Protein AF-0000000071091287 (afdb_homodimer)

Solvent-accessible surface area (backbone atoms only — not comparable to full-atom values): 43863 Å² total; per-residue (Å²): 123,81,71,90,61,88,51,12,65,65,39,62,62,51,68,70,60,80,62,76,55,50,67,56,51,52,53,38,72,75,34,52,48,29,91,86,84,27,74,76,25,26,40,74,20,44,62,92,52,32,51,53,49,39,67,63,48,40,54,58,58,56,36,87,79,54,65,63,77,51,72,82,40,26,50,74,68,53,76,48,44,45,67,65,33,32,44,22,47,21,60,38,51,14,35,52,60,80,41,74,27,83,41,75,51,64,44,87,37,42,36,40,26,26,11,51,64,30,41,51,29,44,48,32,46,26,50,29,42,69,63,20,25,28,40,28,57,16,54,24,56,53,57,53,52,54,43,27,27,67,79,48,38,22,40,67,42,70,40,76,44,44,85,50,68,41,94,88,66,43,48,55,58,52,86,47,65,68,58,51,51,51,43,52,51,51,38,46,73,72,68,43,49,72,44,30,39,46,44,51,44,38,27,47,52,42,4,39,66,57,47,53,67,54,51,50,51,51,43,42,51,25,51,77,69,73,26,32,35,41,37,36,28,40,29,51,56,26,58,42,38,82,90,60,65,76,48,58,70,53,38,44,50,68,84,73,42,77,41,45,64,39,42,32,40,32,33,38,40,29,49,62,62,26,22,47,11,48,39,32,10,33,39,39,40,72,21,68,65,57,49,53,34,42,63,69,53,32,73,44,17,44,54,34,40,63,57,44,50,44,52,23,54,56,52,58,35,57,71,57,45,67,52,47,49,58,50,52,21,49,51,41,43,54,29,42,48,54,52,51,52,50,31,55,74,68,70,34,55,60,46,80,51,35,21,53,49,33,33,27,29,45,39,38,83,64,49,41,85,52,29,69,66,43,31,49,50,48,36,52,50,28,39,76,50,25,29,36,52,31,41,26,58,41,20,65,34,89,67,50,23,29,34,36,40,36,34,28,38,44,66,70,60,43,55,54,46,49,53,35,47,52,52,33,62,72,67,57,67,72,76,73,70,133,123,81,73,90,61,86,50,12,64,64,37,61,60,52,70,68,61,80,62,75,55,50,67,55,52,51,53,36,74,76,33,51,48,29,90,87,84,27,74,76,26,27,40,73,20,44,62,92,52,31,50,54,49,40,67,63,48,42,54,58,59,56,36,86,80,53,66,61,74,53,69,83,40,25,50,76,70,54,75,47,42,45,68,64,33,32,45,23,46,22,58,37,50,16,34,53,59,78,41,74,26,83,41,74,51,63,42,88,36,43,37,39,25,26,11,51,64,28,41,51,29,45,48,31,46,26,52,28,43,70,62,22,23,30,39,29,56,17,54,25,56,55,57,54,53,53,43,26,25,69,78,48,36,21,40,66,41,71,39,77,45,45,86,50,68,42,92,87,67,45,50,54,58,50,86,47,66,68,57,51,51,52,43,52,51,51,38,46,73,73,68,44,51,73,45,31,40,46,45,52,43,37,26,50,52,41,4,40,65,58,47,54,68,53,50,52,50,51,42,40,52,24,51,77,68,73,26,32,35,40,37,37,27,42,29,52,55,27,59,40,37,83,88,59,64,76,48,59,71,53,37,42,48,68,84,73,42,80,42,44,63,38,43,33,39,30,35,38,40,30,49,60,62,28,21,48,12,49,38,33,10,33,38,39,41,71,22,68,65,57,51,53,36,42,62,70,54,31,73,44,16,43,56,35,40,64,57,44,50,42,51,22,53,57,53,59,35,58,72,57,46,67,50,45,50,59,50,52,21,50,52,42,42,53,29,43,47,56,53,52,53,51,30,54,75,68,69,36,54,59,45,80,53,37,21,52,48,32,34,27,29,45,39,39,86,66,48,40,84,52,30,69,66,42,31,48,50,49,36,51,49,28,39,75,51,24,30,35,51,31,43,26,60,43,20,66,32,88,66,50,23,29,34,36,39,36,34,26,37,43,66,73,60,43,55,53,45,50,54,36,47,53,54,31,63,71,66,57,67,71,76,70,72,133

Structure (mmCIF, N/CA/C/O backbone):
data_AF-0000000071091287-model_v1
#
loop_
_entity.id
_entity.type
_entity.pdbx_description
1 polymer 'Aminotransferase class I/classII large domain-containing protein'
#
loop_
_atom_site.group_PDB
_atom_site.id
_atom_site.type_symbol
_atom_site.label_atom_id
_atom_site.label_alt_id
_atom_site.label_comp_id
_atom_site.label_asym_id
_atom_site.label_entity_id
_atom_site.label_seq_id
_atom_site.pdbx_PDB_ins_code
_atom_site.Cartn_x
_atom_site.Cartn_y
_atom_site.Cartn_z
_atom_site.occupancy
_atom_site.B_iso_or_equiv
_atom_site.auth_seq_id
_atom_site.auth_comp_id
_atom_site.auth_asym_id
_atom_site.auth_atom_id
_atom_site.pdbx_PDB_model_num
ATOM 1 N N . MET A 1 1 ? -7.875 1.205 -34.031 1 25.61 1 MET A N 1
ATOM 2 C CA . MET A 1 1 ? -6.547 1.81 -34.062 1 25.61 1 MET A CA 1
ATOM 3 C C . MET A 1 1 ? -5.883 1.724 -32.688 1 25.61 1 MET A C 1
ATOM 5 O O . MET A 1 1 ? -6.461 2.152 -31.703 1 25.61 1 MET A O 1
ATOM 9 N N . ALA A 1 2 ? -5.242 0.667 -32.406 1 38.78 2 ALA A N 1
ATOM 10 C CA . ALA A 1 2 ? -4.438 0.643 -31.188 1 38.78 2 ALA A CA 1
ATOM 11 C C . ALA A 1 2 ? -3.971 2.047 -30.812 1 38.78 2 ALA A C 1
ATOM 13 O O . ALA A 1 2 ? -3.359 2.742 -31.625 1 38.78 2 ALA A O 1
ATOM 14 N N . SER A 1 3 ? -4.543 2.732 -30.078 1 43.62 3 SER A N 1
ATOM 15 C CA . SER A 1 3 ? -4.02 4.02 -29.625 1 43.62 3 SER A CA 1
ATOM 16 C C . SER A 1 3 ? -2.514 3.949 -29.406 1 43.62 3 SER A C 1
ATOM 18 O O . SER A 1 3 ? -2.006 2.955 -28.875 1 43.62 3 SER A O 1
ATOM 20 N N . GLU A 1 4 ? -1.608 4.52 -30.156 1 54.72 4 GLU A N 1
ATOM 21 C CA . GLU A 1 4 ? -0.184 4.824 -30.25 1 54.72 4 GLU A CA 1
ATOM 22 C C . GLU A 1 4 ? 0.405 5.121 -28.875 1 54.72 4 GLU A C 1
ATOM 24 O O . GLU A 1 4 ? 1.563 5.527 -28.766 1 54.72 4 GLU A O 1
ATOM 29 N N . ARG A 1 5 ? -0.384 5.047 -27.734 1 72.44 5 ARG A N 1
ATOM 30 C CA . ARG A 1 5 ? 0.238 5.566 -26.516 1 72.44 5 ARG A CA 1
ATOM 31 C C . ARG A 1 5 ? 0.929 4.449 -25.75 1 72.44 5 ARG A C 1
ATOM 33 O O . ARG A 1 5 ? 0.391 3.348 -25.625 1 72.44 5 ARG A O 1
ATOM 40 N N . ASP A 1 6 ? 2.057 4.66 -25.375 1 87.94 6 ASP A N 1
ATOM 41 C CA . ASP A 1 6 ? 2.93 3.752 -24.641 1 87.94 6 ASP A CA 1
ATOM 42 C C . ASP A 1 6 ? 2.471 3.605 -23.188 1 87.94 6 ASP A C 1
ATOM 44 O O . ASP A 1 6 ? 2.641 2.545 -22.578 1 87.94 6 ASP A O 1
ATOM 48 N N . ILE A 1 7 ? 1.714 4.656 -22.641 1 95.81 7 ILE A N 1
ATOM 49 C CA . ILE A 1 7 ? 1.238 4.633 -21.266 1 95.81 7 ILE A CA 1
ATOM 50 C C . ILE A 1 7 ? -0.201 5.141 -21.203 1 95.81 7 ILE A C 1
ATOM 52 O O . ILE A 1 7 ? -0.719 5.672 -22.188 1 95.81 7 ILE A O 1
ATOM 56 N N . SER A 1 8 ? -0.91 4.945 -20.156 1 96.81 8 SER A N 1
ATOM 57 C CA . SER A 1 8 ? -2.312 5.312 -20 1 96.81 8 SER A CA 1
ATOM 58 C C . SER A 1 8 ? -2.498 6.828 -20.047 1 96.81 8 SER A C 1
ATOM 60 O O . SER A 1 8 ? -1.56 7.582 -19.781 1 96.81 8 SER A O 1
ATOM 62 N N . LYS A 1 9 ? -3.686 7.285 -20.328 1 95 9 LYS A N 1
ATOM 63 C CA . LYS A 1 9 ? -4.027 8.703 -20.375 1 95 9 LYS A CA 1
ATOM 64 C C . LYS A 1 9 ? -3.9 9.344 -19 1 95 9 LYS A C 1
ATOM 66 O O . LYS A 1 9 ? -3.518 10.516 -18.891 1 95 9 LYS A O 1
ATOM 71 N N . ARG A 1 10 ? -4.246 8.633 -17.984 1 93.81 10 ARG A N 1
ATOM 72 C CA . ARG A 1 10 ? -4.184 9.188 -16.625 1 93.81 10 ARG A CA 1
ATOM 73 C C . ARG A 1 10 ? -2.742 9.492 -16.234 1 93.81 10 ARG A C 1
ATOM 75 O O . ARG A 1 10 ? -2.475 10.516 -15.594 1 93.81 10 ARG A O 1
ATOM 82 N N . VAL A 1 11 ? -1.808 8.602 -16.625 1 94.56 11 VAL A N 1
ATOM 83 C CA . VAL A 1 11 ? -0.4 8.852 -16.328 1 94.56 11 VAL A CA 1
ATOM 84 C C . VAL A 1 11 ? 0.066 10.102 -17.078 1 94.56 11 VAL A C 1
ATOM 86 O O . VAL A 1 11 ? 0.771 10.945 -16.5 1 94.56 11 VAL A O 1
ATOM 89 N N . GLU A 1 12 ? -0.342 10.227 -18.281 1 92.94 12 GLU A N 1
ATOM 90 C CA . GLU A 1 12 ? 0.013 11.414 -19.047 1 92.94 12 GLU A CA 1
ATOM 91 C C . GLU A 1 12 ? -0.52 12.688 -18.391 1 92.94 12 GLU A C 1
ATOM 93 O O . GLU A 1 12 ? 0.197 13.68 -18.281 1 92.94 12 GLU A O 1
ATOM 98 N N . SER A 1 13 ? -1.7 12.594 -17.953 1 90.56 13 SER A N 1
ATOM 99 C CA . SER A 1 13 ? -2.357 13.75 -17.359 1 90.56 13 SER A CA 1
ATOM 100 C C . SER A 1 13 ? -1.732 14.117 -16.016 1 90.56 13 SER A C 1
ATOM 102 O O . SER A 1 13 ? -1.562 15.297 -15.703 1 90.56 13 SER A O 1
ATOM 104 N N . CYS A 1 14 ? -1.354 13.133 -15.266 1 91.31 14 CYS A N 1
ATOM 105 C CA . CYS A 1 14 ? -0.87 13.367 -13.906 1 91.31 14 CYS A CA 1
ATOM 106 C C . CYS A 1 14 ? 0.61 13.727 -13.906 1 91.31 14 CYS A C 1
ATOM 108 O O . CYS A 1 14 ? 1.122 14.273 -12.93 1 91.31 14 CYS A O 1
ATOM 110 N N . SER A 1 15 ? 1.258 13.422 -14.992 1 87.19 15 SER A N 1
ATOM 111 C CA . SER A 1 15 ? 2.688 13.695 -15.086 1 87.19 15 SER A CA 1
ATOM 112 C C . SER A 1 15 ? 2.965 15.195 -15.062 1 87.19 15 SER A C 1
ATOM 114 O O . SER A 1 15 ? 4.078 15.617 -14.742 1 87.19 15 SER A O 1
ATOM 116 N N . SER A 1 16 ? 1.95 15.961 -15.289 1 82.88 16 SER A N 1
ATOM 117 C CA . SER A 1 16 ? 2.113 17.406 -15.32 1 82.88 16 SER A CA 1
ATOM 118 C C . SER A 1 16 ? 1.784 18.047 -13.977 1 82.88 16 SER A C 1
ATOM 120 O O . SER A 1 16 ? 1.91 19.25 -13.805 1 82.88 16 SER A O 1
ATOM 122 N N . PHE A 1 17 ? 1.414 17.172 -13.07 1 85.12 17 PHE A N 1
ATOM 123 C CA . PHE A 1 17 ? 1.07 17.688 -11.758 1 85.12 17 PHE A CA 1
ATOM 124 C C . PHE A 1 17 ? 2.297 18.281 -11.07 1 85.12 17 PHE A C 1
ATOM 126 O O . PHE A 1 17 ? 3.344 17.641 -10.992 1 85.12 17 PHE A O 1
ATOM 133 N N . GLU A 1 18 ? 2.229 19.5 -10.648 1 78.56 18 GLU A N 1
ATOM 134 C CA . GLU A 1 18 ? 3.348 20.188 -10.008 1 78.56 18 GLU A CA 1
ATOM 135 C C . GLU A 1 18 ? 3.303 20.031 -8.492 1 78.56 18 GLU A C 1
ATOM 137 O O . GLU A 1 18 ? 2.336 20.438 -7.852 1 78.56 18 GLU A O 1
ATOM 142 N N . PHE A 1 19 ? 4.312 19.344 -8.07 1 76.19 19 PHE A N 1
ATOM 143 C CA . PHE A 1 19 ? 4.52 19.328 -6.629 1 76.19 19 PHE A CA 1
ATOM 144 C C . PHE A 1 19 ? 5.434 20.469 -6.207 1 76.19 19 PHE A C 1
ATOM 146 O O . PHE A 1 19 ? 6.633 20.453 -6.488 1 76.19 19 PHE A O 1
ATOM 153 N N . GLN A 1 20 ? 4.93 21.359 -5.465 1 77.19 20 GLN A N 1
ATOM 154 C CA . GLN A 1 20 ? 5.547 22.656 -5.234 1 77.19 20 GLN A CA 1
ATOM 155 C C . GLN A 1 20 ? 6.793 22.531 -4.363 1 77.19 20 GLN A C 1
ATOM 157 O O . GLN A 1 20 ? 7.672 23.391 -4.395 1 77.19 20 GLN A O 1
ATOM 162 N N . LEU A 1 21 ? 6.848 21.422 -3.635 1 79.88 21 LEU A N 1
ATOM 163 C CA . LEU A 1 21 ? 7.992 21.297 -2.738 1 79.88 21 LEU A CA 1
ATOM 164 C C . LEU A 1 21 ? 9.047 20.359 -3.334 1 79.88 21 LEU A C 1
ATOM 166 O O . LEU A 1 21 ? 10.016 20.016 -2.664 1 79.88 21 LEU A O 1
ATOM 170 N N . ARG A 1 22 ? 8.898 19.969 -4.562 1 81 22 ARG A N 1
ATOM 171 C CA . ARG A 1 22 ? 9.758 18.953 -5.164 1 81 22 ARG A CA 1
ATOM 172 C C . ARG A 1 22 ? 11.219 19.391 -5.145 1 81 22 ARG A C 1
ATOM 174 O O . ARG A 1 22 ? 12.094 18.641 -4.73 1 81 22 ARG A O 1
ATOM 181 N N . ASP A 1 23 ? 11.508 20.625 -5.551 1 83.62 23 ASP A N 1
ATOM 182 C CA . ASP A 1 23 ? 12.875 21.109 -5.633 1 83.62 23 ASP A CA 1
ATOM 183 C C . ASP A 1 23 ? 13.508 21.203 -4.246 1 83.62 23 ASP A C 1
ATOM 185 O O . ASP A 1 23 ? 14.688 20.891 -4.074 1 83.62 23 ASP A O 1
ATOM 189 N N . ILE A 1 24 ? 12.695 21.609 -3.314 1 88.94 24 ILE A N 1
ATOM 190 C CA . ILE A 1 24 ? 13.164 21.766 -1.94 1 88.94 24 ILE A CA 1
ATOM 191 C C . ILE A 1 24 ? 13.492 20.391 -1.359 1 88.94 24 ILE A C 1
ATOM 193 O O . ILE A 1 24 ? 14.547 20.203 -0.745 1 88.94 24 ILE A O 1
ATOM 197 N N . ASN A 1 25 ? 12.625 19.469 -1.629 1 87.81 25 ASN A N 1
ATOM 198 C CA . ASN A 1 25 ? 12.828 18.109 -1.133 1 87.81 25 ASN A CA 1
ATOM 199 C C . ASN A 1 25 ? 14.047 17.453 -1.776 1 87.81 25 ASN A C 1
ATOM 201 O O . ASN A 1 25 ? 14.789 16.734 -1.113 1 87.81 25 ASN A O 1
ATOM 205 N N . THR A 1 26 ? 14.211 17.734 -3.051 1 87.44 26 THR A N 1
ATOM 206 C CA . THR A 1 26 ? 15.359 17.188 -3.768 1 87.44 26 THR A CA 1
ATOM 207 C C . THR A 1 26 ? 16.656 17.75 -3.211 1 87.44 26 THR A C 1
ATOM 209 O O . THR A 1 26 ? 17.625 17 -2.98 1 87.44 26 THR A O 1
ATOM 212 N N . ALA A 1 27 ? 16.688 19.031 -2.996 1 91.19 27 ALA A N 1
ATOM 213 C CA . ALA A 1 27 ? 17.875 19.688 -2.447 1 91.19 27 ALA A CA 1
ATOM 214 C C . ALA A 1 27 ? 18.203 19.141 -1.057 1 91.19 27 ALA A C 1
ATOM 216 O O . ALA A 1 27 ? 19.359 18.828 -0.76 1 91.19 27 ALA A O 1
ATOM 217 N N . TYR A 1 28 ? 17.203 19.031 -0.3 1 91.56 28 TYR A N 1
ATOM 218 C CA . TYR A 1 28 ? 17.391 18.5 1.043 1 91.56 28 TYR A CA 1
ATOM 219 C C . TYR A 1 28 ? 17.938 17.078 0.991 1 91.56 28 TYR A C 1
ATOM 221 O O . TYR A 1 28 ? 18.875 16.734 1.726 1 91.56 28 TYR A O 1
ATOM 229 N N . GLY A 1 29 ? 17.375 16.25 0.163 1 88.94 29 GLY A N 1
ATOM 230 C CA . GLY A 1 29 ? 17.797 14.867 0.041 1 88.94 29 GLY A CA 1
ATOM 231 C C . GLY A 1 29 ? 19.266 14.711 -0.319 1 88.94 29 GLY A C 1
ATOM 232 O O . GLY A 1 29 ? 19.922 13.75 0.092 1 88.94 29 GLY A O 1
ATOM 233 N N . ARG A 1 30 ? 19.844 15.719 -0.948 1 90.25 30 ARG A N 1
ATOM 234 C CA . ARG A 1 30 ? 21.219 15.648 -1.453 1 90.25 30 ARG A CA 1
ATOM 235 C C . ARG A 1 30 ? 22.203 16.172 -0.425 1 90.25 30 ARG A C 1
ATOM 237 O O . ARG A 1 30 ? 23.406 15.906 -0.513 1 90.25 30 ARG A O 1
ATOM 244 N N . ASN A 1 31 ? 21.656 16.938 0.534 1 94.88 31 ASN A N 1
ATOM 245 C CA . ASN A 1 31 ? 22.562 17.625 1.442 1 94.88 31 ASN A CA 1
ATOM 246 C C . ASN A 1 31 ? 21.953 17.781 2.832 1 94.88 31 ASN A C 1
ATOM 248 O O . ASN A 1 31 ? 21.859 18.906 3.35 1 94.88 31 ASN A O 1
ATOM 252 N N . LYS A 1 32 ? 21.719 16.688 3.428 1 93.62 32 LYS A N 1
ATOM 253 C CA . LYS A 1 32 ? 21.062 16.688 4.734 1 93.62 32 LYS A CA 1
ATOM 254 C C . LYS A 1 32 ? 22.031 17.094 5.832 1 93.62 32 LYS A C 1
ATOM 256 O O . LYS A 1 32 ? 23.203 16.703 5.82 1 93.62 32 LYS A O 1
ATOM 261 N N . PHE A 1 33 ? 21.578 17.844 6.707 1 94.94 33 PHE A N 1
ATOM 262 C CA . PHE A 1 33 ? 22.344 18.203 7.898 1 94.94 33 PHE A CA 1
ATOM 263 C C . PHE A 1 33 ? 22.594 16.984 8.773 1 94.94 33 PHE A C 1
ATOM 265 O O . PHE A 1 33 ? 21.703 16.141 8.93 1 94.94 33 PHE A O 1
ATOM 272 N N . ASP A 1 34 ? 23.781 16.906 9.234 1 91 34 ASP A N 1
ATOM 273 C CA . ASP A 1 34 ? 24.203 15.938 10.227 1 91 34 ASP A CA 1
ATOM 274 C C . ASP A 1 34 ? 25.156 16.562 11.242 1 91 34 ASP A C 1
ATOM 276 O O . ASP A 1 34 ? 26.172 17.156 10.859 1 91 34 ASP A O 1
ATOM 280 N N . GLU A 1 35 ? 24.812 16.406 12.414 1 87.31 35 GLU A N 1
ATOM 281 C CA . GLU A 1 35 ? 25.562 17.109 13.453 1 87.31 35 GLU A CA 1
ATOM 282 C C . GLU A 1 35 ? 27.016 16.656 13.484 1 87.31 35 GLU A C 1
ATOM 284 O O . GLU A 1 35 ? 27.906 17.438 13.867 1 87.31 35 GLU A O 1
ATOM 289 N N . ASN A 1 36 ? 27.266 15.453 13.055 1 89.06 36 ASN A N 1
ATOM 290 C CA . ASN A 1 36 ? 28.609 14.898 13.164 1 89.06 36 ASN A CA 1
ATOM 291 C C . ASN A 1 36 ? 29.328 14.883 11.812 1 89.06 36 ASN A C 1
ATOM 293 O O . ASN A 1 36 ? 30.531 15.094 11.734 1 89.06 36 ASN A O 1
ATOM 297 N N . HIS A 1 37 ? 28.531 14.711 10.75 1 91 37 HIS A N 1
ATOM 298 C CA . HIS A 1 37 ? 29.172 14.391 9.484 1 91 37 HIS A CA 1
ATOM 299 C C . HIS A 1 37 ? 28.922 15.477 8.445 1 91 37 HIS A C 1
ATOM 301 O O . HIS A 1 37 ? 29.625 15.539 7.426 1 91 37 HIS A O 1
ATOM 307 N N . ASN A 1 38 ? 27.953 16.375 8.664 1 94.31 38 ASN A N 1
ATOM 308 C CA . ASN A 1 38 ? 27.594 17.406 7.699 1 94.31 38 ASN A CA 1
ATOM 309 C C . ASN A 1 38 ? 26.906 18.594 8.375 1 94.31 38 ASN A C 1
ATOM 311 O O . ASN A 1 38 ? 25.734 18.875 8.117 1 94.31 38 ASN A O 1
ATOM 315 N N . LYS A 1 39 ? 27.625 19.375 9.086 1 92.56 39 LYS A N 1
ATOM 316 C CA . LYS A 1 39 ? 27.109 20.469 9.898 1 92.56 39 LYS A CA 1
ATOM 317 C C . LYS A 1 39 ? 26.609 21.609 9.023 1 92.56 39 LYS A C 1
ATOM 319 O O . LYS A 1 39 ? 25.844 22.469 9.484 1 92.56 39 LYS A O 1
ATOM 324 N N . GLU A 1 40 ? 27.062 21.656 7.824 1 94.12 40 GLU A N 1
ATOM 325 C CA . GLU A 1 40 ? 26.656 22.719 6.918 1 94.12 40 GLU A CA 1
ATOM 326 C C . GLU A 1 40 ? 25.469 22.312 6.066 1 94.12 40 GLU A C 1
ATOM 328 O O . GLU A 1 40 ? 24.938 23.109 5.289 1 94.12 40 GLU A O 1
ATOM 333 N N . GLY A 1 41 ? 25.016 21.047 6.273 1 97 41 GLY A N 1
ATOM 334 C CA . GLY A 1 41 ? 23.906 20.531 5.488 1 97 41 GLY A CA 1
ATOM 335 C C . GLY A 1 41 ? 22.594 21.266 5.762 1 97 41 GLY A C 1
ATOM 336 O O . GLY A 1 41 ? 22.547 22.156 6.609 1 97 41 GLY A O 1
ATOM 337 N N . ILE A 1 42 ? 21.594 20.922 5.023 1 97.94 42 ILE A N 1
ATOM 338 C CA . ILE A 1 42 ? 20.312 21.609 5.047 1 97.94 42 ILE A CA 1
ATOM 339 C C . ILE A 1 42 ? 19.484 21.109 6.23 1 97.94 42 ILE A C 1
ATOM 341 O O . ILE A 1 42 ? 19.328 19.891 6.418 1 97.94 42 ILE A O 1
ATOM 345 N N . ILE A 1 43 ? 19.031 22 7.035 1 97.94 43 ILE A N 1
ATOM 346 C CA . ILE A 1 43 ? 18.062 21.688 8.078 1 97.94 43 ILE A CA 1
ATOM 347 C C . ILE A 1 43 ? 16.641 21.797 7.512 1 97.94 43 ILE A C 1
ATOM 349 O O . ILE A 1 43 ? 16.281 22.797 6.902 1 97.94 43 ILE A O 1
ATOM 353 N N . ASN A 1 44 ? 15.859 20.766 7.715 1 97.12 44 ASN A N 1
ATOM 354 C CA . ASN A 1 44 ? 14.547 20.641 7.09 1 97.12 44 ASN A CA 1
ATOM 355 C C . ASN A 1 44 ? 13.445 21.172 8 1 97.12 44 ASN A C 1
ATOM 357 O O . ASN A 1 44 ? 13.055 20.5 8.961 1 97.12 44 ASN A O 1
ATOM 361 N N . LEU A 1 45 ? 12.898 22.312 7.715 1 98.06 45 LEU A N 1
ATOM 362 C CA . LEU A 1 45 ? 11.719 22.844 8.398 1 98.06 45 LEU A CA 1
ATOM 363 C C . LEU A 1 45 ? 10.492 22.766 7.496 1 98.06 45 LEU A C 1
ATOM 365 O O . LEU A 1 45 ? 9.477 23.422 7.77 1 98.06 45 LEU A O 1
ATOM 369 N N . ALA A 1 46 ? 10.625 22.047 6.418 1 96.81 46 ALA A N 1
ATOM 370 C CA . ALA A 1 46 ? 9.57 22.031 5.406 1 96.81 46 ALA A CA 1
ATOM 371 C C . ALA A 1 46 ? 8.695 20.797 5.539 1 96.81 46 ALA A C 1
ATOM 373 O O . ALA A 1 46 ? 7.48 20.844 5.32 1 96.81 46 ALA A O 1
ATOM 374 N N . THR A 1 47 ? 9.273 19.641 5.895 1 95.19 47 THR A N 1
ATOM 375 C CA . THR A 1 47 ? 8.57 18.359 5.914 1 95.19 47 THR A CA 1
ATOM 376 C C . THR A 1 47 ? 7.949 18.109 7.285 1 95.19 47 THR A C 1
ATOM 378 O O . THR A 1 47 ? 8.641 18.141 8.305 1 95.19 47 THR A O 1
ATOM 381 N N . ALA A 1 48 ? 6.68 17.844 7.273 1 95.81 48 ALA A N 1
ATOM 382 C CA . ALA A 1 48 ? 5.988 17.547 8.523 1 95.81 48 ALA A CA 1
ATOM 383 C C . ALA A 1 48 ? 6.383 16.172 9.07 1 95.81 48 ALA A C 1
ATOM 385 O O . ALA A 1 48 ? 5.781 15.164 8.711 1 95.81 48 ALA A O 1
ATOM 386 N N . TYR A 1 49 ? 7.352 16.125 9.875 1 95 49 TYR A N 1
ATOM 387 C CA . TYR A 1 49 ? 7.891 14.961 10.562 1 95 49 TYR A CA 1
ATOM 388 C C . TYR A 1 49 ? 8.273 15.297 12 1 95 49 TYR A C 1
ATOM 390 O O . TYR A 1 49 ? 8.992 16.266 12.242 1 95 49 TYR A O 1
ATOM 398 N N . ASN A 1 50 ? 7.727 14.562 12.953 1 98 50 ASN A N 1
ATOM 399 C CA . ASN A 1 50 ? 8.055 14.781 14.352 1 98 50 ASN A CA 1
ATOM 400 C C . ASN A 1 50 ? 9.406 14.164 14.711 1 98 50 ASN A C 1
ATOM 402 O O . ASN A 1 50 ? 9.469 13.086 15.297 1 98 50 ASN A O 1
ATOM 406 N N . ASP A 1 51 ? 10.414 14.867 14.484 1 96.44 51 ASP A N 1
ATOM 407 C CA . ASP A 1 51 ? 11.773 14.398 14.734 1 96.44 51 ASP A CA 1
ATOM 408 C C . ASP A 1 51 ? 12.148 14.562 16.203 1 96.44 51 ASP A C 1
ATOM 410 O O . ASP A 1 51 ? 13.148 14 16.672 1 96.44 51 ASP A O 1
ATOM 414 N N . ALA A 1 52 ? 11.344 15.289 16.938 1 95.94 52 ALA A N 1
ATOM 415 C CA . ALA A 1 52 ? 11.633 15.57 18.344 1 95.94 52 ALA A CA 1
ATOM 416 C C . ALA A 1 52 ? 11.594 14.297 19.172 1 95.94 52 ALA A C 1
ATOM 418 O O . ALA A 1 52 ? 12.32 14.172 20.172 1 95.94 52 ALA A O 1
ATOM 419 N N . VAL A 1 53 ? 10.82 13.336 18.719 1 96.25 53 VAL A N 1
ATOM 420 C CA . VAL A 1 53 ? 10.586 12.172 19.578 1 96.25 53 VAL A CA 1
ATOM 421 C C . VAL A 1 53 ? 11.398 10.984 19.078 1 96.25 53 VAL A C 1
ATOM 423 O O . VAL A 1 53 ? 11.211 9.859 19.531 1 96.25 53 VAL A O 1
ATOM 426 N N . ARG A 1 54 ? 12.273 11.141 18.172 1 94.81 54 ARG A N 1
ATOM 427 C CA . ARG A 1 54 ? 12.977 10.055 17.5 1 94.81 54 ARG A CA 1
ATOM 428 C C . ARG A 1 54 ? 13.68 9.148 18.516 1 94.81 54 ARG A C 1
ATOM 430 O O . ARG A 1 54 ? 13.656 7.922 18.391 1 94.81 54 ARG A O 1
ATOM 437 N N . ASP A 1 55 ? 14.312 9.75 19.578 1 95 55 ASP A N 1
ATOM 438 C CA . ASP A 1 55 ? 15.07 8.953 20.547 1 95 55 ASP A CA 1
ATOM 439 C C . ASP A 1 55 ? 14.141 8.125 21.422 1 95 55 ASP A C 1
ATOM 441 O O . ASP A 1 55 ? 14.43 6.965 21.719 1 95 55 ASP A O 1
ATOM 445 N N . LEU A 1 56 ? 13.023 8.703 21.828 1 96.06 56 LEU A N 1
ATOM 446 C CA . LEU A 1 56 ? 12.055 8.016 22.672 1 96.06 56 LEU A CA 1
ATOM 447 C C . LEU A 1 56 ? 11.469 6.805 21.953 1 96.06 56 LEU A C 1
ATOM 449 O O . LEU A 1 56 ? 11.367 5.719 22.531 1 96.06 56 LEU A O 1
ATOM 453 N N . ILE A 1 57 ? 11.133 6.973 20.734 1 96.19 57 ILE A N 1
ATOM 454 C CA . ILE A 1 57 ? 10.5 5.922 19.938 1 96.19 57 ILE A CA 1
ATOM 455 C C . ILE A 1 57 ? 11.516 4.824 19.625 1 96.19 57 ILE A C 1
ATOM 457 O O . ILE A 1 57 ? 11.211 3.637 19.75 1 96.19 57 ILE A O 1
ATOM 461 N N . THR A 1 58 ? 12.734 5.25 19.219 1 95.31 58 THR A N 1
ATOM 462 C CA . THR A 1 58 ? 13.781 4.289 18.906 1 95.31 58 THR A CA 1
ATOM 463 C C . THR A 1 58 ? 14.109 3.422 20.109 1 95.31 58 THR A C 1
ATOM 465 O O . THR A 1 58 ? 14.266 2.205 20 1 95.31 58 THR A O 1
ATOM 468 N N . GLU A 1 59 ? 14.203 4.055 21.234 1 95.94 59 GLU A N 1
ATOM 469 C CA . GLU A 1 59 ? 14.477 3.326 22.469 1 95.94 59 GLU A CA 1
ATOM 470 C C . GLU A 1 59 ? 13.375 2.314 22.766 1 95.94 59 GLU A C 1
ATOM 472 O O . GLU A 1 59 ? 13.656 1.164 23.109 1 95.94 59 GLU A O 1
ATOM 477 N N . LYS A 1 60 ? 12.156 2.723 22.609 1 96.12 60 LYS A N 1
ATOM 478 C CA . LYS A 1 60 ? 11.023 1.847 22.891 1 96.12 60 LYS A CA 1
ATOM 479 C C . LYS A 1 60 ? 11.016 0.641 21.953 1 96.12 60 LYS A C 1
ATOM 481 O O . LYS A 1 60 ? 10.852 -0.497 22.406 1 96.12 60 LYS A O 1
ATOM 486 N N . LEU A 1 61 ? 11.203 0.843 20.656 1 93.81 61 LEU A N 1
ATOM 487 C CA . LEU A 1 61 ? 11.109 -0.198 19.641 1 93.81 61 LEU A CA 1
ATOM 488 C C . LEU A 1 61 ? 12.266 -1.187 19.781 1 93.81 61 LEU A C 1
ATOM 490 O O . LEU A 1 61 ? 12.188 -2.305 19.266 1 93.81 61 LEU A O 1
ATOM 494 N N . ASN A 1 62 ? 13.344 -0.793 20.406 1 94.06 62 ASN A N 1
ATOM 495 C CA . ASN A 1 62 ? 14.508 -1.661 20.531 1 94.06 62 ASN A CA 1
ATOM 496 C C . ASN A 1 62 ? 14.539 -2.375 21.875 1 94.06 62 ASN A C 1
ATOM 498 O O . ASN A 1 62 ? 15.508 -3.053 22.203 1 94.06 62 ASN A O 1
ATOM 502 N N . GLN A 1 63 ? 13.516 -2.182 22.688 1 93.62 63 GLN A N 1
ATOM 503 C CA . GLN A 1 63 ? 13.43 -2.941 23.938 1 93.62 63 GLN A CA 1
ATOM 504 C C . GLN A 1 63 ? 13.477 -4.441 23.672 1 93.62 63 GLN A C 1
ATOM 506 O O . GLN A 1 63 ? 13.039 -4.898 22.609 1 93.62 63 GLN A O 1
ATOM 511 N N . PRO A 1 64 ? 13.922 -5.141 24.641 1 87.62 64 PRO A N 1
ATOM 512 C CA . PRO A 1 64 ? 14.039 -6.586 24.438 1 87.62 64 PRO A CA 1
ATOM 513 C C . PRO A 1 64 ? 12.703 -7.246 24.078 1 87.62 64 PRO A C 1
ATOM 515 O O . PRO A 1 64 ? 11.672 -6.898 24.672 1 87.62 64 PRO A O 1
ATOM 518 N N . ASP A 1 65 ? 12.703 -8.094 23.062 1 81.56 65 ASP A N 1
ATOM 519 C CA . ASP A 1 65 ? 11.609 -8.961 22.656 1 81.56 65 ASP A CA 1
ATOM 520 C C . ASP A 1 65 ? 10.477 -8.156 22.031 1 81.56 65 ASP A C 1
ATOM 522 O O . ASP A 1 65 ? 9.375 -8.672 21.812 1 81.56 65 ASP A O 1
ATOM 526 N N . PHE A 1 66 ? 10.727 -6.871 21.891 1 87.19 66 PHE A N 1
ATOM 527 C CA . PHE A 1 66 ? 9.688 -6.039 21.281 1 87.19 66 PHE A CA 1
ATOM 528 C C . PHE A 1 66 ? 9.477 -6.414 19.812 1 87.19 66 PHE A C 1
ATOM 530 O O . PHE A 1 66 ? 8.344 -6.504 19.359 1 87.19 66 PHE A O 1
ATOM 537 N N . MET A 1 67 ? 10.609 -6.613 19.188 1 83.44 67 MET A N 1
ATOM 538 C CA . MET A 1 67 ? 10.602 -6.898 17.75 1 83.44 67 MET A CA 1
ATOM 539 C C . MET A 1 67 ? 10.969 -8.352 17.484 1 83.44 67 MET A C 1
ATOM 541 O O . MET A 1 67 ? 12.008 -8.641 16.891 1 83.44 67 MET A O 1
ATOM 545 N N . THR A 1 68 ? 10.18 -9.289 17.844 1 88.19 68 THR A N 1
ATOM 546 C CA . THR A 1 68 ? 10.438 -10.711 17.609 1 88.19 68 THR A CA 1
ATOM 547 C C . THR A 1 68 ? 9.414 -11.297 16.641 1 88.19 68 THR A C 1
ATOM 549 O O . THR A 1 68 ? 8.234 -10.953 16.703 1 88.19 68 THR A O 1
ATOM 552 N N . TRP A 1 69 ? 10 -12.125 15.797 1 88.56 69 TRP A N 1
ATOM 553 C CA . TRP A 1 69 ? 9.141 -12.805 14.828 1 88.56 69 TRP A CA 1
ATOM 554 C C . TRP A 1 69 ? 8.547 -14.07 15.414 1 88.56 69 TRP A C 1
ATOM 556 O O . TRP A 1 69 ? 9.203 -14.789 16.172 1 88.56 69 TRP A O 1
ATOM 566 N N . ASP A 1 70 ? 7.293 -14.195 15.086 1 88.5 70 ASP A N 1
ATOM 567 C CA . ASP A 1 70 ? 6.57 -15.445 15.273 1 88.5 70 ASP A CA 1
ATOM 568 C C . ASP A 1 70 ? 6.082 -16 13.938 1 88.5 70 ASP A C 1
ATOM 570 O O . ASP A 1 70 ? 5.73 -15.25 13.031 1 88.5 70 ASP A O 1
ATOM 574 N N . SER A 1 71 ? 6.152 -17.391 13.812 1 86 71 SER A N 1
ATOM 575 C CA . SER A 1 71 ? 5.793 -18.016 12.539 1 86 71 SER A CA 1
ATOM 576 C C . SER A 1 71 ? 4.379 -17.641 12.117 1 86 71 SER A C 1
ATOM 578 O O . SER A 1 71 ? 4.031 -17.719 10.938 1 86 71 SER A O 1
ATOM 580 N N . THR A 1 72 ? 3.582 -17.156 13.031 1 86.69 72 THR A N 1
ATOM 581 C CA . THR A 1 72 ? 2.205 -16.797 12.727 1 86.69 72 THR A CA 1
ATOM 582 C C . THR A 1 72 ? 2.154 -15.461 11.984 1 86.69 72 THR A C 1
ATOM 584 O O . THR A 1 72 ? 1.113 -15.086 11.445 1 86.69 72 THR A O 1
ATOM 587 N N . MET A 1 73 ? 3.324 -14.805 11.891 1 91.81 73 MET A N 1
ATOM 588 C CA . MET A 1 73 ? 3.387 -13.492 11.242 1 91.81 73 MET A CA 1
ATOM 589 C C . MET A 1 73 ? 3.713 -13.633 9.758 1 91.81 73 MET A C 1
ATOM 591 O O . MET A 1 73 ? 3.609 -12.672 9 1 91.81 73 MET A O 1
ATOM 595 N N . LEU A 1 74 ? 4.062 -14.797 9.305 1 93.56 74 LEU A N 1
ATOM 596 C CA . LEU A 1 74 ? 4.57 -15.008 7.957 1 93.56 74 LEU A CA 1
ATOM 597 C C . LEU A 1 74 ? 3.428 -15.211 6.969 1 93.56 74 LEU A C 1
ATOM 599 O O . LEU A 1 74 ? 3.436 -14.633 5.879 1 93.56 74 LEU A O 1
ATOM 603 N N . PRO A 1 75 ? 2.369 -15.977 7.309 1 93.69 75 PRO A N 1
ATOM 604 C CA . PRO A 1 75 ? 1.269 -16.156 6.359 1 93.69 75 PRO A CA 1
ATOM 605 C C . PRO A 1 75 ? 0.439 -14.891 6.164 1 93.69 75 PRO A C 1
ATOM 607 O O . PRO A 1 75 ? 0.646 -13.898 6.867 1 93.69 75 PRO A O 1
ATOM 610 N N . TYR A 1 76 ? -0.447 -14.961 5.156 1 91.81 76 TYR A N 1
ATOM 611 C CA . TYR A 1 76 ? -1.396 -13.867 4.945 1 91.81 76 TYR A CA 1
ATOM 612 C C . TYR A 1 76 ? -2.197 -13.594 6.211 1 91.81 76 TYR A C 1
ATOM 614 O O . TYR A 1 76 ? -2.588 -14.523 6.922 1 91.81 76 TYR A O 1
ATOM 622 N N . GLY A 1 77 ? -2.391 -12.336 6.539 1 88.81 77 GLY A N 1
ATOM 623 C CA . GLY A 1 77 ? -3.172 -11.938 7.703 1 88.81 77 GLY A CA 1
ATOM 624 C C . GLY A 1 77 ? -4.57 -11.469 7.352 1 88.81 77 GLY A C 1
ATOM 625 O O . GLY A 1 77 ? -5.031 -11.664 6.223 1 88.81 77 GLY A O 1
ATOM 626 N N . ASP A 1 78 ? -5.188 -10.922 8.344 1 89.31 78 ASP A N 1
ATOM 627 C CA . ASP A 1 78 ? -6.512 -10.344 8.141 1 89.31 78 ASP A CA 1
ATOM 628 C C . ASP A 1 78 ? -6.457 -9.148 7.191 1 89.31 78 ASP A C 1
ATOM 630 O O . ASP A 1 78 ? -5.598 -8.281 7.332 1 89.31 78 ASP A O 1
ATOM 634 N N . ARG A 1 79 ? -7.348 -9.141 6.32 1 87.44 79 ARG A N 1
ATOM 635 C CA . ARG A 1 79 ? -7.348 -8.125 5.27 1 87.44 79 ARG A CA 1
ATOM 636 C C . ARG A 1 79 ? -7.527 -6.73 5.852 1 87.44 79 ARG A C 1
ATOM 638 O O . ARG A 1 79 ? -6.906 -5.773 5.387 1 87.44 79 ARG A O 1
ATOM 645 N N . ASN A 1 80 ? -8.359 -6.582 6.902 1 94.44 80 ASN A N 1
ATOM 646 C CA . ASN A 1 80 ? -8.664 -5.27 7.465 1 94.44 80 ASN A CA 1
ATOM 647 C C . ASN A 1 80 ? -7.66 -4.875 8.547 1 94.44 80 ASN A C 1
ATOM 649 O O . ASN A 1 80 ? -7.789 -3.818 9.164 1 94.44 80 ASN A O 1
ATOM 653 N N . GLY A 1 81 ? -6.645 -5.656 8.742 1 95.94 81 GLY A N 1
ATOM 654 C CA . GLY A 1 81 ? -5.754 -5.527 9.883 1 95.94 81 GLY A CA 1
ATOM 655 C C . GLY A 1 81 ? -6.008 -6.562 10.961 1 95.94 81 GLY A C 1
ATOM 656 O O . GLY A 1 81 ? -7.145 -7 11.148 1 95.94 81 GLY A O 1
ATOM 657 N N . SER A 1 82 ? -5.004 -6.934 11.648 1 95.56 82 SER A N 1
ATOM 658 C CA . SER A 1 82 ? -5.156 -7.949 12.68 1 95.56 82 SER A CA 1
ATOM 659 C C . SER A 1 82 ? -6.137 -7.5 13.758 1 95.56 82 SER A C 1
ATOM 661 O O . SER A 1 82 ? -6.242 -6.309 14.055 1 95.56 82 SER A O 1
ATOM 663 N N . LEU A 1 83 ? -6.836 -8.453 14.281 1 95.56 83 LEU A N 1
ATOM 664 C CA . LEU A 1 83 ? -7.777 -8.148 15.352 1 95.56 83 LEU A CA 1
ATOM 665 C C . LEU A 1 83 ? -7.062 -7.492 16.531 1 95.56 83 LEU A C 1
ATOM 667 O O . LEU A 1 83 ? -7.586 -6.551 17.125 1 95.56 83 LEU A O 1
ATOM 671 N N . ARG A 1 84 ? -5.906 -7.977 16.844 1 96.75 84 ARG A N 1
ATOM 672 C CA . ARG A 1 84 ? -5.133 -7.402 17.938 1 96.75 84 ARG A CA 1
ATOM 673 C C . ARG A 1 84 ? -4.871 -5.918 17.703 1 96.75 84 ARG A C 1
ATOM 675 O O . ARG A 1 84 ? -5.074 -5.098 18.594 1 96.75 84 ARG A O 1
ATOM 682 N N . LEU A 1 85 ? -4.453 -5.594 16.5 1 98 85 LEU A N 1
ATOM 683 C CA . LEU A 1 85 ? -4.18 -4.195 16.188 1 98 85 LEU A CA 1
ATOM 684 C C . LEU A 1 85 ? -5.453 -3.361 16.266 1 98 85 LEU A C 1
ATOM 686 O O . LEU A 1 85 ? -5.453 -2.27 16.828 1 98 85 LEU A O 1
ATOM 690 N N . ARG A 1 86 ? -6.535 -3.836 15.664 1 98.38 86 ARG A N 1
ATOM 691 C CA . ARG A 1 86 ? -7.785 -3.082 15.656 1 98.38 86 ARG A CA 1
ATOM 692 C C . ARG A 1 86 ? -8.297 -2.848 17.078 1 98.38 86 ARG A C 1
ATOM 694 O O . ARG A 1 86 ? -8.828 -1.776 17.375 1 98.38 86 ARG A O 1
ATOM 701 N N . LYS A 1 87 ? -8.086 -3.824 17.953 1 97.94 87 LYS A N 1
ATOM 702 C CA . LYS A 1 87 ? -8.461 -3.656 19.359 1 97.94 87 LYS A CA 1
ATOM 703 C C . LYS A 1 87 ? -7.566 -2.627 20.047 1 97.94 87 LYS A C 1
ATOM 705 O O . LYS A 1 87 ? -8.047 -1.804 20.828 1 97.94 87 LYS A O 1
ATOM 710 N N . ALA A 1 88 ? -6.285 -2.721 19.781 1 97.75 88 ALA A N 1
ATOM 711 C CA . ALA A 1 88 ? -5.355 -1.748 20.344 1 97.75 88 ALA A CA 1
ATOM 712 C C . ALA A 1 88 ? -5.695 -0.332 19.891 1 97.75 88 ALA A C 1
ATOM 714 O O . ALA A 1 88 ? -5.668 0.607 20.688 1 97.75 88 ALA A O 1
ATOM 715 N N . LEU A 1 89 ? -6.055 -0.204 18.641 1 97.75 89 LEU A N 1
ATOM 716 C CA . LEU A 1 89 ? -6.461 1.079 18.078 1 97.75 89 LEU A CA 1
ATOM 717 C C . LEU A 1 89 ? -7.727 1.594 18.766 1 97.75 89 LEU A C 1
ATOM 719 O O . LEU A 1 89 ? -7.812 2.773 19.109 1 97.75 89 LEU A O 1
ATOM 723 N N . SER A 1 90 ? -8.648 0.69 18.922 1 96.56 90 SER A N 1
ATOM 724 C CA . SER A 1 90 ? -9.898 1.04 19.578 1 96.56 90 SER A CA 1
ATOM 725 C C . SER A 1 90 ? -9.641 1.616 20.969 1 96.56 90 SER A C 1
ATOM 727 O O . SER A 1 90 ? -10.18 2.668 21.328 1 96.56 90 SER A O 1
ATOM 729 N N . GLY A 1 91 ? -8.836 0.975 21.719 1 94.75 91 GLY A N 1
ATOM 730 C CA . GLY A 1 91 ? -8.516 1.43 23.062 1 94.75 91 GLY A CA 1
ATOM 731 C C . GLY A 1 91 ? -7.77 2.75 23.094 1 94.75 91 GLY A C 1
ATOM 732 O O . GLY A 1 91 ? -8.141 3.666 23.828 1 94.75 91 GLY A O 1
ATOM 733 N N . PHE A 1 92 ? -6.816 2.908 22.297 1 96 92 PHE A N 1
ATOM 734 C CA . PHE A 1 92 ? -5.965 4.094 22.281 1 96 92 PHE A CA 1
ATOM 735 C C . PHE A 1 92 ? -6.742 5.316 21.812 1 96 92 PHE A C 1
ATOM 737 O O . PHE A 1 92 ? -6.754 6.348 22.484 1 96 92 PHE A O 1
ATOM 744 N N . LEU A 1 93 ? -7.461 5.191 20.672 1 96 93 LEU A N 1
ATOM 745 C CA . LEU A 1 93 ? -8.086 6.34 20.016 1 96 93 LEU A CA 1
ATOM 746 C C . LEU A 1 93 ? -9.312 6.805 20.812 1 96 93 LEU A C 1
ATOM 748 O O . LEU A 1 93 ? -9.648 7.992 20.797 1 96 93 LEU A O 1
ATOM 752 N N . SER A 1 94 ? -9.852 5.895 21.578 1 93.19 94 SER A N 1
ATOM 753 C CA . SER A 1 94 ? -10.992 6.262 22.422 1 93.19 94 SER A CA 1
ATOM 754 C C . SER A 1 94 ? -10.555 7.086 23.625 1 93.19 94 SER A C 1
ATOM 756 O O . SER A 1 94 ? -11.383 7.684 24.312 1 93.19 94 SER A O 1
ATOM 758 N N . SER A 1 95 ? -9.156 7.23 23.828 1 87.56 95 SER A N 1
ATOM 759 C CA . SER A 1 95 ? -8.688 7.945 25.016 1 87.56 95 SER A CA 1
ATOM 760 C C . SER A 1 95 ? -7.57 8.922 24.656 1 87.56 95 SER A C 1
ATOM 762 O O . SER A 1 95 ? -7.008 9.578 25.547 1 87.56 95 SER A O 1
ATOM 764 N N . CYS A 1 96 ? -7.117 9.008 23.5 1 78.62 96 CYS A N 1
ATOM 765 C CA . CYS A 1 96 ? -5.898 9.672 23.047 1 78.62 96 CYS A CA 1
ATOM 766 C C . CYS A 1 96 ? -5.922 11.156 23.391 1 78.62 96 CYS A C 1
ATOM 768 O O . CYS A 1 96 ? -4.867 11.773 23.531 1 78.62 96 CYS A O 1
ATOM 770 N N . SER A 1 97 ? -7.008 11.734 23.609 1 70.81 97 SER A N 1
ATOM 771 C CA . SER A 1 97 ? -7.059 13.172 23.859 1 70.81 97 SER A CA 1
ATOM 772 C C . SER A 1 97 ? -7.355 13.469 25.328 1 70.81 97 SER A C 1
ATOM 774 O O . SER A 1 97 ? -7.742 14.586 25.672 1 70.81 97 SER A O 1
ATOM 776 N N . GLY A 1 98 ? -6.93 12.477 26.062 1 72.38 98 GLY A N 1
ATOM 777 C CA . GLY A 1 98 ? -7.176 12.656 27.484 1 72.38 98 GLY A CA 1
ATOM 778 C C . GLY A 1 98 ? -8.641 12.562 27.844 1 72.38 98 GLY A C 1
ATOM 779 O O . GLY A 1 98 ? -9 12.664 29.031 1 72.38 98 GLY A O 1
ATOM 780 N N . GLN A 1 99 ? -9.375 12.484 26.812 1 74.62 99 GLN A N 1
ATOM 781 C CA . GLN A 1 99 ? -10.805 12.328 27.047 1 74.62 99 GLN A CA 1
ATOM 782 C C . GLN A 1 99 ? -11.219 10.859 27.016 1 74.62 99 GLN A C 1
ATOM 784 O O . GLN A 1 99 ? -10.656 10.07 26.25 1 74.62 99 GLN A O 1
ATOM 789 N N . LYS A 1 100 ? -11.906 10.477 27.938 1 73.56 100 LYS A N 1
ATOM 790 C CA . LYS A 1 100 ? -12.438 9.117 27.891 1 73.56 100 LYS A CA 1
ATOM 791 C C . LYS A 1 100 ? -13.742 9.062 27.109 1 73.56 100 LYS A C 1
ATOM 793 O O . LYS A 1 100 ? -14.727 9.719 27.469 1 73.56 100 LYS A O 1
ATOM 798 N N . ALA A 1 101 ? -13.609 8.297 26.062 1 79.75 101 ALA A N 1
ATOM 799 C CA . ALA A 1 101 ? -14.805 8.125 25.25 1 79.75 101 ALA A CA 1
ATOM 800 C C . ALA A 1 101 ? -15.906 7.41 26.031 1 79.75 101 ALA A C 1
ATOM 802 O O . ALA A 1 101 ? -15.625 6.559 26.875 1 79.75 101 ALA A O 1
ATOM 803 N N . PRO A 1 102 ? -17.109 7.84 25.875 1 79.75 102 PRO A N 1
ATOM 804 C CA . PRO A 1 102 ? -18.234 7.148 26.531 1 79.75 102 PRO A CA 1
ATOM 805 C C . PRO A 1 102 ? -18.406 5.711 26.031 1 79.75 102 PRO A C 1
ATOM 807 O O . PRO A 1 102 ? -19.016 4.891 26.719 1 79.75 102 PRO A O 1
ATOM 810 N N . GLU A 1 103 ? -18 5.492 24.844 1 81.56 103 GLU A N 1
ATOM 811 C CA . GLU A 1 103 ? -18.062 4.168 24.234 1 81.56 103 GLU A CA 1
ATOM 812 C C . GLU A 1 103 ? -16.734 3.824 23.547 1 81.56 103 GLU A C 1
ATOM 814 O O . GLU A 1 103 ? -16.062 4.707 23.016 1 81.56 103 GLU A O 1
ATOM 819 N N . THR A 1 104 ? -16.469 2.529 23.734 1 85.62 104 THR A N 1
ATOM 820 C CA . THR A 1 104 ? -15.281 2.088 23.016 1 85.62 104 THR A CA 1
ATOM 821 C C . THR A 1 104 ? -15.586 1.885 21.531 1 85.62 104 THR A C 1
ATOM 823 O O . THR A 1 104 ? -16.656 1.377 21.172 1 85.62 104 THR A O 1
ATOM 826 N N . LEU A 1 105 ? -14.719 2.322 20.734 1 94.69 105 LEU A N 1
ATOM 827 C CA . LEU A 1 105 ? -14.867 2.133 19.297 1 94.69 105 LEU A CA 1
ATOM 828 C C . LEU A 1 105 ? -14.945 0.651 18.953 1 94.69 105 LEU A C 1
ATOM 830 O O . LEU A 1 105 ? -14.266 -0.173 19.547 1 94.69 105 LEU A O 1
ATOM 834 N N . ASP A 1 106 ? -15.789 0.291 18.031 1 96.75 106 ASP A N 1
ATOM 835 C CA . ASP A 1 106 ? -15.922 -1.08 17.547 1 96.75 106 ASP A CA 1
ATOM 836 C C . ASP A 1 106 ? -14.727 -1.469 16.672 1 96.75 106 ASP A C 1
ATOM 838 O O . ASP A 1 106 ? -14.531 -0.909 15.594 1 96.75 106 ASP A O 1
ATOM 842 N N . PRO A 1 107 ? -13.945 -2.467 17.125 1 97.75 107 PRO A N 1
ATOM 843 C CA . PRO A 1 107 ? -12.766 -2.859 16.344 1 97.75 107 PRO A CA 1
ATOM 844 C C . PRO A 1 107 ? -13.117 -3.297 14.922 1 97.75 107 PRO A C 1
ATOM 846 O O . PRO A 1 107 ? -12.281 -3.197 14.016 1 97.75 107 PRO A O 1
ATOM 849 N N . ASP A 1 108 ? -14.297 -3.748 14.641 1 97.25 108 ASP A N 1
ATOM 850 C CA . ASP A 1 108 ? -14.703 -4.293 13.344 1 97.25 108 ASP A CA 1
ATOM 851 C C . ASP A 1 108 ? -14.977 -3.176 12.344 1 97.25 108 ASP A C 1
ATOM 853 O O . ASP A 1 108 ? -15.227 -3.441 11.164 1 97.25 108 ASP A O 1
ATOM 857 N N . LYS A 1 109 ? -14.906 -1.931 12.812 1 98.06 109 LYS A N 1
ATOM 858 C CA . LYS A 1 109 ? -15.219 -0.79 11.961 1 98.06 109 LYS A CA 1
ATOM 859 C C . LYS A 1 109 ? -13.945 -0.072 11.508 1 98.06 109 LYS A C 1
ATOM 861 O O . LYS A 1 109 ? -14.016 0.982 10.875 1 98.06 109 LYS A O 1
ATOM 866 N N . PHE A 1 110 ? -12.797 -0.747 11.852 1 98.19 110 PHE A N 1
ATOM 867 C CA . PHE A 1 110 ? -11.508 -0.225 11.43 1 98.19 110 PHE A CA 1
ATOM 868 C C . PHE A 1 110 ? -11.039 -0.917 10.156 1 98.19 110 PHE A C 1
ATOM 870 O O . PHE A 1 110 ? -11.25 -2.119 9.977 1 98.19 110 PHE A O 1
ATOM 877 N N . ILE A 1 111 ? -10.383 -0.151 9.312 1 98.06 111 ILE A N 1
ATOM 878 C CA . ILE A 1 111 ? -9.555 -0.652 8.227 1 98.06 111 ILE A CA 1
ATOM 879 C C . ILE A 1 111 ? -8.141 -0.096 8.352 1 98.06 111 ILE A C 1
ATOM 881 O O . ILE A 1 111 ? -7.953 1.112 8.516 1 98.06 111 ILE A O 1
ATOM 885 N N . VAL A 1 112 ? -7.184 -1.007 8.328 1 98.25 112 VAL A N 1
ATOM 886 C CA . VAL A 1 112 ? -5.785 -0.61 8.461 1 98.25 112 VAL A CA 1
ATOM 887 C C . VAL A 1 112 ? -5.141 -0.537 7.074 1 98.25 112 VAL A C 1
ATOM 889 O O . VAL A 1 112 ? -5.281 -1.456 6.266 1 98.25 112 VAL A O 1
ATOM 892 N N . LEU A 1 113 ? -4.492 0.538 6.785 1 97.94 113 LEU A N 1
ATOM 893 C CA . LEU A 1 113 ? -3.793 0.783 5.527 1 97.94 113 LEU A CA 1
ATOM 894 C C . LEU A 1 113 ? -2.361 1.241 5.785 1 97.94 113 LEU A C 1
ATOM 896 O O . LEU A 1 113 ? -1.995 1.54 6.922 1 97.94 113 LEU A O 1
ATOM 900 N N . ASN A 1 114 ? -1.577 1.334 4.664 1 97.19 114 ASN A N 1
ATOM 901 C CA . ASN A 1 114 ? -0.167 1.675 4.816 1 97.19 114 ASN A CA 1
ATOM 902 C C . ASN A 1 114 ? 0.043 3.186 4.859 1 97.19 114 ASN A C 1
ATOM 904 O O . ASN A 1 114 ? 0.892 3.719 4.141 1 97.19 114 ASN A O 1
ATOM 908 N N . GLY A 1 115 ? -0.777 3.891 5.656 1 97.38 115 GLY A N 1
ATOM 909 C CA . GLY A 1 115 ? -0.604 5.316 5.875 1 97.38 115 GLY A CA 1
ATOM 910 C C . GLY A 1 115 ? -1.864 6.121 5.605 1 97.38 115 GLY A C 1
ATOM 911 O O . GLY A 1 115 ? -2.818 5.605 5.016 1 97.38 115 GLY A O 1
ATOM 912 N N . VAL A 1 116 ? -1.852 7.355 6 1 97.94 116 VAL A N 1
ATOM 913 C CA . VAL A 1 116 ? -3 8.242 5.852 1 97.94 116 VAL A CA 1
ATOM 914 C C . VAL A 1 116 ? -3.143 8.664 4.391 1 97.94 116 VAL A C 1
ATOM 916 O O . VAL A 1 116 ? -4.258 8.875 3.902 1 97.94 116 VAL A O 1
ATOM 919 N N . THR A 1 117 ? -2.012 8.758 3.695 1 97.38 117 THR A N 1
ATOM 920 C CA . THR A 1 117 ? -2.047 9.016 2.26 1 97.38 117 THR A CA 1
ATOM 921 C C . THR A 1 117 ? -2.914 7.977 1.55 1 97.38 117 THR A C 1
ATOM 923 O O . THR A 1 117 ? -3.795 8.328 0.764 1 97.38 117 THR A O 1
ATOM 926 N N . SER A 1 118 ? -2.695 6.727 1.863 1 98.12 118 SER A N 1
ATOM 927 C CA . SER A 1 118 ? -3.479 5.641 1.284 1 98.12 118 SER A CA 1
ATOM 928 C C . SER A 1 118 ? -4.926 5.688 1.765 1 98.12 118 SER A C 1
ATOM 930 O O . SER A 1 118 ? -5.844 5.359 1.013 1 98.12 118 SER A O 1
ATOM 932 N N . ALA A 1 119 ? -5.113 6.039 2.996 1 98.5 119 ALA A N 1
ATOM 933 C CA . ALA A 1 119 ? -6.465 6.137 3.543 1 98.5 119 ALA A CA 1
ATOM 934 C C . ALA A 1 119 ? -7.285 7.18 2.791 1 98.5 119 ALA A C 1
ATOM 936 O O . ALA A 1 119 ? -8.453 6.938 2.457 1 98.5 119 ALA A O 1
ATOM 937 N N . LEU A 1 120 ? -6.684 8.32 2.568 1 98.44 120 LEU A N 1
ATOM 938 C CA . LEU A 1 120 ? -7.367 9.375 1.835 1 98.44 120 LEU A CA 1
ATOM 939 C C . LEU A 1 120 ? -7.711 8.922 0.419 1 98.44 120 LEU A C 1
ATOM 941 O O . LEU A 1 120 ? -8.828 9.141 -0.052 1 98.44 120 LEU A O 1
ATOM 945 N N . SER A 1 121 ? -6.77 8.328 -0.244 1 98.31 121 SER A N 1
ATOM 946 C CA . SER A 1 121 ? -6.992 7.809 -1.589 1 98.31 121 SER A CA 1
ATOM 947 C C . SER A 1 121 ? -8.094 6.754 -1.599 1 98.31 121 SER A C 1
ATOM 949 O O . SER A 1 121 ? -8.938 6.742 -2.494 1 98.31 121 SER A O 1
ATOM 951 N N . ALA A 1 122 ? -8.07 5.859 -0.642 1 98.44 122 ALA A N 1
ATOM 952 C CA . ALA A 1 122 ? -9.094 4.824 -0.543 1 98.44 122 ALA A CA 1
ATOM 953 C C . ALA A 1 122 ? -10.477 5.438 -0.332 1 98.44 122 ALA A C 1
ATOM 955 O O . ALA A 1 122 ? -11.469 4.941 -0.865 1 98.44 122 ALA A O 1
ATOM 956 N N . MET A 1 123 ? -10.539 6.473 0.454 1 98.62 123 MET A N 1
ATOM 957 C CA . MET A 1 123 ? -11.812 7.164 0.644 1 98.62 123 MET A CA 1
ATOM 958 C C . MET A 1 123 ? -12.305 7.766 -0.666 1 98.62 123 MET A C 1
ATOM 960 O O . MET A 1 123 ? -13.5 7.75 -0.951 1 98.62 123 MET A O 1
ATOM 964 N N . ALA A 1 124 ? -11.383 8.344 -1.436 1 98.44 124 ALA A N 1
ATOM 965 C CA . ALA A 1 124 ? -11.758 8.836 -2.76 1 98.44 124 ALA A CA 1
ATOM 966 C C . ALA A 1 124 ? -12.312 7.707 -3.625 1 98.44 124 ALA A C 1
ATOM 968 O O . ALA A 1 124 ? -13.289 7.898 -4.352 1 98.44 124 ALA A O 1
ATOM 969 N N . TYR A 1 125 ? -11.68 6.559 -3.555 1 98.19 125 TYR A N 1
ATOM 970 C CA . TYR A 1 125 ? -12.148 5.387 -4.285 1 98.19 125 TYR A CA 1
ATOM 971 C C . TYR A 1 125 ? -13.609 5.094 -3.967 1 98.19 125 TYR A C 1
ATOM 973 O O . TYR A 1 125 ? -14.406 4.832 -4.867 1 98.19 125 TYR A O 1
ATOM 981 N N . VAL A 1 126 ? -13.938 5.156 -2.723 1 98.44 126 VAL A N 1
ATOM 982 C CA . VAL A 1 126 ? -15.234 4.691 -2.248 1 98.44 126 VAL A CA 1
ATOM 983 C C . VAL A 1 126 ? -16.281 5.777 -2.461 1 98.44 126 VAL A C 1
ATOM 985 O O . VAL A 1 126 ? -17.438 5.488 -2.82 1 98.44 126 VAL A O 1
ATOM 988 N N . LEU A 1 127 ? -15.93 7.023 -2.301 1 98.38 127 LEU A N 1
ATOM 989 C CA . LEU A 1 127 ? -16.922 8.086 -2.207 1 98.38 127 LEU A CA 1
ATOM 990 C C . LEU A 1 127 ? -17.109 8.781 -3.551 1 98.38 127 LEU A C 1
ATOM 992 O O . LEU A 1 127 ? -18.125 9.43 -3.789 1 98.38 127 LEU A O 1
ATOM 996 N N . CYS A 1 128 ? -16.078 8.695 -4.434 1 98.06 128 CYS A N 1
ATOM 997 C CA . CYS A 1 128 ? -16.078 9.586 -5.594 1 98.06 128 CYS A CA 1
ATOM 998 C C . CYS A 1 128 ? -15.961 8.789 -6.887 1 98.06 128 CYS A C 1
ATOM 1000 O O . CYS A 1 128 ? -15.234 7.797 -6.949 1 98.06 128 CYS A O 1
ATOM 1002 N N . ASP A 1 129 ? -16.672 9.164 -7.867 1 97.12 129 ASP A N 1
ATOM 1003 C CA . ASP A 1 129 ? -16.328 8.836 -9.25 1 97.12 129 ASP A CA 1
ATOM 1004 C C . ASP A 1 129 ? -15.352 9.852 -9.836 1 97.12 129 ASP A C 1
ATOM 1006 O O . ASP A 1 129 ? -15.102 10.898 -9.234 1 97.12 129 ASP A O 1
ATOM 1010 N N . LYS A 1 130 ? -14.719 9.492 -10.953 1 96.19 130 LYS A N 1
ATOM 1011 C CA . LYS A 1 130 ? -13.812 10.422 -11.617 1 96.19 130 LYS A CA 1
ATOM 1012 C C . LYS A 1 130 ? -14.484 11.773 -11.844 1 96.19 130 LYS A C 1
ATOM 1014 O O . LYS A 1 130 ? -15.609 11.844 -12.344 1 96.19 130 LYS A O 1
ATOM 1019 N N . GLY A 1 131 ? -13.844 12.82 -11.414 1 96.94 131 GLY A N 1
ATOM 1020 C CA . GLY A 1 131 ? -14.375 14.156 -11.625 1 96.94 131 GLY A CA 1
ATOM 1021 C C . GLY A 1 131 ? -15.141 14.695 -10.43 1 96.94 131 GLY A C 1
ATOM 1022 O O . GLY A 1 131 ? -15.359 15.906 -10.328 1 96.94 131 GLY A O 1
ATOM 1023 N N . ASP A 1 132 ? -15.602 13.797 -9.5 1 98.19 132 ASP A N 1
ATOM 1024 C CA . ASP A 1 132 ? -16.25 14.266 -8.281 1 98.19 132 ASP A CA 1
ATOM 1025 C C . ASP A 1 132 ? -15.297 15.125 -7.449 1 98.19 132 ASP A C 1
ATOM 1027 O O . ASP A 1 132 ? -14.086 15.109 -7.668 1 98.19 132 ASP A O 1
ATOM 1031 N N . THR A 1 133 ? -15.914 15.906 -6.543 1 98.38 133 THR A N 1
ATOM 1032 C CA . THR A 1 133 ? -15.133 16.938 -5.871 1 98.38 133 THR A CA 1
ATOM 1033 C C . THR A 1 133 ? -15.328 16.859 -4.359 1 98.38 133 THR A C 1
ATOM 1035 O O . THR A 1 133 ? -16.406 16.531 -3.883 1 98.38 133 THR A O 1
ATOM 1038 N N . ILE A 1 134 ? -14.281 17.141 -3.635 1 98.62 134 ILE A N 1
ATOM 1039 C CA . ILE A 1 134 ? -14.273 17.188 -2.176 1 98.62 134 ILE A CA 1
ATOM 1040 C C . ILE A 1 134 ? -13.93 18.609 -1.713 1 98.62 134 ILE A C 1
ATOM 1042 O O . ILE A 1 134 ? -12.898 19.156 -2.104 1 98.62 134 ILE A O 1
ATOM 1046 N N . LEU A 1 135 ? -14.805 19.234 -0.87 1 98.81 135 LEU A N 1
ATOM 1047 C CA . LEU A 1 135 ? -14.523 20.531 -0.261 1 98.81 135 LEU A CA 1
ATOM 1048 C C . LEU A 1 135 ? -13.414 20.406 0.779 1 98.81 135 LEU A C 1
ATOM 1050 O O . LEU A 1 135 ? -13.453 19.516 1.633 1 98.81 135 LEU A O 1
ATOM 1054 N N . THR A 1 136 ? -12.469 21.25 0.698 1 98.69 136 THR A N 1
ATOM 1055 C CA . THR A 1 136 ? -11.352 21.234 1.643 1 98.69 136 THR A CA 1
ATOM 1056 C C . THR A 1 136 ? -10.945 22.656 2.016 1 98.69 136 THR A C 1
ATOM 1058 O O . THR A 1 136 ? -10.625 23.469 1.142 1 98.69 136 THR A O 1
ATOM 1061 N N . PRO A 1 137 ? -10.969 22.984 3.309 1 98.56 137 PRO A N 1
ATOM 1062 C CA . PRO A 1 137 ? -10.484 24.312 3.701 1 98.56 137 PRO A CA 1
ATOM 1063 C C . PRO A 1 137 ? -9.039 24.562 3.281 1 98.56 137 PRO A C 1
ATOM 1065 O O . PRO A 1 137 ? -8.211 23.656 3.344 1 98.56 137 PRO A O 1
ATOM 1068 N N . ALA A 1 138 ? -8.727 25.781 2.855 1 98.25 138 ALA A N 1
ATOM 1069 C CA . ALA A 1 138 ? -7.387 26.219 2.469 1 98.25 138 ALA A CA 1
ATOM 1070 C C . ALA A 1 138 ? -6.961 27.453 3.252 1 98.25 138 ALA A C 1
ATOM 1072 O O . ALA A 1 138 ? -7.754 28.375 3.447 1 98.25 138 ALA A O 1
ATOM 1073 N N . PRO A 1 139 ? -5.738 27.562 3.754 1 98 139 PRO A N 1
ATOM 1074 C CA . PRO A 1 139 ? -4.652 26.672 3.322 1 98 139 PRO A CA 1
ATOM 1075 C C . PRO A 1 139 ? -4.859 25.234 3.758 1 98 139 PRO A C 1
ATOM 1077 O O . PRO A 1 139 ? -5.465 24.969 4.801 1 98 139 PRO A O 1
ATOM 1080 N N . MET A 1 140 ? -4.406 24.312 2.838 1 97.31 140 MET A N 1
ATOM 1081 C CA . MET A 1 140 ? -4.512 22.875 3.115 1 97.31 140 MET A CA 1
ATOM 1082 C C . MET A 1 140 ? -3.182 22.172 2.871 1 97.31 140 MET A C 1
ATOM 1084 O O . MET A 1 140 ? -2.359 22.656 2.086 1 97.31 140 MET A O 1
ATOM 1088 N N . TYR A 1 141 ? -3 21.094 3.512 1 95.19 141 TYR A N 1
ATOM 1089 C CA . TYR A 1 141 ? -1.826 20.266 3.266 1 95.19 141 TYR A CA 1
ATOM 1090 C C . TYR A 1 141 ? -1.677 19.953 1.781 1 95.19 141 TYR A C 1
ATOM 1092 O O . TYR A 1 141 ? -2.617 19.484 1.142 1 95.19 141 TYR A O 1
ATOM 1100 N N . GLY A 1 142 ? -0.506 20.141 1.315 1 93.25 142 GLY A N 1
ATOM 1101 C CA . GLY A 1 142 ? -0.234 20.203 -0.112 1 93.25 142 GLY A CA 1
ATOM 1102 C C . GLY A 1 142 ? -0.412 18.875 -0.81 1 93.25 142 GLY A C 1
ATOM 1103 O O . GLY A 1 142 ? -0.56 18.812 -2.033 1 93.25 142 GLY A O 1
ATOM 1104 N N . ALA A 1 143 ? -0.39 17.797 -0.092 1 94 143 ALA A N 1
ATOM 1105 C CA . ALA A 1 143 ? -0.466 16.469 -0.727 1 94 143 ALA A CA 1
ATOM 1106 C C . ALA A 1 143 ? -1.917 16.047 -0.913 1 94 143 ALA A C 1
ATOM 1108 O O . ALA A 1 143 ? -2.199 15.102 -1.658 1 94 143 ALA A O 1
ATOM 1109 N N . ILE A 1 144 ? -2.891 16.703 -0.306 1 96.69 144 ILE A N 1
ATOM 1110 C CA . ILE A 1 144 ? -4.285 16.266 -0.3 1 96.69 144 ILE A CA 1
ATOM 1111 C C . ILE A 1 144 ? -4.82 16.234 -1.729 1 96.69 144 ILE A C 1
ATOM 1113 O O . ILE A 1 144 ? -5.324 15.211 -2.186 1 96.69 144 ILE A O 1
ATOM 1117 N N . PRO A 1 145 ? -4.621 17.344 -2.557 1 96.38 145 PRO A N 1
ATOM 1118 C CA . PRO A 1 145 ? -5.141 17.281 -3.924 1 96.38 145 PRO A CA 1
ATOM 1119 C C . PRO A 1 145 ? -4.527 16.141 -4.734 1 96.38 145 PRO A C 1
ATOM 1121 O O . PRO A 1 145 ? -5.238 15.453 -5.477 1 96.38 145 PRO A O 1
ATOM 1124 N N . ARG A 1 146 ? -3.256 15.969 -4.59 1 94.62 146 ARG A N 1
ATOM 1125 C CA . ARG A 1 146 ? -2.562 14.914 -5.312 1 94.62 146 ARG A CA 1
ATOM 1126 C C . ARG A 1 146 ? -3.096 13.539 -4.918 1 94.62 146 ARG A C 1
ATOM 1128 O O . ARG A 1 146 ? -3.354 12.695 -5.777 1 94.62 146 ARG A O 1
ATOM 1135 N N . ASP A 1 147 ? -3.275 13.273 -3.604 1 96.25 147 ASP A N 1
ATOM 1136 C CA . ASP A 1 147 ? -3.686 11.977 -3.068 1 96.25 147 ASP A CA 1
ATOM 1137 C C . ASP A 1 147 ? -5.102 11.617 -3.516 1 96.25 147 ASP A C 1
ATOM 1139 O O . ASP A 1 147 ? -5.43 10.438 -3.672 1 96.25 147 ASP A O 1
ATOM 1143 N N . LEU A 1 148 ? -5.926 12.633 -3.762 1 97.31 148 LEU A N 1
ATOM 1144 C CA . LEU A 1 148 ? -7.293 12.422 -4.223 1 97.31 148 LEU A CA 1
ATOM 1145 C C . LEU A 1 148 ? -7.332 12.227 -5.734 1 97.31 148 LEU A C 1
ATOM 1147 O O . LEU A 1 148 ? -8.164 11.477 -6.25 1 97.31 148 LEU A O 1
ATOM 1151 N N . LEU A 1 149 ? -6.402 12.797 -6.461 1 96.56 149 LEU A N 1
ATOM 1152 C CA . LEU A 1 149 ? -6.48 12.938 -7.914 1 96.56 149 LEU A CA 1
ATOM 1153 C C . LEU A 1 149 ? -5.785 11.773 -8.609 1 96.56 149 LEU A C 1
ATOM 1155 O O . LEU A 1 149 ? -6.324 11.203 -9.562 1 96.56 149 LEU A O 1
ATOM 1159 N N . PHE A 1 150 ? -4.648 11.352 -8.18 1 95.94 150 PHE A N 1
ATOM 1160 C CA . PHE A 1 150 ? -3.723 10.547 -8.977 1 95.94 150 PHE A CA 1
ATOM 1161 C C . PHE A 1 150 ? -4.34 9.203 -9.328 1 95.94 150 PHE A C 1
ATOM 1163 O O . PHE A 1 150 ? -4.34 8.797 -10.492 1 95.94 150 PHE A O 1
ATOM 1170 N N . GLN A 1 151 ? -4.945 8.539 -8.398 1 96 151 GLN A N 1
ATOM 1171 C CA . GLN A 1 151 ? -5.414 7.188 -8.672 1 96 151 GLN A CA 1
ATOM 1172 C C . GLN A 1 151 ? -6.848 7.195 -9.195 1 96 151 GLN A C 1
ATOM 1174 O O . GLN A 1 151 ? -7.18 6.461 -10.125 1 96 151 GLN A O 1
ATOM 1179 N N . TYR A 1 152 ? -7.656 8.094 -8.625 1 96.38 152 TYR A N 1
ATOM 1180 C CA . TYR A 1 152 ? -9.078 7.855 -8.852 1 96.38 152 TYR A CA 1
ATOM 1181 C C . TYR A 1 152 ? -9.75 9.086 -9.445 1 96.38 152 TYR A C 1
ATOM 1183 O O . TYR A 1 152 ? -10.953 9.07 -9.727 1 96.38 152 TYR A O 1
ATOM 1191 N N . GLY A 1 153 ? -9.016 10.188 -9.617 1 96.5 153 GLY A N 1
ATOM 1192 C CA . GLY A 1 153 ? -9.484 11.328 -10.398 1 96.5 153 GLY A CA 1
ATOM 1193 C C . GLY A 1 153 ? -10.438 12.219 -9.625 1 96.5 153 GLY A C 1
ATOM 1194 O O . GLY A 1 153 ? -11.195 12.992 -10.219 1 96.5 153 GLY A O 1
ATOM 1195 N N . ALA A 1 154 ? -10.453 12.086 -8.273 1 97.81 154 ALA A N 1
ATOM 1196 C CA . ALA A 1 154 ? -11.242 13.008 -7.461 1 97.81 154 ALA A CA 1
ATOM 1197 C C . ALA A 1 154 ? -10.562 14.375 -7.367 1 97.81 154 ALA A C 1
ATOM 1199 O O . ALA A 1 154 ? -9.336 14.461 -7.293 1 97.81 154 ALA A O 1
ATOM 1200 N N . LYS A 1 155 ? -11.352 15.406 -7.359 1 97.81 155 LYS A N 1
ATOM 1201 C CA . LYS A 1 155 ? -10.828 16.766 -7.336 1 97.81 155 LYS A CA 1
ATOM 1202 C C . LYS A 1 155 ? -11.047 17.422 -5.973 1 97.81 155 LYS A C 1
ATOM 1204 O O . LYS A 1 155 ? -11.836 16.922 -5.164 1 97.81 155 LYS A O 1
ATOM 1209 N N . THR A 1 156 ? -10.289 18.453 -5.719 1 98.06 156 THR A N 1
ATOM 1210 C CA . THR A 1 156 ? -10.43 19.25 -4.516 1 98.06 156 THR A CA 1
ATOM 1211 C C . THR A 1 156 ? -11.016 20.625 -4.848 1 98.06 156 THR A C 1
ATOM 1213 O O . THR A 1 156 ? -10.625 21.25 -5.848 1 98.06 156 THR A O 1
ATOM 1216 N N . PHE A 1 157 ? -11.977 21.047 -4.09 1 98.56 157 PHE A N 1
ATOM 1217 C CA . PHE A 1 157 ? -12.484 22.422 -4.164 1 98.56 157 PHE A CA 1
ATOM 1218 C C . PHE A 1 157 ? -12.125 23.188 -2.906 1 98.56 157 PHE A C 1
ATOM 1220 O O . PHE A 1 157 ? -12.695 22.969 -1.841 1 98.56 157 PHE A O 1
ATOM 1227 N N . PRO A 1 158 ? -11.211 24.125 -2.977 1 98.38 158 PRO A N 1
ATOM 1228 C CA . PRO A 1 158 ? -10.734 24.844 -1.787 1 98.38 158 PRO A CA 1
ATOM 1229 C C . PRO A 1 158 ? -11.773 25.797 -1.216 1 98.38 158 PRO A C 1
ATOM 1231 O O . PRO A 1 158 ? -12.461 26.5 -1.972 1 98.38 158 PRO A O 1
ATOM 1234 N N . VAL A 1 159 ? -11.953 25.75 0.053 1 98.56 159 VAL A N 1
ATOM 1235 C CA . VAL A 1 159 ? -12.648 26.781 0.821 1 98.56 159 VAL A CA 1
ATOM 1236 C C . VAL A 1 159 ? -11.633 27.734 1.446 1 98.56 159 VAL A C 1
ATOM 1238 O O . VAL A 1 159 ? -11.172 27.5 2.568 1 98.56 159 VAL A O 1
ATOM 1241 N N . TYR A 1 160 ? -11.391 28.812 0.808 1 97.88 160 TYR A N 1
ATOM 1242 C CA . TYR A 1 160 ? -10.289 29.688 1.199 1 97.88 160 TYR A CA 1
ATOM 1243 C C . TYR A 1 160 ? -10.633 30.453 2.469 1 97.88 160 TYR A C 1
ATOM 1245 O O . TYR A 1 160 ? -11.633 31.172 2.518 1 97.88 160 TYR A O 1
ATOM 1253 N N . LEU A 1 161 ? -9.812 30.266 3.461 1 97.94 161 LEU A N 1
ATOM 1254 C CA . LEU A 1 161 ? -9.93 31.031 4.703 1 97.94 161 LEU A CA 1
ATOM 1255 C C . LEU A 1 161 ? -9.109 32.312 4.637 1 97.94 161 LEU A C 1
ATOM 1257 O O . LEU A 1 161 ? -8.008 32.312 4.09 1 97.94 161 LEU A O 1
ATOM 1261 N N . SER A 1 162 ? -9.602 33.312 5.242 1 97 162 SER A N 1
ATOM 1262 C CA . SER A 1 162 ? -8.93 34.625 5.195 1 97 162 SER A CA 1
ATOM 1263 C C . SER A 1 162 ? -7.965 34.781 6.359 1 97 162 SER A C 1
ATOM 1265 O O . SER A 1 162 ? -8.266 34.375 7.484 1 97 162 SER A O 1
ATOM 1267 N N . SER A 1 163 ? -6.836 35.406 6.066 1 96.62 163 SER A N 1
ATOM 1268 C CA . SER A 1 163 ? -5.863 35.656 7.121 1 96.62 163 SER A CA 1
ATOM 1269 C C . SER A 1 163 ? -6.273 36.875 7.953 1 96.62 163 SER A C 1
ATOM 1271 O O . SER A 1 163 ? -5.668 37.156 8.992 1 96.62 163 SER A O 1
ATOM 1273 N N . LYS A 1 164 ? -7.266 37.562 7.504 1 94.94 164 LYS A N 1
ATOM 1274 C CA . LYS A 1 164 ? -7.746 38.75 8.195 1 94.94 164 LYS A CA 1
ATOM 1275 C C . LYS A 1 164 ? -9.188 38.562 8.672 1 94.94 164 LYS A C 1
ATOM 1277 O O . LYS A 1 164 ? -9.906 37.688 8.164 1 94.94 164 LYS A O 1
ATOM 1282 N N . ALA A 1 165 ? -9.469 39.312 9.688 1 91.94 165 ALA A N 1
ATOM 1283 C CA . ALA A 1 165 ? -10.875 39.344 10.094 1 91.94 165 ALA A CA 1
ATOM 1284 C C . ALA A 1 165 ? -11.75 39.938 8.984 1 91.94 165 ALA A C 1
ATOM 1286 O O . ALA A 1 165 ? -11.336 40.844 8.281 1 91.94 165 ALA A O 1
ATOM 1287 N N . GLU A 1 166 ? -12.883 39.375 8.945 1 89.19 166 GLU A N 1
ATOM 1288 C CA . GLU A 1 166 ? -13.789 39.781 7.887 1 89.19 166 GLU A CA 1
ATOM 1289 C C . GLU A 1 166 ? -14.938 40.625 8.445 1 89.19 166 GLU A C 1
ATOM 1291 O O . GLU A 1 166 ? -15.219 40.594 9.641 1 89.19 166 GLU A O 1
ATOM 1296 N N . LEU A 1 167 ? -15.547 41.281 7.543 1 88.06 167 LEU A N 1
ATOM 1297 C CA . LEU A 1 167 ? -16.594 42.219 7.922 1 88.06 167 LEU A CA 1
ATOM 1298 C C . LEU A 1 167 ? -17.812 41.5 8.484 1 88.06 167 LEU A C 1
ATOM 1300 O O . LEU A 1 167 ? -18.547 42.031 9.305 1 88.06 167 LEU A O 1
ATOM 1304 N N . ASP A 1 168 ? -17.891 40.312 8.141 1 86.62 168 ASP A N 1
ATOM 1305 C CA . ASP A 1 168 ? -19.047 39.531 8.578 1 86.62 168 ASP A CA 1
ATOM 1306 C C . ASP A 1 168 ? -18.797 38.875 9.945 1 86.62 168 ASP A C 1
ATOM 1308 O O . ASP A 1 168 ? -19.609 38.094 10.422 1 86.62 168 ASP A O 1
ATOM 1312 N N . GLY A 1 169 ? -17.609 39.25 10.539 1 88.25 169 GLY A N 1
ATOM 1313 C CA . GLY A 1 169 ? -17.344 38.812 11.898 1 88.25 169 GLY A CA 1
ATOM 1314 C C . GLY A 1 169 ? -16.453 37.594 11.961 1 88.25 169 GLY A C 1
ATOM 1315 O O . GLY A 1 169 ? -16.016 37.188 13.047 1 88.25 169 GLY A O 1
ATOM 1316 N N . ARG A 1 170 ? -16.125 37.062 10.875 1 89.44 170 ARG A N 1
ATOM 1317 C CA . ARG A 1 170 ? -15.242 35.906 10.867 1 89.44 170 ARG A CA 1
ATOM 1318 C C . ARG A 1 170 ? -13.836 36.312 11.312 1 89.44 170 ARG A C 1
ATOM 1320 O O . ARG A 1 170 ? -13.281 37.281 10.852 1 89.44 170 ARG A O 1
ATOM 1327 N N . GLU A 1 171 ? -13.305 35.5 12.203 1 94.06 171 GLU A N 1
ATOM 1328 C CA . GLU A 1 171 ? -11.93 35.688 12.664 1 94.06 171 GLU A CA 1
ATOM 1329 C C . GLU A 1 171 ? -10.93 35.156 11.633 1 94.06 171 GLU A C 1
ATOM 1331 O O . GLU A 1 171 ? -11.305 34.375 10.734 1 94.06 171 GLU A O 1
ATOM 1336 N N . PRO A 1 172 ? -9.672 35.594 11.758 1 96 172 PRO A N 1
ATOM 1337 C CA . PRO A 1 172 ? -8.656 35.062 10.844 1 96 172 PRO A CA 1
ATOM 1338 C C . PRO A 1 172 ? -8.609 33.531 10.828 1 96 172 PRO A C 1
ATOM 1340 O O . PRO A 1 172 ? -8.539 32.906 11.891 1 96 172 PRO A O 1
ATOM 1343 N N . PHE A 1 173 ? -8.695 32.969 9.648 1 97.06 173 PHE A N 1
ATOM 1344 C CA . PHE A 1 173 ? -8.57 31.562 9.359 1 97.06 173 PHE A CA 1
ATOM 1345 C C . PHE A 1 173 ? -9.734 30.781 9.945 1 97.06 173 PHE A C 1
ATOM 1347 O O . PHE A 1 173 ? -9.672 29.547 10.07 1 97.06 173 PHE A O 1
ATOM 1354 N N . GLU A 1 174 ? -10.812 31.438 10.289 1 96.69 174 GLU A N 1
ATOM 1355 C CA . GLU A 1 174 ? -11.977 30.75 10.836 1 96.69 174 GLU A CA 1
ATOM 1356 C C . GLU A 1 174 ? -12.82 30.125 9.734 1 96.69 174 GLU A C 1
ATOM 1358 O O . GLU A 1 174 ? -13.219 30.812 8.789 1 96.69 174 GLU A O 1
ATOM 1363 N N . LEU A 1 175 ? -13.055 28.859 9.789 1 97.94 175 LEU A N 1
ATOM 1364 C CA . LEU A 1 175 ? -14.039 28.172 8.945 1 97.94 175 LEU A CA 1
ATOM 1365 C C . LEU A 1 175 ? -15.438 28.297 9.539 1 97.94 175 LEU A C 1
ATOM 1367 O O . LEU A 1 175 ? -15.641 28.016 10.719 1 97.94 175 LEU A O 1
ATOM 1371 N N . THR A 1 176 ? -16.391 28.766 8.766 1 97.56 176 THR A N 1
ATOM 1372 C CA . THR A 1 176 ? -17.766 28.906 9.219 1 97.56 176 THR A CA 1
ATOM 1373 C C . THR A 1 176 ? -18.734 28.203 8.266 1 97.56 176 THR A C 1
ATOM 1375 O O . THR A 1 176 ? -18.391 27.938 7.113 1 97.56 176 THR A O 1
ATOM 1378 N N . VAL A 1 177 ? -19.891 27.891 8.781 1 98 177 VAL A N 1
ATOM 1379 C CA . VAL A 1 177 ? -20.891 27.219 7.965 1 98 177 VAL A CA 1
ATOM 1380 C C . VAL A 1 177 ? -21.297 28.109 6.793 1 98 177 VAL A C 1
ATOM 1382 O O . VAL A 1 177 ? -21.438 27.641 5.66 1 98 177 VAL A O 1
ATOM 1385 N N . PRO A 1 178 ? -21.438 29.422 7.023 1 97.38 178 PRO A N 1
ATOM 1386 C CA . PRO A 1 178 ? -21.734 30.281 5.871 1 97.38 178 PRO A CA 1
ATOM 1387 C C . PRO A 1 178 ? -20.672 30.203 4.781 1 97.38 178 PRO A C 1
ATOM 1389 O O . PRO A 1 178 ? -21 30.219 3.592 1 97.38 178 PRO A O 1
ATOM 1392 N N . LEU A 1 179 ? -19.453 30.156 5.156 1 97.5 179 LEU A N 1
ATOM 1393 C CA . LEU A 1 179 ? -18.391 30.031 4.176 1 97.5 179 LEU A CA 1
ATOM 1394 C C . LEU A 1 179 ? -18.5 28.703 3.428 1 97.5 179 LEU A C 1
ATOM 1396 O O . LEU A 1 179 ? -18.266 28.641 2.217 1 97.5 179 LEU A O 1
ATOM 1400 N N . LEU A 1 180 ? -18.797 27.641 4.117 1 98.62 180 LEU A N 1
ATOM 1401 C CA . LEU A 1 180 ? -19 26.328 3.504 1 98.62 180 LEU A CA 1
ATOM 1402 C C . LEU A 1 180 ? -20.172 26.375 2.525 1 98.62 180 LEU A C 1
ATOM 1404 O O . LEU A 1 180 ? -20.094 25.812 1.432 1 98.62 180 LEU A O 1
ATOM 1408 N N . GLU A 1 181 ? -21.25 27.031 2.977 1 98.44 181 GLU A N 1
ATOM 1409 C CA . GLU A 1 181 ? -22.406 27.188 2.107 1 98.44 181 GLU A CA 1
ATOM 1410 C C . GLU A 1 181 ? -22.047 27.891 0.808 1 98.44 181 GLU A C 1
ATOM 1412 O O . GLU A 1 181 ? -22.422 27.438 -0.278 1 98.44 181 GLU A O 1
ATOM 1417 N N . SER A 1 182 ? -21.344 28.938 0.948 1 97.81 182 SER A N 1
ATOM 1418 C CA . SER A 1 182 ? -20.922 29.703 -0.216 1 97.81 182 SER A CA 1
ATOM 1419 C C . SER A 1 182 ? -20.047 28.891 -1.143 1 97.81 182 SER A C 1
ATOM 1421 O O . SER A 1 182 ? -20.188 28.938 -2.365 1 97.81 182 SER A O 1
ATOM 1423 N N . ALA A 1 183 ? -19.109 28.172 -0.584 1 98.38 183 ALA A N 1
ATOM 1424 C CA . ALA A 1 183 ? -18.203 27.344 -1.373 1 98.38 183 ALA A CA 1
ATOM 1425 C C . ALA A 1 183 ? -18.969 26.234 -2.104 1 98.38 183 ALA A C 1
ATOM 1427 O O . ALA A 1 183 ? -18.688 25.938 -3.268 1 98.38 183 ALA A O 1
ATOM 1428 N N . LEU A 1 184 ? -19.891 25.594 -1.419 1 98.69 184 LEU A N 1
ATOM 1429 C CA . LEU A 1 184 ? -20.703 24.531 -2.023 1 98.69 184 LEU A CA 1
ATOM 1430 C C . LEU A 1 184 ? -21.5 25.078 -3.203 1 98.69 184 LEU A C 1
ATOM 1432 O O . LEU A 1 184 ? -21.562 24.438 -4.262 1 98.69 184 LEU A O 1
ATOM 1436 N N . GLU A 1 185 ? -22.094 26.203 -2.992 1 98.44 185 GLU A N 1
ATOM 1437 C CA . GLU A 1 185 ? -22.875 26.828 -4.055 1 98.44 185 GLU A CA 1
ATOM 1438 C C . GLU A 1 185 ? -22 27.172 -5.258 1 98.44 185 GLU A C 1
ATOM 1440 O O . GLU A 1 185 ? -22.391 26.938 -6.402 1 98.44 185 GLU A O 1
ATOM 1445 N N . LYS A 1 186 ? -20.906 27.75 -4.988 1 98.56 186 LYS A N 1
ATOM 1446 C CA . LYS A 1 186 ? -19.969 28.094 -6.062 1 98.56 186 LYS A CA 1
ATOM 1447 C C . LYS A 1 186 ? -19.531 26.828 -6.816 1 98.56 186 LYS A C 1
ATOM 1449 O O . LYS A 1 186 ? -19.469 26.844 -8.047 1 98.56 186 LYS A O 1
ATOM 1454 N N . ALA A 1 187 ? -19.172 25.781 -6.113 1 98.5 187 ALA A N 1
ATOM 1455 C CA . ALA A 1 187 ? -18.781 24.516 -6.734 1 98.5 187 ALA A CA 1
ATOM 1456 C C . ALA A 1 187 ? -19.859 24 -7.668 1 98.5 187 ALA A C 1
ATOM 1458 O O . ALA A 1 187 ? -19.578 23.594 -8.805 1 98.5 187 ALA A O 1
ATOM 1459 N N . LYS A 1 188 ? -21.047 24.062 -7.191 1 97.75 188 LYS A N 1
ATOM 1460 C CA . LYS A 1 188 ? -22.172 23.609 -8 1 97.75 188 LYS A CA 1
ATOM 1461 C C . LYS A 1 188 ? -22.328 24.469 -9.258 1 97.75 188 LYS A C 1
ATOM 1463 O O . LYS A 1 188 ? -22.562 23.938 -10.352 1 97.75 188 LYS A O 1
ATOM 1468 N N . GLN A 1 189 ? -22.203 25.719 -9.078 1 98.19 189 GLN A N 1
ATOM 1469 C CA . GLN A 1 189 ? -22.312 26.641 -10.195 1 98.19 189 GLN A CA 1
ATOM 1470 C C . GLN A 1 189 ? -21.234 26.375 -11.242 1 98.19 189 GLN A C 1
ATOM 1472 O O . GLN A 1 189 ? -21.469 26.531 -12.445 1 98.19 189 GLN A O 1
ATOM 1477 N N . GLU A 1 190 ? -20.125 25.953 -10.773 1 98.06 190 GLU A N 1
ATOM 1478 C CA . GLU A 1 190 ? -19 25.672 -11.664 1 98.06 190 GLU A CA 1
ATOM 1479 C C . GLU A 1 190 ? -19.078 24.25 -12.227 1 98.06 190 GLU A C 1
ATOM 1481 O O . GLU A 1 190 ? -18.172 23.797 -12.922 1 98.06 190 GLU A O 1
ATOM 1486 N N . GLY A 1 191 ? -20.078 23.516 -11.852 1 97.31 191 GLY A N 1
ATOM 1487 C CA . GLY A 1 191 ? -20.359 22.234 -12.469 1 97.31 191 GLY A CA 1
ATOM 1488 C C . GLY A 1 191 ? -19.75 21.062 -11.711 1 97.31 191 GLY A C 1
ATOM 1489 O O . GLY A 1 191 ? -19.688 19.938 -12.234 1 97.31 191 GLY A O 1
ATOM 1490 N N . HIS A 1 192 ? -19.312 21.328 -10.523 1 97.5 192 HIS A N 1
ATOM 1491 C CA . HIS A 1 192 ? -18.719 20.266 -9.727 1 97.5 192 HIS A CA 1
ATOM 1492 C C . HIS A 1 192 ? -19.797 19.438 -9.039 1 97.5 192 HIS A C 1
ATOM 1494 O O . HIS A 1 192 ? -20.828 19.969 -8.609 1 97.5 192 HIS A O 1
ATOM 1500 N N . ASN A 1 193 ? -19.594 18.109 -9.008 1 97.5 193 ASN A N 1
ATOM 1501 C CA . ASN A 1 193 ? -20.391 17.234 -8.148 1 97.5 193 ASN A CA 1
ATOM 1502 C C . ASN A 1 193 ? -19.703 16.984 -6.809 1 97.5 193 ASN A C 1
ATOM 1504 O O . ASN A 1 193 ? -18.812 16.141 -6.711 1 97.5 193 ASN A O 1
ATOM 1508 N N . VAL A 1 194 ? -20.125 17.688 -5.777 1 98.44 194 VAL A N 1
ATOM 1509 C CA . VAL A 1 194 ? -19.469 17.641 -4.469 1 98.44 194 VAL A CA 1
ATOM 1510 C C . VAL A 1 194 ? -19.969 16.422 -3.688 1 98.44 194 VAL A C 1
ATOM 1512 O O . VAL A 1 194 ? -21.172 16.234 -3.518 1 98.44 194 VAL A O 1
ATOM 1515 N N . ARG A 1 195 ? -18.984 15.609 -3.189 1 98.38 195 ARG A N 1
ATOM 1516 C CA . ARG A 1 195 ? -19.359 14.352 -2.543 1 98.38 195 ARG A CA 1
ATOM 1517 C C . ARG A 1 195 ? -19.078 14.406 -1.046 1 98.38 195 ARG A C 1
ATOM 1519 O O . ARG A 1 195 ? -19.672 13.664 -0.266 1 98.38 195 ARG A O 1
ATOM 1526 N N . ALA A 1 196 ? -18.125 15.258 -0.661 1 98.75 196 ALA A N 1
ATOM 1527 C CA . ALA A 1 196 ? -17.672 15.195 0.729 1 98.75 196 ALA A CA 1
ATOM 1528 C C . ALA A 1 196 ? -17.016 16.5 1.152 1 98.75 196 ALA A C 1
ATOM 1530 O O . ALA A 1 196 ? -16.672 17.328 0.309 1 98.75 196 ALA A O 1
ATOM 1531 N N . LEU A 1 197 ? -16.984 16.703 2.467 1 98.88 197 LEU A N 1
ATOM 1532 C CA . LEU A 1 197 ? -16.109 17.656 3.145 1 98.88 197 LEU A CA 1
ATOM 1533 C C . LEU A 1 197 ? -14.93 16.938 3.795 1 98.88 197 LEU A C 1
ATOM 1535 O O . LEU A 1 197 ? -15.102 15.906 4.449 1 98.88 197 LEU A O 1
ATOM 1539 N N . PHE A 1 198 ? -13.734 17.406 3.52 1 98.88 198 PHE A N 1
ATOM 1540 C CA . PHE A 1 198 ? -12.531 16.859 4.137 1 98.88 198 PHE A CA 1
ATOM 1541 C C . PHE A 1 198 ? -11.922 17.859 5.109 1 98.88 198 PHE A C 1
ATOM 1543 O O . PHE A 1 198 ? -11.625 19 4.734 1 98.88 198 PHE A O 1
ATOM 1550 N N . LEU A 1 199 ? -11.742 17.453 6.336 1 98.75 199 LEU A N 1
ATOM 1551 C CA . LEU A 1 199 ? -11.148 18.297 7.379 1 98.75 199 LEU A CA 1
ATOM 1552 C C . LEU A 1 199 ? -9.891 17.641 7.941 1 98.75 199 LEU A C 1
ATOM 1554 O O . LEU A 1 199 ? -9.805 16.422 8.031 1 98.75 199 LEU A O 1
ATOM 1558 N N . VAL A 1 200 ? -8.938 18.422 8.211 1 98.62 200 VAL A N 1
ATOM 1559 C CA . VAL A 1 200 ? -7.801 18.016 9.039 1 98.62 200 VAL A CA 1
ATOM 1560 C C . VAL A 1 200 ? -7.902 18.672 10.414 1 98.62 200 VAL A C 1
ATOM 1562 O O . VAL A 1 200 ? -7.961 19.906 10.516 1 98.62 200 VAL A O 1
ATOM 1565 N N . ASN A 1 201 ? -7.969 17.875 11.43 1 98.19 201 ASN A N 1
ATOM 1566 C CA . ASN A 1 201 ? -8.18 18.375 12.781 1 98.19 201 ASN A CA 1
ATOM 1567 C C . ASN A 1 201 ? -7.391 17.578 13.812 1 98.19 201 ASN A C 1
ATOM 1569 O O . ASN A 1 201 ? -7.707 16.422 14.078 1 98.19 201 ASN A O 1
ATOM 1573 N N . PRO A 1 202 ? -6.426 18.172 14.383 1 97.69 202 PRO A N 1
ATOM 1574 C CA . PRO A 1 202 ? -5.906 19.547 14.297 1 97.69 202 PRO A CA 1
ATOM 1575 C C . PRO A 1 202 ? -5.441 19.906 12.891 1 97.69 202 PRO A C 1
ATOM 1577 O O . PRO A 1 202 ? -4.996 19.047 12.141 1 97.69 202 PRO A O 1
ATOM 1580 N N . ALA A 1 203 ? -5.496 21.219 12.641 1 98 203 ALA A N 1
ATOM 1581 C CA . ALA A 1 203 ? -5.367 21.688 11.258 1 98 203 ALA A CA 1
ATOM 1582 C C . ALA A 1 203 ? -3.904 21.781 10.844 1 98 203 ALA A C 1
ATOM 1584 O O . ALA A 1 203 ? -3.051 22.188 11.633 1 98 203 ALA A O 1
ATOM 1585 N N . ASN A 1 204 ? -3.557 21.422 9.68 1 97.94 204 ASN A N 1
ATOM 1586 C CA . ASN A 1 204 ? -2.33 21.641 8.922 1 97.94 204 ASN A CA 1
ATOM 1587 C C . ASN A 1 204 ? -2.57 22.562 7.727 1 97.94 204 ASN A C 1
ATOM 1589 O O . ASN A 1 204 ? -3.301 22.203 6.801 1 97.94 204 ASN A O 1
ATOM 1593 N N . PRO A 1 205 ? -2.094 23.781 7.727 1 97.31 205 PRO A N 1
ATOM 1594 C CA . PRO A 1 205 ? -0.77 24.094 8.258 1 97.31 205 PRO A CA 1
ATOM 1595 C C . PRO A 1 205 ? -0.833 25.016 9.477 1 97.31 205 PRO A C 1
ATOM 1597 O O . PRO A 1 205 ? 0.207 25.438 9.992 1 97.31 205 PRO A O 1
ATOM 1600 N N . ASN A 1 206 ? -1.979 25.375 9.969 1 95.5 206 ASN A N 1
ATOM 1601 C CA . ASN A 1 206 ? -1.979 26.5 10.898 1 95.5 206 ASN A CA 1
ATOM 1602 C C . ASN A 1 206 ? -1.932 26.016 12.352 1 95.5 206 ASN A C 1
ATOM 1604 O O . ASN A 1 206 ? -1.785 26.828 13.266 1 95.5 206 ASN A O 1
ATOM 1608 N N . GLY A 1 207 ? -2.047 24.719 12.586 1 97.25 207 GLY A N 1
ATOM 1609 C CA . GLY A 1 207 ? -1.808 24.156 13.906 1 97.25 207 GLY A CA 1
ATOM 1610 C C . GLY A 1 207 ? -2.924 24.453 14.891 1 97.25 207 GLY A C 1
ATOM 1611 O O . GLY A 1 207 ? -2.732 24.344 16.094 1 97.25 207 GLY A O 1
ATOM 1612 N N . THR A 1 208 ? -4.094 24.828 14.406 1 97.12 208 THR A N 1
ATOM 1613 C CA . THR A 1 208 ? -5.23 25.125 15.273 1 97.12 208 THR A CA 1
ATOM 1614 C C . THR A 1 208 ? -6.129 23.906 15.414 1 97.12 208 THR A C 1
ATOM 1616 O O . THR A 1 208 ? -5.996 22.938 14.664 1 97.12 208 THR A O 1
ATOM 1619 N N . VAL A 1 209 ? -6.977 23.938 16.422 1 97.62 209 VAL A N 1
ATOM 1620 C CA . VAL A 1 209 ? -7.914 22.859 16.703 1 97.62 209 VAL A CA 1
ATOM 1621 C C . VAL A 1 209 ? -9.344 23.391 16.656 1 97.62 209 VAL A C 1
ATOM 1623 O O . VAL A 1 209 ? -9.664 24.406 17.266 1 97.62 209 VAL A O 1
ATOM 1626 N N . TYR A 1 210 ? -10.18 22.766 15.812 1 97.94 210 TYR A N 1
ATOM 1627 C CA . TYR A 1 210 ? -11.594 23.125 15.859 1 97.94 210 TYR A CA 1
ATOM 1628 C C . TYR A 1 210 ? -12.195 22.797 17.219 1 97.94 210 TYR A C 1
ATOM 1630 O O . TYR A 1 210 ? -11.867 21.766 17.812 1 97.94 210 TYR A O 1
ATOM 1638 N N . THR A 1 211 ? -13.102 23.625 17.672 1 96.94 211 THR A N 1
ATOM 1639 C CA . THR A 1 211 ? -13.852 23.297 18.875 1 96.94 211 THR A CA 1
ATOM 1640 C C . THR A 1 211 ? -14.891 22.203 18.578 1 96.94 211 THR A C 1
ATOM 1642 O O . THR A 1 211 ? -15.25 21.984 17.422 1 96.94 211 THR A O 1
ATOM 1645 N N . LYS A 1 212 ? -15.328 21.531 19.609 1 96.06 212 LYS A N 1
ATOM 1646 C CA . LYS A 1 212 ? -16.391 20.547 19.469 1 96.06 212 LYS A CA 1
ATOM 1647 C C . LYS A 1 212 ? -17.625 21.156 18.812 1 96.06 212 LYS A C 1
ATOM 1649 O O . LYS A 1 212 ? -18.25 20.531 17.953 1 96.06 212 LYS A O 1
ATOM 1654 N N . ARG A 1 213 ? -17.953 22.344 19.234 1 97.56 213 ARG A N 1
ATOM 1655 C CA . ARG A 1 213 ? -19.094 23.047 18.656 1 97.56 213 ARG A CA 1
ATOM 1656 C C . ARG A 1 213 ? -18.922 23.25 17.156 1 97.56 213 ARG A C 1
ATOM 1658 O O . ARG A 1 213 ? -19.844 23.016 16.375 1 97.56 213 ARG A O 1
ATOM 1665 N N . GLN A 1 214 ? -17.781 23.703 16.766 1 98.19 214 GLN A N 1
ATOM 1666 C CA . GLN A 1 214 ? -17.5 23.922 15.344 1 98.19 214 GLN A CA 1
ATOM 1667 C C . GLN A 1 214 ? -17.625 22.625 14.555 1 98.19 214 GLN A C 1
ATOM 1669 O O . GLN A 1 214 ? -18.266 22.594 13.5 1 98.19 214 GLN A O 1
ATOM 1674 N N . VAL A 1 215 ? -17.016 21.547 15.047 1 98.5 215 VAL A N 1
ATOM 1675 C CA . VAL A 1 215 ? -17.078 20.266 14.359 1 98.5 215 VAL A CA 1
ATOM 1676 C C . VAL A 1 215 ? -18.531 19.828 14.188 1 98.5 215 VAL A C 1
ATOM 1678 O O . VAL A 1 215 ? -18.922 19.375 13.109 1 98.5 215 VAL A O 1
ATOM 1681 N N . LEU A 1 216 ? -19.281 20 15.25 1 98.31 216 LEU A N 1
ATOM 1682 C CA . LEU A 1 216 ? -20.688 19.641 15.195 1 98.31 216 LEU A CA 1
ATOM 1683 C C . LEU A 1 216 ? -21.406 20.453 14.125 1 98.31 216 LEU A C 1
ATOM 1685 O O . LEU A 1 216 ? -22.25 19.922 13.398 1 98.31 216 LEU A O 1
ATOM 1689 N N . GLU A 1 217 ? -21.109 21.719 14.047 1 98.62 217 GLU A N 1
ATOM 1690 C CA . GLU A 1 217 ? -21.703 22.578 13.031 1 98.62 217 GLU A CA 1
ATOM 1691 C C . GLU A 1 217 ? -21.328 22.109 11.625 1 98.62 217 GLU A C 1
ATOM 1693 O O . GLU A 1 217 ? -22.172 22.109 10.727 1 98.62 217 GLU A O 1
ATOM 1698 N N . TYR A 1 218 ? -20.094 21.75 11.406 1 98.88 218 TYR A N 1
ATOM 1699 C CA . TYR A 1 218 ? -19.641 21.266 10.102 1 98.88 218 TYR A CA 1
ATOM 1700 C C . TYR A 1 218 ? -20.328 19.953 9.734 1 98.88 218 TYR A C 1
ATOM 1702 O O . TYR A 1 218 ? -20.719 19.75 8.586 1 98.88 218 TYR A O 1
ATOM 1710 N N . LEU A 1 219 ? -20.453 19.062 10.734 1 98.88 219 LEU A N 1
ATOM 1711 C CA . LEU A 1 219 ? -21.125 17.781 10.5 1 98.88 219 LEU A CA 1
ATOM 1712 C C . LEU A 1 219 ? -22.609 18 10.188 1 98.88 219 LEU A C 1
ATOM 1714 O O . LEU A 1 219 ? -23.188 17.297 9.359 1 98.88 219 LEU A O 1
ATOM 1718 N N . THR A 1 220 ? -23.219 18.938 10.828 1 98.81 220 THR A N 1
ATOM 1719 C CA . THR A 1 220 ? -24.625 19.266 10.57 1 98.81 220 THR A CA 1
ATOM 1720 C C . THR A 1 220 ? -24.797 19.828 9.156 1 98.81 220 THR A C 1
ATOM 1722 O O . THR A 1 220 ? -25.75 19.5 8.469 1 98.81 220 THR A O 1
ATOM 1725 N N . PHE A 1 221 ? -23.906 20.688 8.773 1 98.75 221 PHE A N 1
ATOM 1726 C CA . PHE A 1 221 ? -23.875 21.172 7.402 1 98.75 221 PHE A CA 1
ATOM 1727 C C . PHE A 1 221 ? -23.828 20.031 6.406 1 98.75 221 PHE A C 1
ATOM 1729 O O . PHE A 1 221 ? -24.594 20 5.441 1 98.75 221 PHE A O 1
ATOM 1736 N N . CYS A 1 222 ? -22.906 19.016 6.629 1 98.75 222 CYS A N 1
ATOM 1737 C CA . CYS A 1 222 ? -22.781 17.859 5.746 1 98.75 222 CYS A CA 1
ATOM 1738 C C . CYS A 1 222 ? -24.094 17.078 5.68 1 98.75 222 CYS A C 1
ATOM 1740 O O . CYS A 1 222 ? -24.516 16.688 4.598 1 98.75 222 CYS A O 1
ATOM 1742 N N . LYS A 1 223 ? -24.703 16.891 6.836 1 98.38 223 LYS A N 1
ATOM 1743 C CA . LYS A 1 223 ? -25.969 16.156 6.875 1 98.38 223 LYS A CA 1
ATOM 1744 C C . LYS A 1 223 ? -27.047 16.875 6.051 1 98.38 223 LYS A C 1
ATOM 1746 O O . LYS A 1 223 ? -27.734 16.25 5.254 1 98.38 223 LYS A O 1
ATOM 1751 N N . ARG A 1 224 ? -27.141 18.172 6.23 1 98.06 224 ARG A N 1
ATOM 1752 C CA . ARG A 1 224 ? -28.141 18.969 5.543 1 98.06 224 ARG A CA 1
ATOM 1753 C C . ARG A 1 224 ? -27.984 18.859 4.027 1 98.06 224 ARG A C 1
ATOM 1755 O O . ARG A 1 224 ? -28.984 18.875 3.295 1 98.06 224 ARG A O 1
ATOM 1762 N N . HIS A 1 225 ? -26.812 18.719 3.568 1 98.06 225 HIS A N 1
ATOM 1763 C CA . HIS A 1 225 ? -26.547 18.734 2.133 1 98.06 225 HIS A CA 1
ATOM 1764 C C . HIS A 1 225 ? -26.25 17.328 1.618 1 98.06 225 HIS A C 1
ATOM 1766 O O . HIS A 1 225 ? -25.812 17.156 0.473 1 98.06 225 HIS A O 1
ATOM 1772 N N . ASP A 1 226 ? -26.375 16.328 2.498 1 97.5 226 ASP A N 1
ATOM 1773 C CA . ASP A 1 226 ? -26.156 14.922 2.156 1 97.5 226 ASP A CA 1
ATOM 1774 C C . ASP A 1 226 ? -24.734 14.68 1.683 1 97.5 226 ASP A C 1
ATOM 1776 O O . ASP A 1 226 ? -24.516 14.047 0.649 1 97.5 226 ASP A O 1
ATOM 1780 N N . LEU A 1 227 ? -23.781 15.273 2.348 1 98.38 227 LEU A N 1
ATOM 1781 C CA . LEU A 1 227 ? -22.359 15.102 2.08 1 98.38 227 LEU A CA 1
ATOM 1782 C C . LEU A 1 227 ? -21.719 14.18 3.111 1 98.38 227 LEU A C 1
ATOM 1784 O O . LEU A 1 227 ? -22.125 14.156 4.273 1 98.38 227 LEU A O 1
ATOM 1788 N N . HIS A 1 228 ? -20.766 13.383 2.662 1 98.75 228 HIS A N 1
ATOM 1789 C CA . HIS A 1 228 ? -19.891 12.734 3.623 1 98.75 228 HIS A CA 1
ATOM 1790 C C . HIS A 1 228 ? -18.953 13.742 4.285 1 98.75 228 HIS A C 1
ATOM 1792 O O . HIS A 1 228 ? -18.688 14.805 3.729 1 98.75 228 HIS A O 1
ATOM 1798 N N . CYS A 1 229 ? -18.547 13.461 5.484 1 98.81 229 CYS A N 1
ATOM 1799 C CA . CYS A 1 229 ? -17.469 14.188 6.137 1 98.81 229 CYS A CA 1
ATOM 1800 C C . CYS A 1 229 ? -16.328 13.25 6.504 1 98.81 229 CYS A C 1
ATOM 1802 O O . CYS A 1 229 ? -16.516 12.281 7.238 1 98.81 229 CYS A O 1
ATOM 1804 N N . VAL A 1 230 ? -15.211 13.461 5.945 1 98.88 230 VAL A N 1
ATOM 1805 C CA . VAL A 1 230 ? -13.992 12.734 6.293 1 98.88 230 VAL A CA 1
ATOM 1806 C C . VAL A 1 230 ? -13.078 13.633 7.129 1 98.88 230 VAL A C 1
ATOM 1808 O O . VAL A 1 230 ? -12.664 14.703 6.68 1 98.88 230 VAL A O 1
ATOM 1811 N N . ILE A 1 231 ? -12.719 13.219 8.297 1 98.81 231 ILE A N 1
ATOM 1812 C CA . ILE A 1 231 ? -11.883 14.023 9.18 1 98.81 231 ILE A CA 1
ATOM 1813 C C . ILE A 1 231 ? -10.562 13.305 9.438 1 98.81 231 ILE A C 1
ATOM 1815 O O . ILE A 1 231 ? -10.547 12.195 9.977 1 98.81 231 ILE A O 1
ATOM 1819 N N . ASP A 1 232 ? -9.516 13.883 8.992 1 98.75 232 ASP A N 1
ATOM 1820 C CA . ASP A 1 232 ? -8.164 13.414 9.266 1 98.75 232 ASP A CA 1
ATOM 1821 C C . ASP A 1 232 ? -7.664 13.938 10.609 1 98.75 232 ASP A C 1
ATOM 1823 O O . ASP A 1 232 ? -7.414 15.133 10.766 1 98.75 232 ASP A O 1
ATOM 1827 N N . GLU A 1 233 ? -7.496 13.047 11.508 1 98.19 233 GLU A N 1
ATOM 1828 C CA . GLU A 1 233 ? -7.059 13.406 12.852 1 98.19 233 GLU A CA 1
ATOM 1829 C C . GLU A 1 233 ? -5.656 12.883 13.141 1 98.19 233 GLU A C 1
ATOM 1831 O O . GLU A 1 233 ? -5.383 12.398 14.234 1 98.19 233 GLU A O 1
ATOM 1836 N N . ILE A 1 234 ? -4.797 12.992 12.172 1 97.88 234 ILE A N 1
ATOM 1837 C CA . ILE A 1 234 ? -3.445 12.445 12.227 1 97.88 234 ILE A CA 1
ATOM 1838 C C . ILE A 1 234 ? -2.66 13.125 13.352 1 97.88 234 ILE A C 1
ATOM 1840 O O . ILE A 1 234 ? -1.659 12.586 13.828 1 97.88 234 ILE A O 1
ATOM 1844 N N . TYR A 1 235 ? -3.119 14.281 13.875 1 97.62 235 TYR A N 1
ATOM 1845 C CA . TYR A 1 235 ? -2.457 15.016 14.945 1 97.62 235 TYR A CA 1
ATOM 1846 C C . TYR A 1 235 ? -3.268 14.945 16.234 1 97.62 235 TYR A C 1
ATOM 1848 O O . TYR A 1 235 ? -3.117 15.797 17.125 1 97.62 235 TYR A O 1
ATOM 1856 N N . ALA A 1 236 ? -4.102 13.992 16.391 1 95.81 236 ALA A N 1
ATOM 1857 C CA . ALA A 1 236 ? -5.062 13.938 17.484 1 95.81 236 ALA A CA 1
ATOM 1858 C C . ALA A 1 236 ? -4.352 13.953 18.828 1 95.81 236 ALA A C 1
ATOM 1860 O O . ALA A 1 236 ? -4.871 14.508 19.812 1 95.81 236 ALA A O 1
ATOM 1861 N N . ALA A 1 237 ? -3.145 13.445 18.906 1 95.5 237 ALA A N 1
ATOM 1862 C CA . ALA A 1 237 ? -2.424 13.359 20.172 1 95.5 237 ALA A CA 1
ATOM 1863 C C . ALA A 1 237 ? -1.372 14.453 20.281 1 95.5 237 ALA A C 1
ATOM 1865 O O . ALA A 1 237 ? -0.586 14.477 21.234 1 95.5 237 ALA A O 1
ATOM 1866 N N . SER A 1 238 ? -1.355 15.344 19.375 1 96.88 238 SER A N 1
ATOM 1867 C CA . SER A 1 238 ? -0.314 16.359 19.328 1 96.88 238 SER A CA 1
ATOM 1868 C C . SER A 1 238 ? -0.863 17.734 19.719 1 96.88 238 SER A C 1
ATOM 1870 O O . SER A 1 238 ? -0.463 18.75 19.156 1 96.88 238 SER A O 1
ATOM 1872 N N . ILE A 1 239 ? -1.828 17.766 20.547 1 97.19 239 ILE A N 1
ATOM 1873 C CA . ILE A 1 239 ? -2.32 19.031 21.109 1 97.19 239 ILE A CA 1
ATOM 1874 C C . ILE A 1 239 ? -1.503 19.391 22.344 1 97.19 239 ILE A C 1
ATOM 1876 O O . ILE A 1 239 ? -1.612 18.75 23.391 1 97.19 239 ILE A O 1
ATOM 1880 N N . PHE A 1 240 ? -0.72 20.453 22.25 1 96.38 240 PHE A N 1
ATOM 1881 C CA . PHE A 1 240 ? 0.241 20.703 23.328 1 96.38 240 PHE A CA 1
ATOM 1882 C C . PHE A 1 240 ? -0.135 21.953 24.109 1 96.38 240 PHE A C 1
ATOM 1884 O O . PHE A 1 240 ? 0.405 22.203 25.188 1 96.38 240 PHE A O 1
ATOM 1891 N N . GLU A 1 241 ? -1.046 22.797 23.547 1 95.31 241 GLU A N 1
ATOM 1892 C CA . GLU A 1 241 ? -1.562 23.922 24.312 1 95.31 241 GLU A CA 1
ATOM 1893 C C . GLU A 1 241 ? -2.602 23.469 25.328 1 95.31 241 GLU A C 1
ATOM 1895 O O . GLU A 1 241 ? -3.701 23.047 24.953 1 95.31 241 GLU A O 1
ATOM 1900 N N . GLU A 1 242 ? -2.371 23.641 26.516 1 90.44 242 GLU A N 1
ATOM 1901 C CA . GLU A 1 242 ? -3.152 23.062 27.609 1 90.44 242 GLU A CA 1
ATOM 1902 C C . GLU A 1 242 ? -4.57 23.625 27.641 1 90.44 242 GLU A C 1
ATOM 1904 O O . GLU A 1 242 ? -5.512 22.938 28.047 1 90.44 242 GLU A O 1
ATOM 1909 N N . SER A 1 243 ? -4.742 24.828 27.203 1 92.44 243 SER A N 1
ATOM 1910 C CA . SER A 1 243 ? -6.039 25.484 27.266 1 92.44 243 SER A CA 1
ATOM 1911 C C . SER A 1 243 ? -6.945 25.031 26.125 1 92.44 243 SER A C 1
ATOM 1913 O O . SER A 1 243 ? -8.141 25.359 26.109 1 92.44 243 SER A O 1
ATOM 1915 N N . VAL A 1 244 ? -6.387 24.344 25.25 1 94.06 244 VAL A N 1
ATOM 1916 C CA . VAL A 1 244 ? -7.152 23.906 24.078 1 94.06 244 VAL A CA 1
ATOM 1917 C C . VAL A 1 244 ? -7.648 22.484 24.281 1 94.06 244 VAL A C 1
ATOM 1919 O O . VAL A 1 244 ? -6.867 21.578 24.609 1 94.06 244 VAL A O 1
ATOM 1922 N N . GLU A 1 245 ? -8.914 22.297 24.062 1 91.94 245 GLU A N 1
ATOM 1923 C CA . GLU A 1 245 ? -9.523 20.984 24.219 1 91.94 245 GLU A CA 1
ATOM 1924 C C . GLU A 1 245 ? -9.617 20.25 22.891 1 91.94 245 GLU A C 1
ATOM 1926 O O . GLU A 1 245 ? -9.906 20.859 21.859 1 91.94 245 GLU A O 1
ATOM 1931 N N . SER A 1 246 ? -9.438 18.938 23.016 1 94.06 246 SER A N 1
ATOM 1932 C CA . SER A 1 246 ? -9.602 18.109 21.828 1 94.06 246 SER A CA 1
ATOM 1933 C C . SER A 1 246 ? -11.07 18.016 21.422 1 94.06 246 SER A C 1
ATOM 1935 O O . SER A 1 246 ? -11.961 17.984 22.281 1 94.06 246 SER A O 1
ATOM 1937 N N . SER A 1 247 ? -11.336 17.953 20.125 1 95.25 247 SER A N 1
ATOM 1938 C CA . SER A 1 247 ? -12.664 17.734 19.562 1 95.25 247 SER A CA 1
ATOM 1939 C C . SER A 1 247 ? -12.703 16.453 18.734 1 95.25 247 SER A C 1
ATOM 1941 O O . SER A 1 247 ? -13.5 16.344 17.797 1 95.25 247 SER A O 1
ATOM 1943 N N . SER A 1 248 ? -11.812 15.523 19.047 1 95.69 248 SER A N 1
ATOM 1944 C CA . SER A 1 248 ? -11.688 14.297 18.266 1 95.69 248 SER A CA 1
ATOM 1945 C C . SER A 1 248 ? -12.992 13.516 18.25 1 95.69 248 SER A C 1
ATOM 1947 O O . SER A 1 248 ? -13.555 13.227 19.312 1 95.69 248 SER A O 1
ATOM 1949 N N . ILE A 1 249 ? -13.406 13.047 17.062 1 95.06 249 ILE A N 1
ATOM 1950 C CA . ILE A 1 249 ? -14.617 12.266 16.875 1 95.06 249 ILE A CA 1
ATOM 1951 C C . ILE A 1 249 ? -14.484 10.914 17.578 1 95.06 249 ILE A C 1
ATOM 1953 O O . ILE A 1 249 ? -15.477 10.336 18.016 1 95.06 249 ILE A O 1
ATOM 1957 N N . PHE A 1 250 ? -13.25 10.422 17.781 1 93.88 250 PHE A N 1
ATOM 1958 C CA . PHE A 1 250 ? -12.984 9.125 18.391 1 93.88 250 PHE A CA 1
ATOM 1959 C C . PHE A 1 250 ? -13.484 9.086 19.828 1 93.88 250 PHE A C 1
ATOM 1961 O O . PHE A 1 250 ? -13.711 8.008 20.375 1 93.88 250 PHE A O 1
ATOM 1968 N N . THR A 1 251 ? -13.672 10.25 20.359 1 92.62 251 THR A N 1
ATOM 1969 C CA . THR A 1 251 ? -14.008 10.297 21.781 1 92.62 251 THR A CA 1
ATOM 1970 C C . THR A 1 251 ? -15.477 10.68 21.984 1 92.62 251 THR A C 1
ATOM 1972 O O . THR A 1 251 ? -15.914 10.906 23.109 1 92.62 251 THR A O 1
ATOM 1975 N N . TRP A 1 252 ? -16.172 10.82 20.891 1 92.19 252 TRP A N 1
ATOM 1976 C CA . TRP A 1 252 ? -17.594 11.156 20.953 1 92.19 252 TRP A CA 1
ATOM 1977 C C . TRP A 1 252 ? -18.438 9.891 21 1 92.19 252 TRP A C 1
ATOM 1979 O O . TRP A 1 252 ? -18.031 8.844 20.484 1 92.19 252 TRP A O 1
ATOM 1989 N N . HIS A 1 253 ? -19.609 10 21.609 1 92 253 HIS A N 1
ATOM 1990 C CA . HIS A 1 253 ? -20.609 8.969 21.391 1 92 253 HIS A CA 1
ATOM 1991 C C . HIS A 1 253 ? -21.172 9.031 19.969 1 92 253 HIS A C 1
ATOM 1993 O O . HIS A 1 253 ? -21.406 10.125 19.438 1 92 253 HIS A O 1
ATOM 1999 N N . SER A 1 254 ? -21.375 7.855 19.422 1 91.56 254 SER A N 1
ATOM 2000 C CA . SER A 1 254 ? -21.844 7.805 18.047 1 91.56 254 SER A CA 1
ATOM 2001 C C . SER A 1 254 ? -23.172 8.531 17.891 1 91.56 254 SER A C 1
ATOM 2003 O O . SER A 1 254 ? -23.469 9.07 16.828 1 91.56 254 SER A O 1
ATOM 2005 N N . ASP A 1 255 ? -23.953 8.609 18.891 1 93 255 ASP A N 1
ATOM 2006 C CA . ASP A 1 255 ? -25.266 9.227 18.844 1 93 255 ASP A CA 1
ATOM 2007 C C . ASP A 1 255 ? -25.156 10.75 18.812 1 93 255 ASP A C 1
ATOM 2009 O O . ASP A 1 255 ? -26.141 11.445 18.531 1 93 255 ASP A O 1
ATOM 2013 N N . GLU A 1 256 ? -24 11.281 19.109 1 93.81 256 GLU A N 1
ATOM 2014 C CA . GLU A 1 256 ? -23.781 12.727 19.047 1 93.81 256 GLU A CA 1
ATOM 2015 C C . GLU A 1 256 ? -23.562 13.188 17.609 1 93.81 256 GLU A C 1
ATOM 2017 O O . GLU A 1 256 ? -23.641 14.391 17.312 1 93.81 256 GLU A O 1
ATOM 2022 N N . LEU A 1 257 ? -23.25 12.281 16.766 1 96.88 257 LEU A N 1
ATOM 2023 C CA . LEU A 1 257 ? -22.969 12.625 15.383 1 96.88 257 LEU A CA 1
ATOM 2024 C C . LEU A 1 257 ? -24.25 12.898 14.609 1 96.88 257 LEU A C 1
ATOM 2026 O O . LEU A 1 257 ? -25.156 12.062 14.609 1 96.88 257 LEU A O 1
ATOM 2030 N N . PRO A 1 258 ? -24.344 14.016 13.953 1 98.06 258 PRO A N 1
ATOM 2031 C CA . PRO A 1 258 ? -25.531 14.328 13.172 1 98.06 258 PRO A CA 1
ATOM 2032 C C . PRO A 1 258 ? -25.891 13.234 12.172 1 98.06 258 PRO A C 1
ATOM 2034 O O . PRO A 1 258 ? -27.062 12.938 11.961 1 98.06 258 PRO A O 1
ATOM 2037 N N . ASP A 1 259 ? -24.922 12.672 11.562 1 97.75 259 ASP A N 1
ATOM 2038 C CA . ASP A 1 259 ? -25.062 11.5 10.695 1 97.75 259 ASP A CA 1
ATOM 2039 C C . ASP A 1 259 ? -23.875 10.555 10.859 1 97.75 259 ASP A C 1
ATOM 2041 O O . ASP A 1 259 ? -22.844 10.742 10.219 1 97.75 259 ASP A O 1
ATOM 2045 N N . LYS A 1 260 ? -24.062 9.578 11.625 1 96.56 260 LYS A N 1
ATOM 2046 C CA . LYS A 1 260 ? -22.953 8.688 11.945 1 96.56 260 LYS A CA 1
ATOM 2047 C C . LYS A 1 260 ? -22.547 7.852 10.742 1 96.56 260 LYS A C 1
ATOM 2049 O O . LYS A 1 260 ? -21.391 7.406 10.641 1 96.56 260 LYS A O 1
ATOM 2054 N N . THR A 1 261 ? -23.406 7.648 9.781 1 96.56 261 THR A N 1
ATOM 2055 C CA . THR A 1 261 ? -23.109 6.82 8.617 1 96.56 261 THR A CA 1
ATOM 2056 C C . THR A 1 261 ? -22.344 7.621 7.562 1 96.56 261 THR A C 1
ATOM 2058 O O . THR A 1 261 ? -21.781 7.051 6.633 1 96.56 261 THR A O 1
ATOM 2061 N N . LYS A 1 262 ? -22.281 8.953 7.75 1 98.12 262 LYS A N 1
ATOM 2062 C CA . LYS A 1 262 ? -21.547 9.758 6.77 1 98.12 262 LYS A CA 1
ATOM 2063 C C . LYS A 1 262 ? -20.406 10.523 7.426 1 98.12 262 LYS A C 1
ATOM 2065 O O . LYS A 1 262 ? -19.906 11.5 6.863 1 98.12 262 LYS A O 1
ATOM 2070 N N . THR A 1 263 ? -20.078 10.133 8.641 1 98.56 263 THR A N 1
ATOM 2071 C CA . THR A 1 263 ? -18.891 10.648 9.32 1 98.56 263 THR A CA 1
ATOM 2072 C C . THR A 1 263 ? -17.797 9.594 9.367 1 98.56 263 THR A C 1
ATOM 2074 O O . THR A 1 263 ? -17.984 8.508 9.922 1 98.56 263 THR A O 1
ATOM 2077 N N . HIS A 1 264 ? -16.672 9.875 8.773 1 98.75 264 HIS A N 1
ATOM 2078 C CA . HIS A 1 264 ? -15.523 8.977 8.703 1 98.75 264 HIS A CA 1
ATOM 2079 C C . HIS A 1 264 ? -14.273 9.633 9.281 1 98.75 264 HIS A C 1
ATOM 2081 O O . HIS A 1 264 ? -14.047 10.828 9.086 1 98.75 264 HIS A O 1
ATOM 2087 N N . VAL A 1 265 ? -13.477 8.875 9.984 1 98.44 265 VAL A N 1
ATOM 2088 C CA . VAL A 1 265 ? -12.32 9.453 10.656 1 98.44 265 VAL A CA 1
ATOM 2089 C C . VAL A 1 265 ? -11.062 8.68 10.281 1 98.44 265 VAL A C 1
ATOM 2091 O O . VAL A 1 265 ? -11.094 7.453 10.156 1 98.44 265 VAL A O 1
ATOM 2094 N N . ILE A 1 266 ? -10.008 9.375 10.07 1 98.69 266 ILE A N 1
ATOM 2095 C CA . ILE A 1 266 ? -8.703 8.828 9.711 1 98.69 266 ILE A CA 1
ATOM 2096 C C . ILE A 1 266 ? -7.676 9.188 10.781 1 98.69 266 ILE A C 1
ATOM 2098 O O . ILE A 1 266 ? -7.73 10.281 11.359 1 98.69 266 ILE A O 1
ATOM 2102 N N . TRP A 1 267 ? -6.824 8.312 11.078 1 98.31 267 TRP A N 1
ATOM 2103 C CA . TRP A 1 267 ? -5.664 8.539 11.93 1 98.31 267 TRP A CA 1
ATOM 2104 C C . TRP A 1 267 ? -4.477 7.699 11.469 1 98.31 267 TRP A C 1
ATOM 2106 O O . TRP A 1 267 ? -4.621 6.82 10.617 1 98.31 267 TRP A O 1
ATOM 2116 N N . GLY A 1 268 ? -3.287 7.965 11.969 1 98 268 GLY A N 1
ATOM 2117 C CA . GLY A 1 268 ? -2.119 7.164 11.641 1 98 268 GLY A CA 1
ATOM 2118 C C . GLY A 1 268 ? -0.954 7.395 12.578 1 98 268 GLY A C 1
ATOM 2119 O O . GLY A 1 268 ? -1.002 8.289 13.43 1 98 268 GLY A O 1
ATOM 2120 N N . MET A 1 269 ? 0.095 6.68 12.398 1 97.19 269 MET A N 1
ATOM 2121 C CA . MET A 1 269 ? 1.239 6.645 13.305 1 97.19 269 MET A CA 1
ATOM 2122 C C . MET A 1 269 ? 2.262 7.711 12.93 1 97.19 269 MET A C 1
ATOM 2124 O O . MET A 1 269 ? 3.133 8.055 13.734 1 97.19 269 MET A O 1
ATOM 2128 N N . ALA A 1 270 ? 2.148 8.312 11.82 1 97.62 270 ALA A N 1
ATOM 2129 C CA . ALA A 1 270 ? 3.242 9.062 11.211 1 97.62 270 ALA A CA 1
ATOM 2130 C C . ALA A 1 270 ? 3.596 10.289 12.039 1 97.62 270 ALA A C 1
ATOM 2132 O O . ALA A 1 270 ? 4.754 10.711 12.078 1 97.62 270 ALA A O 1
ATOM 2133 N N . LYS A 1 271 ? 2.57 10.883 12.688 1 98.19 271 LYS A N 1
ATOM 2134 C CA . LYS A 1 271 ? 2.814 12.188 13.289 1 98.19 271 LYS A CA 1
ATOM 2135 C C . LYS A 1 271 ? 2.84 12.094 14.812 1 98.19 271 LYS A C 1
ATOM 2137 O O . LYS A 1 271 ? 3.848 12.43 15.438 1 98.19 271 LYS A O 1
ATOM 2142 N N . ASP A 1 272 ? 1.847 11.5 15.383 1 97.5 272 ASP A N 1
ATOM 2143 C CA . ASP A 1 272 ? 1.756 11.398 16.828 1 97.5 272 ASP A CA 1
ATOM 2144 C C . ASP A 1 272 ? 2.895 10.547 17.391 1 97.5 272 ASP A C 1
ATOM 2146 O O . ASP A 1 272 ? 3.311 10.734 18.547 1 97.5 272 ASP A O 1
ATOM 2150 N N . PHE A 1 273 ? 3.445 9.664 16.562 1 97.31 273 PHE A N 1
ATOM 2151 C CA . PHE A 1 273 ? 4.504 8.781 17.047 1 97.31 273 PHE A CA 1
ATOM 2152 C C . PHE A 1 273 ? 5.77 8.953 16.219 1 97.31 273 PHE A C 1
ATOM 2154 O O . PHE A 1 273 ? 6.734 8.203 16.375 1 97.31 273 PHE A O 1
ATOM 2161 N N . GLY A 1 274 ? 5.75 9.859 15.289 1 97.06 274 GLY A N 1
ATOM 2162 C CA . GLY A 1 274 ? 6.941 10.203 14.539 1 97.06 274 GLY A CA 1
ATOM 2163 C C . GLY A 1 274 ? 7.484 9.055 13.711 1 97.06 274 GLY A C 1
ATOM 2164 O O . GLY A 1 274 ? 8.695 8.82 13.688 1 97.06 274 GLY A O 1
ATOM 2165 N N . MET A 1 275 ? 6.582 8.352 13.008 1 95.25 275 MET A N 1
ATOM 2166 C CA . MET A 1 275 ? 7.039 7.172 12.281 1 95.25 275 MET A CA 1
ATOM 2167 C C . MET A 1 275 ? 6.527 7.191 10.844 1 95.25 275 MET A C 1
ATOM 2169 O O . MET A 1 275 ? 5.922 6.223 10.383 1 95.25 275 MET A O 1
ATOM 2173 N N . PRO A 1 276 ? 6.805 8.258 10.125 1 95.88 276 PRO A N 1
ATOM 2174 C CA . PRO A 1 276 ? 6.32 8.25 8.742 1 95.88 276 PRO A CA 1
ATOM 2175 C C . PRO A 1 276 ? 7.035 7.215 7.871 1 95.88 276 PRO A C 1
ATOM 2177 O O . PRO A 1 276 ? 6.527 6.832 6.816 1 95.88 276 PRO A O 1
ATOM 2180 N N . GLY A 1 277 ? 8.242 6.754 8.258 1 95.31 277 GLY A N 1
ATOM 2181 C CA . GLY A 1 277 ? 8.953 5.715 7.535 1 95.31 277 GLY A CA 1
ATOM 2182 C C . GLY A 1 277 ? 8.352 4.336 7.723 1 95.31 277 GLY A C 1
ATOM 2183 O O . GLY A 1 277 ? 8.719 3.393 7.016 1 95.31 277 GLY A O 1
ATOM 2184 N N . CYS A 1 278 ? 7.512 4.164 8.664 1 93.5 278 CYS A N 1
ATOM 2185 C CA . CYS A 1 278 ? 6.699 2.977 8.906 1 93.5 278 CYS A CA 1
ATOM 2186 C C . CYS A 1 278 ? 5.215 3.305 8.828 1 93.5 278 CYS A C 1
ATOM 2188 O O . CYS A 1 278 ? 4.508 3.268 9.836 1 93.5 278 CYS A O 1
ATOM 2190 N N . PRO A 1 279 ? 4.844 3.521 7.621 1 94.31 279 PRO A N 1
ATOM 2191 C CA . PRO A 1 279 ? 3.502 4.078 7.441 1 94.31 279 PRO A CA 1
ATOM 2192 C C . PRO A 1 279 ? 2.402 3.119 7.895 1 94.31 279 PRO A C 1
ATOM 2194 O O . PRO A 1 279 ? 2.408 1.945 7.516 1 94.31 2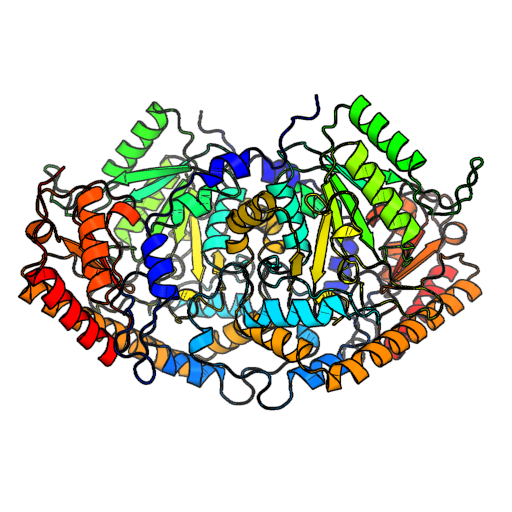79 PRO A O 1
ATOM 2197 N N . LEU A 1 280 ? 1.525 3.564 8.648 1 97.56 280 LEU A N 1
ATOM 2198 C CA . LEU A 1 280 ? 0.309 2.898 9.102 1 97.56 280 LEU A CA 1
ATOM 2199 C C . LEU A 1 280 ? -0.813 3.908 9.32 1 97.56 280 LEU A C 1
ATOM 2201 O O . LEU A 1 280 ? -0.638 4.891 10.047 1 97.56 280 LEU A O 1
ATOM 2205 N N . GLY A 1 281 ? -1.857 3.764 8.664 1 98.06 281 GLY A N 1
ATOM 2206 C CA . GLY A 1 281 ? -3.059 4.57 8.805 1 98.06 281 GLY A CA 1
ATOM 2207 C C . GLY A 1 281 ? -4.316 3.744 8.992 1 98.06 281 GLY A C 1
ATOM 2208 O O . GLY A 1 281 ? -4.297 2.527 8.805 1 98.06 281 GLY A O 1
ATOM 2209 N N . VAL A 1 282 ? -5.371 4.383 9.477 1 98.44 282 VAL A N 1
ATOM 2210 C CA . VAL A 1 282 ? -6.633 3.68 9.695 1 98.44 282 VAL A CA 1
ATOM 2211 C C . VAL A 1 282 ? -7.797 4.562 9.266 1 98.44 282 VAL A C 1
ATOM 2213 O O . VAL A 1 282 ? -7.699 5.793 9.289 1 98.44 282 VAL A O 1
ATOM 2216 N N . VAL A 1 283 ? -8.789 3.963 8.781 1 98.75 283 VAL A N 1
ATOM 2217 C CA . VAL A 1 283 ? -10.109 4.57 8.602 1 98.75 283 VAL A CA 1
ATOM 2218 C C . VAL A 1 283 ? -11.109 3.932 9.555 1 98.75 283 VAL A C 1
ATOM 2220 O O . VAL A 1 283 ? -11.141 2.707 9.703 1 98.75 283 VAL A O 1
ATOM 2223 N N . TYR A 1 284 ? -11.773 4.68 10.266 1 98.44 284 TYR A N 1
ATOM 2224 C CA . TYR A 1 284 ? -12.898 4.234 11.07 1 98.44 284 TYR A CA 1
ATOM 2225 C C . TYR A 1 284 ? -14.219 4.734 10.492 1 98.44 284 TYR A C 1
ATOM 2227 O O . TYR A 1 284 ? -14.391 5.938 10.281 1 98.44 284 TYR A O 1
ATOM 2235 N N . THR A 1 285 ? -15.133 3.908 10.164 1 98.38 285 THR A N 1
ATOM 2236 C CA . THR A 1 285 ? -16.422 4.27 9.586 1 98.38 285 THR A CA 1
ATOM 2237 C C . THR A 1 285 ? -17.516 3.34 10.094 1 98.38 285 THR A C 1
ATOM 2239 O O . THR A 1 285 ? -17.297 2.143 10.281 1 98.38 285 THR A O 1
ATOM 2242 N N . LEU A 1 286 ? -18.672 3.871 10.32 1 97.5 286 LEU A N 1
ATOM 2243 C CA . LEU A 1 286 ? -19.828 3.102 10.773 1 97.5 286 LEU A CA 1
ATOM 2244 C C . LEU A 1 286 ? -20.75 2.773 9.602 1 97.5 286 LEU A C 1
ATOM 2246 O O . LEU A 1 286 ? -21.797 2.133 9.789 1 97.5 286 LEU A O 1
ATOM 2250 N N . ASN A 1 287 ? -20.422 3.227 8.414 1 97.81 287 ASN A N 1
ATOM 2251 C CA . ASN A 1 287 ? -21.172 2.949 7.199 1 97.81 287 ASN A CA 1
ATOM 2252 C C . ASN A 1 287 ? -20.812 1.593 6.605 1 97.81 287 ASN A C 1
ATOM 2254 O O . ASN A 1 287 ? -19.703 1.413 6.102 1 97.81 287 ASN A O 1
ATOM 2258 N N . PRO A 1 288 ? -21.703 0.643 6.582 1 96.62 288 PRO A N 1
ATOM 2259 C CA . PRO A 1 288 ? -21.344 -0.697 6.109 1 96.62 288 PRO A CA 1
ATOM 2260 C C . PRO A 1 288 ? -20.969 -0.72 4.629 1 96.62 288 PRO A C 1
ATOM 2262 O O . PRO A 1 288 ? -20.156 -1.549 4.207 1 96.62 288 PRO A O 1
ATOM 2265 N N . ARG A 1 289 ? -21.516 0.166 3.854 1 96.38 289 ARG A N 1
ATOM 2266 C CA . ARG A 1 289 ? -21.203 0.199 2.43 1 96.38 289 ARG A CA 1
ATOM 2267 C C . ARG A 1 289 ? -19.812 0.788 2.193 1 96.38 289 ARG A C 1
ATOM 2269 O O . ARG A 1 289 ? -19.062 0.308 1.337 1 96.38 289 ARG A O 1
ATOM 2276 N N . VAL A 1 290 ? -19.5 1.869 2.951 1 98 290 VAL A N 1
ATOM 2277 C CA . VAL A 1 290 ? -18.156 2.443 2.867 1 98 290 VAL A CA 1
ATOM 2278 C C . VAL A 1 290 ? -17.125 1.42 3.332 1 98 290 VAL A C 1
ATOM 2280 O O . VAL A 1 290 ? -16.094 1.234 2.686 1 98 290 VAL A O 1
ATOM 2283 N N . LEU A 1 291 ? -17.469 0.759 4.398 1 97.44 291 LEU A N 1
ATOM 2284 C CA . LEU A 1 291 ? -16.578 -0.264 4.93 1 97.44 291 LEU A CA 1
ATOM 2285 C C . LEU A 1 291 ? -16.344 -1.363 3.902 1 97.44 291 LEU A C 1
ATOM 2287 O O . LEU A 1 291 ? -15.203 -1.78 3.689 1 97.44 291 LEU A O 1
ATOM 2291 N N . ALA A 1 292 ? -17.359 -1.847 3.27 1 95.12 292 ALA A N 1
ATOM 2292 C CA . ALA A 1 292 ? -17.25 -2.883 2.246 1 95.12 292 ALA A CA 1
ATOM 2293 C C . ALA A 1 292 ? -16.453 -2.387 1.045 1 95.12 292 ALA A C 1
ATOM 2295 O O . ALA A 1 292 ? -15.656 -3.135 0.469 1 95.12 292 ALA A O 1
ATOM 2296 N N . GLY A 1 293 ? -16.719 -1.139 0.641 1 96.69 293 GLY A N 1
ATOM 2297 C CA . GLY A 1 293 ? -15.977 -0.55 -0.457 1 96.69 293 GLY A CA 1
ATOM 2298 C C . GLY A 1 293 ? -14.484 -0.46 -0.183 1 96.69 293 GLY A C 1
ATOM 2299 O O . GLY A 1 293 ? -13.672 -0.744 -1.062 1 96.69 293 GLY A O 1
ATOM 2300 N N . LEU A 1 294 ? -14.164 -0.057 1.067 1 97.69 294 LEU A N 1
ATOM 2301 C CA . LEU A 1 294 ? -12.758 -0.021 1.462 1 97.69 294 LEU A CA 1
ATOM 2302 C C . LEU A 1 294 ? -12.141 -1.415 1.405 1 97.69 294 LEU A C 1
ATOM 2304 O O . LEU A 1 294 ? -10.984 -1.571 1.012 1 97.69 294 LEU A O 1
ATOM 2308 N N . GLY A 1 295 ? -12.922 -2.396 1.729 1 94.75 295 GLY A N 1
ATOM 2309 C CA . GLY A 1 295 ? -12.477 -3.779 1.702 1 94.75 295 GLY A CA 1
ATOM 2310 C C . GLY A 1 295 ? -12.086 -4.254 0.315 1 94.75 295 GLY A C 1
ATOM 2311 O O . GLY A 1 295 ? -11.312 -5.203 0.172 1 94.75 295 GLY A O 1
ATOM 2312 N N . LEU A 1 296 ? -12.555 -3.596 -0.728 1 94.12 296 LEU A N 1
ATOM 2313 C CA . LEU A 1 296 ? -12.258 -3.988 -2.102 1 94.12 296 LEU A CA 1
ATOM 2314 C C . LEU A 1 296 ? -10.836 -3.6 -2.482 1 94.12 296 LEU A C 1
ATOM 2316 O O . LEU A 1 296 ? -10.219 -4.234 -3.342 1 94.12 296 LEU A O 1
ATOM 2320 N N . VAL A 1 297 ? -10.289 -2.555 -1.774 1 95.38 297 VAL A N 1
ATOM 2321 C CA . VAL A 1 297 ? -9.047 -2.02 -2.324 1 95.38 297 VAL A CA 1
ATOM 2322 C C . VAL A 1 297 ? -7.953 -2.061 -1.262 1 95.38 297 VAL A C 1
ATOM 2324 O O . VAL A 1 297 ? -6.797 -1.728 -1.539 1 95.38 297 VAL A O 1
ATOM 2327 N N . ILE A 1 298 ? -8.266 -2.535 -0.078 1 94.31 298 ILE A N 1
ATOM 2328 C CA . ILE A 1 298 ? -7.309 -2.48 1.022 1 94.31 298 ILE A CA 1
ATOM 2329 C C . ILE A 1 298 ? -6.137 -3.414 0.734 1 94.31 298 ILE A C 1
ATOM 2331 O O . ILE A 1 298 ? -5.027 -3.197 1.228 1 94.31 298 ILE A O 1
ATOM 2335 N N . GLU A 1 299 ? -6.32 -4.41 -0.146 1 93.44 299 GLU A N 1
ATOM 2336 C CA . GLU A 1 299 ? -5.266 -5.359 -0.481 1 93.44 299 GLU A CA 1
ATOM 2337 C C . GLU A 1 299 ? -4.078 -4.66 -1.131 1 93.44 299 GLU A C 1
ATOM 2339 O O . GLU A 1 299 ? -2.953 -5.164 -1.084 1 93.44 299 GLU A O 1
ATOM 2344 N N . PHE A 1 300 ? -4.301 -3.523 -1.692 1 96.75 300 PHE A N 1
ATOM 2345 C CA . PHE A 1 300 ? -3.26 -2.809 -2.42 1 96.75 300 PHE A CA 1
ATOM 2346 C C . PHE A 1 300 ? -2.5 -1.869 -1.493 1 96.75 300 PHE A C 1
ATOM 2348 O O . PHE A 1 300 ? -1.581 -1.17 -1.927 1 96.75 300 PHE A O 1
ATOM 2355 N N . SER A 1 301 ? -2.857 -1.864 -0.179 1 96.69 301 SER A N 1
ATOM 2356 C CA . SER A 1 301 ? -2.229 -1.001 0.815 1 96.69 301 SER A CA 1
ATOM 2357 C C . SER A 1 301 ? -1.98 -1.751 2.119 1 96.69 301 SER A C 1
ATOM 2359 O O . SER A 1 301 ? -2.123 -1.183 3.205 1 96.69 301 SER A O 1
ATOM 2361 N N . GLN A 1 302 ? -1.642 -2.955 2.002 1 95.69 302 GLN A N 1
ATOM 2362 C CA . GLN A 1 302 ? -1.496 -3.799 3.184 1 95.69 302 GLN A CA 1
ATOM 2363 C C . GLN A 1 302 ? -0.267 -3.402 3.996 1 95.69 302 GLN A C 1
ATOM 2365 O O . GLN A 1 302 ? 0.749 -2.988 3.432 1 95.69 302 GLN A O 1
ATOM 2370 N N . VAL A 1 303 ? -0.387 -3.572 5.285 1 96.81 303 VAL A N 1
ATOM 2371 C CA . VAL A 1 303 ? 0.698 -3.332 6.23 1 96.81 303 VAL A CA 1
ATOM 2372 C C . VAL A 1 303 ? 1.272 -4.664 6.707 1 96.81 303 VAL A C 1
ATOM 2374 O O . VAL A 1 303 ? 0.526 -5.566 7.09 1 96.81 303 VAL A O 1
ATOM 2377 N N . PRO A 1 304 ? 2.6 -4.809 6.656 1 96.31 304 PRO A N 1
ATOM 2378 C CA . PRO A 1 304 ? 3.178 -6.051 7.168 1 96.31 304 PRO A CA 1
ATOM 2379 C C . PRO A 1 304 ? 2.701 -6.391 8.578 1 96.31 304 PRO A C 1
ATOM 2381 O O . PRO A 1 304 ? 2.562 -5.496 9.414 1 96.31 304 PRO A O 1
ATOM 2384 N N . ILE A 1 305 ? 2.449 -7.66 8.812 1 95.69 305 ILE A N 1
ATOM 2385 C CA . ILE A 1 305 ? 1.901 -8.109 10.086 1 95.69 305 ILE A CA 1
ATOM 2386 C C . ILE A 1 305 ? 2.877 -7.781 11.211 1 95.69 305 ILE A C 1
ATOM 2388 O O . ILE A 1 305 ? 2.461 -7.438 12.32 1 95.69 305 ILE A O 1
ATOM 2392 N N . PHE A 1 306 ? 4.133 -7.852 10.922 1 93.19 306 PHE A N 1
ATOM 2393 C CA . PHE A 1 306 ? 5.156 -7.535 11.906 1 93.19 306 PHE A CA 1
ATOM 2394 C C . PHE A 1 306 ? 4.996 -6.105 12.414 1 93.19 306 PHE A C 1
ATOM 2396 O O . PHE A 1 306 ? 5.094 -5.855 13.617 1 93.19 306 PHE A O 1
ATOM 2403 N N . ILE A 1 307 ? 4.766 -5.211 11.523 1 94.56 307 ILE A N 1
ATOM 2404 C CA . ILE A 1 307 ? 4.574 -3.807 11.875 1 94.56 307 ILE A CA 1
ATOM 2405 C C . ILE A 1 307 ? 3.273 -3.645 12.656 1 94.56 307 ILE A C 1
ATOM 2407 O O . ILE A 1 307 ? 3.215 -2.885 13.625 1 94.56 307 ILE A O 1
ATOM 2411 N N . GLN A 1 308 ? 2.244 -4.34 12.227 1 96.5 308 GLN A N 1
ATOM 2412 C CA . GLN A 1 308 ? 0.966 -4.281 12.922 1 96.5 308 GLN A CA 1
ATOM 2413 C C . GLN A 1 308 ? 1.115 -4.715 14.383 1 96.5 308 GLN A C 1
ATOM 2415 O O . GLN A 1 308 ? 0.563 -4.078 15.281 1 96.5 308 GLN A O 1
ATOM 2420 N N . ILE A 1 309 ? 1.874 -5.758 14.617 1 94.38 309 ILE A N 1
ATOM 2421 C CA . ILE A 1 309 ? 2.084 -6.281 15.961 1 94.38 309 ILE A CA 1
ATOM 2422 C C . ILE A 1 309 ? 2.9 -5.285 16.781 1 94.38 309 ILE A C 1
ATOM 2424 O O . ILE A 1 309 ? 2.596 -5.035 17.953 1 94.38 309 ILE A O 1
ATOM 2428 N N . ALA A 1 310 ? 3.906 -4.746 16.141 1 93.75 310 ALA A N 1
ATOM 2429 C CA . ALA A 1 310 ? 4.719 -3.75 16.828 1 93.75 310 ALA A CA 1
ATOM 2430 C C . ALA A 1 310 ? 3.871 -2.557 17.266 1 93.75 310 ALA A C 1
ATOM 2432 O O . ALA A 1 310 ? 3.988 -2.082 18.406 1 93.75 310 ALA A O 1
ATOM 2433 N N . VAL A 1 311 ? 3.029 -2.047 16.406 1 96.25 311 VAL A N 1
ATOM 2434 C CA . VAL A 1 311 ? 2.166 -0.911 16.719 1 96.25 311 VAL A CA 1
ATOM 2435 C C . VAL A 1 311 ? 1.168 -1.299 17.812 1 96.25 311 VAL A C 1
ATOM 2437 O O . VAL A 1 311 ? 0.912 -0.521 18.734 1 96.25 311 VAL A O 1
ATOM 2440 N N . ALA A 1 312 ? 0.632 -2.527 17.672 1 97 312 ALA A N 1
ATOM 2441 C CA . ALA A 1 312 ? -0.285 -2.994 18.703 1 97 312 ALA A CA 1
ATOM 2442 C C . ALA A 1 312 ? 0.389 -2.994 20.078 1 97 312 ALA A C 1
ATOM 2444 O O . ALA A 1 312 ? -0.182 -2.514 21.062 1 97 312 ALA A O 1
ATOM 2445 N N . LYS A 1 313 ? 1.604 -3.506 20.141 1 96.31 313 LYS A N 1
ATOM 2446 C CA . LYS A 1 313 ? 2.359 -3.545 21.391 1 96.31 313 LYS A CA 1
ATOM 2447 C C . LYS A 1 313 ? 2.576 -2.139 21.938 1 96.31 313 LYS A C 1
ATOM 2449 O O . LYS A 1 313 ? 2.434 -1.912 23.141 1 96.31 313 LYS A O 1
ATOM 2454 N N . LEU A 1 314 ? 2.912 -1.256 21.094 1 96.56 314 LEU A N 1
ATOM 2455 C CA . LEU A 1 314 ? 3.131 0.133 21.484 1 96.56 314 LEU A CA 1
ATOM 2456 C C . LEU A 1 314 ? 1.863 0.734 22.078 1 96.56 314 LEU A C 1
ATOM 2458 O O . LEU A 1 314 ? 1.909 1.354 23.141 1 96.56 314 LEU A O 1
ATOM 2462 N N . LEU A 1 315 ? 0.723 0.522 21.438 1 96.94 315 LEU A N 1
ATOM 2463 C CA . LEU A 1 315 ? -0.539 1.146 21.828 1 96.94 315 LEU A CA 1
ATOM 2464 C C . LEU A 1 315 ? -1.136 0.462 23.047 1 96.94 315 LEU A C 1
ATOM 2466 O O . LEU A 1 315 ? -1.96 1.05 23.75 1 96.94 315 LEU A O 1
ATOM 2470 N N . GLU A 1 316 ? -0.723 -0.774 23.281 1 96.62 316 GLU A N 1
ATOM 2471 C CA . GLU A 1 316 ? -1.223 -1.539 24.422 1 96.62 316 GLU A CA 1
ATOM 2472 C C . GLU A 1 316 ? -0.462 -1.193 25.688 1 96.62 316 GLU A C 1
ATOM 2474 O O . GLU A 1 316 ? -0.928 -1.48 26.797 1 96.62 316 GLU A O 1
ATOM 2479 N N . ASP A 1 317 ? 0.717 -0.67 25.578 1 96.69 317 ASP A N 1
ATOM 2480 C CA . ASP A 1 317 ? 1.556 -0.355 26.734 1 96.69 317 ASP A CA 1
ATOM 2481 C C . ASP A 1 317 ? 1.106 0.943 27.406 1 96.69 317 ASP A C 1
ATOM 2483 O O . ASP A 1 317 ? 1.734 1.988 27.219 1 96.69 317 ASP A O 1
ATOM 2487 N N . LYS A 1 318 ? 0.187 0.826 28.25 1 94.88 318 LYS A N 1
ATOM 2488 C CA . LYS A 1 318 ? -0.446 1.984 28.875 1 94.88 318 LYS A CA 1
ATOM 2489 C C . LYS A 1 318 ? 0.538 2.734 29.766 1 94.88 318 LYS A C 1
ATOM 2491 O O . LYS A 1 318 ? 0.494 3.963 29.859 1 94.88 318 LYS A O 1
ATOM 2496 N N . GLU A 1 319 ? 1.356 1.998 30.375 1 96.56 319 GLU A N 1
ATOM 2497 C CA . GLU A 1 319 ? 2.344 2.639 31.25 1 96.56 319 GLU A CA 1
ATOM 2498 C C . GLU A 1 319 ? 3.307 3.504 30.438 1 96.56 319 GLU A C 1
ATOM 2500 O O . GLU A 1 319 ? 3.604 4.637 30.828 1 96.56 319 GLU A O 1
ATOM 2505 N N . TRP A 1 320 ? 3.76 2.99 29.375 1 96.69 320 TRP A N 1
ATOM 2506 C CA . TRP A 1 320 ? 4.656 3.756 28.516 1 96.69 320 TRP A CA 1
ATOM 2507 C C . TRP A 1 320 ? 3.938 4.957 27.906 1 96.69 320 TRP A C 1
ATOM 2509 O O . TRP A 1 320 ? 4.504 6.051 27.828 1 96.69 320 TRP A O 1
ATOM 2519 N N . LEU A 1 321 ? 2.715 4.801 27.562 1 96.44 321 LEU A N 1
ATOM 2520 C CA . LEU A 1 321 ? 1.945 5.871 26.938 1 96.44 321 LEU A CA 1
ATOM 2521 C C . LEU A 1 321 ? 1.712 7.016 27.922 1 96.44 321 LEU A C 1
ATOM 2523 O O . LEU A 1 321 ? 1.694 8.188 27.516 1 96.44 321 LEU A O 1
ATOM 2527 N N . LYS A 1 322 ? 1.535 6.707 29.156 1 95.31 322 LYS A N 1
ATOM 2528 C CA . LYS A 1 322 ? 1.322 7.715 30.188 1 95.31 322 LYS A CA 1
ATOM 2529 C C . LYS A 1 322 ? 2.539 8.625 30.328 1 95.31 322 LYS A C 1
ATOM 2531 O O . LYS A 1 322 ? 2.406 9.797 30.688 1 95.31 322 LYS A O 1
ATOM 2536 N N . MET A 1 323 ? 3.639 8.047 30.031 1 96.38 323 MET A N 1
ATOM 2537 C CA . MET A 1 323 ? 4.867 8.828 30.047 1 96.38 323 MET A CA 1
ATOM 2538 C C . MET A 1 323 ? 5.09 9.516 28.703 1 96.38 323 MET A C 1
ATOM 2540 O O . MET A 1 323 ? 5.418 10.703 28.656 1 96.38 323 MET A O 1
ATOM 2544 N N . TYR A 1 324 ? 4.93 8.805 27.656 1 96.69 324 TYR A N 1
ATOM 2545 C CA . TYR A 1 324 ? 5.285 9.234 26.297 1 96.69 324 TYR A CA 1
ATOM 2546 C C . TYR A 1 324 ? 4.465 10.453 25.891 1 96.69 324 TYR A C 1
ATOM 2548 O O . TYR A 1 324 ? 5.016 11.445 25.406 1 96.69 324 TYR A O 1
ATOM 2556 N N . LEU A 1 325 ? 3.156 10.43 26.047 1 96.19 325 LEU A N 1
ATOM 2557 C CA . LEU A 1 325 ? 2.264 11.422 25.469 1 96.19 325 LEU A CA 1
ATOM 2558 C C . LEU A 1 325 ? 2.492 12.789 26.109 1 96.19 325 LEU A C 1
ATOM 2560 O O . LEU A 1 325 ? 2.668 13.789 25.406 1 96.19 325 LEU A O 1
ATOM 2564 N N . PRO A 1 326 ? 2.572 12.906 27.438 1 95.62 326 PRO A N 1
ATOM 2565 C CA . PRO A 1 326 ? 2.883 14.219 28.016 1 95.62 326 PRO A CA 1
ATOM 2566 C C . PRO A 1 326 ? 4.277 14.711 27.625 1 95.62 326 PRO A C 1
ATOM 2568 O O . PRO A 1 326 ? 4.469 15.906 27.391 1 95.62 326 PRO A O 1
ATOM 2571 N N . THR A 1 327 ? 5.215 13.781 27.609 1 97.44 327 THR A N 1
ATOM 2572 C CA . THR A 1 327 ? 6.57 14.156 27.203 1 97.44 327 THR A CA 1
ATOM 2573 C C . THR A 1 327 ? 6.594 14.664 25.766 1 97.44 327 THR A C 1
ATOM 2575 O O . THR A 1 327 ? 7.211 15.688 25.484 1 97.44 327 THR A O 1
ATOM 2578 N N . HIS A 1 328 ? 5.938 13.93 24.953 1 96.69 328 HIS A N 1
ATOM 2579 C CA . HIS A 1 328 ? 5.754 14.289 23.547 1 96.69 328 HIS A CA 1
ATOM 2580 C C . HIS A 1 328 ? 5.199 15.703 23.406 1 96.69 328 HIS A C 1
ATOM 2582 O O . HIS A 1 328 ? 5.762 16.516 22.688 1 96.69 328 HIS A O 1
ATOM 2588 N N . ASN A 1 329 ? 4.16 16.016 24.094 1 96.88 329 ASN A N 1
ATOM 2589 C CA . ASN A 1 329 ? 3.512 17.312 24 1 96.88 329 ASN A CA 1
ATOM 2590 C C . ASN A 1 329 ? 4.375 18.422 24.594 1 96.88 329 ASN A C 1
ATOM 2592 O O . ASN A 1 329 ? 4.383 19.547 24.109 1 96.88 329 ASN A O 1
ATOM 2596 N N . LYS A 1 330 ? 5.055 18.094 25.641 1 97.5 330 LYS A N 1
ATOM 2597 C CA . LYS A 1 330 ? 5.984 19.062 26.21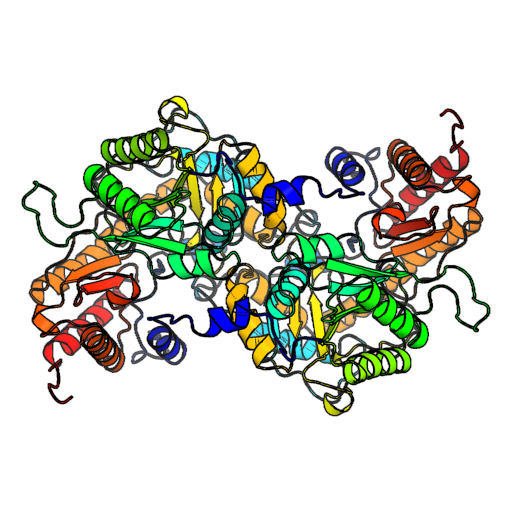9 1 97.5 330 LYS A CA 1
ATOM 2598 C C . LYS A 1 330 ? 7.09 19.438 25.234 1 97.5 330 LYS A C 1
ATOM 2600 O O . LYS A 1 330 ? 7.441 20.609 25.094 1 97.5 330 LYS A O 1
ATOM 2605 N N . MET A 1 331 ? 7.617 18.453 24.625 1 98 331 MET A N 1
ATOM 2606 C CA . MET A 1 331 ? 8.656 18.672 23.625 1 98 331 MET A CA 1
ATOM 2607 C C . MET A 1 331 ? 8.141 19.547 22.484 1 98 331 MET A C 1
ATOM 2609 O O . MET A 1 331 ? 8.844 20.438 22.016 1 98 331 MET A O 1
ATOM 2613 N N . LEU A 1 332 ? 6.93 19.297 22.062 1 98.31 332 LEU A N 1
ATOM 2614 C CA . LEU A 1 332 ? 6.324 20.094 21 1 98.31 332 LEU A CA 1
ATOM 2615 C C . LEU A 1 332 ? 6.125 21.531 21.453 1 98.31 332 LEU A C 1
ATOM 2617 O O . LEU A 1 332 ? 6.379 22.469 20.703 1 98.31 332 LEU A O 1
ATOM 2621 N N . MET A 1 333 ? 5.684 21.688 22.656 1 98 333 MET A N 1
ATOM 2622 C CA . MET A 1 333 ? 5.496 23.031 23.188 1 98 333 MET A CA 1
ATOM 2623 C C . MET A 1 333 ? 6.82 23.797 23.25 1 98 333 MET A C 1
ATOM 2625 O O . MET A 1 333 ? 6.887 24.953 22.875 1 98 333 MET A O 1
ATOM 2629 N N . GLU A 1 334 ? 7.82 23.156 23.672 1 98 334 GLU A N 1
ATOM 2630 C CA . GLU A 1 334 ? 9.141 23.766 23.781 1 98 334 GLU A CA 1
ATOM 2631 C C . GLU A 1 334 ? 9.672 24.172 22.406 1 98 334 GLU A C 1
ATOM 2633 O O . GLU A 1 334 ? 10.188 25.281 22.234 1 98 334 GLU A O 1
ATOM 2638 N N . SER A 1 335 ? 9.609 23.266 21.484 1 98.5 335 SER A N 1
ATOM 2639 C CA . SER A 1 335 ? 10.109 23.578 20.156 1 98.5 335 SER A CA 1
ATOM 2640 C C . SER A 1 335 ? 9.289 24.688 19.5 1 98.5 335 SER A C 1
ATOM 2642 O O . SER A 1 335 ? 9.844 25.562 18.828 1 98.5 335 SER A O 1
ATOM 2644 N N . ALA A 1 336 ? 7.973 24.672 19.672 1 98.56 336 ALA A N 1
ATOM 2645 C CA . ALA A 1 336 ? 7.125 25.734 19.141 1 98.56 336 ALA A CA 1
ATOM 2646 C C . ALA A 1 336 ? 7.512 27.094 19.734 1 98.56 336 ALA A C 1
ATOM 2648 O O . ALA A 1 336 ? 7.551 28.094 19.031 1 98.56 336 ALA A O 1
ATOM 2649 N N . THR A 1 337 ? 7.773 27.094 20.984 1 98.44 337 THR A N 1
ATOM 2650 C CA . THR A 1 337 ? 8.133 28.312 21.672 1 98.44 337 THR A CA 1
ATOM 2651 C C . THR A 1 337 ? 9.398 28.922 21.094 1 98.44 337 THR A C 1
ATOM 2653 O O . THR A 1 337 ? 9.477 30.141 20.891 1 98.44 337 THR A O 1
ATOM 2656 N N . ILE A 1 338 ? 10.328 28.109 20.781 1 98.69 338 ILE A N 1
ATOM 2657 C CA . ILE A 1 338 ? 11.586 28.578 20.203 1 98.69 338 ILE A CA 1
ATOM 2658 C C . ILE A 1 338 ? 11.305 29.281 18.875 1 98.69 338 ILE A C 1
ATOM 2660 O O . ILE A 1 338 ? 11.836 30.359 18.625 1 98.69 338 ILE A O 1
ATOM 2664 N N . VAL A 1 339 ? 10.508 28.703 18.062 1 98.81 339 VAL A N 1
ATOM 2665 C CA . VAL A 1 339 ? 10.211 29.281 16.75 1 98.81 339 VAL A CA 1
ATOM 2666 C C . VAL A 1 339 ? 9.391 30.547 16.922 1 98.81 339 VAL A C 1
ATOM 2668 O O . VAL A 1 339 ? 9.641 31.547 16.234 1 98.81 339 VAL A O 1
ATOM 2671 N N . MET A 1 340 ? 8.406 30.547 17.797 1 98.75 340 MET A N 1
ATOM 2672 C CA . MET A 1 340 ? 7.57 31.719 18.031 1 98.75 340 MET A CA 1
ATOM 2673 C C . MET A 1 340 ? 8.414 32.906 18.5 1 98.75 340 MET A C 1
ATOM 2675 O O . MET A 1 340 ? 8.219 34.031 18.031 1 98.75 340 MET A O 1
ATOM 2679 N N . GLU A 1 341 ? 9.281 32.625 19.406 1 98.69 341 GLU A N 1
ATOM 2680 C CA . GLU A 1 341 ? 10.148 33.688 19.906 1 98.69 341 GLU A CA 1
ATOM 2681 C C . GLU A 1 341 ? 11.008 34.281 18.781 1 98.69 341 GLU A C 1
ATOM 2683 O O . GLU A 1 341 ? 11.188 35.5 18.688 1 98.69 341 GLU A O 1
ATOM 2688 N N . THR A 1 342 ? 11.531 33.438 17.953 1 98.75 342 THR A N 1
ATOM 2689 C CA . THR A 1 342 ? 12.328 33.875 16.812 1 98.75 342 THR A CA 1
ATOM 2690 C C . THR A 1 342 ? 11.484 34.719 15.867 1 98.75 342 THR A C 1
ATOM 2692 O O . THR A 1 342 ? 11.945 35.781 15.391 1 98.75 342 THR A O 1
ATOM 2695 N N . LEU A 1 343 ? 10.297 34.281 15.57 1 98.81 343 LEU A N 1
ATOM 2696 C CA . LEU A 1 343 ? 9.398 35.031 14.68 1 98.81 343 LEU A CA 1
ATOM 2697 C C . LEU A 1 343 ? 9.055 36.406 15.266 1 98.81 343 LEU A C 1
ATOM 2699 O O . LEU A 1 343 ? 8.961 37.375 14.531 1 98.81 343 LEU A O 1
ATOM 2703 N N . LYS A 1 344 ? 8.883 36.438 16.562 1 98.56 344 LYS A N 1
ATOM 2704 C CA . LYS A 1 344 ? 8.648 37.719 17.219 1 98.56 344 LYS A CA 1
ATOM 2705 C C . LYS A 1 344 ? 9.844 38.656 17.062 1 98.56 344 LYS A C 1
ATOM 2707 O O . LYS A 1 344 ? 9.672 39.844 16.766 1 98.56 344 LYS A O 1
ATOM 2712 N N . GLU A 1 345 ? 10.992 38.125 17.234 1 98.31 345 GLU A N 1
ATOM 2713 C CA . GLU A 1 345 ? 12.211 38.906 17.062 1 98.31 345 GLU A CA 1
ATOM 2714 C C . GLU A 1 345 ? 12.312 39.469 15.641 1 98.31 345 GLU A C 1
ATOM 2716 O O . GLU A 1 345 ? 12.797 40.562 15.438 1 98.31 345 GLU A O 1
ATOM 2721 N N . LEU A 1 346 ? 11.82 38.719 14.727 1 98.12 346 LEU A N 1
ATOM 2722 C CA . LEU A 1 346 ? 11.906 39.094 13.312 1 98.12 346 LEU A CA 1
ATOM 2723 C C . LEU A 1 346 ? 10.719 39.969 12.914 1 98.12 346 LEU A C 1
ATOM 2725 O O . LEU A 1 346 ? 10.641 40.406 11.766 1 98.12 346 LEU A O 1
ATOM 2729 N N . ASP A 1 347 ? 9.781 40.188 13.836 1 97.81 347 ASP A N 1
ATOM 2730 C CA . ASP A 1 347 ? 8.547 40.906 13.578 1 97.81 347 ASP A CA 1
ATOM 2731 C C . ASP A 1 347 ? 7.723 40.25 12.477 1 97.81 347 ASP A C 1
ATOM 2733 O O . ASP A 1 347 ? 7.258 40.906 11.555 1 97.81 347 ASP A O 1
ATOM 2737 N N . VAL A 1 348 ? 7.695 38.969 12.508 1 98.25 348 VAL A N 1
ATOM 2738 C CA . VAL A 1 348 ? 6.883 38.156 11.602 1 98.25 348 VAL A CA 1
ATOM 2739 C C . VAL A 1 348 ? 5.633 37.656 12.32 1 98.25 348 VAL A C 1
ATOM 2741 O O . VAL A 1 348 ? 5.723 36.844 13.242 1 98.25 348 VAL A O 1
ATOM 2744 N N . PRO A 1 349 ? 4.453 38.156 11.93 1 98 349 PRO A N 1
ATOM 2745 C CA . PRO A 1 349 ? 3.234 37.625 12.531 1 98 349 PRO A CA 1
ATOM 2746 C C . PRO A 1 349 ? 3.035 36.125 12.227 1 98 349 PRO A C 1
ATOM 2748 O O . PRO A 1 349 ? 3.502 35.625 11.195 1 98 349 PRO A O 1
ATOM 2751 N N . PHE A 1 350 ? 2.377 35.469 13.086 1 98.44 350 PHE A N 1
ATOM 2752 C CA . PHE A 1 350 ? 2.109 34.062 12.883 1 98.44 350 PHE A CA 1
ATOM 2753 C C . PHE A 1 350 ? 0.824 33.625 13.586 1 98.44 350 PHE A C 1
ATOM 2755 O O . PHE A 1 350 ? 0.322 34.375 14.453 1 98.44 350 PHE A O 1
ATOM 2762 N N . VAL A 1 351 ? 0.245 32.531 13.148 1 98.25 351 VAL A N 1
ATOM 2763 C CA . VAL A 1 351 ? -0.851 31.891 13.859 1 98.25 351 VAL A CA 1
ATOM 2764 C C . VAL A 1 351 ? -0.301 31.094 15.039 1 98.25 351 VAL A C 1
ATOM 2766 O O . VAL A 1 351 ? 0.528 30.203 14.867 1 98.25 351 VAL A O 1
ATOM 2769 N N . LYS A 1 352 ? -0.716 31.516 16.25 1 97.69 352 LYS A N 1
ATOM 2770 C CA . LYS A 1 352 ? -0.248 30.766 17.406 1 97.69 352 LYS A CA 1
ATOM 2771 C C . LYS A 1 352 ? -0.702 29.312 17.344 1 97.69 352 LYS A C 1
ATOM 2773 O O . LYS A 1 352 ? -1.902 29.031 17.344 1 97.69 352 LYS A O 1
ATOM 2778 N N . PRO A 1 353 ? 0.243 28.406 17.266 1 97.94 353 PRO A N 1
ATOM 2779 C CA . PRO A 1 353 ? -0.149 27 17.172 1 97.94 353 PRO A CA 1
ATOM 2780 C C . PRO A 1 353 ? -0.597 26.422 18.516 1 97.94 353 PRO A C 1
ATOM 2782 O O . PRO A 1 353 ? -0.041 26.781 19.562 1 97.94 353 PRO A O 1
ATOM 2785 N N . SER A 1 354 ? -1.627 25.594 18.484 1 97.75 354 SER A N 1
ATOM 2786 C CA . SER A 1 354 ? -2.051 24.859 19.656 1 97.75 354 SER A CA 1
ATOM 2787 C C . SER A 1 354 ? -1.76 23.359 19.516 1 97.75 354 SER A C 1
ATOM 2789 O O . SER A 1 354 ? -1.815 22.625 20.5 1 97.75 354 SER A O 1
ATOM 2791 N N . ALA A 1 355 ? -1.444 22.891 18.359 1 98 355 ALA A N 1
ATOM 2792 C CA . ALA A 1 355 ? -1.28 21.469 18.031 1 98 355 ALA A CA 1
ATOM 2793 C C . ALA A 1 355 ? -0.427 21.281 16.781 1 98 355 ALA A C 1
ATOM 2795 O O . ALA A 1 355 ? -0.081 22.266 16.109 1 98 355 ALA A O 1
ATOM 2796 N N . GLY A 1 356 ? -0.07 20.062 16.547 1 97.94 356 GLY A N 1
ATOM 2797 C CA . GLY A 1 356 ? 0.647 19.719 15.336 1 97.94 356 GLY A CA 1
ATOM 2798 C C . GLY A 1 356 ? 2.145 19.938 15.445 1 97.94 356 GLY A C 1
ATOM 2799 O O . GLY A 1 356 ? 2.713 19.844 16.531 1 97.94 356 GLY A O 1
ATOM 2800 N N . LEU A 1 357 ? 2.77 20.109 14.305 1 98.69 357 LEU A N 1
ATOM 2801 C CA . LEU A 1 357 ? 4.227 20.078 14.227 1 98.69 357 LEU A CA 1
ATOM 2802 C C . LEU A 1 357 ? 4.754 21.359 13.594 1 98.69 357 LEU A C 1
ATOM 2804 O O . LEU A 1 357 ? 5.938 21.453 13.266 1 98.69 357 LEU A O 1
ATOM 2808 N N . PHE A 1 358 ? 3.922 22.391 13.344 1 98.38 358 PHE A N 1
ATOM 2809 C CA . PHE A 1 358 ? 4.297 23.469 12.445 1 98.38 358 PHE A CA 1
ATOM 2810 C C . PHE A 1 358 ? 3.656 24.781 12.883 1 98.38 358 PHE A C 1
ATOM 2812 O O . PHE A 1 358 ? 2.729 24.781 13.695 1 98.38 358 PHE A O 1
ATOM 2819 N N . ILE A 1 359 ? 4.203 25.844 12.398 1 98.69 359 ILE A N 1
ATOM 2820 C CA . ILE A 1 359 ? 3.699 27.203 12.594 1 98.69 359 ILE A CA 1
ATOM 2821 C C . ILE A 1 359 ? 3.498 27.875 11.242 1 98.69 359 ILE A C 1
ATOM 2823 O O . ILE A 1 359 ? 4.367 27.797 10.367 1 98.69 359 ILE A O 1
ATOM 2827 N N . TRP A 1 360 ? 2.328 28.406 11.047 1 98.75 360 TRP A N 1
ATOM 2828 C CA . TRP A 1 360 ? 1.978 29.172 9.859 1 98.75 360 TRP A CA 1
ATOM 2829 C C . TRP A 1 360 ? 2.287 30.656 10.062 1 98.75 360 TRP A C 1
ATOM 2831 O O . TRP A 1 360 ? 1.697 31.312 10.922 1 98.75 360 TRP A O 1
ATOM 2841 N N . ALA A 1 361 ? 3.215 31.203 9.273 1 98.69 361 ALA A N 1
ATOM 2842 C CA . ALA A 1 361 ? 3.75 32.531 9.57 1 98.69 361 ALA A CA 1
ATOM 2843 C C . ALA A 1 361 ? 3.666 33.438 8.344 1 98.69 361 ALA A C 1
ATOM 2845 O O . ALA A 1 361 ? 3.783 32.969 7.207 1 98.69 361 ALA A O 1
ATOM 2846 N N . ASP A 1 362 ? 3.455 34.719 8.594 1 98.12 362 ASP A N 1
ATOM 2847 C CA . ASP A 1 362 ? 3.268 35.75 7.578 1 98.12 362 ASP A CA 1
ATOM 2848 C C . ASP A 1 362 ? 4.578 36.469 7.285 1 98.12 362 ASP A C 1
ATOM 2850 O O . ASP A 1 362 ? 4.938 37.406 7.984 1 98.12 362 ASP A O 1
ATOM 2854 N N . PHE A 1 363 ? 5.223 36.094 6.164 1 97.69 363 PHE A N 1
ATOM 2855 C CA . PHE A 1 363 ? 6.527 36.656 5.832 1 97.69 363 PHE A CA 1
ATOM 2856 C C . PHE A 1 363 ? 6.383 37.812 4.832 1 97.69 363 PHE A C 1
ATOM 2858 O O . PHE A 1 363 ? 7.371 38.25 4.246 1 97.69 363 PHE A O 1
ATOM 2865 N N . ARG A 1 364 ? 5.273 38.406 4.566 1 94.94 364 ARG A N 1
ATOM 2866 C CA . ARG A 1 364 ? 5.004 39.406 3.545 1 94.94 364 ARG A CA 1
ATOM 2867 C C . ARG A 1 364 ? 5.867 40.656 3.752 1 94.94 364 ARG A C 1
ATOM 2869 O O . ARG A 1 364 ? 6.238 41.312 2.789 1 94.94 364 ARG A O 1
ATOM 2876 N N . LYS A 1 365 ? 6.152 40.906 5.027 1 94.19 365 LYS A N 1
ATOM 2877 C CA . LYS A 1 365 ? 6.996 42.062 5.297 1 94.19 365 LYS A CA 1
ATOM 2878 C C . LYS A 1 365 ? 8.414 41.844 4.785 1 94.19 365 LYS A C 1
ATOM 2880 O O . LYS A 1 365 ? 9.094 42.781 4.391 1 94.19 365 LYS A O 1
ATOM 2885 N N . ILE A 1 366 ? 8.805 40.688 4.812 1 94.62 366 ILE A N 1
ATOM 2886 C CA . ILE A 1 366 ? 10.164 40.344 4.406 1 94.62 366 ILE A CA 1
ATOM 2887 C C . ILE A 1 366 ? 10.203 40.094 2.898 1 94.62 366 ILE A C 1
ATOM 2889 O O . ILE A 1 366 ? 11.102 40.594 2.209 1 94.62 366 ILE A O 1
ATOM 2893 N N . ILE A 1 367 ? 9.352 39.219 2.367 1 92.19 367 ILE A N 1
ATOM 2894 C CA . ILE A 1 367 ? 9.305 38.875 0.955 1 92.19 367 ILE A CA 1
ATOM 2895 C C . ILE A 1 367 ? 8.883 40.062 0.121 1 92.19 367 ILE A C 1
ATOM 2897 O O . ILE A 1 367 ? 9.32 40.219 -1.021 1 92.19 367 ILE A O 1
ATOM 2901 N N . ARG A 1 368 ? 8.289 40.969 0.49 1 83.75 368 ARG A N 1
ATOM 2902 C CA . ARG A 1 368 ? 7.777 42.156 -0.21 1 83.75 368 ARG A CA 1
ATOM 2903 C C . ARG A 1 368 ? 7.098 41.75 -1.517 1 83.75 368 ARG A C 1
ATOM 2905 O O . ARG A 1 368 ? 7.418 40.719 -2.102 1 83.75 368 ARG A O 1
ATOM 2912 N N . SER A 1 369 ? 6.062 42.406 -2.109 1 84 369 SER A N 1
ATOM 2913 C CA . SER A 1 369 ? 5.293 42.062 -3.307 1 84 369 SER A CA 1
ATOM 2914 C C . SER A 1 369 ? 5 40.594 -3.389 1 84 369 SER A C 1
ATOM 2916 O O . SER A 1 369 ? 5.391 39.906 -4.355 1 84 369 SER A O 1
ATOM 2918 N N . ALA A 1 370 ? 4.328 40.094 -2.391 1 85 370 ALA A N 1
ATOM 2919 C CA . ALA A 1 370 ? 4.133 38.656 -2.201 1 85 370 ALA A CA 1
ATOM 2920 C C . ALA A 1 370 ? 3.396 38.062 -3.391 1 85 370 ALA A C 1
ATOM 2922 O O . ALA A 1 370 ? 2.352 38.562 -3.809 1 85 370 ALA A O 1
ATOM 2923 N N . SER A 1 371 ? 4.004 37.125 -4.062 1 92.19 371 SER A N 1
ATOM 2924 C CA . SER A 1 371 ? 3.518 36.281 -5.148 1 92.19 371 SER A CA 1
ATOM 2925 C C . SER A 1 371 ? 4.031 34.844 -5.012 1 92.19 371 SER A C 1
ATOM 2927 O O . SER A 1 371 ? 4.855 34.562 -4.145 1 92.19 371 SER A O 1
ATOM 2929 N N . LYS A 1 372 ? 3.441 34.062 -5.812 1 91.69 372 LYS A N 1
ATOM 2930 C CA . LYS A 1 372 ? 3.934 32.688 -5.828 1 91.69 372 LYS A CA 1
ATOM 2931 C C . LYS A 1 372 ? 5.426 32.656 -6.137 1 91.69 372 LYS A C 1
ATOM 2933 O O . LYS A 1 372 ? 6.172 31.891 -5.52 1 91.69 372 LYS A O 1
ATOM 2938 N N . GLU A 1 373 ? 5.871 33.469 -7.008 1 90.88 373 GLU A N 1
ATOM 2939 C CA . GLU A 1 373 ? 7.266 33.531 -7.441 1 90.88 373 GLU A CA 1
ATOM 2940 C C . GLU A 1 373 ? 8.172 34.031 -6.32 1 90.8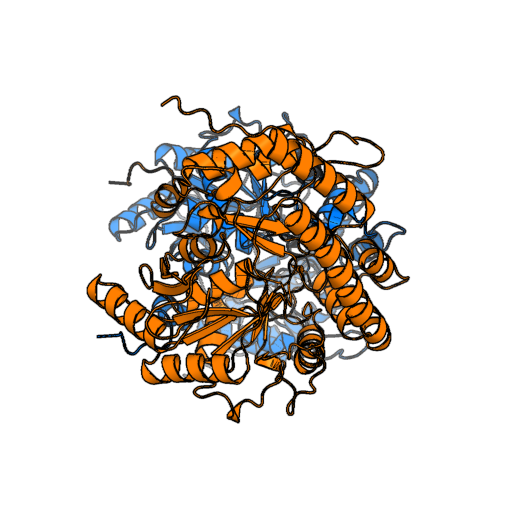8 373 GLU A C 1
ATOM 2942 O O . GLU A 1 373 ? 9.258 33.5 -6.102 1 90.88 373 GLU A O 1
ATOM 2947 N N . SER A 1 374 ? 7.711 35.094 -5.676 1 93.19 374 SER A N 1
ATOM 2948 C CA . SER A 1 374 ? 8.539 35.625 -4.613 1 93.19 374 SER A CA 1
ATOM 2949 C C . SER A 1 374 ? 8.641 34.688 -3.434 1 93.19 374 SER A C 1
ATOM 2951 O O . SER A 1 374 ? 9.672 34.625 -2.76 1 93.19 374 SER A O 1
ATOM 2953 N N . GLU A 1 375 ? 7.539 33.938 -3.135 1 93.62 375 GLU A N 1
ATOM 2954 C CA . GLU A 1 375 ? 7.609 32.906 -2.121 1 93.62 375 GLU A CA 1
ATOM 2955 C C . GLU A 1 375 ? 8.68 31.859 -2.467 1 93.62 375 GLU A C 1
ATOM 2957 O O . GLU A 1 375 ? 9.461 31.453 -1.603 1 93.62 375 GLU A O 1
ATOM 2962 N N . LYS A 1 376 ? 8.672 31.5 -3.689 1 91.56 376 LYS A N 1
ATOM 2963 C CA . LYS A 1 376 ? 9.641 30.516 -4.168 1 91.56 376 LYS A CA 1
ATOM 2964 C C . LYS A 1 376 ? 11.07 31.062 -4.059 1 91.56 376 LYS A C 1
ATOM 2966 O O . LYS A 1 376 ? 11.984 30.328 -3.666 1 91.56 376 LYS A O 1
ATOM 2971 N N . GLN A 1 377 ? 11.289 32.281 -4.453 1 92.69 377 GLN A N 1
ATOM 2972 C CA . GLN A 1 377 ? 12.602 32.906 -4.359 1 92.69 377 GLN A CA 1
ATOM 2973 C C . GLN A 1 377 ? 13.094 32.938 -2.914 1 92.69 377 GLN A C 1
ATOM 2975 O O . GLN A 1 377 ? 14.273 32.688 -2.652 1 92.69 377 GLN A O 1
ATOM 2980 N N . PHE A 1 378 ? 12.203 33.281 -2.076 1 95.75 378 PHE A N 1
ATOM 2981 C CA . PHE A 1 378 ? 12.586 33.312 -0.669 1 95.75 378 PHE A CA 1
ATOM 2982 C C . PHE A 1 378 ? 12.945 31.906 -0.18 1 95.75 378 PHE A C 1
ATOM 2984 O O . PHE A 1 378 ? 13.914 31.734 0.556 1 95.75 378 PHE A O 1
ATOM 2991 N N . ALA A 1 379 ? 12.172 30.922 -0.534 1 95.56 379 ALA A N 1
ATOM 2992 C CA . ALA A 1 379 ? 12.453 29.531 -0.154 1 95.56 379 ALA A CA 1
ATOM 2993 C C . ALA A 1 379 ? 13.828 29.094 -0.657 1 95.56 379 ALA A C 1
ATOM 2995 O O . ALA A 1 379 ? 14.586 28.438 0.066 1 95.56 379 ALA A O 1
ATOM 2996 N N . ILE A 1 380 ? 14.156 29.453 -1.893 1 94.25 380 ILE A N 1
ATOM 2997 C CA . ILE A 1 380 ? 15.453 29.125 -2.477 1 94.25 380 ILE A CA 1
ATOM 2998 C C . ILE A 1 380 ? 16.562 29.859 -1.72 1 94.25 380 ILE A C 1
ATOM 3000 O O . ILE A 1 380 ? 17.625 29.297 -1.457 1 94.25 380 ILE A O 1
ATOM 3004 N N . HIS A 1 381 ? 16.281 31.125 -1.434 1 95.94 381 HIS A N 1
ATOM 3005 C CA . HIS A 1 381 ? 17.234 31.906 -0.644 1 95.94 381 HIS A CA 1
ATOM 3006 C C . HIS A 1 381 ? 17.5 31.234 0.701 1 95.94 381 HIS A C 1
ATOM 3008 O O . HIS A 1 381 ? 18.656 31.141 1.129 1 95.94 381 HIS A O 1
ATOM 3014 N N . CYS A 1 382 ? 16.484 30.812 1.379 1 97.38 382 CYS A N 1
ATOM 3015 C CA . CYS A 1 382 ? 16.641 30.094 2.643 1 97.38 382 CYS A CA 1
ATOM 3016 C C . CYS A 1 382 ? 17.438 28.812 2.449 1 97.38 382 CYS A C 1
ATOM 3018 O O . CYS A 1 382 ? 18.25 28.453 3.297 1 97.38 382 CYS A O 1
ATOM 3020 N N . LEU A 1 383 ? 17.125 28.125 1.35 1 96.62 383 LEU A N 1
ATOM 3021 C CA . LEU A 1 383 ? 17.859 26.906 1.035 1 96.62 383 LEU A CA 1
ATOM 3022 C C . LEU A 1 383 ? 19.344 27.172 0.924 1 96.62 383 LEU A C 1
ATOM 3024 O O . LEU A 1 383 ? 20.172 26.375 1.382 1 96.62 383 LEU A O 1
ATOM 3028 N N . ASN A 1 384 ? 19.688 28.219 0.308 1 95.44 384 ASN A N 1
ATOM 3029 C CA . ASN A 1 384 ? 21.094 28.609 0.16 1 95.44 384 ASN A CA 1
ATOM 3030 C C . ASN A 1 384 ? 21.719 28.922 1.51 1 95.44 384 ASN A C 1
ATOM 3032 O O . ASN A 1 384 ? 22.953 28.938 1.632 1 95.44 384 ASN A O 1
ATOM 3036 N N . HIS A 1 385 ? 20.906 29.203 2.488 1 97 385 HIS A N 1
ATOM 3037 C CA . HIS A 1 385 ? 21.375 29.422 3.852 1 97 385 HIS A CA 1
ATOM 3038 C C . HIS A 1 385 ? 21.312 28.125 4.66 1 97 385 HIS A C 1
ATOM 3040 O O . HIS A 1 385 ? 21.453 28.141 5.887 1 97 385 HIS A O 1
ATOM 3046 N N . GLY A 1 386 ? 20.969 27.031 3.988 1 97.31 386 GLY A N 1
ATOM 3047 C CA . GLY A 1 386 ? 20.969 25.734 4.637 1 97.31 386 GLY A CA 1
ATOM 3048 C C . GLY A 1 386 ? 19.656 25.438 5.344 1 97.31 386 GLY A C 1
ATOM 3049 O O . GLY A 1 386 ? 19.641 24.688 6.332 1 97.31 386 GLY A O 1
ATOM 3050 N N . LEU A 1 387 ? 18.625 26.078 4.895 1 98.12 387 LEU A N 1
ATOM 3051 C CA . LEU A 1 387 ? 17.344 25.891 5.551 1 98.12 387 LEU A CA 1
ATOM 3052 C C . LEU A 1 387 ? 16.25 25.594 4.527 1 98.12 387 LEU A C 1
ATOM 3054 O O . LEU A 1 387 ? 16.047 26.359 3.58 1 98.12 387 LEU A O 1
ATOM 3058 N N . ALA A 1 388 ? 15.609 24.438 4.672 1 98.06 388 ALA A N 1
ATOM 3059 C CA . ALA A 1 388 ? 14.445 24.125 3.844 1 98.06 388 ALA A CA 1
ATOM 3060 C C . ALA A 1 388 ? 13.156 24.578 4.52 1 98.06 388 ALA A C 1
ATOM 3062 O O . ALA A 1 388 ? 12.875 24.203 5.66 1 98.06 388 ALA A O 1
ATOM 3063 N N . ILE A 1 389 ? 12.406 25.438 3.904 1 97.75 389 ILE A N 1
ATOM 3064 C CA . ILE A 1 389 ? 11.117 25.891 4.398 1 97.75 389 ILE A CA 1
ATOM 3065 C C . ILE A 1 389 ? 10.039 25.625 3.352 1 97.75 389 ILE A C 1
ATOM 3067 O O . ILE A 1 389 ? 10.344 25.297 2.199 1 97.75 389 ILE A O 1
ATOM 3071 N N . ALA A 1 390 ? 8.773 25.688 3.73 1 97.06 390 ALA A N 1
ATOM 3072 C CA . ALA A 1 390 ? 7.672 25.391 2.814 1 97.06 390 ALA A CA 1
ATOM 3073 C C . ALA A 1 390 ? 6.867 26.641 2.506 1 97.06 390 ALA A C 1
ATOM 3075 O O . ALA A 1 390 ? 6.16 27.172 3.375 1 97.06 390 ALA A O 1
ATOM 3076 N N . PRO A 1 391 ? 6.902 27.078 1.257 1 96.06 391 PRO A N 1
ATOM 3077 C CA . PRO A 1 391 ? 6.133 28.266 0.892 1 96.06 391 PRO A CA 1
ATOM 3078 C C . PRO A 1 391 ? 4.625 28.047 0.942 1 96.06 391 PRO A C 1
ATOM 3080 O O . PRO A 1 391 ? 4.156 26.922 0.685 1 96.06 391 PRO A O 1
ATOM 3083 N N . GLY A 1 392 ? 3.912 29.078 1.243 1 96.12 392 GLY A N 1
ATOM 3084 C CA . GLY A 1 392 ? 2.467 29 1.391 1 96.12 392 GLY A CA 1
ATOM 3085 C C . GLY A 1 392 ? 1.768 28.469 0.156 1 96.12 392 GLY A C 1
ATOM 3086 O O . GLY A 1 392 ? 0.736 27.797 0.26 1 96.12 392 GLY A O 1
ATOM 3087 N N . ALA A 1 393 ? 2.338 28.688 -1.011 1 94.25 393 ALA A N 1
ATOM 3088 C CA . ALA A 1 393 ? 1.757 28.219 -2.268 1 94.25 393 ALA A CA 1
ATOM 3089 C C . ALA A 1 393 ? 1.645 26.703 -2.289 1 94.25 393 ALA A C 1
ATOM 3091 O O . ALA A 1 393 ? 0.734 26.156 -2.91 1 94.25 393 ALA A O 1
ATOM 3092 N N . ALA A 1 394 ? 2.529 26.031 -1.58 1 95.25 394 ALA A N 1
ATOM 3093 C CA . ALA A 1 394 ? 2.523 24.578 -1.516 1 95.25 394 ALA A CA 1
ATOM 3094 C C . ALA A 1 394 ? 1.32 24.062 -0.729 1 95.25 394 ALA A C 1
ATOM 3096 O O . ALA A 1 394 ? 0.997 22.875 -0.779 1 95.25 394 ALA A O 1
ATOM 3097 N N . PHE A 1 395 ? 0.628 24.938 -0.067 1 97.12 395 PHE A N 1
ATOM 3098 C CA . PHE A 1 395 ? -0.525 24.578 0.749 1 97.12 395 PHE A CA 1
ATOM 3099 C C . PHE A 1 395 ? -1.812 25.109 0.134 1 97.12 395 PHE A C 1
ATOM 3101 O O . PHE A 1 395 ? -2.816 25.281 0.829 1 97.12 395 PHE A O 1
ATOM 3108 N N . TYR A 1 396 ? -1.737 25.438 -1.133 1 95.5 396 TYR A N 1
ATOM 3109 C CA . TYR A 1 396 ? -2.879 25.859 -1.937 1 95.5 396 TYR A CA 1
ATOM 3110 C C . TYR A 1 396 ? -3.551 27.094 -1.324 1 95.5 396 TYR A C 1
ATOM 3112 O O . TYR A 1 396 ? -4.781 27.156 -1.253 1 95.5 396 TYR A O 1
ATOM 3120 N N . TYR A 1 397 ? -2.732 27.953 -0.844 1 96.06 397 TYR A N 1
ATOM 3121 C CA . TYR A 1 397 ? -3.25 29.203 -0.272 1 96.06 397 TYR A CA 1
ATOM 3122 C C . TYR A 1 397 ? -3.246 30.312 -1.304 1 96.06 397 TYR A C 1
ATOM 3124 O O . TYR A 1 397 ? -2.377 30.359 -2.178 1 96.06 397 TYR A O 1
ATOM 3132 N N . ASN A 1 398 ? -4.23 31.141 -1.234 1 95.12 398 ASN A N 1
ATOM 3133 C CA . ASN A 1 398 ? -4.371 32.188 -2.258 1 95.12 398 ASN A CA 1
ATOM 3134 C C . ASN A 1 398 ? -3.836 33.531 -1.778 1 95.12 398 ASN A C 1
ATOM 3136 O O . ASN A 1 398 ? -3.777 34.469 -2.549 1 95.12 398 ASN A O 1
ATOM 3140 N N . GLU A 1 399 ? -3.525 33.594 -0.504 1 96.12 399 GLU A N 1
ATOM 3141 C CA . GLU A 1 399 ? -2.744 34.75 -0.009 1 96.12 399 GLU A CA 1
ATOM 3142 C C . GLU A 1 399 ? -1.26 34.406 0.064 1 96.12 399 GLU A C 1
ATOM 3144 O O . GLU A 1 399 ? -0.846 33.594 0.89 1 96.12 399 GLU A O 1
ATOM 3149 N N . PHE A 1 400 ? -0.472 35.062 -0.774 1 96.38 400 PHE A N 1
ATOM 3150 C CA . PHE A 1 400 ? 0.935 34.688 -0.883 1 96.38 400 PHE A CA 1
ATOM 3151 C C . PHE A 1 400 ? 1.766 35.406 0.173 1 96.38 400 PHE A C 1
ATOM 3153 O O . PHE A 1 400 ? 1.346 36.438 0.705 1 96.38 400 PHE A O 1
ATOM 3160 N N . GLY A 1 401 ? 2.857 34.844 0.469 1 96.44 401 GLY A N 1
ATOM 3161 C CA . GLY A 1 401 ? 3.766 35.406 1.446 1 96.44 401 GLY A CA 1
ATOM 3162 C C . GLY A 1 401 ? 3.77 34.688 2.77 1 96.44 401 GLY A C 1
ATOM 3163 O O . GLY A 1 401 ? 4.477 35.062 3.701 1 96.44 401 GLY A O 1
ATOM 3164 N N . TRP A 1 402 ? 3.021 33.594 2.818 1 97.31 402 TRP A N 1
ATOM 3165 C CA . TRP A 1 402 ? 2.99 32.781 4.016 1 97.31 402 TRP A CA 1
ATOM 3166 C C . TRP A 1 402 ? 3.967 31.609 3.893 1 97.31 402 TRP A C 1
ATOM 3168 O O . TRP A 1 402 ? 4.301 31.188 2.783 1 97.31 402 TRP A O 1
ATOM 3178 N N . ILE A 1 403 ? 4.449 31.156 5.055 1 97.5 403 ILE A N 1
ATOM 3179 C CA . ILE A 1 403 ? 5.379 30.047 5.129 1 97.5 403 ILE A CA 1
ATOM 3180 C C . ILE A 1 403 ? 4.98 29.125 6.281 1 97.5 403 ILE A C 1
ATOM 3182 O O . ILE A 1 403 ? 4.617 29.594 7.363 1 97.5 403 ILE A O 1
ATOM 3186 N N . ARG A 1 404 ? 5.008 27.844 6.027 1 98.19 404 ARG A N 1
ATOM 3187 C CA . ARG A 1 404 ? 4.902 26.891 7.121 1 98.19 404 ARG A CA 1
ATOM 3188 C C . ARG A 1 404 ? 6.281 26.469 7.625 1 98.19 404 ARG A C 1
ATOM 3190 O O . ARG A 1 404 ? 7.141 26.062 6.84 1 98.19 404 ARG A O 1
ATOM 3197 N N . LEU A 1 405 ? 6.496 26.578 8.898 1 98.62 405 LEU A N 1
ATOM 3198 C CA . LEU A 1 405 ? 7.742 26.172 9.547 1 98.62 405 LEU A CA 1
ATOM 3199 C C . LEU A 1 405 ? 7.508 25.016 10.5 1 98.62 405 LEU A C 1
ATOM 3201 O O . LEU A 1 405 ? 6.777 25.141 11.484 1 98.62 405 LEU A O 1
ATOM 3205 N N . VAL A 1 406 ? 8.117 23.922 10.227 1 98.56 406 VAL A N 1
ATOM 3206 C CA . VAL A 1 406 ? 8.008 22.766 11.117 1 98.56 406 VAL A CA 1
ATOM 3207 C C . VAL A 1 406 ? 8.938 22.953 12.312 1 98.56 406 VAL A C 1
ATOM 3209 O O . VAL A 1 406 ? 10.141 23.141 12.148 1 98.56 406 VAL A O 1
ATOM 3212 N N . HIS A 1 407 ? 8.398 22.875 13.477 1 98.62 407 HIS A N 1
ATOM 3213 C CA . HIS A 1 407 ? 9.195 23.125 14.672 1 98.62 407 HIS A CA 1
ATOM 3214 C C . HIS A 1 407 ? 9.57 21.828 15.375 1 98.62 407 HIS A C 1
ATOM 3216 O O . HIS A 1 407 ? 10.445 21.812 16.25 1 98.62 407 HIS A O 1
ATOM 3222 N N . ALA A 1 408 ? 8.938 20.672 15.031 1 98.5 408 ALA A N 1
ATOM 3223 C CA . ALA A 1 408 ? 9.07 19.406 15.75 1 98.5 408 ALA A CA 1
ATOM 3224 C C . ALA A 1 408 ? 10.43 18.766 15.484 1 98.5 408 ALA A C 1
ATOM 3226 O O . ALA A 1 408 ? 10.516 17.688 14.906 1 98.5 408 ALA A O 1
ATOM 3227 N N . LEU A 1 409 ? 11.5 19.391 15.938 1 97.5 409 LEU A N 1
ATOM 3228 C CA . LEU A 1 409 ? 12.891 18.969 15.805 1 97.5 409 LEU A CA 1
ATOM 3229 C C . LEU A 1 409 ? 13.586 18.938 17.156 1 97.5 409 LEU A C 1
ATOM 3231 O O . LEU A 1 409 ? 13.125 19.578 18.109 1 97.5 409 LEU A O 1
ATOM 3235 N N . PRO A 1 410 ? 14.664 18.188 17.203 1 95.38 410 PRO A N 1
ATOM 3236 C CA . PRO A 1 410 ? 15.5 18.344 18.391 1 95.38 410 PRO A CA 1
ATOM 3237 C C . PRO A 1 410 ? 15.945 19.781 18.609 1 95.38 410 PRO A C 1
ATOM 3239 O O . PRO A 1 410 ? 16.234 20.5 17.641 1 95.38 410 PRO A O 1
ATOM 3242 N N . LYS A 1 411 ? 16.109 20.141 19.828 1 95.94 411 LYS A N 1
ATOM 3243 C CA . LYS A 1 411 ? 16.359 21.531 20.219 1 95.94 411 LYS A CA 1
ATOM 3244 C C . LYS A 1 411 ? 17.625 22.062 19.547 1 95.94 411 LYS A C 1
ATOM 3246 O O . LYS A 1 411 ? 17.641 23.188 19.031 1 95.94 411 LYS A O 1
ATOM 3251 N N . TYR A 1 412 ? 18.641 21.281 19.516 1 94.75 412 TYR A N 1
ATOM 3252 C CA . TYR A 1 412 ? 19.922 21.734 18.953 1 94.75 412 TYR A CA 1
ATOM 3253 C C . TYR A 1 412 ? 19.781 22.047 17.469 1 94.75 412 TYR A C 1
ATOM 3255 O O . TYR A 1 412 ? 20.344 23.031 16.984 1 94.75 412 TYR A O 1
ATOM 3263 N N . LYS A 1 413 ? 19.047 21.25 16.766 1 95.88 413 LYS A N 1
ATOM 3264 C CA . LYS A 1 413 ? 18.812 21.469 15.336 1 95.88 413 LYS A CA 1
ATOM 3265 C C . LYS A 1 413 ? 17.938 22.703 15.102 1 95.88 413 LYS A C 1
ATOM 3267 O O . LYS A 1 413 ? 18.156 23.453 14.148 1 95.88 413 LYS A O 1
ATOM 3272 N N . LEU A 1 414 ? 17.016 22.828 15.961 1 97.75 414 LEU A N 1
ATOM 3273 C CA . LEU A 1 414 ? 16.062 23.922 15.828 1 97.75 414 LEU A CA 1
ATOM 3274 C C . LEU A 1 414 ? 16.734 25.266 16.094 1 97.75 414 LEU A C 1
ATOM 3276 O O . LEU A 1 414 ? 16.484 26.234 15.367 1 97.75 414 LEU A O 1
ATOM 3280 N N . ILE A 1 415 ? 17.531 25.344 17.078 1 97.69 415 ILE A N 1
ATOM 3281 C CA . ILE A 1 415 ? 18.25 26.578 17.406 1 97.69 415 ILE A CA 1
ATOM 3282 C C . ILE A 1 415 ? 19.141 26.984 16.234 1 97.69 415 ILE A C 1
ATOM 3284 O O . ILE A 1 415 ? 19.172 28.156 15.844 1 97.69 415 ILE A O 1
ATOM 3288 N N . LYS A 1 416 ? 19.828 26.016 15.672 1 97.81 416 LYS A N 1
ATOM 3289 C CA . LYS A 1 416 ? 20.641 26.281 14.5 1 97.81 416 LYS A CA 1
ATOM 3290 C C . LYS A 1 416 ? 19.797 26.734 13.32 1 97.81 416 LYS A C 1
ATOM 3292 O O . LYS A 1 416 ? 20.172 27.656 12.594 1 97.81 416 LYS A O 1
ATOM 3297 N N . GLY A 1 417 ? 18.688 26.109 13.141 1 98.44 417 GLY A N 1
ATOM 3298 C CA . GLY A 1 417 ? 17.75 26.5 12.094 1 98.44 417 GLY A CA 1
ATOM 3299 C C . GLY A 1 417 ? 17.266 27.922 12.234 1 98.44 417 GLY A C 1
ATOM 3300 O O . GLY A 1 417 ? 17.141 28.656 11.25 1 98.44 417 GLY A O 1
ATOM 3301 N N . MET A 1 418 ? 16.984 28.312 13.43 1 98.69 418 MET A N 1
ATOM 3302 C CA . MET A 1 418 ? 16.5 29.672 13.68 1 98.69 418 MET A CA 1
ATOM 3303 C C . MET A 1 418 ? 17.578 30.703 13.391 1 98.69 418 MET A C 1
ATOM 3305 O O . MET A 1 418 ? 17.297 31.797 12.891 1 98.69 418 MET A O 1
ATOM 3309 N N . LYS A 1 419 ? 18.797 30.359 13.719 1 98.31 419 LYS A N 1
ATOM 3310 C CA . LYS A 1 419 ? 19.906 31.234 13.367 1 98.31 419 LYS A CA 1
ATOM 3311 C C . LYS A 1 419 ? 20 31.438 11.859 1 98.31 419 LYS A C 1
ATOM 3313 O O . LYS A 1 419 ? 20.188 32.562 11.383 1 98.31 419 LYS A O 1
ATOM 3318 N N . ARG A 1 420 ? 19.828 30.391 11.156 1 98.5 420 ARG A N 1
ATOM 3319 C CA . ARG A 1 420 ? 19.891 30.453 9.703 1 98.5 420 ARG A CA 1
ATOM 3320 C C . ARG A 1 420 ? 18.703 31.234 9.141 1 98.5 420 ARG A C 1
ATOM 3322 O O . ARG A 1 420 ? 18.844 31.953 8.156 1 98.5 420 ARG A O 1
ATOM 3329 N N . LEU A 1 421 ? 17.562 31.062 9.75 1 98.69 421 LEU A N 1
ATOM 3330 C CA . LEU A 1 421 ? 16.391 31.812 9.336 1 98.69 421 LEU A CA 1
ATOM 3331 C C . LEU A 1 421 ? 16.609 33.312 9.508 1 98.69 421 LEU A C 1
ATOM 3333 O O . LEU A 1 421 ? 16.297 34.094 8.609 1 98.69 421 LEU A O 1
ATOM 3337 N N . LYS A 1 422 ? 17.125 33.688 10.648 1 98.44 422 LYS A N 1
ATOM 3338 C CA . LYS A 1 422 ? 17.406 35.094 10.914 1 98.44 422 LYS A CA 1
ATOM 3339 C C . LYS A 1 422 ? 18.375 35.656 9.883 1 98.44 422 LYS A C 1
ATOM 3341 O O . LYS A 1 422 ? 18.172 36.75 9.367 1 98.44 422 LYS A O 1
ATOM 3346 N N . ALA A 1 423 ? 19.391 34.875 9.602 1 98.12 423 ALA A N 1
ATOM 3347 C CA . ALA A 1 423 ? 20.375 35.312 8.609 1 98.12 423 ALA A CA 1
ATOM 3348 C C . ALA A 1 423 ? 19.75 35.469 7.234 1 98.12 423 ALA A C 1
ATOM 3350 O O . ALA A 1 423 ? 20.016 36.438 6.523 1 98.12 423 ALA A O 1
ATOM 3351 N N . ALA A 1 424 ? 18.953 34.5 6.848 1 98.06 424 ALA A N 1
ATOM 3352 C CA . ALA A 1 424 ? 18.281 34.562 5.551 1 98.06 424 ALA A CA 1
ATOM 3353 C C . ALA A 1 424 ? 17.359 35.75 5.469 1 98.06 424 ALA A C 1
ATOM 3355 O O . ALA A 1 424 ? 17.328 36.469 4.453 1 98.06 424 ALA A O 1
ATOM 3356 N N . CYS A 1 425 ? 16.609 35.969 6.5 1 97.5 425 CYS A N 1
ATOM 3357 C CA . CYS A 1 425 ? 15.68 37.094 6.523 1 97.5 425 CYS A CA 1
ATOM 3358 C C . CYS A 1 425 ? 16.422 38.438 6.418 1 97.5 425 CYS A C 1
ATOM 3360 O O . CYS A 1 425 ? 15.969 39.344 5.734 1 97.5 425 CYS A O 1
ATOM 3362 N N . ALA A 1 426 ? 17.531 38.5 7.008 1 96.38 426 ALA A N 1
ATOM 3363 C CA . ALA A 1 426 ? 18.297 39.719 7.031 1 96.38 426 ALA A CA 1
ATOM 3364 C C . ALA A 1 426 ? 18.891 40.031 5.656 1 96.38 426 ALA A C 1
ATOM 3366 O O . ALA A 1 426 ? 19.062 41.188 5.285 1 96.38 426 ALA A O 1
ATOM 3367 N N . SER A 1 427 ? 19.156 39 4.918 1 95.81 427 SER A N 1
ATOM 3368 C CA . SER A 1 427 ? 19.891 39.188 3.674 1 95.81 427 SER A CA 1
ATOM 3369 C C . SER A 1 427 ? 18.969 39.125 2.467 1 95.81 427 SER A C 1
ATOM 3371 O O . SER A 1 427 ? 19.406 39.312 1.328 1 95.81 427 SER A O 1
ATOM 3373 N N . PHE A 1 428 ? 17.703 38.844 2.732 1 94.44 428 PHE A N 1
ATOM 3374 C CA . PHE A 1 428 ? 16.812 38.688 1.593 1 94.44 428 PHE A CA 1
ATOM 3375 C C . PHE A 1 428 ? 16.438 40.031 1.004 1 94.44 428 PHE A C 1
ATOM 3377 O O . PHE A 1 428 ? 16.062 40.938 1.736 1 94.44 428 PHE A O 1
ATOM 3384 N N . HIS A 1 429 ? 16.797 40.281 -0.254 1 83.44 429 HIS A N 1
ATOM 3385 C CA . HIS A 1 429 ? 16.359 41.438 -1.051 1 83.44 429 HIS A CA 1
ATOM 3386 C C . HIS A 1 429 ? 15.641 40.969 -2.312 1 83.44 429 HIS A C 1
ATOM 3388 O O . HIS A 1 429 ? 16.094 40.062 -3.006 1 83.44 429 HIS A O 1
ATOM 3394 N N . THR A 1 430 ? 14.281 41.125 -2.303 1 66.69 430 THR A N 1
ATOM 3395 C CA . THR A 1 430 ? 13.555 40.75 -3.508 1 66.69 430 THR A CA 1
ATOM 3396 C C . THR A 1 430 ? 14.109 41.469 -4.73 1 66.69 430 THR A C 1
ATOM 3398 O O . THR A 1 430 ? 14.359 42.688 -4.68 1 66.69 430 THR A O 1
ATOM 3401 N N . THR A 1 431 ? 14.922 40.844 -5.598 1 54.81 431 THR A N 1
ATOM 3402 C CA . THR A 1 431 ? 15.328 41.5 -6.836 1 54.81 431 THR A CA 1
ATOM 3403 C C . THR A 1 431 ? 14.117 41.781 -7.723 1 54.81 431 THR A C 1
ATOM 3405 O O . THR A 1 431 ? 13.266 40.906 -7.902 1 54.81 431 THR A O 1
ATOM 3408 N N . SER A 1 432 ? 13.703 43.062 -7.742 1 41.72 432 SER A N 1
ATOM 3409 C CA . SER A 1 432 ? 12.82 43.5 -8.828 1 41.72 432 SER A CA 1
ATOM 3410 C C . SER A 1 432 ? 13.336 43 -10.18 1 41.72 432 SER A C 1
ATOM 3412 O O . SER A 1 432 ? 12.828 43.406 -11.227 1 41.72 432 SER A O 1
ATOM 3414 N N . LYS A 1 433 ? 14.242 42.469 -10.75 1 35.28 433 LYS A N 1
ATOM 3415 C CA . LYS A 1 433 ? 14.336 42.406 -12.211 1 35.28 433 LYS A CA 1
ATOM 3416 C C . LYS A 1 433 ? 12.992 42.031 -12.82 1 35.28 433 LYS A C 1
ATOM 3418 O O . LYS A 1 433 ? 12.703 42.375 -13.969 1 35.28 433 LYS A O 1
ATOM 3423 N N . LEU A 1 434 ? 11.906 41.031 -12.711 1 29.27 434 LEU A N 1
ATOM 3424 C CA . LEU A 1 434 ? 11.844 40.719 -14.133 1 29.27 434 LEU A CA 1
ATOM 3425 C C . LEU A 1 434 ? 11.227 41.875 -14.914 1 29.27 434 LEU A C 1
ATOM 3427 O O . LEU A 1 434 ? 10.195 42.406 -14.523 1 29.27 434 LEU A O 1
ATOM 3431 N N . MET B 1 1 ? -28.422 17.328 -9.953 1 25.59 1 MET B N 1
ATOM 3432 C CA . MET B 1 1 ? -29.016 16.344 -9.047 1 25.59 1 MET B CA 1
ATOM 3433 C C . MET B 1 1 ? -27.938 15.531 -8.344 1 25.59 1 MET B C 1
ATOM 3435 O O . MET B 1 1 ? -27.062 14.938 -9 1 25.59 1 MET B O 1
ATOM 3439 N N . ALA B 1 2 ? -27.422 15.984 -7.266 1 39.22 2 ALA B N 1
ATOM 3440 C CA . ALA B 1 2 ? -26.547 15.141 -6.469 1 39.22 2 ALA B CA 1
ATOM 3441 C C . ALA B 1 2 ? -26.875 13.664 -6.676 1 39.22 2 ALA B C 1
ATOM 3443 O O . ALA B 1 2 ? -28.016 13.242 -6.5 1 39.22 2 ALA B O 1
ATOM 3444 N N . SER B 1 3 ? -26.328 12.992 -7.457 1 44 3 SER B N 1
ATOM 3445 C CA . SER B 1 3 ? -26.578 11.555 -7.574 1 44 3 SER B CA 1
ATOM 3446 C C . SER B 1 3 ? -26.75 10.914 -6.203 1 44 3 SER B C 1
ATOM 3448 O O . SER B 1 3 ? -26.062 11.266 -5.25 1 44 3 SER B O 1
ATOM 3450 N N . GLU B 1 4 ? -27.891 10.445 -5.73 1 55 4 GLU B N 1
ATOM 3451 C CA . GLU B 1 4 ? -28.469 9.672 -4.641 1 55 4 GLU B CA 1
ATOM 3452 C C . GLU B 1 4 ? -27.516 8.586 -4.16 1 55 4 GLU B C 1
ATOM 3454 O O . GLU B 1 4 ? -27.875 7.77 -3.309 1 55 4 GLU B O 1
ATOM 3459 N N . ARG B 1 5 ? -26.266 8.453 -4.746 1 73.19 5 ARG B N 1
ATOM 3460 C CA . ARG B 1 5 ? -25.531 7.254 -4.352 1 73.19 5 ARG B CA 1
ATOM 3461 C C . ARG B 1 5 ? -24.594 7.539 -3.188 1 73.19 5 ARG B C 1
ATOM 3463 O O . ARG B 1 5 ? -23.938 8.586 -3.16 1 73.19 5 ARG B O 1
ATOM 3470 N N . ASP B 1 6 ? -24.609 6.781 -2.26 1 88.31 6 ASP B N 1
ATOM 3471 C CA . ASP B 1 6 ? -23.828 6.852 -1.027 1 88.31 6 ASP B CA 1
ATOM 3472 C C . ASP B 1 6 ? -22.375 6.492 -1.278 1 88.31 6 ASP B C 1
ATOM 3474 O O . ASP B 1 6 ? -21.484 7.008 -0.608 1 88.31 6 ASP B O 1
ATOM 3478 N N . ILE B 1 7 ? -22.094 5.672 -2.393 1 95.81 7 ILE B N 1
ATOM 3479 C CA . ILE B 1 7 ? -20.75 5.242 -2.711 1 95.81 7 ILE B CA 1
ATOM 3480 C C . ILE B 1 7 ? -20.5 5.359 -4.215 1 95.81 7 ILE B C 1
ATOM 3482 O O . ILE B 1 7 ? -21.438 5.574 -4.984 1 95.81 7 ILE B O 1
ATOM 3486 N N . SER B 1 8 ? -19.312 5.312 -4.684 1 96.81 8 SER B N 1
ATOM 3487 C CA . SER B 1 8 ? -18.953 5.477 -6.086 1 96.81 8 SER B CA 1
ATOM 3488 C C . SER B 1 8 ? -19.516 4.352 -6.941 1 96.81 8 SER B C 1
ATOM 3490 O O . SER B 1 8 ? -19.812 3.264 -6.438 1 96.81 8 SER B O 1
ATOM 3492 N N . LYS B 1 9 ? -19.625 4.562 -8.227 1 95 9 LYS B N 1
ATOM 3493 C CA . LYS B 1 9 ? -20.109 3.568 -9.18 1 95 9 LYS B CA 1
ATOM 3494 C C . LYS B 1 9 ? -19.156 2.381 -9.266 1 95 9 LYS B C 1
ATOM 3496 O O . LYS B 1 9 ? -19.578 1.242 -9.453 1 95 9 LYS B O 1
ATOM 3501 N N . ARG B 1 10 ? -17.891 2.625 -9.172 1 93.81 10 ARG B N 1
ATOM 3502 C CA . ARG B 1 10 ? -16.906 1.547 -9.266 1 93.81 10 ARG B CA 1
ATOM 3503 C C . ARG B 1 10 ? -17.047 0.568 -8.109 1 93.81 10 ARG B C 1
ATOM 3505 O O . ARG B 1 10 ? -16.938 -0.645 -8.297 1 93.81 10 ARG B O 1
ATOM 3512 N N . VAL B 1 11 ? -17.312 1.115 -6.898 1 94.56 11 VAL B N 1
ATOM 3513 C CA . VAL B 1 11 ? -17.516 0.245 -5.742 1 94.56 11 VAL B CA 1
ATOM 3514 C C . VAL B 1 11 ? -18.766 -0.608 -5.957 1 94.56 11 VAL B C 1
ATOM 3516 O O . VAL B 1 11 ? -18.766 -1.81 -5.676 1 94.56 11 VAL B O 1
ATOM 3519 N N . GLU B 1 12 ? -19.781 -0.003 -6.465 1 93 12 GLU B N 1
ATOM 3520 C CA . GLU B 1 12 ? -21 -0.744 -6.742 1 93 12 GLU B CA 1
ATOM 3521 C C . GLU B 1 12 ? -20.75 -1.865 -7.75 1 93 12 GLU B C 1
ATOM 3523 O O . GLU B 1 12 ? -21.219 -2.99 -7.559 1 93 12 GLU B O 1
ATOM 3528 N N . SER B 1 13 ? -20.016 -1.536 -8.719 1 90.5 13 SER B N 1
ATOM 3529 C CA . SER B 1 13 ? -19.75 -2.494 -9.789 1 90.5 13 SER B CA 1
ATOM 3530 C C . SER B 1 13 ? -18.859 -3.633 -9.305 1 90.5 13 SER B C 1
ATOM 3532 O O . SER B 1 13 ? -19.062 -4.789 -9.672 1 90.5 13 SER B O 1
ATOM 3534 N N . CYS B 1 14 ? -17.922 -3.334 -8.461 1 91.5 14 CYS B N 1
ATOM 3535 C CA . CYS B 1 14 ? -16.938 -4.32 -8.039 1 91.5 14 CYS B CA 1
ATOM 3536 C C . CYS B 1 14 ? -17.469 -5.176 -6.898 1 91.5 14 CYS B C 1
ATOM 3538 O O . CYS B 1 14 ? -16.938 -6.254 -6.621 1 91.5 14 CYS B O 1
ATOM 3540 N N . SER B 1 15 ? -18.484 -4.672 -6.266 1 87.19 15 SER B N 1
ATOM 3541 C CA . SER B 1 15 ? -19.062 -5.395 -5.133 1 87.19 15 SER B CA 1
ATOM 3542 C C . SER B 1 15 ? -19.672 -6.719 -5.574 1 87.19 15 SER B C 1
ATOM 3544 O O . SER B 1 15 ? -19.844 -7.633 -4.762 1 87.19 15 SER B O 1
ATOM 3546 N N . SER B 1 16 ? -19.891 -6.848 -6.84 1 82.88 16 SER B N 1
ATOM 3547 C CA . SER B 1 16 ? -20.5 -8.062 -7.363 1 82.88 16 SER B CA 1
ATOM 3548 C C . SER B 1 16 ? -19.453 -9.062 -7.84 1 82.88 16 SER B C 1
ATOM 3550 O O . SER B 1 16 ? -19.797 -10.164 -8.281 1 82.88 16 SER B O 1
ATOM 3552 N N . PHE B 1 17 ? -18.234 -8.625 -7.715 1 85.31 17 PHE B N 1
ATOM 3553 C CA . PHE B 1 17 ? -17.172 -9.523 -8.156 1 85.31 17 PHE B CA 1
ATOM 3554 C C . PHE B 1 17 ? -17.109 -10.773 -7.289 1 85.31 17 PHE B C 1
ATOM 3556 O O . PHE B 1 17 ? -17.062 -10.68 -6.062 1 85.31 17 PHE B O 1
ATOM 3563 N N . GLU B 1 18 ? -17.172 -11.914 -7.867 1 78.62 18 GLU B N 1
ATOM 3564 C CA . GLU B 1 18 ? -17.156 -13.18 -7.137 1 78.62 18 GLU B CA 1
ATOM 3565 C C . GLU B 1 18 ? -15.742 -13.727 -7.008 1 78.62 18 GLU B C 1
ATOM 3567 O O . GLU B 1 18 ? -15.078 -13.992 -8.008 1 78.62 18 GLU B O 1
ATOM 3572 N N . PHE B 1 19 ? -15.359 -13.742 -5.773 1 76.31 19 PHE B N 1
ATOM 3573 C CA . PHE B 1 19 ? -14.133 -14.469 -5.492 1 76.31 19 PHE B CA 1
ATOM 3574 C C . PHE B 1 19 ? -14.43 -15.93 -5.156 1 76.31 19 PHE B C 1
ATOM 3576 O O . PHE B 1 19 ? -14.992 -16.219 -4.102 1 76.31 19 PHE B O 1
ATOM 3583 N N . GLN B 1 20 ? -13.961 -16.797 -5.941 1 77.5 20 GLN B N 1
ATOM 3584 C CA . GLN B 1 20 ? -14.414 -18.172 -5.957 1 77.5 20 GLN B CA 1
ATOM 3585 C C . GLN B 1 20 ? -13.914 -18.938 -4.727 1 77.5 20 GLN B C 1
ATOM 3587 O O . GLN B 1 20 ? -14.5 -19.953 -4.336 1 77.5 20 GLN B O 1
ATOM 3592 N N . LEU B 1 21 ? -12.867 -18.391 -4.145 1 80.56 21 LEU B N 1
ATOM 3593 C CA . LEU B 1 21 ? -12.32 -19.125 -3.006 1 80.56 21 LEU B CA 1
ATOM 3594 C C . LEU B 1 21 ? -12.773 -18.5 -1.692 1 80.56 21 LEU B C 1
ATOM 3596 O O . LEU B 1 21 ? -12.305 -18.891 -0.62 1 80.56 21 LEU B O 1
ATOM 3600 N N . ARG B 1 22 ? -13.672 -17.562 -1.72 1 80.88 22 ARG B N 1
ATOM 3601 C CA . ARG B 1 22 ? -14.055 -16.797 -0.538 1 80.88 22 ARG B CA 1
ATOM 3602 C C . ARG B 1 22 ? -14.586 -17.719 0.561 1 80.88 22 ARG B C 1
ATOM 3604 O O . ARG B 1 22 ? -14.164 -17.609 1.715 1 80.88 22 ARG B O 1
ATOM 3611 N N . ASP B 1 23 ? -15.477 -18.625 0.234 1 83.75 23 ASP B N 1
ATOM 3612 C CA . ASP B 1 23 ? -16.094 -19.5 1.226 1 83.75 23 ASP B CA 1
ATOM 3613 C C . ASP B 1 23 ? -15.062 -20.438 1.846 1 83.75 23 ASP B C 1
ATOM 3615 O O . ASP B 1 23 ? -15.094 -20.703 3.051 1 83.75 23 ASP B O 1
ATOM 3619 N N . ILE B 1 24 ? -14.172 -20.891 1.004 1 89.12 24 ILE B N 1
ATOM 3620 C CA . ILE B 1 24 ? -13.125 -21.797 1.453 1 89.12 24 ILE B CA 1
ATOM 3621 C C . ILE B 1 24 ? -12.18 -21.078 2.406 1 89.12 24 ILE B C 1
ATOM 3623 O O . ILE B 1 24 ? -11.844 -21.594 3.473 1 89.12 24 ILE B O 1
ATOM 3627 N N . ASN B 1 25 ? -11.852 -19.891 2.025 1 87.94 25 ASN B N 1
ATOM 3628 C CA . ASN B 1 25 ? -10.953 -19.094 2.854 1 87.94 25 ASN B CA 1
ATOM 3629 C C . ASN B 1 25 ? -11.594 -18.719 4.188 1 87.94 25 ASN B C 1
ATOM 3631 O O . ASN B 1 25 ? -10.922 -18.719 5.223 1 87.94 25 ASN B O 1
ATOM 3635 N N . THR B 1 26 ? -12.875 -18.422 4.129 1 87.56 26 THR B N 1
ATOM 3636 C CA . THR B 1 26 ? -13.609 -18.094 5.348 1 87.56 26 THR B CA 1
ATOM 3637 C C . THR B 1 26 ? -13.664 -19.281 6.289 1 87.56 26 THR B C 1
ATOM 3639 O O . THR B 1 26 ? -13.43 -19.141 7.492 1 87.56 26 THR B O 1
ATOM 3642 N N . ALA B 1 27 ? -13.961 -20.438 5.746 1 91.25 27 ALA B N 1
ATOM 3643 C CA . ALA B 1 27 ? -14.023 -21.656 6.547 1 91.25 27 ALA B CA 1
ATOM 3644 C C . ALA B 1 27 ? -12.672 -21.969 7.18 1 91.25 27 ALA B C 1
ATOM 3646 O O . ALA B 1 27 ? -12.594 -22.281 8.367 1 91.25 27 ALA B O 1
ATOM 3647 N N . TYR B 1 28 ? -11.703 -21.859 6.406 1 91.69 28 TYR B N 1
ATOM 3648 C CA . TYR B 1 28 ? -10.359 -22.094 6.902 1 91.69 28 TYR B CA 1
ATOM 3649 C C . TYR B 1 28 ? -10.008 -21.125 8.031 1 91.69 28 TYR B C 1
ATOM 3651 O O . TYR B 1 28 ? -9.469 -21.531 9.062 1 91.69 28 TYR B O 1
ATOM 3659 N N . GLY B 1 29 ? -10.289 -19.875 7.836 1 89 29 GLY B N 1
ATOM 3660 C CA . GLY B 1 29 ? -9.984 -18.859 8.828 1 89 29 GLY B CA 1
ATOM 3661 C C . GLY B 1 29 ? -10.633 -19.125 10.172 1 89 29 GLY B C 1
ATOM 3662 O O . GLY B 1 29 ? -10.07 -18.781 11.219 1 89 29 GLY B O 1
ATOM 3663 N N . ARG B 1 30 ? -11.727 -19.859 10.195 1 90.25 30 ARG B N 1
ATOM 3664 C CA . ARG B 1 30 ? -12.5 -20.078 11.414 1 90.25 30 ARG B CA 1
ATOM 3665 C C . ARG B 1 30 ? -12.047 -21.344 12.125 1 90.25 30 ARG B C 1
ATOM 3667 O O . ARG B 1 30 ? -12.336 -21.531 13.312 1 90.25 30 ARG B O 1
ATOM 3674 N N . ASN B 1 31 ? -11.336 -22.203 11.352 1 94.94 31 ASN B N 1
ATOM 3675 C CA . ASN B 1 31 ? -11.031 -23.516 11.914 1 94.94 31 ASN B CA 1
ATOM 3676 C C . ASN B 1 31 ? -9.695 -24.047 11.398 1 94.94 31 ASN B C 1
ATOM 3678 O O . ASN B 1 31 ? -9.633 -25.141 10.836 1 94.94 31 ASN B O 1
ATOM 3682 N N . LYS B 1 32 ? -8.688 -23.344 11.719 1 93.69 32 LYS B N 1
ATOM 3683 C CA . LYS B 1 32 ? -7.359 -23.688 11.227 1 93.69 32 LYS B CA 1
ATOM 3684 C C . LYS B 1 32 ? -6.797 -24.891 11.984 1 93.69 32 LYS B C 1
ATOM 3686 O O . LYS B 1 32 ? -6.965 -25 13.203 1 93.69 32 LYS B O 1
ATOM 3691 N N . PHE B 1 33 ? -6.188 -25.719 11.312 1 94.94 33 PHE B N 1
ATOM 3692 C CA . PHE B 1 33 ? -5.461 -26.844 11.898 1 94.94 33 PHE B CA 1
ATOM 3693 C C . PHE B 1 33 ? -4.289 -26.344 12.734 1 94.94 33 PHE B C 1
ATOM 3695 O O . PHE B 1 33 ? -3.594 -25.406 12.344 1 94.94 33 PHE B O 1
ATOM 3702 N N . ASP B 1 34 ? -4.164 -26.922 13.852 1 91.06 34 ASP B N 1
ATOM 3703 C CA . ASP B 1 34 ? -3.02 -26.75 14.734 1 91.06 34 ASP B CA 1
ATOM 3704 C C . ASP B 1 34 ? -2.611 -28.078 15.375 1 91.06 34 ASP B C 1
ATOM 3706 O O . ASP B 1 34 ? -3.438 -28.766 15.984 1 91.06 34 ASP B O 1
ATOM 3710 N N . GLU B 1 35 ? -1.41 -28.359 15.219 1 87.31 35 GLU B N 1
ATOM 3711 C CA . GLU B 1 35 ? -0.946 -29.672 15.641 1 87.31 35 GLU B CA 1
ATOM 3712 C C . GLU B 1 35 ? -1.138 -29.875 17.141 1 87.31 35 GLU B C 1
ATOM 3714 O O . GLU B 1 35 ? -1.324 -31 17.609 1 87.31 35 GLU B O 1
ATOM 3719 N N . ASN B 1 36 ? -1.124 -28.781 17.891 1 89 36 ASN B N 1
ATOM 3720 C CA . ASN B 1 36 ? -1.172 -28.891 19.344 1 89 36 ASN B CA 1
ATOM 3721 C C . ASN B 1 36 ? -2.551 -28.516 19.891 1 89 36 ASN B C 1
ATOM 3723 O O . ASN B 1 36 ? -3.018 -29.109 20.859 1 89 36 ASN B O 1
ATOM 3727 N N . HIS B 1 37 ? -3.223 -27.609 19.172 1 91.06 37 HIS B N 1
ATOM 3728 C CA . HIS B 1 37 ? -4.391 -27.016 19.812 1 91.06 37 HIS B CA 1
ATOM 3729 C C . HIS B 1 37 ? -5.66 -27.312 19.031 1 91.06 37 HIS B C 1
ATOM 3731 O O . HIS B 1 37 ? -6.77 -27.156 19.547 1 91.06 37 HIS B O 1
ATOM 3737 N N . ASN B 1 38 ? -5.551 -27.797 17.781 1 94.31 38 ASN B N 1
ATOM 3738 C CA . ASN B 1 38 ? -6.703 -28.062 16.922 1 94.31 38 ASN B CA 1
ATOM 3739 C C . ASN B 1 38 ? -6.375 -29.062 15.828 1 94.31 38 ASN B C 1
ATOM 3741 O O . ASN B 1 38 ? -6.402 -28.734 14.641 1 94.31 38 ASN B O 1
ATOM 3745 N N . LYS B 1 39 ? -6.234 -30.297 16.156 1 92.62 39 LYS B N 1
ATOM 3746 C CA . LYS B 1 39 ? -5.785 -31.359 15.258 1 92.62 39 LYS B CA 1
ATOM 3747 C C . LYS B 1 39 ? -6.863 -31.703 14.234 1 92.62 39 LYS B C 1
ATOM 3749 O O . LYS B 1 39 ? -6.578 -32.312 13.203 1 92.62 39 LYS B O 1
ATOM 3754 N N . GLU B 1 40 ? -8.062 -31.359 14.539 1 94.19 40 GLU B N 1
ATOM 3755 C CA . GLU B 1 40 ? -9.164 -31.656 13.633 1 94.19 40 GLU B CA 1
ATOM 3756 C C . GLU B 1 40 ? -9.453 -30.484 12.695 1 94.19 40 GLU B C 1
ATOM 3758 O O . GLU B 1 40 ? -10.305 -30.594 11.812 1 94.19 40 GLU B O 1
ATOM 3763 N N . GLY B 1 41 ? -8.688 -29.391 12.891 1 97.06 41 GLY B N 1
ATOM 3764 C CA . GLY B 1 41 ? -8.898 -28.203 12.07 1 97.06 41 GLY B CA 1
ATOM 3765 C C . GLY B 1 41 ? -8.594 -28.438 10.602 1 97.06 41 GLY B C 1
ATOM 3766 O O . GLY B 1 41 ? -8.156 -29.516 10.219 1 97.06 41 GLY B O 1
ATOM 3767 N N . ILE B 1 42 ? -8.852 -27.438 9.82 1 97.94 42 ILE B N 1
ATOM 3768 C CA . ILE B 1 42 ? -8.75 -27.531 8.367 1 97.94 42 ILE B CA 1
ATOM 3769 C C . ILE B 1 42 ? -7.293 -27.344 7.938 1 97.94 42 ILE B C 1
ATOM 3771 O O . ILE B 1 42 ? -6.629 -26.391 8.359 1 97.94 42 ILE B O 1
ATOM 3775 N N . ILE B 1 43 ? -6.797 -28.266 7.184 1 97.94 43 ILE B N 1
ATOM 3776 C CA . ILE B 1 43 ? -5.5 -28.141 6.527 1 97.94 43 ILE B CA 1
ATOM 3777 C C . ILE B 1 43 ? -5.676 -27.422 5.184 1 97.94 43 ILE B C 1
ATOM 3779 O O . ILE B 1 43 ? -6.508 -27.828 4.367 1 97.94 43 ILE B O 1
ATOM 3783 N N . ASN B 1 44 ? -4.91 -26.406 4.965 1 97.19 44 ASN B N 1
ATOM 3784 C CA . ASN B 1 44 ? -5.078 -25.531 3.811 1 97.19 44 ASN B CA 1
ATOM 3785 C C . ASN B 1 44 ? -4.18 -25.953 2.652 1 97.19 44 ASN B C 1
ATOM 3787 O O . ASN B 1 44 ? -2.975 -25.688 2.672 1 97.19 44 ASN B O 1
ATOM 3791 N N . LEU B 1 45 ? -4.715 -26.547 1.631 1 98.12 45 LEU B N 1
ATOM 3792 C CA . LEU B 1 45 ? -4 -26.828 0.394 1 98.12 45 LEU B CA 1
ATOM 3793 C C . LEU B 1 45 ? -4.453 -25.906 -0.729 1 98.12 45 LEU B C 1
ATOM 3795 O O . LEU B 1 45 ? -4.203 -26.172 -1.904 1 98.12 45 LEU B O 1
ATOM 3799 N N . ALA B 1 46 ? -5.16 -24.875 -0.363 1 96.88 46 ALA B N 1
ATOM 3800 C CA . ALA B 1 46 ? -5.777 -24 -1.362 1 96.88 46 ALA B CA 1
ATOM 3801 C C . ALA B 1 46 ? -4.953 -22.734 -1.57 1 96.88 46 ALA B C 1
ATOM 3803 O O . ALA B 1 46 ? -4.824 -22.25 -2.695 1 96.88 46 ALA B O 1
ATOM 3804 N N . THR B 1 47 ? -4.379 -22.172 -0.505 1 95.25 47 THR B N 1
ATOM 3805 C CA . THR B 1 47 ? -3.691 -20.891 -0.552 1 95.25 47 THR B CA 1
ATOM 3806 C C . THR B 1 47 ? -2.215 -21.078 -0.894 1 95.25 47 THR B C 1
ATOM 3808 O O . THR B 1 47 ? -1.508 -21.828 -0.218 1 95.25 47 THR B O 1
ATOM 3811 N N . ALA B 1 48 ? -1.785 -20.375 -1.906 1 95.94 48 ALA B N 1
ATOM 3812 C CA . ALA B 1 48 ? -0.382 -20.453 -2.301 1 95.94 48 ALA B CA 1
ATOM 3813 C C . ALA B 1 48 ? 0.514 -19.75 -1.292 1 95.94 48 ALA B C 1
ATOM 3815 O O . ALA B 1 48 ? 0.746 -18.531 -1.399 1 95.94 48 ALA B O 1
ATOM 3816 N N . TYR B 1 49 ? 0.99 -20.438 -0.353 1 95.06 49 TYR B N 1
ATOM 3817 C CA . TYR B 1 49 ? 1.899 -20 0.702 1 95.06 49 TYR B CA 1
ATOM 3818 C C . TYR B 1 49 ? 2.947 -21.062 0.992 1 95.06 49 TYR B C 1
ATOM 3820 O O . TYR B 1 49 ? 2.611 -22.234 1.203 1 95.06 49 TYR B O 1
ATOM 3828 N N . ASN B 1 50 ? 4.215 -20.703 0.899 1 98 50 ASN B N 1
ATOM 3829 C CA . ASN B 1 50 ? 5.293 -21.641 1.192 1 98 50 ASN B CA 1
ATOM 3830 C C . ASN B 1 50 ? 5.492 -21.812 2.695 1 98 50 ASN B C 1
ATOM 3832 O O . ASN B 1 50 ? 6.406 -21.234 3.277 1 98 50 ASN B O 1
ATOM 3836 N N . ASP B 1 51 ? 4.75 -22.656 3.26 1 96.44 51 ASP B N 1
ATOM 3837 C CA . ASP B 1 51 ? 4.797 -22.891 4.695 1 96.44 51 ASP B CA 1
ATOM 3838 C C . ASP B 1 51 ? 5.938 -23.844 5.055 1 96.44 51 ASP B C 1
ATOM 3840 O O . ASP B 1 51 ? 6.293 -23.984 6.23 1 96.44 51 ASP B O 1
ATOM 3844 N N . ALA B 1 52 ? 6.527 -24.453 4.059 1 95.94 52 ALA B N 1
ATOM 3845 C CA . ALA B 1 52 ? 7.594 -25.422 4.281 1 95.94 52 ALA B CA 1
ATOM 3846 C C . ALA B 1 52 ? 8.82 -24.766 4.891 1 95.94 52 ALA B C 1
ATOM 3848 O O . ALA B 1 52 ? 9.555 -25.391 5.664 1 95.94 52 ALA B O 1
ATOM 3849 N N . VAL B 1 53 ? 8.992 -23.484 4.605 1 96.25 53 VAL B N 1
ATOM 3850 C CA . VAL B 1 53 ? 10.25 -22.844 4.977 1 96.25 53 VAL B CA 1
ATOM 3851 C C . VAL B 1 53 ? 10.039 -21.969 6.211 1 96.25 53 VAL B C 1
ATOM 3853 O O . VAL B 1 53 ? 10.922 -21.203 6.586 1 96.25 53 VAL B O 1
ATOM 3856 N N . ARG B 1 54 ? 8.953 -22.031 6.855 1 94.81 54 ARG B N 1
ATOM 3857 C CA . ARG B 1 54 ? 8.586 -21.109 7.93 1 94.81 54 ARG B CA 1
ATOM 3858 C C . ARG B 1 54 ? 9.641 -21.109 9.031 1 94.81 54 ARG B C 1
ATOM 3860 O O . ARG B 1 54 ? 9.992 -20.047 9.562 1 94.81 54 ARG B O 1
ATOM 3867 N N . ASP B 1 55 ? 10.203 -22.297 9.398 1 95 55 ASP B N 1
ATOM 3868 C CA . ASP B 1 55 ? 11.156 -22.375 10.492 1 95 55 ASP B CA 1
ATOM 3869 C C . ASP B 1 55 ? 12.5 -21.766 10.109 1 95 55 ASP B C 1
ATOM 3871 O O . ASP B 1 55 ? 13.117 -21.062 10.906 1 95 55 ASP B O 1
ATOM 3875 N N . LEU B 1 56 ? 12.93 -21.984 8.875 1 96 56 LEU B N 1
ATOM 3876 C CA . LEU B 1 56 ? 14.195 -21.438 8.383 1 96 56 LEU B CA 1
ATOM 3877 C C . LEU B 1 56 ? 14.156 -19.922 8.367 1 96 56 LEU B C 1
ATOM 3879 O O . LEU B 1 56 ? 15.109 -19.266 8.805 1 96 56 LEU B O 1
ATOM 3883 N N . ILE B 1 57 ? 13.086 -19.391 7.91 1 96.19 57 ILE B N 1
ATOM 3884 C CA . ILE B 1 57 ? 12.93 -17.938 7.773 1 96.19 57 ILE B CA 1
ATOM 3885 C C . ILE B 1 57 ? 12.805 -17.297 9.156 1 96.19 57 ILE B C 1
ATOM 3887 O O . ILE B 1 57 ? 13.445 -16.281 9.43 1 96.19 57 ILE B O 1
ATOM 3891 N N . THR B 1 58 ? 11.977 -17.906 10.016 1 95.19 58 THR B N 1
ATOM 3892 C CA . THR B 1 58 ? 11.781 -17.375 11.367 1 95.19 58 THR B CA 1
ATOM 3893 C C . THR B 1 58 ? 13.102 -17.359 12.133 1 95.19 58 THR B C 1
ATOM 3895 O O . THR B 1 58 ? 13.414 -16.375 12.812 1 95.19 58 THR B O 1
ATOM 3898 N N . GLU B 1 59 ? 13.828 -18.406 12 1 95.81 59 GLU B N 1
ATOM 3899 C CA . GLU B 1 59 ? 15.125 -18.484 12.656 1 95.81 59 GLU B CA 1
ATOM 3900 C C . GLU B 1 59 ? 16.062 -17.391 12.164 1 95.81 59 GLU B C 1
ATOM 3902 O O . GLU B 1 59 ? 16.719 -16.719 12.961 1 95.81 59 GLU B O 1
ATOM 3907 N N . LYS B 1 60 ? 16.094 -17.188 10.883 1 96 60 LYS B N 1
ATOM 3908 C CA . LYS B 1 60 ? 16.969 -16.188 10.289 1 96 60 LYS B CA 1
ATOM 3909 C C . LYS B 1 60 ? 16.578 -14.781 10.773 1 96 60 LYS B C 1
ATOM 3911 O O . LYS B 1 60 ? 17.453 -14 11.172 1 96 60 LYS B O 1
ATOM 3916 N N . LEU B 1 61 ? 15.312 -14.43 10.766 1 93.75 61 LEU B N 1
ATOM 3917 C CA . LEU B 1 61 ? 14.82 -13.094 11.086 1 93.75 61 LEU B CA 1
ATOM 3918 C C . LEU B 1 61 ? 15 -12.789 12.562 1 93.75 61 LEU B C 1
ATOM 3920 O O . LEU B 1 61 ? 14.977 -11.625 12.969 1 93.75 61 LEU B O 1
ATOM 3924 N N . ASN B 1 62 ? 15.133 -13.805 13.383 1 93.94 62 ASN B N 1
ATOM 3925 C CA . ASN B 1 62 ? 15.266 -13.602 14.828 1 93.94 62 ASN B CA 1
ATOM 3926 C C . ASN B 1 62 ? 16.719 -13.641 15.266 1 93.94 62 ASN B C 1
ATOM 3928 O O . ASN B 1 62 ? 17.016 -13.602 16.469 1 93.94 62 ASN B O 1
ATOM 3932 N N . GLN B 1 63 ? 17.641 -13.773 14.328 1 93.44 63 GLN B N 1
ATOM 3933 C CA . GLN B 1 63 ? 19.047 -13.688 14.68 1 93.44 63 GLN B CA 1
ATOM 3934 C C . GLN B 1 63 ? 19.359 -12.367 15.383 1 93.44 63 GLN B C 1
ATOM 3936 O O . GLN B 1 63 ? 18.688 -11.352 15.133 1 93.44 63 GLN B O 1
ATOM 3941 N N . PRO B 1 64 ? 20.375 -12.406 16.172 1 87.31 64 PRO B N 1
ATOM 3942 C CA . PRO B 1 64 ? 20.688 -11.188 16.922 1 87.31 64 PRO B CA 1
ATOM 3943 C C . PRO B 1 64 ? 20.969 -10 16 1 87.31 64 PRO B C 1
ATOM 3945 O O . PRO B 1 64 ? 21.641 -10.148 14.969 1 87.31 64 PRO B O 1
ATOM 3948 N N . ASP B 1 65 ? 20.391 -8.859 16.328 1 80.69 65 ASP B N 1
ATOM 3949 C CA . ASP B 1 65 ? 20.625 -7.551 15.711 1 80.69 65 ASP B CA 1
ATOM 3950 C C . ASP B 1 65 ? 20.078 -7.5 14.289 1 80.69 65 ASP B C 1
ATOM 3952 O O . ASP B 1 65 ? 20.375 -6.574 13.531 1 80.69 65 ASP B O 1
ATOM 3956 N N . PHE B 1 66 ? 19.391 -8.562 13.906 1 86.25 66 PHE B N 1
ATOM 3957 C CA . PHE B 1 66 ? 18.828 -8.578 12.57 1 86.25 66 PHE B CA 1
ATOM 3958 C C . PHE B 1 66 ? 17.734 -7.523 12.438 1 86.25 66 PHE B C 1
ATOM 3960 O O . PHE B 1 66 ? 17.656 -6.824 11.422 1 86.25 66 PHE B O 1
ATOM 3967 N N . MET B 1 67 ? 16.938 -7.477 13.492 1 82 67 MET B N 1
ATOM 3968 C CA . MET B 1 67 ? 15.773 -6.598 13.508 1 82 67 MET B CA 1
ATOM 3969 C C . MET B 1 67 ? 15.984 -5.43 14.461 1 82 67 MET B C 1
ATOM 3971 O O . MET B 1 67 ? 15.25 -5.285 15.445 1 82 67 MET B O 1
ATOM 3975 N N . THR B 1 68 ? 16.906 -4.574 14.273 1 87.56 68 THR B N 1
ATOM 3976 C CA . THR B 1 68 ? 17.156 -3.42 15.133 1 87.56 68 THR B CA 1
ATOM 3977 C C . THR B 1 68 ? 16.781 -2.125 14.422 1 87.56 68 THR B C 1
ATOM 3979 O O . THR B 1 68 ? 17.016 -1.97 13.227 1 87.56 68 THR B O 1
ATOM 3982 N N . TRP B 1 69 ? 16.125 -1.3 15.242 1 88.31 69 TRP B N 1
ATOM 3983 C CA . TRP B 1 69 ? 15.742 0.011 14.727 1 88.31 69 TRP B CA 1
ATOM 3984 C C . TRP B 1 69 ? 16.906 0.99 14.82 1 88.31 69 TRP B C 1
ATOM 3986 O O . TRP B 1 69 ? 17.672 0.971 15.789 1 88.31 69 TRP B O 1
ATOM 3996 N N . ASP B 1 70 ? 17 1.71 13.734 1 88.44 70 ASP B N 1
ATOM 3997 C CA . ASP B 1 70 ? 17.844 2.904 13.688 1 88.44 70 ASP B CA 1
ATOM 3998 C C . ASP B 1 70 ? 17 4.152 13.422 1 88.44 70 ASP B C 1
ATOM 4000 O O . ASP B 1 70 ? 16.016 4.094 12.688 1 88.44 70 ASP B O 1
ATOM 4004 N N . SER B 1 71 ? 17.375 5.285 14.125 1 86.38 71 SER B N 1
ATOM 4005 C CA . SER B 1 71 ? 16.594 6.504 14 1 86.38 71 SER B CA 1
ATOM 4006 C C . SER B 1 71 ? 16.453 6.926 12.547 1 86.38 71 SER B C 1
ATOM 4008 O O . SER B 1 71 ? 15.531 7.672 12.195 1 86.38 71 SER B O 1
ATOM 4010 N N . THR B 1 72 ? 17.297 6.441 11.688 1 86.88 72 THR B N 1
ATOM 4011 C CA . THR B 1 72 ? 17.25 6.812 10.281 1 86.88 72 THR B CA 1
ATOM 4012 C C . THR B 1 72 ? 16.109 6.098 9.562 1 86.88 72 THR B C 1
ATOM 4014 O O . THR B 1 72 ? 15.758 6.445 8.438 1 86.88 72 THR B O 1
ATOM 4017 N N . MET B 1 73 ? 15.461 5.164 10.281 1 91.94 73 MET B N 1
ATOM 4018 C CA . MET B 1 73 ? 14.375 4.387 9.688 1 91.94 73 MET B CA 1
ATOM 4019 C C . MET B 1 73 ? 13.031 5.051 9.938 1 91.94 73 MET B C 1
ATOM 4021 O O . MET B 1 73 ? 12.023 4.664 9.336 1 91.94 73 MET B O 1
ATOM 4025 N N . LEU B 1 74 ? 12.984 6.047 10.742 1 93.69 74 LEU B N 1
ATOM 4026 C CA . LEU B 1 74 ? 11.727 6.641 11.188 1 93.69 74 LEU B CA 1
ATOM 4027 C C . LEU B 1 74 ? 11.234 7.684 10.195 1 93.69 74 LEU B C 1
ATOM 4029 O O . LEU B 1 74 ? 10.047 7.711 9.852 1 93.69 74 LEU B O 1
ATOM 4033 N N . PRO B 1 75 ? 12.102 8.539 9.617 1 93.69 75 PRO B N 1
ATOM 4034 C CA . PRO B 1 75 ? 11.625 9.531 8.656 1 93.69 75 PRO B CA 1
ATOM 4035 C C . PRO B 1 75 ? 11.195 8.914 7.328 1 93.69 75 PRO B C 1
ATOM 4037 O O . PRO B 1 75 ? 11.398 7.715 7.109 1 93.69 75 PRO B O 1
ATOM 4040 N N . TYR B 1 76 ? 10.555 9.758 6.5 1 91.81 76 TYR B N 1
ATOM 4041 C CA . TYR B 1 76 ? 10.203 9.328 5.148 1 91.81 76 TYR B CA 1
ATOM 4042 C C . TYR B 1 76 ? 11.438 8.828 4.398 1 91.81 76 TYR B C 1
ATOM 4044 O O . TYR B 1 76 ? 12.523 9.398 4.523 1 91.81 76 TYR B O 1
ATOM 4052 N N . GLY B 1 77 ? 11.305 7.738 3.674 1 88.69 77 GLY B N 1
ATOM 4053 C CA . GLY B 1 77 ? 12.391 7.188 2.879 1 88.69 77 GLY B CA 1
ATOM 4054 C C . GLY B 1 77 ? 12.266 7.496 1.399 1 88.69 77 GLY B C 1
ATOM 4055 O O . GLY B 1 77 ? 11.469 8.352 1.005 1 88.69 77 GLY B O 1
ATOM 4056 N N . ASP B 1 78 ? 13.102 6.836 0.669 1 89.25 78 ASP B N 1
ATOM 4057 C CA . ASP B 1 78 ? 13.055 6.965 -0.785 1 89.25 78 ASP B CA 1
ATOM 4058 C C . ASP B 1 78 ? 11.742 6.414 -1.343 1 89.25 78 ASP B C 1
ATOM 4060 O O . ASP B 1 78 ? 11.305 5.328 -0.96 1 89.25 78 ASP B O 1
ATOM 4064 N N . ARG B 1 79 ? 11.203 7.137 -2.205 1 87.25 79 ARG B N 1
ATOM 4065 C CA . ARG B 1 79 ? 9.883 6.805 -2.738 1 87.25 79 ARG B CA 1
ATOM 4066 C C . ARG B 1 79 ? 9.914 5.477 -3.486 1 87.25 79 ARG B C 1
ATOM 4068 O O . ARG B 1 79 ? 8.977 4.684 -3.398 1 87.25 79 ARG B O 1
ATOM 4075 N N . ASN B 1 80 ? 11.008 5.188 -4.219 1 94.38 80 ASN B N 1
ATOM 4076 C CA . ASN B 1 80 ? 11.086 3.986 -5.043 1 94.38 80 ASN B CA 1
ATOM 4077 C C . ASN B 1 80 ? 11.633 2.799 -4.254 1 94.38 80 ASN B C 1
ATOM 4079 O O . ASN B 1 80 ? 11.812 1.712 -4.805 1 94.38 80 ASN B O 1
ATOM 4083 N N . GLY B 1 81 ? 11.836 2.953 -2.986 1 95.94 81 GLY B N 1
ATOM 4084 C CA . GLY B 1 81 ? 12.57 1.992 -2.178 1 95.94 81 GLY B CA 1
ATOM 4085 C C . GLY B 1 81 ? 13.992 2.432 -1.865 1 95.94 81 GLY B C 1
ATOM 4086 O O . GLY B 1 81 ? 14.617 3.129 -2.664 1 95.94 81 GLY B O 1
ATOM 4087 N N . SER B 1 82 ? 14.484 2.041 -0.758 1 95.5 82 SER B N 1
ATOM 4088 C CA . SER B 1 82 ? 15.828 2.451 -0.36 1 95.5 82 SER B CA 1
ATOM 4089 C C . SER B 1 82 ? 16.875 1.97 -1.362 1 95.5 82 SER B C 1
ATOM 4091 O O . SER B 1 82 ? 16.703 0.915 -1.979 1 95.5 82 SER B O 1
ATOM 4093 N N . LEU B 1 83 ? 17.875 2.77 -1.518 1 95.56 83 LEU B N 1
ATOM 4094 C CA . LEU B 1 83 ? 18.953 2.393 -2.42 1 95.56 83 LEU B CA 1
ATOM 4095 C C . LEU B 1 83 ? 19.562 1.06 -2.006 1 95.56 83 LEU B C 1
ATOM 4097 O O . LEU B 1 83 ? 19.891 0.224 -2.855 1 95.56 83 LEU B O 1
ATOM 4101 N N . ARG B 1 84 ? 19.719 0.869 -0.737 1 96.75 84 ARG B N 1
ATOM 4102 C CA . ARG B 1 84 ? 20.281 -0.386 -0.235 1 96.75 84 ARG B CA 1
ATOM 4103 C C . ARG B 1 84 ? 19.438 -1.575 -0.695 1 96.75 84 ARG B C 1
ATOM 4105 O O . ARG B 1 84 ? 19.984 -2.568 -1.185 1 96.75 84 ARG B O 1
ATOM 4112 N N . LEU B 1 85 ? 18.141 -1.448 -0.552 1 98 85 LEU B N 1
ATOM 4113 C CA . LEU B 1 85 ? 17.266 -2.537 -0.966 1 98 85 LEU B CA 1
ATOM 4114 C C . LEU B 1 85 ? 17.359 -2.764 -2.471 1 98 85 LEU B C 1
ATOM 4116 O O . LEU B 1 85 ? 17.453 -3.904 -2.928 1 98 85 LEU B O 1
ATOM 4120 N N . ARG B 1 86 ? 17.281 -1.7 -3.258 1 98.38 86 ARG B N 1
ATOM 4121 C CA . ARG B 1 86 ? 17.312 -1.832 -4.711 1 98.38 86 ARG B CA 1
ATOM 4122 C C . ARG B 1 86 ? 18.625 -2.473 -5.176 1 98.38 86 ARG B C 1
ATOM 4124 O O . ARG B 1 86 ? 18.625 -3.273 -6.109 1 98.38 86 ARG B O 1
ATOM 4131 N N . LYS B 1 87 ? 19.719 -2.162 -4.484 1 97.94 87 LYS B N 1
ATOM 4132 C CA . LYS B 1 87 ? 21 -2.793 -4.801 1 97.94 87 LYS B CA 1
ATOM 4133 C C . LYS B 1 87 ? 20.984 -4.273 -4.426 1 97.94 87 LYS B C 1
ATOM 4135 O O . LYS B 1 87 ? 21.5 -5.109 -5.172 1 97.94 87 LYS B O 1
ATOM 4140 N N . ALA B 1 88 ? 20.453 -4.562 -3.264 1 97.69 88 ALA B N 1
ATOM 4141 C CA . ALA B 1 88 ? 20.344 -5.957 -2.836 1 97.69 88 ALA B CA 1
ATOM 4142 C C . ALA B 1 88 ? 19.5 -6.766 -3.814 1 97.69 88 ALA B C 1
ATOM 4144 O O . ALA B 1 88 ? 19.844 -7.895 -4.16 1 97.69 88 ALA B O 1
ATOM 4145 N N . LEU B 1 89 ? 18.438 -6.164 -4.27 1 97.75 89 LEU B N 1
ATOM 4146 C CA . LEU B 1 89 ? 17.547 -6.793 -5.254 1 97.75 89 LEU B CA 1
ATOM 4147 C C . LEU B 1 89 ? 18.297 -7.039 -6.562 1 97.75 89 LEU B C 1
ATOM 4149 O O . LEU B 1 89 ? 18.188 -8.117 -7.148 1 97.75 89 LEU B O 1
ATOM 4153 N N . SER B 1 90 ? 19.016 -6.031 -6.969 1 96.56 90 SER B N 1
ATOM 4154 C CA . SER B 1 90 ? 19.797 -6.145 -8.188 1 96.56 90 SER B CA 1
ATOM 4155 C C . SER B 1 90 ? 20.75 -7.34 -8.125 1 96.56 90 SER B C 1
ATOM 4157 O O . SER B 1 90 ? 20.812 -8.148 -9.055 1 96.56 90 SER B O 1
ATOM 4159 N N . GLY B 1 91 ? 21.453 -7.461 -7.059 1 94.81 91 GLY B N 1
ATOM 4160 C CA . GLY B 1 91 ? 22.391 -8.562 -6.887 1 94.81 91 GLY B CA 1
ATOM 4161 C C . GLY B 1 91 ? 21.719 -9.914 -6.82 1 94.81 91 GLY B C 1
ATOM 4162 O O . GLY B 1 91 ? 22.109 -10.852 -7.516 1 94.81 91 GLY B O 1
ATOM 4163 N N . PHE B 1 92 ? 20.703 -10.055 -6.102 1 96.12 92 PHE B N 1
ATOM 4164 C CA . PHE B 1 92 ? 20.016 -11.32 -5.879 1 96.12 92 PHE B CA 1
ATOM 4165 C C . PHE B 1 92 ? 19.344 -11.805 -7.156 1 96.12 92 PHE B C 1
ATOM 4167 O O . PHE B 1 92 ? 19.547 -12.938 -7.586 1 96.12 92 PHE B O 1
ATOM 4174 N N . LEU B 1 93 ? 18.562 -10.922 -7.812 1 96 93 LEU B N 1
ATOM 4175 C CA . LEU B 1 93 ? 17.719 -11.32 -8.938 1 96 93 LEU B CA 1
ATOM 4176 C C . LEU B 1 93 ? 18.562 -11.594 -10.172 1 96 93 LEU B C 1
ATOM 4178 O O . LEU B 1 93 ? 18.203 -12.422 -11.008 1 96 93 LEU B O 1
ATOM 4182 N N . SER B 1 94 ? 19.734 -11 -10.188 1 93.19 94 SER B N 1
ATOM 4183 C CA . SER B 1 94 ? 20.641 -11.25 -11.305 1 93.19 94 SER B CA 1
ATOM 4184 C C . SER B 1 94 ? 21.281 -12.625 -11.203 1 93.19 94 SER B C 1
ATOM 4186 O O . SER B 1 94 ? 21.891 -13.109 -12.164 1 93.19 94 SER B O 1
ATOM 4188 N N . SER B 1 95 ? 21.031 -13.359 -10.016 1 87.75 95 SER B N 1
ATOM 4189 C CA . SER B 1 95 ? 21.688 -14.656 -9.828 1 87.75 95 SER B CA 1
ATOM 4190 C C . SER B 1 95 ? 20.719 -15.703 -9.305 1 87.75 95 SER B C 1
ATOM 4192 O O . SER B 1 95 ? 21.109 -16.844 -9.039 1 87.75 95 SER B O 1
ATOM 4194 N N . CYS B 1 96 ? 19.531 -15.398 -9.016 1 79.25 96 CYS B N 1
ATOM 4195 C CA . CYS B 1 96 ? 18.547 -16.188 -8.273 1 79.25 96 CYS B CA 1
ATOM 4196 C C . CYS B 1 96 ? 18.312 -17.547 -8.938 1 79.25 96 CYS B C 1
ATOM 4198 O O . CYS B 1 96 ? 17.906 -18.5 -8.281 1 79.25 96 CYS B O 1
ATOM 4200 N N . SER B 1 97 ? 18.594 -17.703 -10.156 1 71.5 97 SER B N 1
ATOM 4201 C CA . SER B 1 97 ? 18.281 -18.953 -10.836 1 71.5 97 SER B CA 1
ATOM 4202 C C . SER B 1 97 ? 19.562 -19.75 -11.133 1 71.5 97 SER B C 1
ATOM 4204 O O . SER B 1 97 ? 19.547 -20.672 -11.953 1 71.5 97 SER B O 1
ATOM 4206 N N . GLY B 1 98 ? 20.469 -19.438 -10.273 1 72.56 98 GLY B N 1
ATOM 4207 C CA . GLY B 1 98 ? 21.719 -20.125 -10.469 1 72.56 98 GLY B CA 1
ATOM 4208 C C . GLY B 1 98 ? 22.469 -19.672 -11.711 1 72.56 98 GLY B C 1
ATOM 4209 O O . GLY B 1 98 ? 23.578 -20.141 -11.984 1 72.56 98 GLY B O 1
ATOM 4210 N N . GLN B 1 99 ? 21.781 -18.859 -12.406 1 74.75 99 GLN B N 1
ATOM 4211 C CA . GLN B 1 99 ? 22.422 -18.312 -13.602 1 74.75 99 GLN B CA 1
ATOM 4212 C C . GLN B 1 99 ? 23.031 -16.953 -13.305 1 74.75 99 GLN B C 1
ATOM 4214 O O . GLN B 1 99 ? 22.484 -16.156 -12.539 1 74.75 99 GLN B O 1
ATOM 4219 N N . LYS B 1 100 ? 24.188 -16.812 -13.641 1 73.62 100 LYS B N 1
ATOM 4220 C CA . LYS B 1 100 ? 24.797 -15.492 -13.5 1 73.62 100 LYS B CA 1
ATOM 4221 C C . LYS B 1 100 ? 24.469 -14.602 -14.695 1 73.62 100 LYS B C 1
ATOM 4223 O O . LYS B 1 100 ? 24.797 -14.938 -15.836 1 73.62 100 LYS B O 1
ATOM 4228 N N . ALA B 1 101 ? 23.781 -13.555 -14.312 1 79.25 101 ALA B N 1
ATOM 4229 C CA . ALA B 1 101 ? 23.453 -12.602 -15.367 1 79.25 101 ALA B CA 1
ATOM 4230 C C . ALA B 1 101 ? 24.703 -11.961 -15.953 1 79.25 101 ALA B C 1
ATOM 4232 O O . ALA B 1 101 ? 25.688 -11.758 -15.25 1 79.25 101 ALA B O 1
ATOM 4233 N N . PRO B 1 102 ? 24.719 -11.797 -17.219 1 79.31 102 PRO B N 1
ATOM 4234 C CA . PRO B 1 102 ? 25.859 -11.109 -17.844 1 79.31 102 PRO B CA 1
ATOM 4235 C C . PRO B 1 102 ? 26 -9.656 -17.375 1 79.31 102 PRO B C 1
ATOM 4237 O O . PRO B 1 102 ? 27.078 -9.062 -17.516 1 79.31 102 PRO B O 1
ATOM 4240 N N . GLU B 1 103 ? 24.922 -9.109 -17.016 1 81.12 103 GLU B N 1
ATOM 4241 C CA . GLU B 1 103 ? 24.875 -7.738 -16.516 1 81.12 103 GLU B CA 1
ATOM 4242 C C . GLU B 1 103 ? 24.062 -7.648 -15.234 1 81.12 103 GLU B C 1
ATOM 4244 O O . GLU B 1 103 ? 23.094 -8.391 -15.047 1 81.12 103 GLU B O 1
ATOM 4249 N N . THR B 1 104 ? 24.641 -6.777 -14.414 1 85.44 104 THR B N 1
ATOM 4250 C CA . THR B 1 104 ? 23.859 -6.535 -13.203 1 85.44 104 THR B CA 1
ATOM 4251 C C . THR B 1 104 ? 22.703 -5.586 -13.484 1 85.44 104 THR B C 1
ATOM 4253 O O . THR B 1 104 ? 22.844 -4.617 -14.227 1 85.44 104 THR B O 1
ATOM 4256 N N . LEU B 1 105 ? 21.594 -5.91 -12.977 1 94.69 105 LEU B N 1
ATOM 4257 C CA . LEU B 1 105 ? 20.422 -5.047 -13.117 1 94.69 105 LEU B CA 1
ATOM 4258 C C . LEU B 1 105 ? 20.703 -3.66 -12.539 1 94.69 105 LEU B C 1
ATOM 4260 O O . LEU B 1 105 ? 21.375 -3.531 -11.523 1 94.69 105 LEU B O 1
ATOM 4264 N N . ASP B 1 106 ? 20.234 -2.631 -13.188 1 96.75 106 ASP B N 1
ATOM 4265 C CA . ASP B 1 106 ? 20.359 -1.255 -12.711 1 96.75 106 ASP B CA 1
ATOM 4266 C C . ASP B 1 106 ? 19.438 -0.996 -11.531 1 96.75 106 ASP B C 1
ATOM 4268 O O . ASP B 1 106 ? 18.203 -1.028 -11.688 1 96.75 106 ASP B O 1
ATOM 4272 N N . PRO B 1 107 ? 20 -0.686 -10.359 1 97.69 107 PRO B N 1
ATOM 4273 C CA . PRO B 1 107 ? 19.156 -0.459 -9.188 1 97.69 107 PRO B CA 1
ATOM 4274 C C . PRO B 1 107 ? 18.141 0.669 -9.398 1 97.69 107 PRO B C 1
ATOM 4276 O O . PRO B 1 107 ? 17.094 0.686 -8.758 1 97.69 107 PRO B O 1
ATOM 4279 N N . ASP B 1 108 ? 18.359 1.616 -10.266 1 97.19 108 ASP B N 1
ATOM 4280 C CA . ASP B 1 108 ? 17.531 2.795 -10.461 1 97.19 108 ASP B CA 1
ATOM 4281 C C . ASP B 1 108 ? 16.281 2.455 -11.281 1 97.19 108 ASP B C 1
ATOM 4283 O O . ASP B 1 108 ? 15.406 3.301 -11.469 1 97.19 108 ASP B O 1
ATOM 4287 N N . LYS B 1 109 ? 16.219 1.198 -11.742 1 98.06 109 LYS B N 1
ATOM 4288 C CA . LYS B 1 109 ? 15.109 0.784 -12.602 1 98.06 109 LYS B CA 1
ATOM 4289 C C . LYS B 1 109 ? 14.109 -0.068 -11.828 1 98.06 109 LYS B C 1
ATOM 4291 O O . LYS B 1 109 ? 13.164 -0.605 -12.406 1 98.06 109 LYS B O 1
ATOM 4296 N N . PHE B 1 110 ? 14.367 -0.108 -10.477 1 98.19 110 PHE B N 1
ATOM 4297 C CA . PHE B 1 110 ? 13.453 -0.824 -9.594 1 98.19 110 PHE B CA 1
ATOM 4298 C C . PHE B 1 110 ? 12.453 0.135 -8.953 1 98.19 110 PHE B C 1
ATOM 4300 O O . PHE B 1 110 ? 12.805 1.266 -8.609 1 98.19 110 PHE B O 1
ATOM 4307 N N . ILE B 1 111 ? 11.25 -0.351 -8.781 1 98.06 111 ILE B N 1
ATOM 4308 C CA . ILE B 1 111 ? 10.25 0.236 -7.898 1 98.06 111 ILE B CA 1
ATOM 4309 C C . ILE B 1 111 ? 9.781 -0.806 -6.883 1 98.06 111 ILE B C 1
ATOM 4311 O O . ILE B 1 111 ? 9.422 -1.926 -7.254 1 98.06 111 ILE B O 1
ATOM 4315 N N . VAL B 1 112 ? 9.852 -0.418 -5.617 1 98.31 112 VAL B N 1
ATOM 4316 C CA . VAL B 1 112 ? 9.453 -1.323 -4.543 1 98.31 112 VAL B CA 1
ATOM 4317 C C . VAL B 1 112 ? 8.031 -0.999 -4.098 1 98.31 112 VAL B C 1
ATOM 4319 O O . VAL B 1 112 ? 7.699 0.164 -3.857 1 98.31 112 VAL B O 1
ATOM 4322 N N . LEU B 1 113 ? 7.195 -1.98 -4.031 1 97.94 113 LEU B N 1
ATOM 4323 C CA . LEU B 1 113 ? 5.805 -1.869 -3.607 1 97.94 113 LEU B CA 1
ATOM 4324 C C . LEU B 1 113 ? 5.48 -2.895 -2.527 1 97.94 113 LEU B C 1
ATOM 4326 O O . LEU B 1 113 ? 6.281 -3.793 -2.258 1 97.94 113 LEU B O 1
ATOM 4330 N N . ASN B 1 114 ? 4.254 -2.746 -1.947 1 97.12 114 ASN B N 1
ATOM 4331 C CA . ASN B 1 114 ? 3.893 -3.621 -0.837 1 97.12 114 ASN B CA 1
ATOM 4332 C C . ASN B 1 114 ? 3.303 -4.938 -1.33 1 97.12 114 ASN B C 1
ATOM 4334 O O . ASN B 1 114 ? 2.238 -5.355 -0.873 1 97.12 114 ASN B O 1
ATOM 4338 N N . GLY B 1 115 ? 3.975 -5.574 -2.311 1 97.38 115 GLY B N 1
ATOM 4339 C CA . GLY B 1 115 ? 3.584 -6.891 -2.789 1 97.38 115 GLY B CA 1
ATOM 4340 C C . GLY B 1 115 ? 3.369 -6.938 -4.289 1 97.38 115 GLY B C 1
ATOM 4341 O O . GLY B 1 115 ? 3.281 -5.898 -4.945 1 97.38 115 GLY B O 1
ATOM 4342 N N . VAL B 1 116 ? 3.256 -8.125 -4.816 1 98 116 VAL B N 1
ATOM 4343 C CA . VAL B 1 116 ? 3.088 -8.344 -6.25 1 98 116 VAL B CA 1
ATOM 4344 C C . VAL B 1 116 ? 1.668 -7.961 -6.664 1 98 116 VAL B C 1
ATOM 4346 O O . VAL B 1 116 ? 1.447 -7.492 -7.785 1 98 116 VAL B O 1
ATOM 4349 N N . THR B 1 117 ? 0.72 -8.148 -5.742 1 97.44 117 THR B N 1
ATOM 4350 C CA . THR B 1 117 ? -0.642 -7.688 -5.988 1 97.44 117 THR B CA 1
ATOM 4351 C C . THR B 1 117 ? -0.655 -6.203 -6.336 1 97.44 117 THR B C 1
ATOM 4353 O O . THR B 1 117 ? -1.259 -5.797 -7.332 1 97.44 117 THR B O 1
ATOM 4356 N N . SER B 1 118 ? 0.034 -5.422 -5.555 1 98.12 118 SER B N 1
ATOM 4357 C CA . SER B 1 118 ? 0.135 -3.986 -5.801 1 98.12 118 SER B CA 1
ATOM 4358 C C . SER B 1 118 ? 0.918 -3.697 -7.078 1 98.12 118 SER B C 1
ATOM 4360 O O . SER B 1 118 ? 0.614 -2.744 -7.797 1 98.12 118 SER B O 1
ATOM 4362 N N . ALA B 1 119 ? 1.925 -4.469 -7.328 1 98.5 119 ALA B N 1
ATOM 4363 C CA . ALA B 1 119 ? 2.723 -4.289 -8.539 1 98.5 119 ALA B CA 1
ATOM 4364 C C . ALA B 1 119 ? 1.871 -4.484 -9.789 1 98.5 119 ALA B C 1
ATOM 4366 O O . ALA B 1 119 ? 1.965 -3.701 -10.742 1 98.5 119 ALA B O 1
ATOM 4367 N N . LEU B 1 120 ? 1.086 -5.527 -9.773 1 98.44 120 LEU B N 1
ATOM 4368 C CA . LEU B 1 120 ? 0.208 -5.797 -10.906 1 98.44 120 LEU B CA 1
ATOM 4369 C C . LEU B 1 120 ? -0.788 -4.66 -11.102 1 98.44 120 LEU B C 1
ATOM 4371 O O . LEU B 1 120 ? -0.998 -4.203 -12.227 1 98.44 120 LEU B O 1
ATOM 4375 N N . SER B 1 121 ? -1.394 -4.223 -10.047 1 98.31 121 SER B N 1
ATOM 4376 C CA . SER B 1 121 ? -2.334 -3.109 -10.102 1 98.31 121 SER B CA 1
ATOM 4377 C C . SER B 1 121 ? -1.656 -1.84 -10.602 1 98.31 121 SER B C 1
ATOM 4379 O O . SER B 1 121 ? -2.227 -1.104 -11.414 1 98.31 121 SER B O 1
ATOM 4381 N N . ALA B 1 122 ? -0.475 -1.56 -10.109 1 98.44 122 ALA B N 1
ATOM 4382 C CA . ALA B 1 122 ? 0.272 -0.383 -10.547 1 98.44 122 ALA B CA 1
ATOM 4383 C C . ALA B 1 122 ? 0.586 -0.456 -12.039 1 98.44 122 ALA B C 1
ATOM 4385 O O . ALA B 1 122 ? 0.559 0.561 -12.742 1 98.44 122 ALA B O 1
ATOM 4386 N N . MET B 1 123 ? 0.91 -1.622 -12.508 1 98.69 123 MET B N 1
ATOM 4387 C CA . MET B 1 123 ? 1.151 -1.786 -13.938 1 98.69 123 MET B CA 1
ATOM 4388 C C . MET B 1 123 ? -0.113 -1.495 -14.742 1 98.69 123 MET B C 1
ATOM 4390 O O . MET B 1 123 ? -0.047 -0.898 -15.812 1 98.69 123 MET B O 1
ATOM 4394 N N . ALA B 1 124 ? -1.255 -1.963 -14.234 1 98.5 124 ALA B N 1
ATOM 4395 C CA . ALA B 1 124 ? -2.52 -1.616 -14.875 1 98.5 124 ALA B CA 1
ATOM 4396 C C . ALA B 1 124 ? -2.717 -0.103 -14.914 1 98.5 124 ALA B C 1
ATOM 4398 O O . ALA B 1 124 ? -3.18 0.442 -15.922 1 98.5 124 ALA B O 1
ATOM 4399 N N . TYR B 1 125 ? -2.393 0.563 -13.836 1 98.19 125 TYR B N 1
ATOM 4400 C CA . TYR B 1 125 ? -2.475 2.018 -13.773 1 98.19 125 TYR B CA 1
ATOM 4401 C C . TYR B 1 125 ? -1.697 2.66 -14.914 1 98.19 125 TYR B C 1
ATOM 4403 O O . TYR B 1 125 ? -2.191 3.578 -15.57 1 98.19 125 TYR B O 1
ATOM 4411 N N . VAL B 1 126 ? -0.521 2.172 -15.148 1 98.44 126 VAL B N 1
ATOM 4412 C CA . VAL B 1 126 ? 0.416 2.822 -16.062 1 98.44 126 VAL B CA 1
ATOM 4413 C C . VAL B 1 126 ? 0.089 2.439 -17.5 1 98.44 126 VAL B C 1
ATOM 4415 O O . VAL B 1 126 ? 0.174 3.271 -18.406 1 98.44 126 VAL B O 1
ATOM 4418 N N . LEU B 1 127 ? -0.333 1.221 -17.734 1 98.38 127 LEU B N 1
ATOM 4419 C CA . LEU B 1 127 ? -0.386 0.703 -19.094 1 98.38 127 LEU B CA 1
ATOM 4420 C C . LEU B 1 127 ? -1.797 0.813 -19.672 1 98.38 127 LEU B C 1
ATOM 4422 O O . LEU B 1 127 ? -1.983 0.787 -20.891 1 98.38 127 LEU B O 1
ATOM 4426 N N . CYS B 1 128 ? -2.816 0.899 -18.781 1 98.06 128 CYS B N 1
ATOM 4427 C CA . CYS B 1 128 ? -4.18 0.71 -19.266 1 98.06 128 CYS B CA 1
ATOM 4428 C C . CYS B 1 128 ? -5.062 1.893 -18.891 1 98.06 128 CYS B C 1
ATOM 4430 O O . CYS B 1 128 ? -4.93 2.447 -17.797 1 98.06 128 CYS B O 1
ATOM 4432 N N . ASP B 1 129 ? -5.891 2.293 -19.75 1 97.12 129 ASP B N 1
ATOM 4433 C CA . ASP B 1 129 ? -7.082 3.061 -19.391 1 97.12 129 ASP B CA 1
ATOM 4434 C C . ASP B 1 129 ? -8.242 2.137 -19.031 1 97.12 129 ASP B C 1
ATOM 4436 O O . ASP B 1 129 ? -8.164 0.924 -19.234 1 97.12 129 ASP B O 1
ATOM 4440 N N . LYS B 1 130 ? -9.273 2.691 -18.375 1 96.12 130 LYS B N 1
ATOM 4441 C CA . LYS B 1 130 ? -10.445 1.894 -18.031 1 96.12 130 LYS B CA 1
ATOM 4442 C C . LYS B 1 130 ? -10.977 1.156 -19.266 1 96.12 130 LYS B C 1
ATOM 4444 O O . LYS B 1 130 ? -11.156 1.758 -20.328 1 96.12 130 LYS B O 1
ATOM 4449 N N . GLY B 1 131 ? -11.148 -0.121 -19.141 1 96.94 131 GLY B N 1
ATOM 4450 C CA . GLY B 1 131 ? -11.703 -0.904 -20.234 1 96.94 131 GLY B CA 1
ATOM 4451 C C . GLY B 1 131 ? -10.648 -1.589 -21.078 1 96.94 131 GLY B C 1
ATOM 4452 O O . GLY B 1 131 ? -10.953 -2.527 -21.812 1 96.94 131 GLY B O 1
ATOM 4453 N N . ASP B 1 132 ? -9.359 -1.108 -21.016 1 98.19 132 ASP B N 1
ATOM 4454 C CA . ASP B 1 132 ? -8.281 -1.795 -21.719 1 98.19 132 ASP B CA 1
ATOM 4455 C C . ASP B 1 132 ? -8.117 -3.225 -21.203 1 98.19 132 ASP B C 1
ATOM 4457 O O . ASP B 1 132 ? -8.617 -3.57 -20.141 1 98.19 132 ASP B O 1
ATOM 4461 N N . THR B 1 133 ? -7.449 -4.027 -22.047 1 98.44 133 THR B N 1
ATOM 4462 C CA . THR B 1 133 ? -7.445 -5.461 -21.781 1 98.44 133 THR B CA 1
ATOM 4463 C C . THR B 1 133 ? -6.027 -6.02 -21.812 1 98.44 133 THR B C 1
ATOM 4465 O O . THR B 1 133 ? -5.191 -5.559 -22.594 1 98.44 133 THR B O 1
ATOM 4468 N N . ILE B 1 134 ? -5.762 -6.965 -20.953 1 98.69 134 ILE B N 1
ATOM 4469 C CA . ILE B 1 134 ? -4.488 -7.672 -20.875 1 98.69 134 ILE B CA 1
ATOM 4470 C C . ILE B 1 134 ? -4.703 -9.156 -21.172 1 98.69 134 ILE B C 1
ATOM 4472 O O . ILE B 1 134 ? -5.527 -9.812 -20.531 1 98.69 134 ILE B O 1
ATOM 4476 N N . LEU B 1 135 ? -3.953 -9.711 -22.188 1 98.81 135 LEU B N 1
ATOM 4477 C CA . LEU B 1 135 ? -3.973 -11.141 -22.484 1 98.81 135 LEU B CA 1
ATOM 4478 C C . LEU B 1 135 ? -3.293 -11.938 -21.375 1 98.81 135 LEU B C 1
ATOM 4480 O O . LEU B 1 135 ? -2.188 -11.594 -20.953 1 98.81 135 LEU B O 1
ATOM 4484 N N . THR B 1 136 ? -3.939 -12.945 -20.906 1 98.69 136 THR B N 1
ATOM 4485 C CA . THR B 1 136 ? -3.381 -13.781 -19.859 1 98.69 136 THR B CA 1
ATOM 4486 C C . THR B 1 136 ? -3.693 -15.25 -20.109 1 98.69 136 THR B C 1
ATOM 4488 O O . THR B 1 136 ? -4.859 -15.625 -20.25 1 98.69 136 THR B O 1
ATOM 4491 N N . PRO B 1 137 ? -2.648 -16.094 -20.203 1 98.56 137 PRO B N 1
ATOM 4492 C CA . PRO B 1 137 ? -2.926 -17.516 -20.344 1 98.56 137 PRO B CA 1
ATOM 4493 C C . PRO B 1 137 ? -3.766 -18.078 -19.203 1 98.56 137 PRO B C 1
ATOM 4495 O O . PRO B 1 137 ? -3.582 -17.688 -18.047 1 98.56 137 PRO B O 1
ATOM 4498 N N . ALA B 1 138 ? -4.695 -18.984 -19.5 1 98.31 138 ALA B N 1
ATOM 4499 C CA . ALA B 1 138 ? -5.551 -19.672 -18.531 1 98.31 138 ALA B CA 1
ATOM 4500 C C . ALA B 1 138 ? -5.43 -21.188 -18.656 1 98.31 138 ALA B C 1
ATOM 4502 O O . ALA B 1 138 ? -5.402 -21.719 -19.766 1 98.31 138 ALA B O 1
ATOM 4503 N N . PRO B 1 139 ? -5.336 -21.953 -17.578 1 98 139 PRO B N 1
ATOM 4504 C CA . PRO B 1 139 ? -5.668 -21.453 -16.25 1 98 139 PRO B CA 1
ATOM 4505 C C . PRO B 1 139 ? -4.68 -20.406 -15.742 1 98 139 PRO B C 1
ATOM 4507 O O . PRO B 1 139 ? -3.5 -20.453 -16.094 1 98 139 PRO B O 1
ATOM 4510 N N . MET B 1 140 ? -5.266 -19.422 -14.992 1 97.44 140 MET B N 1
ATOM 4511 C CA . MET B 1 140 ? -4.453 -18.359 -14.422 1 97.44 140 MET B CA 1
ATOM 4512 C C . MET B 1 140 ? -4.75 -18.188 -12.938 1 97.44 140 MET B C 1
ATOM 4514 O O . MET B 1 140 ? -5.84 -18.531 -12.469 1 97.44 140 MET B O 1
ATOM 4518 N N . TYR B 1 141 ? -3.824 -17.672 -12.242 1 95.38 141 TYR B N 1
ATOM 4519 C CA . TYR B 1 141 ? -4.039 -17.328 -10.836 1 95.38 141 TYR B CA 1
ATOM 4520 C C . TYR B 1 141 ? -5.281 -16.453 -10.672 1 95.38 141 TYR B C 1
ATOM 4522 O O . TYR B 1 141 ? -5.422 -15.43 -11.336 1 95.38 141 TYR B O 1
ATOM 4530 N N . GLY B 1 142 ? -6.07 -16.828 -9.75 1 93.5 142 GLY B N 1
ATOM 4531 C CA . GLY B 1 142 ? -7.43 -16.344 -9.633 1 93.5 142 GLY B CA 1
ATOM 4532 C C . GLY B 1 142 ? -7.5 -14.875 -9.234 1 93.5 142 GLY B C 1
ATOM 4533 O O . GLY B 1 142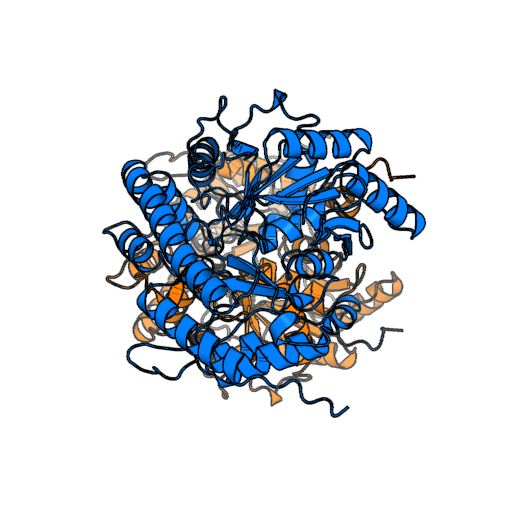 ? -8.531 -14.227 -9.414 1 93.5 142 GLY B O 1
ATOM 4534 N N . ALA B 1 143 ? -6.465 -14.336 -8.672 1 94.12 143 ALA B N 1
ATOM 4535 C CA . ALA B 1 143 ? -6.516 -12.961 -8.188 1 94.12 143 ALA B CA 1
ATOM 4536 C C . ALA B 1 143 ? -6.133 -11.977 -9.289 1 94.12 143 ALA B C 1
ATOM 4538 O O . ALA B 1 143 ? -6.367 -10.773 -9.164 1 94.12 143 ALA B O 1
ATOM 4539 N N . ILE B 1 144 ? -5.59 -12.414 -10.406 1 96.81 144 ILE B N 1
ATOM 4540 C CA . ILE B 1 144 ? -5.059 -11.547 -11.453 1 96.81 144 ILE B CA 1
ATOM 4541 C C . ILE B 1 144 ? -6.176 -10.672 -12.016 1 96.81 144 ILE B C 1
ATOM 4543 O O . ILE B 1 144 ? -6.066 -9.438 -12.023 1 96.81 144 ILE B O 1
ATOM 4547 N N . PRO B 1 145 ? -7.375 -11.266 -12.391 1 96.44 145 PRO B N 1
ATOM 4548 C CA . PRO B 1 145 ? -8.43 -10.398 -12.922 1 96.44 145 PRO B CA 1
ATOM 4549 C C . PRO B 1 145 ? -8.891 -9.344 -11.914 1 96.44 145 PRO B C 1
ATOM 4551 O O . PRO B 1 145 ? -9.102 -8.188 -12.281 1 96.44 145 PRO B O 1
ATOM 4554 N N . ARG B 1 146 ? -9.031 -9.758 -10.695 1 94.75 146 ARG B N 1
ATOM 4555 C CA . ARG B 1 146 ? -9.461 -8.836 -9.648 1 94.75 146 ARG B CA 1
ATOM 4556 C C . ARG B 1 146 ? -8.453 -7.703 -9.477 1 94.75 146 ARG B C 1
ATOM 4558 O O . ARG B 1 146 ? -8.844 -6.535 -9.391 1 94.75 146 ARG B O 1
ATOM 4565 N N . ASP B 1 147 ? -7.137 -8.016 -9.43 1 96.31 147 ASP B N 1
ATOM 4566 C CA . ASP B 1 147 ? -6.07 -7.055 -9.156 1 96.31 147 ASP B CA 1
ATOM 4567 C C . ASP B 1 147 ? -5.957 -6.031 -10.289 1 96.31 147 ASP B C 1
ATOM 4569 O O . ASP B 1 147 ? -5.57 -4.887 -10.055 1 96.31 147 ASP B O 1
ATOM 4573 N N . LEU B 1 148 ? -6.34 -6.422 -11.492 1 97.38 148 LEU B N 1
ATOM 4574 C CA . LEU B 1 148 ? -6.312 -5.527 -12.648 1 97.38 148 LEU B CA 1
ATOM 4575 C C . LEU B 1 148 ? -7.57 -4.672 -12.703 1 97.38 148 LEU B C 1
ATOM 4577 O O . LEU B 1 148 ? -7.527 -3.518 -13.133 1 97.38 148 LEU B O 1
ATOM 4581 N N . LEU B 1 149 ? -8.68 -5.152 -12.18 1 96.62 149 LEU B N 1
ATOM 4582 C CA . LEU B 1 149 ? -10 -4.578 -12.414 1 96.62 149 LEU B CA 1
ATOM 4583 C C . LEU B 1 149 ? -10.367 -3.586 -11.312 1 96.62 149 LEU B C 1
ATOM 4585 O O . LEU B 1 149 ? -10.875 -2.498 -11.594 1 96.62 149 LEU B O 1
ATOM 4589 N N . PHE B 1 150 ? -10.109 -3.863 -10.078 1 96.06 150 PHE B N 1
ATOM 4590 C CA . PHE B 1 150 ? -10.758 -3.209 -8.953 1 96.06 150 PHE B CA 1
ATOM 4591 C C . PHE B 1 150 ? -10.406 -1.726 -8.906 1 96.06 150 PHE B C 1
ATOM 4593 O O . PHE B 1 150 ? -11.297 -0.876 -8.805 1 96.06 150 PHE B O 1
ATOM 4600 N N . GLN B 1 151 ? -9.172 -1.388 -9.078 1 96.06 151 GLN B N 1
ATOM 4601 C CA . GLN B 1 151 ? -8.789 0.01 -8.906 1 96.06 151 GLN B CA 1
ATOM 4602 C C . GLN B 1 151 ? -8.883 0.778 -10.219 1 96.06 151 GLN B C 1
ATOM 4604 O O . GLN B 1 151 ? -9.352 1.918 -10.242 1 96.06 151 GLN B O 1
ATOM 4609 N N . TYR B 1 152 ? -8.5 0.099 -11.305 1 96.38 152 TYR B N 1
ATOM 4610 C CA . TYR B 1 152 ? -8.242 0.933 -12.477 1 96.38 152 TYR B CA 1
ATOM 4611 C C . TYR B 1 152 ? -9.055 0.461 -13.672 1 96.38 152 TYR B C 1
ATOM 4613 O O . TYR B 1 152 ? -8.984 1.053 -14.75 1 96.38 152 TYR B O 1
ATOM 4621 N N . GLY B 1 153 ? -9.812 -0.635 -13.531 1 96.5 153 GLY B N 1
ATOM 4622 C CA . GLY B 1 153 ? -10.812 -1.023 -14.523 1 96.5 153 GLY B CA 1
ATOM 4623 C C . GLY B 1 153 ? -10.219 -1.74 -15.719 1 96.5 153 GLY B C 1
ATOM 4624 O O . GLY B 1 153 ? -10.836 -1.801 -16.781 1 96.5 153 GLY B O 1
ATOM 4625 N N . ALA B 1 154 ? -8.961 -2.232 -15.578 1 97.81 154 ALA B N 1
ATOM 4626 C CA . ALA B 1 154 ? -8.383 -3.049 -16.641 1 97.81 154 ALA B CA 1
ATOM 4627 C C . ALA B 1 154 ? -8.992 -4.445 -16.656 1 97.81 154 ALA B C 1
ATOM 4629 O O . ALA B 1 154 ? -9.273 -5.02 -15.602 1 97.81 154 ALA B O 1
ATOM 4630 N N . LYS B 1 155 ? -9.18 -4.98 -17.828 1 97.81 155 LYS B N 1
ATOM 4631 C CA . LYS B 1 155 ? -9.812 -6.285 -17.969 1 97.81 155 LYS B CA 1
ATOM 4632 C C . LYS B 1 155 ? -8.789 -7.348 -18.375 1 97.81 155 LYS B C 1
ATOM 4634 O O . LYS B 1 155 ? -7.676 -7.016 -18.797 1 97.81 155 LYS B O 1
ATOM 4639 N N . THR B 1 156 ? -9.141 -8.578 -18.141 1 98.12 156 THR B N 1
ATOM 4640 C CA . THR B 1 156 ? -8.336 -9.727 -18.547 1 98.12 156 THR B CA 1
ATOM 4641 C C . THR B 1 156 ? -9 -10.469 -19.703 1 98.12 156 THR B C 1
ATOM 4643 O O . THR B 1 156 ? -10.219 -10.672 -19.703 1 98.12 156 THR B O 1
ATOM 4646 N N . PHE B 1 157 ? -8.234 -10.781 -20.703 1 98.56 157 PHE B N 1
ATOM 4647 C CA . PHE B 1 157 ? -8.688 -11.664 -21.781 1 98.56 157 PHE B CA 1
ATOM 4648 C C . PHE B 1 157 ? -7.953 -13 -21.719 1 98.56 157 PHE B C 1
ATOM 4650 O O . PHE B 1 157 ? -6.77 -13.078 -22.047 1 98.56 157 PHE B O 1
ATOM 4657 N N . PRO B 1 158 ? -8.617 -14.07 -21.344 1 98.44 158 PRO B N 1
ATOM 4658 C CA . PRO B 1 158 ? -7.949 -15.359 -21.172 1 98.44 158 PRO B CA 1
ATOM 4659 C C . PRO B 1 158 ? -7.535 -16 -22.484 1 98.44 158 PRO B C 1
ATOM 4661 O O . PRO B 1 158 ? -8.289 -15.961 -23.469 1 98.44 158 PRO B O 1
ATOM 4664 N N . VAL B 1 159 ? -6.332 -16.469 -22.547 1 98.56 159 VAL B N 1
ATOM 4665 C CA . VAL B 1 159 ? -5.855 -17.375 -23.578 1 98.56 159 VAL B CA 1
ATOM 4666 C C . VAL B 1 159 ? -5.926 -18.812 -23.062 1 98.56 159 VAL B C 1
ATOM 4668 O O . VAL B 1 159 ? -4.969 -19.312 -22.469 1 98.56 159 VAL B O 1
ATOM 4671 N N . TYR B 1 160 ? -6.965 -19.484 -23.375 1 97.88 160 TYR B N 1
ATOM 4672 C CA . TYR B 1 160 ? -7.234 -20.781 -22.766 1 97.88 160 TYR B CA 1
ATOM 4673 C C . TYR B 1 160 ? -6.309 -21.859 -23.344 1 97.88 160 TYR B C 1
ATOM 4675 O O . TYR B 1 160 ? -6.281 -22.078 -24.562 1 97.88 160 TYR B O 1
ATOM 4683 N N . LEU B 1 161 ? -5.57 -22.469 -22.469 1 97.94 161 LEU B N 1
ATOM 4684 C CA . LEU B 1 161 ? -4.727 -23.609 -22.828 1 97.94 161 LEU B CA 1
ATOM 4685 C C . LEU B 1 161 ? -5.492 -24.922 -22.703 1 97.94 161 LEU B C 1
ATOM 4687 O O . LEU B 1 161 ? -6.277 -25.094 -21.766 1 97.94 161 LEU B O 1
ATOM 4691 N N . SER B 1 162 ? -5.188 -25.844 -23.531 1 97 162 SER B N 1
ATOM 4692 C CA . SER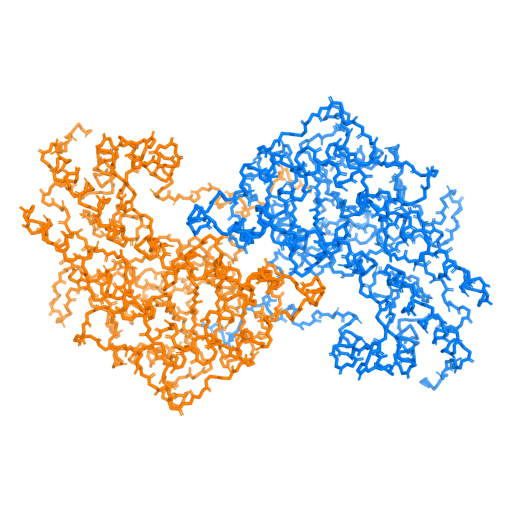 B 1 162 ? -5.895 -27.125 -23.531 1 97 162 SER B CA 1
ATOM 4693 C C . SER B 1 162 ? -5.172 -28.141 -22.672 1 97 162 SER B C 1
ATOM 4695 O O . SER B 1 162 ? -3.941 -28.219 -22.672 1 97 162 SER B O 1
ATOM 4697 N N . SER B 1 163 ? -5.965 -28.938 -21.969 1 96.69 163 SER B N 1
ATOM 4698 C CA . SER B 1 163 ? -5.387 -30 -21.156 1 96.69 163 SER B CA 1
ATOM 4699 C C . SER B 1 163 ? -5 -31.203 -22.016 1 96.69 163 SER B C 1
ATOM 4701 O O . SER B 1 163 ? -4.348 -32.125 -21.531 1 96.69 163 SER B O 1
ATOM 4703 N N . LYS B 1 164 ? -5.383 -31.156 -23.234 1 95 164 LYS B N 1
ATOM 4704 C CA . LYS B 1 164 ? -5.098 -32.25 -24.156 1 95 164 LYS B CA 1
ATOM 4705 C C . LYS B 1 164 ? -4.23 -31.781 -25.312 1 95 164 LYS B C 1
ATOM 4707 O O . LYS B 1 164 ? -4.172 -30.578 -25.609 1 95 164 LYS B O 1
ATOM 4712 N N . ALA B 1 165 ? -3.545 -32.719 -25.844 1 92.12 165 ALA B N 1
ATOM 4713 C CA . ALA B 1 165 ? -2.834 -32.406 -27.078 1 92.12 165 ALA B CA 1
ATOM 4714 C C . ALA B 1 165 ? -3.811 -32.031 -28.203 1 92.12 165 ALA B C 1
ATOM 4716 O O . ALA B 1 165 ? -4.891 -32.625 -28.312 1 92.12 165 ALA B O 1
ATOM 4717 N N . GLU B 1 166 ? -3.352 -31.125 -28.953 1 89.5 166 GLU B N 1
ATOM 4718 C CA . GLU B 1 166 ? -4.223 -30.656 -30.016 1 89.5 166 GLU B CA 1
ATOM 4719 C C . GLU B 1 166 ? -3.748 -31.141 -31.391 1 89.5 166 GLU B C 1
ATOM 4721 O O . GLU B 1 166 ? -2.59 -31.531 -31.531 1 89.5 166 GLU B O 1
ATOM 4726 N N . LEU B 1 167 ? -4.633 -31.031 -32.281 1 88.44 167 LEU B N 1
ATOM 4727 C CA . LEU B 1 167 ? -4.383 -31.562 -33.625 1 88.44 167 LEU B CA 1
ATOM 4728 C C . LEU B 1 167 ? -3.283 -30.766 -34.312 1 88.44 167 LEU B C 1
ATOM 4730 O O . LEU B 1 167 ? -2.57 -31.312 -35.156 1 88.44 167 LEU B O 1
ATOM 4734 N N . ASP B 1 168 ? -3.105 -29.609 -33.906 1 87.12 168 ASP B N 1
ATOM 4735 C CA . ASP B 1 168 ? -2.119 -28.75 -34.562 1 87.12 168 ASP B CA 1
ATOM 4736 C C . ASP B 1 168 ? -0.731 -28.953 -33.938 1 87.12 168 ASP B C 1
ATOM 4738 O O . ASP B 1 168 ? 0.212 -28.25 -34.281 1 87.12 168 ASP B O 1
ATOM 4742 N N . GLY B 1 169 ? -0.641 -29.938 -33 1 88.25 169 GLY B N 1
ATOM 4743 C CA . GLY B 1 169 ? 0.662 -30.297 -32.469 1 88.25 169 GLY B CA 1
ATOM 4744 C C . GLY B 1 169 ? 0.943 -29.672 -31.109 1 88.25 169 GLY B C 1
ATOM 4745 O O . GLY B 1 169 ? 1.962 -29.969 -30.484 1 88.25 169 GLY B O 1
ATOM 4746 N N . ARG B 1 170 ? 0.078 -28.938 -30.609 1 86.75 170 ARG B N 1
ATOM 4747 C CA . ARG B 1 170 ? 0.276 -28.312 -29.297 1 86.75 170 ARG B CA 1
ATOM 4748 C C . ARG B 1 170 ? 0.172 -29.359 -28.188 1 86.75 170 ARG B C 1
ATOM 4750 O O . ARG B 1 170 ? -0.776 -30.141 -28.156 1 86.75 170 ARG B O 1
ATOM 4757 N N . GLU B 1 171 ? 1.125 -29.297 -27.375 1 94.06 171 GLU B N 1
ATOM 4758 C CA . GLU B 1 171 ? 1.114 -30.172 -26.203 1 94.06 171 GLU B CA 1
ATOM 4759 C C . GLU B 1 171 ? 0.148 -29.656 -25.141 1 94.06 171 GLU B C 1
ATOM 4761 O O . GLU B 1 171 ? -0.263 -28.5 -25.172 1 94.06 171 GLU B O 1
ATOM 4766 N N . PRO B 1 172 ? -0.222 -30.578 -24.203 1 96 172 PRO B N 1
ATOM 4767 C CA . PRO B 1 172 ? -1.101 -30.125 -23.125 1 96 172 PRO B CA 1
ATOM 4768 C C . PRO B 1 172 ? -0.551 -28.906 -22.391 1 96 172 PRO B C 1
ATOM 4770 O O . PRO B 1 172 ? 0.612 -28.906 -21.969 1 96 172 PRO B O 1
ATOM 4773 N N . PHE B 1 173 ? -1.367 -27.891 -22.281 1 97.06 173 PHE B N 1
ATOM 4774 C CA . PHE B 1 173 ? -1.121 -26.672 -21.547 1 97.06 173 PHE B CA 1
ATOM 4775 C C . PHE B 1 173 ? -0.004 -25.859 -22.188 1 97.06 173 PHE B C 1
ATOM 4777 O O . PHE B 1 173 ? 0.545 -24.938 -21.562 1 97.06 173 PHE B O 1
ATOM 4784 N N . GLU B 1 174 ? 0.341 -26.156 -23.422 1 96.69 174 GLU B N 1
ATOM 4785 C CA . GLU B 1 174 ? 1.392 -25.406 -24.094 1 96.69 174 GLU B CA 1
ATOM 4786 C C . GLU B 1 174 ? 0.862 -24.078 -24.641 1 96.69 174 GLU B C 1
ATOM 4788 O O . GLU B 1 174 ? -0.13 -24.047 -25.375 1 96.69 174 GLU B O 1
ATOM 4793 N N . LEU B 1 175 ? 1.439 -22.984 -24.281 1 98 175 LEU B N 1
ATOM 4794 C CA . LEU B 1 175 ? 1.201 -21.688 -24.906 1 98 175 LEU B CA 1
ATOM 4795 C C . LEU B 1 175 ? 2.045 -21.531 -26.156 1 98 175 LEU B C 1
ATOM 4797 O O . LEU B 1 175 ? 3.256 -21.75 -26.141 1 98 175 LEU B O 1
ATOM 4801 N N . THR B 1 176 ? 1.431 -21.188 -27.281 1 97.56 176 THR B N 1
ATOM 4802 C CA . THR B 1 176 ? 2.141 -20.984 -28.531 1 97.56 176 THR B CA 1
ATOM 4803 C C . THR B 1 176 ? 1.808 -19.625 -29.125 1 97.56 176 THR B C 1
ATOM 4805 O O . THR B 1 176 ? 0.794 -19.016 -28.781 1 97.56 176 THR B O 1
ATOM 4808 N N . VAL B 1 177 ? 2.688 -19.172 -29.984 1 98 177 VAL B N 1
ATOM 4809 C CA . VAL B 1 177 ? 2.48 -17.875 -30.625 1 98 177 VAL B CA 1
ATOM 4810 C C . VAL B 1 177 ? 1.204 -17.906 -31.469 1 98 177 VAL B C 1
ATOM 4812 O O . VAL B 1 177 ? 0.416 -16.969 -31.438 1 98 177 VAL B O 1
ATOM 4815 N N . PRO B 1 178 ? 0.938 -19.016 -32.156 1 97.38 178 PRO B N 1
ATOM 4816 C CA . PRO B 1 178 ? -0.326 -19.078 -32.906 1 97.38 178 PRO B CA 1
ATOM 4817 C C . PRO B 1 178 ? -1.545 -18.922 -32 1 97.38 178 PRO B C 1
ATOM 4819 O O . PRO B 1 178 ? -2.52 -18.266 -32.375 1 97.38 178 PRO B O 1
ATOM 4822 N N . LEU B 1 179 ? -1.514 -19.516 -30.875 1 97.56 179 LEU B N 1
ATOM 4823 C CA . LEU B 1 179 ? -2.615 -19.375 -29.922 1 97.56 179 LEU B CA 1
ATOM 4824 C C . LEU B 1 179 ? -2.752 -17.922 -29.469 1 97.56 179 LEU B C 1
ATOM 4826 O O . LEU B 1 179 ? -3.865 -17.422 -29.328 1 97.56 179 LEU B O 1
ATOM 4830 N N . LEU B 1 180 ? -1.66 -17.266 -29.219 1 98.69 180 LEU B N 1
ATOM 4831 C CA . LEU B 1 180 ? -1.657 -15.852 -28.844 1 98.69 180 LEU B CA 1
ATOM 4832 C C . LEU B 1 180 ? -2.24 -15 -29.969 1 98.69 180 LEU B C 1
ATOM 4834 O O . LEU B 1 180 ? -3.021 -14.078 -29.719 1 98.69 180 LEU B O 1
ATOM 4838 N N . GLU B 1 181 ? -1.797 -15.32 -31.188 1 98.44 181 GLU B N 1
ATOM 4839 C CA . GLU B 1 181 ? -2.322 -14.609 -32.344 1 98.44 181 GLU B CA 1
ATOM 4840 C C . GLU B 1 181 ? -3.842 -14.734 -32.438 1 98.44 181 GLU B C 1
ATOM 4842 O O . GLU B 1 181 ? -4.539 -13.734 -32.625 1 98.44 181 GLU B O 1
ATOM 4847 N N . SER B 1 182 ? -4.293 -15.898 -32.281 1 97.88 182 SER B N 1
ATOM 4848 C CA . SER B 1 182 ? -5.73 -16.156 -32.344 1 97.88 182 SER B CA 1
ATOM 4849 C C . SER B 1 182 ? -6.477 -15.414 -31.234 1 97.88 182 SER B C 1
ATOM 4851 O O . SER B 1 182 ? -7.543 -14.844 -31.484 1 97.88 182 SER B O 1
ATOM 4853 N N . ALA B 1 183 ? -5.957 -15.445 -30.047 1 98.44 183 ALA B N 1
ATOM 4854 C CA . ALA B 1 183 ? -6.578 -14.758 -28.922 1 98.44 183 ALA B CA 1
ATOM 4855 C C . ALA B 1 183 ? -6.613 -13.25 -29.141 1 98.44 183 ALA B C 1
ATOM 4857 O O . ALA B 1 183 ? -7.613 -12.594 -28.844 1 98.44 183 ALA B O 1
ATOM 4858 N N . LEU B 1 184 ? -5.516 -12.68 -29.625 1 98.69 184 LEU B N 1
ATOM 4859 C CA . LEU B 1 184 ? -5.445 -11.25 -29.906 1 98.69 184 LEU B CA 1
ATOM 4860 C C . LEU B 1 184 ? -6.488 -10.852 -30.938 1 98.69 184 LEU B C 1
ATOM 4862 O O . LEU B 1 184 ? -7.176 -9.844 -30.766 1 98.69 184 LEU B O 1
ATOM 4866 N N . GLU B 1 185 ? -6.574 -11.641 -31.953 1 98.5 185 GLU B N 1
ATOM 4867 C CA . GLU B 1 185 ? -7.551 -11.359 -33 1 98.5 185 GLU B CA 1
ATOM 4868 C C . GLU B 1 185 ? -8.977 -11.422 -32.469 1 98.5 185 GLU B C 1
ATOM 4870 O O . GLU B 1 185 ? -9.805 -10.57 -32.781 1 98.5 185 GLU B O 1
ATOM 4875 N N . LYS B 1 186 ? -9.242 -12.43 -31.75 1 98.56 186 LYS B N 1
ATOM 4876 C CA . LYS B 1 186 ? -10.562 -12.562 -31.141 1 98.56 186 LYS B CA 1
ATOM 4877 C C . LYS B 1 186 ? -10.875 -11.375 -30.234 1 98.56 186 LYS B C 1
ATOM 4879 O O . LYS B 1 186 ? -11.984 -10.836 -30.266 1 98.56 186 LYS B O 1
ATOM 4884 N N . ALA B 1 187 ? -9.953 -10.977 -29.391 1 98.5 187 ALA B N 1
ATOM 4885 C CA . ALA B 1 187 ? -10.125 -9.828 -28.5 1 98.5 187 ALA B CA 1
ATOM 4886 C C . ALA B 1 187 ? -10.477 -8.578 -29.297 1 98.5 187 ALA B C 1
ATOM 4888 O O . ALA B 1 187 ? -11.406 -7.848 -28.938 1 98.5 187 ALA B O 1
ATOM 4889 N N . LYS B 1 188 ? -9.758 -8.391 -30.344 1 97.81 188 LYS B N 1
ATOM 4890 C CA . LYS B 1 188 ? -10.016 -7.23 -31.188 1 97.81 188 LYS B CA 1
ATOM 4891 C C . LYS B 1 188 ? -11.414 -7.293 -31.797 1 97.81 188 LYS B C 1
ATOM 4893 O O . LYS B 1 188 ? -12.125 -6.285 -31.844 1 97.81 188 LYS B O 1
ATOM 4898 N N . GLN B 1 189 ? -11.766 -8.438 -32.25 1 98.19 189 GLN B N 1
ATOM 4899 C CA . GLN B 1 189 ? -13.078 -8.633 -32.844 1 98.19 189 GLN B CA 1
ATOM 4900 C C . GLN B 1 189 ? -14.188 -8.344 -31.828 1 98.19 189 GLN B C 1
ATOM 4902 O O . GLN B 1 189 ? -15.25 -7.844 -32.188 1 98.19 189 GLN B O 1
ATOM 4907 N N . GLU B 1 190 ? -13.906 -8.641 -30.625 1 98.06 190 GLU B N 1
ATOM 4908 C CA . GLU B 1 190 ? -14.891 -8.43 -29.562 1 98.06 190 GLU B CA 1
ATOM 4909 C C . GLU B 1 190 ? -14.836 -7 -29.031 1 98.06 190 GLU B C 1
ATOM 4911 O O . GLU B 1 190 ? -15.523 -6.66 -28.078 1 98.06 190 GLU B O 1
ATOM 4916 N N . GLY B 1 191 ? -13.961 -6.191 -29.562 1 97.38 191 GLY B N 1
ATOM 4917 C CA . GLY B 1 191 ? -13.945 -4.762 -29.266 1 97.38 191 GLY B CA 1
ATOM 4918 C C . GLY B 1 191 ? -12.992 -4.387 -28.156 1 97.38 191 GLY B C 1
ATOM 4919 O O . GLY B 1 191 ? -13.047 -3.273 -27.625 1 97.38 191 GLY B O 1
ATOM 4920 N N . HIS B 1 192 ? -12.156 -5.32 -27.797 1 97.56 192 HIS B N 1
ATOM 4921 C CA . HIS B 1 192 ? -11.195 -5.043 -26.75 1 97.56 192 HIS B CA 1
ATOM 4922 C C . HIS B 1 192 ? -9.992 -4.281 -27.281 1 97.56 192 HIS B C 1
ATOM 4924 O O . HIS B 1 192 ? -9.547 -4.527 -28.406 1 97.56 192 HIS B O 1
ATOM 4930 N N . ASN B 1 193 ? -9.516 -3.303 -26.5 1 97.56 193 ASN B N 1
ATOM 4931 C CA . ASN B 1 193 ? -8.219 -2.688 -26.75 1 97.56 193 ASN B CA 1
ATOM 4932 C C . ASN B 1 193 ? -7.117 -3.359 -25.922 1 97.56 193 ASN B C 1
ATOM 4934 O O . ASN B 1 193 ? -6.949 -3.068 -24.75 1 97.56 193 ASN B O 1
ATOM 4938 N N . VAL B 1 194 ? -6.344 -4.223 -26.547 1 98.44 194 VAL B N 1
ATOM 4939 C CA . VAL B 1 194 ? -5.34 -5.027 -25.859 1 98.44 194 VAL B CA 1
ATOM 4940 C C . VAL B 1 194 ? -4.055 -4.219 -25.688 1 98.44 194 VAL B C 1
ATOM 4942 O O . VAL B 1 194 ? -3.52 -3.688 -26.672 1 98.44 194 VAL B O 1
ATOM 4945 N N . ARG B 1 195 ? -3.553 -4.16 -24.422 1 98.38 195 ARG B N 1
ATOM 4946 C CA . ARG B 1 195 ? -2.41 -3.299 -24.125 1 98.38 195 ARG B CA 1
ATOM 4947 C C . ARG B 1 195 ? -1.174 -4.129 -23.797 1 98.38 195 ARG B C 1
ATOM 4949 O O . ARG B 1 195 ? -0.045 -3.656 -23.938 1 98.38 195 ARG B O 1
ATOM 4956 N N . ALA B 1 196 ? -1.397 -5.355 -23.312 1 98.75 196 ALA B N 1
ATOM 4957 C CA . ALA B 1 196 ? -0.254 -6.105 -22.797 1 98.75 196 ALA B CA 1
ATOM 4958 C C . ALA B 1 196 ? -0.545 -7.602 -22.766 1 98.75 196 ALA B C 1
ATOM 4960 O O . ALA B 1 196 ? -1.697 -8.023 -22.906 1 98.75 196 ALA B O 1
ATOM 4961 N N . LEU B 1 197 ? 0.544 -8.359 -22.75 1 98.88 197 LEU B N 1
ATOM 4962 C CA . LEU B 1 197 ? 0.559 -9.766 -22.359 1 98.88 197 LEU B CA 1
ATOM 4963 C C . LEU B 1 197 ? 1.098 -9.93 -20.938 1 98.88 197 LEU B C 1
ATOM 4965 O O . LEU B 1 197 ? 2.111 -9.328 -20.578 1 98.88 197 LEU B O 1
ATOM 4969 N N . PHE B 1 198 ? 0.362 -10.633 -20.109 1 98.88 198 PHE B N 1
ATOM 4970 C CA . PHE B 1 198 ? 0.804 -10.922 -18.75 1 98.88 198 PHE B CA 1
ATOM 4971 C C . PHE B 1 198 ? 1.127 -12.398 -18.594 1 98.88 198 PHE B C 1
ATOM 4973 O O . PHE B 1 198 ? 0.288 -13.258 -18.875 1 98.88 198 PHE B O 1
ATOM 4980 N N . LEU B 1 199 ? 2.33 -12.703 -18.156 1 98.75 199 LEU B N 1
ATOM 4981 C CA . LEU B 1 199 ? 2.785 -14.078 -17.938 1 98.75 199 LEU B CA 1
ATOM 4982 C C . LEU B 1 199 ? 3.201 -14.281 -16.484 1 98.75 199 LEU B C 1
ATOM 4984 O O . LEU B 1 199 ? 3.713 -13.359 -15.844 1 98.75 199 LEU B O 1
ATOM 4988 N N . VAL B 1 200 ? 2.891 -15.398 -15.969 1 98.62 200 VAL B N 1
ATOM 4989 C CA . VAL B 1 200 ? 3.477 -15.883 -14.727 1 98.62 200 VAL B CA 1
ATOM 4990 C C . VAL B 1 200 ? 4.477 -17 -15.016 1 98.62 200 VAL B C 1
ATOM 4992 O O . VAL B 1 200 ? 4.121 -18.016 -15.625 1 98.62 200 VAL B O 1
ATOM 4995 N N . ASN B 1 201 ? 5.715 -16.766 -14.648 1 98.19 201 ASN B N 1
ATOM 4996 C CA . ASN B 1 201 ? 6.781 -17.719 -14.969 1 98.19 201 ASN B CA 1
ATOM 4997 C C . ASN B 1 201 ? 7.793 -17.828 -13.836 1 98.19 201 ASN B C 1
ATOM 4999 O O . ASN B 1 201 ? 8.547 -16.891 -13.57 1 98.19 201 ASN B O 1
ATOM 5003 N N . PRO B 1 202 ? 7.824 -18.938 -13.211 1 97.69 202 PRO B N 1
ATOM 5004 C CA . PRO B 1 202 ? 7.094 -20.203 -13.375 1 97.69 202 PRO B CA 1
ATOM 5005 C C . PRO B 1 202 ? 5.586 -20.031 -13.227 1 97.69 202 PRO B C 1
ATOM 5007 O O . PRO B 1 202 ? 5.129 -19.156 -12.492 1 97.69 202 PRO B O 1
ATOM 5010 N N . ALA B 1 203 ? 4.871 -20.969 -13.867 1 98 203 ALA B N 1
ATOM 5011 C CA . ALA B 1 203 ? 3.439 -20.766 -14.062 1 98 203 ALA B CA 1
ATOM 5012 C C . ALA B 1 203 ? 2.65 -21.188 -12.828 1 98 203 ALA B C 1
ATOM 5014 O O . ALA B 1 203 ? 2.977 -22.203 -12.195 1 98 203 ALA B O 1
ATOM 5015 N N . ASN B 1 204 ? 1.658 -20.516 -12.445 1 98 204 ASN B N 1
ATOM 5016 C CA . ASN B 1 204 ? 0.577 -20.812 -11.508 1 98 204 ASN B CA 1
ATOM 5017 C C . ASN B 1 204 ? -0.767 -20.922 -12.227 1 98 204 ASN B C 1
ATOM 5019 O O . ASN B 1 204 ? -1.264 -19.938 -12.773 1 98 204 ASN B O 1
ATOM 5023 N N . PRO B 1 205 ? -1.344 -22.062 -12.359 1 97.44 205 PRO B N 1
ATOM 5024 C CA . PRO B 1 205 ? -1.337 -23.078 -11.297 1 97.44 205 PRO B CA 1
ATOM 5025 C C . PRO B 1 205 ? -0.583 -24.344 -11.688 1 97.44 205 PRO B C 1
ATOM 5027 O O . PRO B 1 205 ? -0.556 -25.312 -10.922 1 97.44 205 PRO B O 1
ATOM 5030 N N . ASN B 1 206 ? 0.032 -24.422 -12.82 1 95.56 206 ASN B N 1
ATOM 5031 C CA . ASN B 1 206 ? 0.438 -25.75 -13.266 1 95.56 206 ASN B CA 1
ATOM 5032 C C . ASN B 1 206 ? 1.896 -26.031 -12.922 1 95.56 206 ASN B C 1
ATOM 5034 O O . ASN B 1 206 ? 2.375 -27.156 -13.109 1 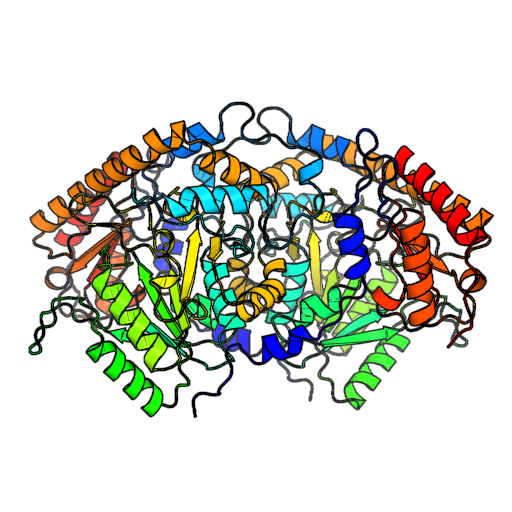95.56 206 ASN B O 1
ATOM 5038 N N . GLY B 1 207 ? 2.615 -25.047 -12.406 1 97.25 207 GLY B N 1
ATOM 5039 C CA . GLY B 1 207 ? 3.938 -25.281 -11.852 1 97.25 207 GLY B CA 1
ATOM 5040 C C . GLY B 1 207 ? 4.992 -25.547 -12.906 1 97.25 207 GLY B C 1
ATOM 5041 O O . GLY B 1 207 ? 6.066 -26.078 -12.602 1 97.25 207 GLY B O 1
ATOM 5042 N N . THR B 1 208 ? 4.734 -25.203 -14.156 1 97.19 208 THR B N 1
ATOM 5043 C CA . THR B 1 208 ? 5.691 -25.406 -15.242 1 97.19 208 THR B CA 1
ATOM 5044 C C . THR B 1 208 ? 6.508 -24.141 -15.484 1 97.19 208 THR B C 1
ATOM 5046 O O . THR B 1 208 ? 6.168 -23.062 -14.977 1 97.19 208 THR B O 1
ATOM 5049 N N . VAL B 1 209 ? 7.602 -24.312 -16.188 1 97.69 209 VAL B N 1
ATOM 5050 C CA . VAL B 1 209 ? 8.508 -23.219 -16.516 1 97.69 209 VAL B CA 1
ATOM 5051 C C . VAL B 1 209 ? 8.633 -23.078 -18.031 1 97.69 209 VAL B C 1
ATOM 5053 O O . VAL B 1 209 ? 8.875 -24.062 -18.719 1 97.69 209 VAL B O 1
ATOM 5056 N N . TYR B 1 210 ? 8.336 -21.875 -18.547 1 97.94 210 TYR B N 1
ATOM 5057 C CA . TYR B 1 210 ? 8.609 -21.656 -19.953 1 97.94 210 TYR B CA 1
ATOM 5058 C C . TYR B 1 210 ? 10.102 -21.781 -20.25 1 97.94 210 TYR B C 1
ATOM 5060 O O . TYR B 1 210 ? 10.938 -21.359 -19.453 1 97.94 210 TYR B O 1
ATOM 5068 N N . THR B 1 211 ? 10.422 -22.328 -21.406 1 96.94 211 THR B N 1
ATOM 5069 C CA . THR B 1 211 ? 11.812 -22.312 -21.828 1 96.94 211 THR B CA 1
ATOM 5070 C C . THR B 1 211 ? 12.234 -20.906 -22.281 1 96.94 211 THR B C 1
ATOM 5072 O O . THR B 1 211 ? 11.383 -20.062 -22.578 1 96.94 211 THR B O 1
ATOM 5075 N N . LYS B 1 212 ? 13.531 -20.672 -22.297 1 96.06 212 LYS B N 1
ATOM 5076 C CA . LYS B 1 212 ? 14.039 -19.406 -22.797 1 96.06 212 LYS B CA 1
ATOM 5077 C C . LYS B 1 212 ? 13.547 -19.141 -24.219 1 96.06 212 LYS B C 1
ATOM 5079 O O . LYS B 1 212 ? 13.172 -18.016 -24.562 1 96.06 212 LYS B O 1
ATOM 5084 N N . ARG B 1 213 ? 13.562 -20.156 -25.031 1 97.56 213 ARG B N 1
ATOM 5085 C CA . ARG B 1 213 ? 13.086 -20.047 -26.406 1 97.56 213 ARG B CA 1
ATOM 5086 C C . ARG B 1 213 ? 11.625 -19.594 -26.438 1 97.56 213 ARG B C 1
ATOM 5088 O O . ARG B 1 213 ? 11.266 -18.703 -27.203 1 97.56 213 ARG B O 1
ATOM 5095 N N . GLN B 1 214 ? 10.805 -20.203 -25.672 1 98.19 214 GLN B N 1
ATOM 5096 C CA . GLN B 1 214 ? 9.391 -19.859 -25.609 1 98.19 214 GLN B CA 1
ATOM 5097 C C . GLN B 1 214 ? 9.211 -18.391 -25.188 1 98.19 214 GLN B C 1
ATOM 5099 O O . GLN B 1 214 ? 8.445 -17.656 -25.812 1 98.19 214 GLN B O 1
ATOM 5104 N N . VAL B 1 215 ? 9.898 -17.984 -24.141 1 98.5 215 VAL B N 1
ATOM 5105 C CA . VAL B 1 215 ? 9.781 -16.609 -23.641 1 98.5 215 VAL B CA 1
ATOM 5106 C C . VAL B 1 215 ? 10.172 -15.633 -24.75 1 98.5 215 VAL B C 1
ATOM 5108 O O . VAL B 1 215 ? 9.492 -14.625 -24.953 1 98.5 215 VAL B O 1
ATOM 5111 N N . LEU B 1 216 ? 11.258 -15.969 -25.406 1 98.38 216 LEU B N 1
ATOM 5112 C CA . LEU B 1 216 ? 11.703 -15.117 -26.516 1 98.38 216 LEU B CA 1
ATOM 5113 C C . LEU B 1 216 ? 10.633 -15.016 -27.594 1 98.38 216 LEU B C 1
ATOM 5115 O O . LEU B 1 216 ? 10.414 -13.945 -28.156 1 98.38 216 LEU B O 1
ATOM 5119 N N . GLU B 1 217 ? 10.008 -16.125 -27.906 1 98.62 217 GLU B N 1
ATOM 5120 C CA . GLU B 1 217 ? 8.93 -16.141 -28.891 1 98.62 217 GLU B CA 1
ATOM 5121 C C . GLU B 1 217 ? 7.766 -15.258 -28.453 1 98.62 217 GLU B C 1
ATOM 5123 O O . GLU B 1 217 ? 7.188 -14.531 -29.266 1 98.62 217 GLU B O 1
ATOM 5128 N N . TYR B 1 218 ? 7.387 -15.32 -27.188 1 98.88 218 TYR B N 1
ATOM 5129 C CA . TYR B 1 218 ? 6.293 -14.508 -26.656 1 98.88 218 TYR B CA 1
ATOM 5130 C C . TYR B 1 218 ? 6.645 -13.023 -26.703 1 98.88 218 TYR B C 1
ATOM 5132 O O . TYR B 1 218 ? 5.801 -12.188 -27.031 1 98.88 218 TYR B O 1
ATOM 5140 N N . LEU B 1 219 ? 7.898 -12.711 -26.344 1 98.88 219 LEU B N 1
ATOM 5141 C CA . LEU B 1 219 ? 8.352 -11.32 -26.375 1 98.88 219 LEU B CA 1
ATOM 5142 C C . LEU B 1 219 ? 8.367 -10.797 -27.812 1 98.88 219 LEU B C 1
ATOM 5144 O O . LEU B 1 219 ? 8.055 -9.625 -28.047 1 98.88 219 LEU B O 1
ATOM 5148 N N . THR B 1 220 ? 8.75 -11.602 -28.734 1 98.81 220 THR B N 1
ATOM 5149 C CA . THR B 1 220 ? 8.758 -11.227 -30.141 1 98.81 220 THR B CA 1
ATOM 5150 C C . THR B 1 220 ? 7.34 -10.977 -30.641 1 98.81 220 THR B C 1
ATOM 5152 O O . THR B 1 220 ? 7.098 -10.031 -31.406 1 98.81 220 THR B O 1
ATOM 5155 N N . PHE B 1 221 ? 6.438 -11.828 -30.281 1 98.75 221 PHE B N 1
ATOM 5156 C CA . PHE B 1 221 ? 5.023 -11.617 -30.578 1 98.75 221 PHE B CA 1
ATOM 5157 C C . PHE B 1 221 ? 4.566 -10.25 -30.078 1 98.75 221 PHE B C 1
ATOM 5159 O O . PHE B 1 221 ? 3.916 -9.5 -30.797 1 98.75 221 PHE B O 1
ATOM 5166 N N . CYS B 1 222 ? 4.902 -9.891 -28.781 1 98.75 222 CYS B N 1
ATOM 5167 C CA . CYS B 1 222 ? 4.52 -8.609 -28.203 1 98.75 222 CYS B CA 1
ATOM 5168 C C . CYS B 1 222 ? 5.098 -7.453 -29.016 1 98.75 222 CYS B C 1
ATOM 5170 O O . CYS B 1 222 ? 4.395 -6.48 -29.297 1 98.75 222 CYS B O 1
ATOM 5172 N N . LYS B 1 223 ? 6.359 -7.582 -29.391 1 98.38 223 LYS B N 1
ATOM 5173 C CA . LYS B 1 223 ? 6.996 -6.539 -30.188 1 98.38 223 LYS B CA 1
ATOM 5174 C C . LYS B 1 223 ? 6.27 -6.34 -31.516 1 98.38 223 LYS B C 1
ATOM 5176 O O . LYS B 1 223 ? 5.98 -5.207 -31.906 1 98.38 223 LYS B O 1
ATOM 5181 N N . ARG B 1 224 ? 5.969 -7.422 -32.188 1 98.06 224 ARG B N 1
ATOM 5182 C CA . ARG B 1 224 ? 5.316 -7.371 -33.469 1 98.06 224 ARG B CA 1
ATOM 5183 C C . ARG B 1 224 ? 3.973 -6.652 -33.406 1 98.06 224 ARG B C 1
ATOM 5185 O O . ARG B 1 224 ? 3.576 -5.953 -34.344 1 98.06 224 ARG B O 1
ATOM 5192 N N . HIS B 1 225 ? 3.311 -6.781 -32.312 1 98.06 225 HIS B N 1
ATOM 5193 C CA . HIS B 1 225 ? 1.963 -6.234 -32.188 1 98.06 225 HIS B CA 1
ATOM 5194 C C . HIS B 1 225 ? 1.955 -4.984 -31.312 1 98.06 225 HIS B C 1
ATOM 5196 O O . HIS B 1 225 ? 0.889 -4.496 -30.938 1 98.06 225 HIS B O 1
ATOM 5202 N N . ASP B 1 226 ? 3.137 -4.531 -30.922 1 97.5 226 ASP B N 1
ATOM 5203 C CA . ASP B 1 226 ? 3.309 -3.324 -30.125 1 97.5 226 ASP B CA 1
ATOM 5204 C C . ASP B 1 226 ? 2.609 -3.457 -28.766 1 97.5 226 ASP B C 1
ATOM 5206 O O . ASP B 1 226 ? 1.873 -2.559 -28.359 1 97.5 226 ASP B O 1
ATOM 5210 N N . LEU B 1 227 ? 2.736 -4.594 -28.141 1 98.44 227 LEU B N 1
ATOM 5211 C CA . LEU B 1 227 ? 2.195 -4.875 -26.812 1 98.44 227 LEU B CA 1
ATOM 5212 C C . LEU B 1 227 ? 3.293 -4.836 -25.766 1 98.44 227 LEU B C 1
ATOM 5214 O O . LEU B 1 227 ? 4.441 -5.188 -26.047 1 98.44 227 LEU B O 1
ATOM 5218 N N . HIS B 1 228 ? 2.945 -4.352 -24.594 1 98.75 228 HIS B N 1
ATOM 5219 C CA . HIS B 1 228 ? 3.816 -4.594 -23.453 1 98.75 228 HIS B CA 1
ATOM 5220 C C . HIS B 1 228 ? 3.785 -6.062 -23.031 1 98.75 228 HIS B C 1
ATOM 5222 O O . HIS B 1 228 ? 2.816 -6.77 -23.312 1 98.75 228 HIS B O 1
ATOM 5228 N N . CYS B 1 229 ? 4.855 -6.531 -22.469 1 98.81 229 CYS B N 1
ATOM 5229 C CA . CYS B 1 229 ? 4.879 -7.824 -21.797 1 98.81 229 CYS B CA 1
ATOM 5230 C C . CYS B 1 229 ? 5.266 -7.664 -20.328 1 98.81 229 CYS B C 1
ATOM 5232 O O . CYS B 1 229 ? 6.332 -7.141 -20.016 1 98.81 229 CYS B O 1
ATOM 5234 N N . VAL B 1 230 ? 4.395 -8.008 -19.453 1 98.88 230 VAL B N 1
ATOM 5235 C CA . VAL B 1 230 ? 4.664 -8.039 -18.031 1 98.88 230 VAL B CA 1
ATOM 5236 C C . VAL B 1 230 ? 4.828 -9.484 -17.562 1 98.88 230 VAL B C 1
ATOM 5238 O O . VAL B 1 230 ? 3.918 -10.305 -17.719 1 98.88 230 VAL B O 1
ATOM 5241 N N . ILE B 1 231 ? 5.93 -9.812 -16.984 1 98.81 231 ILE B N 1
ATOM 5242 C CA . ILE B 1 231 ? 6.199 -11.18 -16.531 1 98.81 231 ILE B CA 1
ATOM 5243 C C . ILE B 1 231 ? 6.352 -11.211 -15.016 1 98.81 231 ILE B C 1
ATOM 5245 O O . ILE B 1 231 ? 7.246 -10.562 -14.461 1 98.81 231 ILE B O 1
ATOM 5249 N N . ASP B 1 232 ? 5.465 -11.875 -14.383 1 98.75 232 ASP B N 1
ATOM 5250 C CA . ASP B 1 232 ? 5.523 -12.133 -12.945 1 98.75 232 ASP B CA 1
ATOM 5251 C C . ASP B 1 232 ? 6.395 -13.352 -12.641 1 98.75 232 ASP B C 1
ATOM 5253 O O . ASP B 1 232 ? 6.02 -14.484 -12.953 1 98.75 232 ASP B O 1
ATOM 5257 N N . GLU B 1 233 ? 7.492 -13.086 -12.031 1 98.19 233 GLU B N 1
ATOM 5258 C CA . GLU B 1 233 ? 8.438 -14.156 -11.711 1 98.19 233 GLU B CA 1
ATOM 5259 C C . GLU B 1 233 ? 8.516 -14.383 -10.203 1 98.19 233 GLU B C 1
ATOM 5261 O O . GLU B 1 233 ? 9.602 -14.594 -9.664 1 98.19 233 GLU B O 1
ATOM 5266 N N . ILE B 1 234 ? 7.383 -14.367 -9.555 1 97.94 234 ILE B N 1
ATOM 5267 C CA . ILE B 1 234 ? 7.281 -14.461 -8.102 1 97.94 234 ILE B CA 1
ATOM 5268 C C . ILE B 1 234 ? 7.816 -15.812 -7.633 1 97.94 234 ILE B C 1
ATOM 5270 O O . ILE B 1 234 ? 8.18 -15.969 -6.465 1 97.94 234 ILE B O 1
ATOM 5274 N N . TYR B 1 235 ? 7.973 -16.812 -8.531 1 97.69 235 TYR B N 1
ATOM 5275 C CA . TYR B 1 235 ? 8.477 -18.141 -8.203 1 97.69 235 TYR B CA 1
ATOM 5276 C C . TYR B 1 235 ? 9.859 -18.359 -8.805 1 97.69 235 TYR B C 1
ATOM 5278 O O . TYR B 1 235 ? 10.289 -19.5 -9 1 97.69 235 TYR B O 1
ATOM 5286 N N . ALA B 1 236 ? 10.57 -17.344 -9.102 1 95.81 236 ALA B N 1
ATOM 5287 C CA . ALA B 1 236 ? 11.82 -17.438 -9.852 1 95.81 236 ALA B CA 1
ATOM 5288 C C . ALA B 1 236 ? 12.82 -18.328 -9.133 1 95.81 236 ALA B C 1
ATOM 5290 O O . ALA B 1 236 ? 13.617 -19.016 -9.781 1 95.81 236 ALA B O 1
ATOM 5291 N N . ALA B 1 237 ? 12.766 -18.406 -7.82 1 95.5 237 ALA B N 1
ATOM 5292 C CA . ALA B 1 237 ? 13.742 -19.188 -7.055 1 95.5 237 ALA B CA 1
ATOM 5293 C C . ALA B 1 237 ? 13.148 -20.516 -6.613 1 95.5 237 ALA B C 1
ATOM 5295 O O . ALA B 1 237 ? 13.773 -21.266 -5.859 1 95.5 237 ALA B O 1
ATOM 5296 N N . SER B 1 238 ? 12 -20.828 -7.066 1 96.88 238 SER B N 1
ATOM 5297 C CA . SER B 1 238 ? 11.305 -22.031 -6.609 1 96.88 238 SER B CA 1
ATOM 5298 C C . SER B 1 238 ? 11.281 -23.094 -7.691 1 96.88 238 SER B C 1
ATOM 5300 O O . SER B 1 238 ? 10.289 -23.812 -7.84 1 96.88 238 SER B O 1
ATOM 5302 N N . ILE B 1 239 ? 12.266 -23.141 -8.508 1 97.19 239 ILE B N 1
ATOM 5303 C CA . ILE B 1 239 ? 12.422 -24.219 -9.477 1 97.19 239 ILE B CA 1
ATOM 5304 C C . ILE B 1 239 ? 13.164 -25.391 -8.836 1 97.19 239 ILE B C 1
ATOM 5306 O O . ILE B 1 239 ? 14.359 -25.297 -8.555 1 97.19 239 ILE B O 1
ATOM 5310 N N . PHE B 1 240 ? 12.477 -26.5 -8.625 1 96.38 240 PHE B N 1
ATOM 5311 C CA . PHE B 1 240 ? 13.078 -27.547 -7.812 1 96.38 240 PHE B CA 1
ATOM 5312 C C . PHE B 1 240 ? 13.406 -28.766 -8.656 1 96.38 240 PHE B C 1
ATOM 5314 O O . PHE B 1 240 ? 14.133 -29.656 -8.219 1 96.38 240 PHE B O 1
ATOM 5321 N N . GLU B 1 241 ? 12.828 -28.844 -9.883 1 95.31 241 GLU B N 1
ATOM 5322 C CA . GLU B 1 241 ? 13.227 -29.906 -10.805 1 95.31 241 GLU B CA 1
ATOM 5323 C C . GLU B 1 241 ? 14.578 -29.609 -11.453 1 95.31 241 GLU B C 1
ATOM 5325 O O . GLU B 1 241 ? 14.68 -28.688 -12.266 1 95.31 241 GLU B O 1
ATOM 5330 N N . GLU B 1 242 ? 15.508 -30.375 -11.25 1 90.44 242 GLU B N 1
ATOM 5331 C CA . GLU B 1 242 ? 16.891 -30.094 -11.602 1 90.44 242 GLU B CA 1
ATOM 5332 C C . GLU B 1 242 ? 17.078 -30.031 -13.117 1 90.44 242 GLU B C 1
ATOM 5334 O O . GLU B 1 242 ? 17.938 -29.312 -13.617 1 90.44 242 GLU B O 1
ATOM 5339 N N . SER B 1 243 ? 16.281 -30.734 -13.836 1 92.44 243 SER B N 1
ATOM 5340 C CA . SER B 1 243 ? 16.422 -30.812 -15.289 1 92.44 243 SER B CA 1
ATOM 5341 C C . SER B 1 243 ? 15.82 -29.594 -15.969 1 92.44 243 SER B C 1
ATOM 5343 O O . SER B 1 243 ? 16 -29.406 -17.172 1 92.44 243 SER B O 1
ATOM 5345 N N . VAL B 1 244 ? 15.141 -28.859 -15.227 1 94.12 244 VAL B N 1
ATOM 5346 C CA . VAL B 1 244 ? 14.469 -27.688 -15.797 1 94.12 244 VAL B CA 1
ATOM 5347 C C . VAL B 1 244 ? 15.312 -26.438 -15.578 1 94.12 244 VAL B C 1
ATOM 5349 O O . VAL B 1 244 ? 15.742 -26.156 -14.453 1 94.12 244 VAL B O 1
ATOM 5352 N N . GLU B 1 245 ? 15.516 -25.719 -16.641 1 91.88 245 GLU B N 1
ATOM 5353 C CA . GLU B 1 245 ? 16.312 -24.5 -16.578 1 91.88 245 GLU B CA 1
ATOM 5354 C C . GLU B 1 245 ? 15.43 -23.266 -16.422 1 91.88 245 GLU B C 1
ATOM 5356 O O . GLU B 1 245 ? 14.359 -23.188 -17.016 1 91.88 245 GLU B O 1
ATOM 5361 N N . SER B 1 246 ? 15.992 -22.328 -15.656 1 93.94 246 SER B N 1
ATOM 5362 C CA . SER B 1 246 ? 15.297 -21.062 -15.5 1 93.94 246 SER B CA 1
ATOM 5363 C C . SER B 1 246 ? 15.344 -20.25 -16.797 1 93.94 246 SER B C 1
ATOM 5365 O O . SER B 1 246 ? 16.344 -20.281 -17.516 1 93.94 246 SER B O 1
ATOM 5367 N N . SER B 1 247 ? 14.273 -19.516 -17.094 1 95.25 247 SER B N 1
ATOM 5368 C CA . SER B 1 247 ? 14.211 -18.578 -18.219 1 95.25 247 SER B CA 1
ATOM 5369 C C . SER B 1 247 ? 13.961 -17.156 -17.734 1 95.25 247 SER B C 1
ATOM 5371 O O . SER B 1 247 ? 13.375 -16.344 -18.453 1 95.25 247 SER B O 1
ATOM 5373 N N . SER B 1 248 ? 14.359 -16.891 -16.484 1 95.62 248 SER B N 1
ATOM 5374 C CA . SER B 1 248 ? 14.102 -15.594 -15.875 1 95.62 248 SER B CA 1
ATOM 5375 C C . SER B 1 248 ? 14.734 -14.461 -16.672 1 95.62 248 SER B C 1
ATOM 5377 O O . SER B 1 248 ? 15.93 -14.5 -16.984 1 95.62 248 SER B O 1
ATOM 5379 N N . ILE B 1 249 ? 13.961 -13.391 -16.922 1 95 249 ILE B N 1
ATOM 5380 C CA . ILE B 1 249 ? 14.406 -12.211 -17.656 1 95 249 ILE B CA 1
ATOM 5381 C C . ILE B 1 249 ? 15.5 -11.492 -16.875 1 95 249 ILE B C 1
ATOM 5383 O O . ILE B 1 249 ? 16.375 -10.852 -17.453 1 95 249 ILE B O 1
ATOM 5387 N N . PHE B 1 250 ? 15.539 -11.664 -15.531 1 93.75 250 PHE B N 1
ATOM 5388 C CA . PHE B 1 250 ? 16.5 -11 -14.656 1 93.75 250 PHE B CA 1
ATOM 5389 C C . PHE B 1 250 ? 17.922 -11.43 -14.992 1 93.75 250 PHE B C 1
ATOM 5391 O O . PHE B 1 250 ? 18.875 -10.734 -14.656 1 93.75 250 PHE B O 1
ATOM 5398 N N . THR B 1 251 ? 18.016 -12.531 -15.648 1 92.31 251 THR B N 1
ATOM 5399 C CA . THR B 1 251 ? 19.344 -13.094 -15.875 1 92.31 251 THR B CA 1
ATOM 5400 C C . THR B 1 251 ? 19.75 -12.938 -17.328 1 92.31 251 THR B C 1
ATOM 5402 O O . THR B 1 251 ? 20.781 -13.461 -17.75 1 92.31 251 THR B O 1
ATOM 5405 N N . TRP B 1 252 ? 18.922 -12.289 -18.094 1 92.12 252 TRP B N 1
ATOM 5406 C CA . TRP B 1 252 ? 19.234 -12.047 -19.5 1 92.12 252 TRP B CA 1
ATOM 5407 C C . TRP B 1 252 ? 19.953 -10.719 -19.688 1 92.12 252 TRP B C 1
ATOM 5409 O O . TRP B 1 252 ? 19.812 -9.805 -18.875 1 92.12 252 TRP B O 1
ATOM 5419 N N . HIS B 1 253 ? 20.766 -10.664 -20.719 1 91.94 253 HIS B N 1
ATOM 5420 C CA . HIS B 1 253 ? 21.219 -9.352 -21.172 1 91.94 253 HIS B CA 1
ATOM 5421 C C . HIS B 1 253 ? 20.078 -8.547 -21.781 1 91.94 253 HIS B C 1
ATOM 5423 O O . HIS B 1 253 ? 19.266 -9.102 -22.516 1 91.94 253 HIS B O 1
ATOM 5429 N N . SER B 1 254 ? 20.094 -7.273 -21.469 1 91.5 254 SER B N 1
ATOM 5430 C CA . SER B 1 254 ? 19 -6.426 -21.953 1 91.5 254 SER B CA 1
ATOM 5431 C C . SER B 1 254 ? 18.938 -6.438 -23.484 1 91.5 254 SER B C 1
ATOM 5433 O O . SER B 1 254 ? 17.875 -6.285 -24.062 1 91.5 254 SER B O 1
ATOM 5435 N N . ASP B 1 255 ? 20.016 -6.66 -24.141 1 92.94 255 ASP B N 1
ATOM 5436 C CA . ASP B 1 255 ? 20.094 -6.648 -25.609 1 92.94 255 ASP B CA 1
ATOM 5437 C C . ASP B 1 255 ? 19.469 -7.91 -26.188 1 92.94 255 ASP B C 1
ATOM 5439 O O . ASP B 1 255 ? 19.203 -7.973 -27.391 1 92.94 255 ASP B O 1
ATOM 5443 N N . GLU B 1 256 ? 19.203 -8.906 -25.375 1 93.81 256 GLU B N 1
ATOM 5444 C CA . GLU B 1 256 ? 18.547 -10.125 -25.828 1 93.81 256 GLU B CA 1
ATOM 5445 C C . GLU B 1 256 ? 17.047 -9.93 -25.953 1 93.81 256 GLU B C 1
ATOM 5447 O O . GLU B 1 256 ? 16.359 -10.734 -26.578 1 93.81 256 GLU B O 1
ATOM 5452 N N . LEU B 1 257 ? 16.562 -8.93 -25.328 1 96.94 257 LEU B N 1
ATOM 5453 C CA . LEU B 1 257 ? 15.117 -8.688 -25.328 1 96.94 257 LEU B CA 1
ATOM 5454 C C . LEU B 1 257 ? 14.672 -8.07 -26.656 1 96.94 257 LEU B C 1
ATOM 5456 O O . LEU B 1 257 ? 15.227 -7.059 -27.094 1 96.94 257 LEU B O 1
ATOM 5460 N N . PRO B 1 258 ? 13.672 -8.641 -27.281 1 98.06 258 PRO B N 1
ATOM 5461 C CA . PRO B 1 258 ? 13.172 -8.078 -28.547 1 98.06 258 PRO B CA 1
ATOM 5462 C C . PRO B 1 258 ? 12.789 -6.609 -28.422 1 98.06 258 PRO B C 1
ATOM 5464 O O . PRO B 1 258 ? 13.031 -5.828 -29.359 1 98.06 258 PRO B O 1
ATOM 5467 N N . ASP B 1 259 ? 12.219 -6.238 -27.359 1 97.75 259 ASP B N 1
ATOM 5468 C CA . ASP B 1 259 ? 11.93 -4.852 -27.016 1 97.75 259 ASP B CA 1
ATOM 5469 C C . ASP B 1 259 ? 12.117 -4.613 -25.516 1 97.75 259 ASP B C 1
ATOM 5471 O O . ASP B 1 259 ? 11.211 -4.863 -24.719 1 97.75 259 ASP B O 1
ATOM 5475 N N . LYS B 1 260 ? 13.219 -4.102 -25.188 1 96.56 260 LYS B N 1
ATOM 5476 C CA . LYS B 1 260 ? 13.555 -3.955 -23.766 1 96.56 260 LYS B CA 1
ATOM 5477 C C . LYS B 1 260 ? 12.688 -2.881 -23.109 1 96.56 260 LYS B C 1
ATOM 5479 O O . LYS B 1 260 ? 12.469 -2.91 -21.891 1 96.56 260 LYS B O 1
ATOM 5484 N N . THR B 1 261 ? 12.141 -1.961 -23.844 1 96.56 261 THR B N 1
ATOM 5485 C CA . THR B 1 261 ? 11.344 -0.878 -23.281 1 96.56 261 THR B CA 1
ATOM 5486 C C . THR B 1 261 ? 9.906 -1.333 -23.031 1 96.56 261 THR B C 1
ATOM 5488 O O . THR B 1 261 ? 9.148 -0.663 -22.328 1 96.56 261 THR B O 1
ATOM 5491 N N . LYS B 1 262 ? 9.547 -2.516 -23.578 1 98.12 262 LYS B N 1
ATOM 5492 C CA . LYS B 1 262 ? 8.18 -2.992 -23.359 1 98.12 262 LYS B CA 1
ATOM 5493 C C . LYS B 1 262 ? 8.172 -4.34 -22.641 1 98.12 262 LYS B C 1
ATOM 5495 O O . LYS B 1 262 ? 7.172 -5.059 -22.672 1 98.12 262 LYS B O 1
ATOM 5500 N N . THR B 1 263 ? 9.312 -4.688 -22.094 1 98.56 263 THR B N 1
ATOM 5501 C CA . THR B 1 263 ? 9.414 -5.863 -21.234 1 98.56 263 THR B CA 1
ATOM 5502 C C . THR B 1 263 ? 9.57 -5.445 -19.766 1 98.56 263 THR B C 1
ATOM 5504 O O . THR B 1 263 ? 10.516 -4.742 -19.406 1 98.56 263 THR B O 1
ATOM 5507 N N . HIS B 1 264 ? 8.633 -5.828 -18.953 1 98.75 264 HIS B N 1
ATOM 5508 C CA . HIS B 1 264 ? 8.609 -5.504 -17.531 1 98.75 264 HIS B CA 1
ATOM 5509 C C . HIS B 1 264 ? 8.555 -6.766 -16.672 1 98.75 264 HIS B C 1
ATOM 5511 O O . HIS B 1 264 ? 7.875 -7.734 -17.031 1 98.75 264 HIS B O 1
ATOM 5517 N N . VAL B 1 265 ? 9.258 -6.773 -15.57 1 98.44 265 VAL B N 1
ATOM 5518 C CA . VAL B 1 265 ? 9.336 -7.984 -14.758 1 98.44 265 VAL B CA 1
ATOM 5519 C C . VAL B 1 265 ? 8.961 -7.664 -13.312 1 98.44 265 VAL B C 1
ATOM 5521 O O . VAL B 1 265 ? 9.32 -6.605 -12.789 1 98.44 265 VAL B O 1
ATOM 5524 N N . ILE B 1 266 ? 8.227 -8.531 -12.703 1 98.69 266 ILE B N 1
ATOM 5525 C CA . ILE B 1 266 ? 7.773 -8.414 -11.32 1 98.69 266 ILE B CA 1
ATOM 5526 C C . ILE B 1 266 ? 8.328 -9.578 -10.5 1 98.69 266 ILE B C 1
ATOM 5528 O O . ILE B 1 266 ? 8.445 -10.703 -11 1 98.69 266 ILE B O 1
ATOM 5532 N N . TRP B 1 267 ? 8.703 -9.32 -9.32 1 98.38 267 TRP B N 1
ATOM 5533 C CA . TRP B 1 267 ? 9.07 -10.328 -8.336 1 98.38 267 TRP B CA 1
ATOM 5534 C C . TRP B 1 267 ? 8.664 -9.891 -6.93 1 98.38 267 TRP B C 1
ATOM 5536 O O . TRP B 1 267 ? 8.273 -8.742 -6.719 1 98.38 267 TRP B O 1
ATOM 5546 N N . GLY B 1 268 ? 8.703 -10.781 -5.961 1 98 268 GLY B N 1
ATOM 5547 C CA . GLY B 1 268 ? 8.406 -10.422 -4.582 1 98 268 GLY B CA 1
ATOM 5548 C C . GLY B 1 268 ? 8.859 -11.477 -3.586 1 98 268 GLY B C 1
ATOM 5549 O O . GLY B 1 268 ? 9.297 -12.562 -3.973 1 98 268 GLY B O 1
ATOM 5550 N N . MET B 1 269 ? 8.68 -11.211 -2.338 1 97.19 269 MET B N 1
ATOM 5551 C CA . MET B 1 269 ? 9.203 -12.023 -1.241 1 97.19 269 MET B CA 1
ATOM 5552 C C . MET B 1 269 ? 8.203 -13.102 -0.841 1 97.19 269 MET B C 1
ATOM 5554 O O . MET B 1 269 ? 8.562 -14.062 -0.167 1 97.19 269 MET B O 1
ATOM 5558 N N . ALA B 1 270 ? 7.023 -13.031 -1.286 1 97.69 270 ALA B N 1
ATOM 5559 C CA . ALA B 1 270 ? 5.91 -13.773 -0.696 1 97.69 270 ALA B CA 1
ATOM 5560 C C . ALA B 1 270 ? 6.098 -15.281 -0.881 1 97.69 270 ALA B C 1
ATOM 5562 O O . ALA B 1 270 ? 5.672 -16.078 -0.035 1 97.69 270 ALA B O 1
ATOM 5563 N N . LYS B 1 271 ? 6.719 -15.664 -2.008 1 98.25 271 LYS B N 1
ATOM 5564 C CA . LYS B 1 271 ? 6.695 -17.078 -2.342 1 98.25 271 LYS B CA 1
ATOM 5565 C C . LYS B 1 271 ? 8.078 -17.703 -2.17 1 98.25 271 LYS B C 1
ATOM 5567 O O . LYS B 1 271 ? 8.25 -18.641 -1.377 1 98.25 271 LYS B O 1
ATOM 5572 N N . ASP B 1 272 ? 9.07 -17.109 -2.752 1 97.5 272 ASP B N 1
ATOM 5573 C CA . ASP B 1 272 ? 10.422 -17.641 -2.686 1 97.5 272 ASP B CA 1
ATOM 5574 C C . ASP B 1 272 ? 10.945 -17.641 -1.25 1 97.5 272 ASP B C 1
ATOM 5576 O O . ASP B 1 272 ? 11.789 -18.469 -0.887 1 97.5 272 ASP B O 1
ATOM 5580 N N . PHE B 1 273 ? 10.398 -16.766 -0.424 1 97.31 273 PHE B N 1
ATOM 5581 C CA . PHE B 1 273 ? 10.883 -16.656 0.95 1 97.31 273 PHE B CA 1
ATOM 5582 C C . PHE B 1 273 ? 9.742 -16.906 1.938 1 97.31 273 PHE B C 1
ATOM 5584 O O . PHE B 1 273 ? 9.922 -16.734 3.146 1 97.31 273 PHE B O 1
ATOM 5591 N N . GLY B 1 274 ? 8.594 -17.203 1.449 1 97 274 GLY B N 1
ATOM 5592 C CA . GLY B 1 274 ? 7.477 -17.594 2.297 1 97 274 GLY B CA 1
ATOM 5593 C C . GLY B 1 274 ? 7.035 -16.5 3.246 1 97 274 GLY B C 1
ATOM 5594 O O . GLY B 1 274 ? 6.785 -16.75 4.426 1 97 274 GLY B O 1
ATOM 5595 N N . MET B 1 275 ? 6.914 -15.273 2.721 1 95.12 275 MET B N 1
ATOM 5596 C CA . MET B 1 275 ? 6.586 -14.164 3.613 1 95.12 275 MET B CA 1
ATOM 5597 C C . MET B 1 275 ? 5.441 -13.328 3.051 1 95.12 275 MET B C 1
ATOM 5599 O O . MET B 1 275 ? 5.555 -12.109 2.926 1 95.12 275 MET B O 1
ATOM 5603 N N . PRO B 1 276 ? 4.332 -13.969 2.758 1 95.81 276 PRO B N 1
ATOM 5604 C CA . PRO B 1 276 ? 3.236 -13.148 2.234 1 95.81 276 PRO B CA 1
ATOM 5605 C C . PRO B 1 276 ? 2.668 -12.188 3.275 1 95.81 276 PRO B C 1
ATOM 5607 O O . PRO B 1 276 ? 2.008 -11.203 2.922 1 95.81 276 PRO B O 1
ATOM 5610 N N . GLY B 1 277 ? 2.859 -12.445 4.598 1 95.19 277 GLY B N 1
ATOM 5611 C CA . GLY B 1 277 ? 2.422 -11.547 5.652 1 95.19 277 GLY B CA 1
ATOM 5612 C C . GLY B 1 277 ? 3.266 -10.289 5.75 1 95.19 277 GLY B C 1
ATOM 5613 O O . GLY B 1 277 ? 2.9 -9.344 6.453 1 95.19 277 GLY B O 1
ATOM 5614 N N . CYS B 1 278 ? 4.383 -10.258 5.129 1 93.44 278 CYS B N 1
ATOM 5615 C CA . CYS B 1 278 ? 5.25 -9.094 4.953 1 93.44 278 CYS B CA 1
ATOM 5616 C C . CYS B 1 278 ? 5.438 -8.773 3.477 1 93.44 278 CYS B C 1
ATOM 5618 O O . CYS B 1 278 ? 6.527 -8.945 2.934 1 93.44 278 CYS B O 1
ATOM 5620 N N . PRO B 1 279 ? 4.387 -8.258 2.977 1 94.44 279 PRO B N 1
ATOM 5621 C CA . PRO B 1 279 ? 4.367 -8.125 1.519 1 94.44 279 PRO B CA 1
ATOM 5622 C C . PRO B 1 279 ? 5.422 -7.141 1.005 1 94.44 279 PRO B C 1
ATOM 5624 O O . PRO B 1 279 ? 5.527 -6.023 1.515 1 94.44 279 PRO B O 1
ATOM 5627 N N . LEU B 1 280 ? 6.156 -7.516 0.079 1 97.62 280 LEU B N 1
ATOM 5628 C CA . LEU B 1 280 ? 7.133 -6.73 -0.669 1 97.62 280 LEU B CA 1
ATOM 5629 C C . LEU B 1 280 ? 7.238 -7.223 -2.107 1 97.62 280 LEU B C 1
ATOM 5631 O O . LEU B 1 280 ? 7.465 -8.414 -2.346 1 97.62 280 LEU B O 1
ATOM 5635 N N . GLY B 1 281 ? 6.977 -6.422 -3.025 1 98.06 281 GLY B N 1
ATOM 5636 C CA . GLY B 1 281 ? 7.105 -6.684 -4.449 1 98.06 281 GLY B CA 1
ATOM 5637 C C . GLY B 1 281 ? 7.914 -5.629 -5.18 1 98.06 281 GLY B C 1
ATOM 5638 O O . GLY B 1 281 ? 8.203 -4.566 -4.625 1 98.06 281 GLY B O 1
ATOM 5639 N N . VAL B 1 282 ? 8.383 -5.965 -6.367 1 98.44 282 VAL B N 1
ATOM 5640 C CA . VAL B 1 282 ? 9.164 -5.02 -7.156 1 98.44 282 VAL B CA 1
ATOM 5641 C C . VAL B 1 282 ? 8.75 -5.102 -8.625 1 98.44 282 VAL B C 1
ATOM 5643 O O . VAL B 1 282 ? 8.297 -6.148 -9.086 1 98.44 282 VAL B O 1
ATOM 5646 N N . VAL B 1 283 ? 8.812 -4.027 -9.266 1 98.75 283 VAL B N 1
ATOM 5647 C CA . VAL B 1 283 ? 8.766 -3.947 -10.727 1 98.75 283 VAL B CA 1
ATOM 5648 C C . VAL B 1 283 ? 10.117 -3.484 -11.258 1 98.75 283 VAL B C 1
ATOM 5650 O O . VAL B 1 283 ? 10.719 -2.553 -10.719 1 98.75 283 VAL B O 1
ATOM 5653 N N . TYR B 1 284 ? 10.633 -4.16 -12.141 1 98.44 284 TYR B N 1
ATOM 5654 C CA . TYR B 1 284 ? 11.812 -3.74 -12.883 1 98.44 284 TYR B CA 1
ATOM 5655 C C . TYR B 1 284 ? 11.453 -3.383 -14.32 1 98.44 284 TYR B C 1
ATOM 5657 O O . TYR B 1 284 ? 10.859 -4.191 -15.039 1 98.44 284 TYR B O 1
ATOM 5665 N N . THR B 1 285 ? 11.719 -2.223 -14.773 1 98.38 285 THR B N 1
ATOM 5666 C CA . THR B 1 285 ? 11.406 -1.764 -16.125 1 98.38 285 THR B CA 1
ATOM 5667 C C . THR B 1 285 ? 12.492 -0.829 -16.641 1 98.38 285 THR B C 1
ATOM 5669 O O . THR B 1 285 ? 13.055 -0.034 -15.891 1 98.38 285 THR B O 1
ATOM 5672 N N . LEU B 1 286 ? 12.797 -0.93 -17.906 1 97.5 286 LEU B N 1
ATOM 5673 C CA . LEU B 1 286 ? 13.789 -0.073 -18.547 1 97.5 286 LEU B CA 1
ATOM 5674 C C . LEU B 1 286 ? 13.109 1.07 -19.297 1 97.5 286 LEU B C 1
ATOM 5676 O O . LEU B 1 286 ? 13.789 1.904 -19.906 1 97.5 286 LEU B O 1
ATOM 5680 N N . ASN B 1 287 ? 11.797 1.115 -19.281 1 97.88 287 ASN B N 1
ATOM 5681 C CA . ASN B 1 287 ? 11.023 2.18 -19.922 1 97.88 287 ASN B CA 1
ATOM 5682 C C . ASN B 1 287 ? 10.906 3.4 -19.016 1 97.88 287 ASN B C 1
ATOM 5684 O O . ASN B 1 287 ? 10.234 3.352 -17.984 1 97.88 287 ASN B O 1
ATOM 5688 N N . PRO B 1 288 ? 11.477 4.516 -19.375 1 96.62 288 PRO B N 1
ATOM 5689 C CA . PRO B 1 288 ? 11.469 5.676 -18.484 1 96.62 288 PRO B CA 1
ATOM 5690 C C . PRO B 1 288 ? 10.062 6.223 -18.234 1 96.62 288 PRO B C 1
ATOM 5692 O O . PRO B 1 288 ? 9.789 6.773 -17.172 1 96.62 288 PRO B O 1
ATOM 5695 N N . ARG B 1 289 ? 9.195 6.066 -19.188 1 96.44 289 ARG B N 1
ATOM 5696 C CA . ARG B 1 289 ? 7.832 6.566 -19.016 1 96.44 289 ARG B CA 1
ATOM 5697 C C . ARG B 1 289 ? 7.035 5.672 -18.062 1 96.44 289 ARG B C 1
ATOM 5699 O O . ARG B 1 289 ? 6.262 6.168 -17.25 1 96.44 289 ARG B O 1
ATOM 5706 N N . VAL B 1 290 ? 7.219 4.336 -18.219 1 97.94 290 VAL B N 1
ATOM 5707 C CA . VAL B 1 290 ? 6.578 3.406 -17.297 1 97.94 290 VAL B CA 1
ATOM 5708 C C . VAL B 1 290 ? 7.109 3.635 -15.883 1 97.94 290 VAL B C 1
ATOM 5710 O O . VAL B 1 290 ? 6.332 3.684 -14.93 1 97.94 290 VAL B O 1
ATOM 5713 N N . LEU B 1 291 ? 8.398 3.818 -15.828 1 97.38 291 LEU B N 1
ATOM 5714 C CA . LEU B 1 291 ? 9.023 4.066 -14.531 1 97.38 291 LEU B CA 1
ATOM 5715 C C . LEU B 1 291 ? 8.453 5.328 -13.891 1 97.38 291 LEU B C 1
ATOM 5717 O O . LEU B 1 291 ? 8.125 5.328 -12.695 1 97.38 291 LEU B O 1
ATOM 5721 N N . ALA B 1 292 ? 8.344 6.395 -14.625 1 95.12 292 ALA B N 1
ATOM 5722 C CA . ALA B 1 292 ? 7.797 7.652 -14.125 1 95.12 292 ALA B CA 1
ATOM 5723 C C . ALA B 1 292 ? 6.332 7.492 -13.727 1 95.12 292 ALA B C 1
ATOM 5725 O O . ALA B 1 292 ? 5.895 8.055 -12.719 1 95.12 292 ALA B O 1
ATOM 5726 N N . GLY B 1 293 ? 5.574 6.77 -14.555 1 96.69 293 GLY B N 1
ATOM 5727 C CA . GLY B 1 293 ? 4.18 6.508 -14.234 1 96.69 293 GLY B CA 1
ATOM 5728 C C . GLY B 1 293 ? 4 5.75 -12.93 1 96.69 293 GLY B C 1
ATOM 5729 O O . GLY B 1 293 ? 3.113 6.07 -12.141 1 96.69 293 GLY B O 1
ATOM 5730 N N . LEU B 1 294 ? 4.875 4.73 -12.742 1 97.62 294 LEU B N 1
ATOM 5731 C CA . LEU B 1 294 ? 4.848 3.992 -11.484 1 97.62 294 LEU B CA 1
ATOM 5732 C C . LEU B 1 294 ? 5.16 4.91 -10.305 1 97.62 294 LEU B C 1
ATOM 5734 O O . LEU B 1 294 ? 4.566 4.777 -9.234 1 97.62 294 LEU B O 1
ATOM 5738 N N . GLY B 1 295 ? 6.023 5.852 -10.531 1 94.69 295 GLY B N 1
ATOM 5739 C CA . GLY B 1 295 ? 6.406 6.812 -9.508 1 94.69 295 GLY B CA 1
ATOM 5740 C C . GLY B 1 295 ? 5.25 7.676 -9.039 1 94.69 295 GLY B C 1
ATOM 5741 O O . GLY B 1 295 ? 5.281 8.219 -7.934 1 94.69 295 GLY B O 1
ATOM 5742 N N . LEU B 1 296 ? 4.191 7.801 -9.828 1 94.19 296 LEU B N 1
ATOM 5743 C CA . LEU B 1 296 ? 3.041 8.633 -9.477 1 94.19 296 LEU B CA 1
ATOM 5744 C C . LEU B 1 296 ? 2.186 7.953 -8.414 1 94.19 296 LEU B C 1
ATOM 5746 O O . LEU B 1 296 ? 1.499 8.625 -7.637 1 94.19 296 LEU B O 1
ATOM 5750 N N . VAL B 1 297 ? 2.285 6.578 -8.352 1 95.31 297 VAL B N 1
ATOM 5751 C CA . VAL B 1 297 ? 1.273 5.926 -7.523 1 95.31 297 VAL B CA 1
ATOM 5752 C C . VAL B 1 297 ? 1.952 5.066 -6.461 1 95.31 297 VAL B C 1
ATOM 5754 O O . VAL B 1 297 ? 1.281 4.473 -5.613 1 95.31 297 VAL B O 1
ATOM 5757 N N . ILE B 1 298 ? 3.266 5.035 -6.441 1 94.25 298 ILE B N 1
ATOM 5758 C CA . ILE B 1 298 ? 3.98 4.137 -5.539 1 94.25 298 ILE B CA 1
ATOM 5759 C C . ILE B 1 298 ? 3.758 4.57 -4.094 1 94.25 298 ILE B C 1
ATOM 5761 O O . ILE B 1 298 ? 3.82 3.752 -3.174 1 94.25 298 ILE B O 1
ATOM 5765 N N . GLU B 1 299 ? 3.406 5.852 -3.865 1 93.38 299 GLU B N 1
ATOM 5766 C CA . GLU B 1 299 ? 3.189 6.375 -2.52 1 93.38 299 GLU B CA 1
ATOM 5767 C C . GLU B 1 299 ? 2.031 5.656 -1.831 1 93.38 299 GLU B C 1
ATOM 5769 O O . GLU B 1 299 ? 1.963 5.613 -0.601 1 93.38 299 GLU B O 1
ATOM 5774 N N . PHE B 1 300 ? 1.16 5.082 -2.59 1 96.69 300 PHE B N 1
ATOM 5775 C CA . PHE B 1 300 ? -0.03 4.441 -2.041 1 96.69 300 PHE B CA 1
ATOM 5776 C C . PHE B 1 300 ? 0.24 2.975 -1.731 1 96.69 300 PHE B C 1
ATOM 5778 O O . PHE B 1 300 ? -0.647 2.262 -1.258 1 96.69 300 PHE B O 1
ATOM 5785 N N . SER B 1 301 ? 1.494 2.506 -1.963 1 96.69 301 SER B N 1
ATOM 5786 C CA . SER B 1 301 ? 1.889 1.121 -1.728 1 96.69 301 SER B CA 1
ATOM 5787 C C . SER B 1 301 ? 3.264 1.041 -1.074 1 96.69 301 SER B C 1
ATOM 5789 O O . SER B 1 301 ? 4.051 0.143 -1.38 1 96.69 301 SER B O 1
ATOM 5791 N N . GLN B 1 302 ? 3.523 1.94 -0.235 1 95.69 302 GLN B N 1
ATOM 5792 C CA . GLN B 1 302 ? 4.852 2.033 0.361 1 95.69 302 GLN B CA 1
ATOM 5793 C C . GLN B 1 302 ? 5.102 0.879 1.326 1 95.69 302 GLN B C 1
ATOM 5795 O O . GLN B 1 302 ? 4.18 0.41 1.996 1 95.69 302 GLN B O 1
ATOM 5800 N N . VAL B 1 303 ? 6.344 0.479 1.385 1 96.81 303 VAL B N 1
ATOM 5801 C CA . VAL B 1 303 ? 6.809 -0.555 2.303 1 96.81 303 VAL B CA 1
ATOM 5802 C C . VAL B 1 303 ? 7.59 0.085 3.449 1 96.81 303 VAL B C 1
ATOM 5804 O O . VAL B 1 303 ? 8.469 0.915 3.221 1 96.81 303 VAL B O 1
ATOM 5807 N N . PRO B 1 304 ? 7.25 -0.271 4.688 1 96.31 304 PRO B N 1
ATOM 5808 C CA . PRO B 1 304 ? 8.023 0.286 5.801 1 96.31 304 PRO B CA 1
ATOM 5809 C C . PRO B 1 304 ? 9.523 0.091 5.633 1 96.31 304 PRO B C 1
ATOM 5811 O O . PRO B 1 304 ? 9.969 -0.963 5.168 1 96.31 304 PRO B O 1
ATOM 5814 N N . ILE B 1 305 ? 10.273 1.106 6.012 1 95.62 305 ILE B N 1
ATOM 5815 C CA . ILE B 1 305 ? 11.719 1.098 5.816 1 95.62 305 ILE B CA 1
ATOM 5816 C C . ILE B 1 305 ? 12.344 -0.05 6.609 1 95.62 305 ILE B C 1
ATOM 5818 O O . ILE B 1 305 ? 13.305 -0.673 6.16 1 95.62 305 ILE B O 1
ATOM 5822 N N . PHE B 1 306 ? 11.789 -0.335 7.734 1 93.19 306 PHE B N 1
ATOM 5823 C CA . PHE B 1 306 ? 12.281 -1.426 8.562 1 93.19 306 PHE B CA 1
ATOM 5824 C C . PHE B 1 306 ? 12.234 -2.748 7.812 1 93.19 306 PHE B C 1
ATOM 5826 O O . PHE B 1 306 ? 13.18 -3.537 7.867 1 93.19 306 PHE B O 1
ATOM 5833 N N . ILE B 1 307 ? 11.156 -2.979 7.129 1 94.5 307 ILE B N 1
ATOM 5834 C CA . ILE B 1 307 ? 10.992 -4.199 6.344 1 94.5 307 ILE B CA 1
ATOM 5835 C C . ILE B 1 307 ? 11.969 -4.191 5.172 1 94.5 307 ILE B C 1
ATOM 5837 O O . ILE B 1 307 ? 12.555 -5.223 4.836 1 94.5 307 ILE B O 1
ATOM 5841 N N . GLN B 1 308 ? 12.117 -3.045 4.543 1 96.44 308 GLN B N 1
ATOM 5842 C CA . GLN B 1 308 ? 13.047 -2.93 3.428 1 96.44 308 GLN B CA 1
ATOM 5843 C C . GLN B 1 308 ? 14.469 -3.297 3.857 1 96.44 308 GLN B C 1
ATOM 5845 O O . GLN B 1 308 ? 15.172 -4.008 3.143 1 96.44 308 GLN B O 1
ATOM 5850 N N . ILE B 1 309 ? 14.867 -2.85 5.02 1 94.25 309 ILE B N 1
ATOM 5851 C CA . ILE B 1 309 ? 16.203 -3.117 5.539 1 94.25 309 ILE B CA 1
ATOM 5852 C C . ILE B 1 309 ? 16.344 -4.602 5.867 1 94.25 309 ILE B C 1
ATOM 5854 O O . ILE B 1 309 ? 17.359 -5.219 5.566 1 94.25 309 ILE B O 1
ATOM 5858 N N . ALA B 1 310 ? 15.305 -5.129 6.473 1 93.44 310 ALA B N 1
ATOM 5859 C CA . ALA B 1 310 ? 15.336 -6.555 6.785 1 93.44 310 ALA B CA 1
ATOM 5860 C C . ALA B 1 310 ? 15.492 -7.391 5.52 1 93.44 310 ALA B C 1
ATOM 5862 O O . ALA B 1 310 ? 16.281 -8.336 5.488 1 93.44 310 ALA B O 1
ATOM 5863 N N . VAL B 1 311 ? 14.758 -7.098 4.48 1 96.19 311 VAL B N 1
ATOM 5864 C CA . VAL B 1 311 ? 14.836 -7.824 3.219 1 96.19 311 VAL B CA 1
ATOM 5865 C C . VAL B 1 311 ? 16.203 -7.625 2.588 1 96.19 311 VAL B C 1
ATOM 5867 O O . VAL B 1 311 ? 16.812 -8.578 2.07 1 96.19 311 VAL B O 1
ATOM 5870 N N . ALA B 1 312 ? 16.703 -6.371 2.662 1 96.94 312 ALA B N 1
ATOM 5871 C CA . ALA B 1 312 ? 18.031 -6.117 2.133 1 96.94 312 ALA B CA 1
ATOM 5872 C C . ALA B 1 312 ? 19.078 -6.996 2.826 1 96.94 312 ALA B C 1
ATOM 5874 O O . ALA B 1 312 ? 19.922 -7.609 2.166 1 96.94 312 ALA B O 1
ATOM 5875 N N . LYS B 1 313 ? 19 -7.066 4.141 1 96.25 313 LYS B N 1
ATOM 5876 C CA . LYS B 1 313 ? 19.922 -7.887 4.914 1 96.25 313 LYS B CA 1
ATOM 5877 C C . LYS B 1 313 ? 19.828 -9.352 4.508 1 96.25 313 LYS B C 1
ATOM 5879 O O . LYS B 1 313 ? 20.859 -10.031 4.363 1 96.25 313 LYS B O 1
ATOM 5884 N N . LEU B 1 314 ? 18.656 -9.812 4.348 1 96.5 314 LEU B N 1
ATOM 5885 C CA . LEU B 1 314 ? 18.422 -11.195 3.938 1 96.5 314 LEU B CA 1
ATOM 5886 C C . LEU B 1 314 ? 19.062 -11.469 2.58 1 96.5 314 LEU B C 1
ATOM 5888 O O . LEU B 1 314 ? 19.766 -12.469 2.414 1 96.5 314 LEU B O 1
ATOM 5892 N N . LEU B 1 315 ? 18.875 -10.578 1.618 1 96.94 315 LEU B N 1
ATOM 5893 C CA . LEU B 1 315 ? 19.312 -10.781 0.24 1 96.94 315 LEU B CA 1
ATOM 5894 C C . LEU B 1 315 ? 20.812 -10.555 0.106 1 96.94 315 LEU B C 1
ATOM 5896 O O . LEU B 1 315 ? 21.438 -11.039 -0.843 1 96.94 315 LEU B O 1
ATOM 5900 N N . GLU B 1 316 ? 21.375 -9.82 1.054 1 96.62 316 GLU B N 1
ATOM 5901 C CA . GLU B 1 316 ? 22.812 -9.531 1.036 1 96.62 316 GLU B CA 1
ATOM 5902 C C . GLU B 1 316 ? 23.609 -10.672 1.646 1 96.62 316 GLU B C 1
ATOM 5904 O O . GLU B 1 316 ? 24.828 -10.766 1.442 1 96.62 316 GLU B O 1
ATOM 5909 N N . ASP B 1 317 ? 23 -11.492 2.451 1 96.69 317 ASP B N 1
ATOM 5910 C CA . ASP B 1 317 ? 23.688 -12.586 3.133 1 96.69 317 ASP B CA 1
ATOM 5911 C C . ASP B 1 317 ? 23.906 -13.766 2.191 1 96.69 317 ASP B C 1
ATOM 5913 O O . ASP B 1 317 ? 23.188 -14.766 2.26 1 96.69 317 ASP B O 1
ATOM 5917 N N . LYS B 1 318 ? 24.953 -13.711 1.49 1 94.88 318 LYS B N 1
ATOM 5918 C CA . LYS B 1 318 ? 25.234 -14.688 0.445 1 94.88 318 LYS B CA 1
ATOM 5919 C C . LYS B 1 318 ? 25.484 -16.078 1.04 1 94.88 318 LYS B C 1
ATOM 5921 O O . LYS B 1 318 ? 25.109 -17.094 0.449 1 94.88 318 LYS B O 1
ATOM 5926 N N . GLU B 1 319 ? 26.094 -16.062 2.15 1 96.56 319 GLU B N 1
ATOM 5927 C CA . GLU B 1 319 ? 26.359 -17.344 2.795 1 96.56 319 GLU B CA 1
ATOM 5928 C C . GLU B 1 319 ? 25.062 -18.047 3.203 1 96.56 319 GLU B C 1
ATOM 5930 O O . GLU B 1 319 ? 24.906 -19.234 2.982 1 96.56 319 GLU B O 1
ATOM 5935 N N . TRP B 1 320 ? 24.203 -17.312 3.76 1 96.69 320 TRP B N 1
ATOM 5936 C CA . TRP B 1 320 ? 22.906 -17.875 4.152 1 96.69 320 TRP B CA 1
ATOM 5937 C C . TRP B 1 320 ? 22.109 -18.312 2.926 1 96.69 320 TRP B C 1
ATOM 5939 O O . TRP B 1 320 ? 21.469 -19.359 2.932 1 96.69 320 TRP B O 1
ATOM 5949 N N . LEU B 1 321 ? 22.188 -17.562 1.887 1 96.44 321 LEU B N 1
ATOM 5950 C CA . LEU B 1 321 ? 21.422 -17.859 0.675 1 96.44 321 LEU B CA 1
ATOM 5951 C C . LEU B 1 321 ? 21.922 -19.141 0.016 1 96.44 321 LEU B C 1
ATOM 5953 O O . LEU B 1 321 ? 21.141 -19.891 -0.556 1 96.44 321 LEU B O 1
ATOM 5957 N N . LYS B 1 322 ? 23.188 -19.375 0.087 1 95.38 322 LYS B N 1
ATOM 5958 C CA . LYS B 1 322 ? 23.797 -20.578 -0.483 1 95.38 322 LYS B CA 1
ATOM 5959 C C . LYS B 1 322 ? 23.25 -21.828 0.197 1 95.38 322 LYS B C 1
ATOM 5961 O O . LYS B 1 322 ? 23.172 -22.891 -0.424 1 95.38 322 LYS B O 1
ATOM 5966 N N . MET B 1 323 ? 22.906 -21.641 1.407 1 96.44 323 MET B N 1
ATOM 5967 C CA . MET B 1 323 ? 22.297 -22.734 2.145 1 96.44 323 MET B CA 1
ATOM 5968 C C . MET B 1 323 ? 20.797 -22.766 1.938 1 96.44 323 MET B C 1
ATOM 5970 O O . MET B 1 323 ? 20.219 -23.828 1.693 1 96.44 323 MET B O 1
ATOM 5974 N N . TYR B 1 324 ? 20.172 -21.656 2.045 1 96.81 324 TYR B N 1
ATOM 5975 C CA . TYR B 1 324 ? 18.719 -21.531 2.068 1 96.81 324 TYR B CA 1
ATOM 5976 C C . TYR B 1 324 ? 18.094 -22.016 0.761 1 96.81 324 TYR B C 1
ATOM 5978 O O . TYR B 1 324 ? 17.156 -22.812 0.767 1 96.81 324 TYR B O 1
ATOM 5986 N N . LEU B 1 325 ? 18.609 -21.578 -0.382 1 96.25 325 LEU B N 1
ATOM 5987 C CA . LEU B 1 325 ? 17.953 -21.781 -1.668 1 96.25 325 LEU B CA 1
ATOM 5988 C C . LEU B 1 325 ? 17.938 -23.266 -2.039 1 96.25 325 LEU B C 1
ATOM 5990 O O . LEU B 1 325 ? 16.891 -23.812 -2.379 1 96.25 325 LEU B O 1
ATOM 5994 N N . PRO B 1 326 ? 19.062 -23.984 -1.927 1 95.69 326 PRO B N 1
ATOM 5995 C CA . PRO B 1 326 ? 19 -25.422 -2.205 1 95.69 326 PRO B CA 1
ATOM 5996 C C . PRO B 1 326 ? 18.109 -26.172 -1.217 1 95.69 326 PRO B C 1
ATOM 5998 O O . PRO B 1 326 ? 17.406 -27.109 -1.604 1 95.69 326 PRO B O 1
ATOM 6001 N N . THR B 1 327 ? 18.188 -25.781 0.037 1 97.44 327 THR B N 1
ATOM 6002 C CA . THR B 1 327 ? 17.344 -26.406 1.047 1 97.44 327 THR B CA 1
ATOM 6003 C C . THR B 1 327 ? 15.867 -26.172 0.736 1 97.44 327 THR B C 1
ATOM 6005 O O . THR B 1 327 ? 15.062 -27.109 0.804 1 97.44 327 THR B O 1
ATOM 6008 N N . HIS B 1 328 ? 15.578 -24.969 0.431 1 96.75 328 HIS B N 1
ATOM 6009 C CA . HIS B 1 328 ? 14.25 -24.547 0.007 1 96.75 328 HIS B CA 1
ATOM 6010 C C . HIS B 1 328 ? 13.734 -25.422 -1.137 1 96.75 328 HIS B C 1
ATOM 6012 O O . HIS B 1 328 ? 12.633 -25.969 -1.062 1 96.75 328 HIS B O 1
ATOM 6018 N N . ASN B 1 329 ? 14.5 -25.594 -2.158 1 96.94 329 ASN B N 1
ATOM 6019 C CA . ASN B 1 329 ? 14.094 -26.359 -3.332 1 96.94 329 ASN B CA 1
ATOM 6020 C C . ASN B 1 329 ? 13.992 -27.844 -3.023 1 96.94 329 ASN B C 1
ATOM 6022 O O . ASN B 1 329 ? 13.125 -28.531 -3.564 1 96.94 329 ASN B O 1
ATOM 6026 N N . LYS B 1 330 ? 14.859 -28.312 -2.201 1 97.56 330 LYS B N 1
ATOM 6027 C CA . LYS B 1 330 ? 14.773 -29.703 -1.77 1 97.56 330 LYS B CA 1
ATOM 6028 C C . LYS B 1 330 ? 13.469 -29.969 -1.023 1 97.56 330 LYS B C 1
ATOM 6030 O O . LYS B 1 330 ? 12.812 -30.984 -1.25 1 97.56 330 LYS B O 1
ATOM 6035 N N . MET B 1 331 ? 13.148 -29.094 -0.148 1 98 331 MET B N 1
ATOM 6036 C CA . MET B 1 331 ? 11.906 -29.219 0.605 1 98 331 MET B CA 1
ATOM 6037 C C . MET B 1 331 ? 10.703 -29.219 -0.33 1 98 331 MET B C 1
ATOM 6039 O O . MET B 1 331 ? 9.766 -29.984 -0.145 1 98 331 MET B O 1
ATOM 6043 N N . LEU B 1 332 ? 10.734 -28.359 -1.322 1 98.31 332 LEU B N 1
ATOM 6044 C CA . LEU B 1 332 ? 9.648 -28.297 -2.295 1 98.31 332 LEU B CA 1
ATOM 6045 C C . LEU B 1 332 ? 9.562 -29.594 -3.094 1 98.31 332 LEU B C 1
ATOM 6047 O O . LEU B 1 332 ? 8.469 -30.109 -3.346 1 98.31 332 LEU B O 1
ATOM 6051 N N . MET B 1 333 ? 10.695 -30.094 -3.477 1 98.06 333 MET B N 1
ATOM 6052 C CA . MET B 1 333 ? 10.711 -31.344 -4.219 1 98.06 333 MET B CA 1
ATOM 6053 C C . MET B 1 333 ? 10.125 -32.469 -3.379 1 98.06 333 MET B C 1
ATOM 6055 O O . MET B 1 333 ? 9.336 -33.281 -3.879 1 98.06 333 MET B O 1
ATOM 6059 N N . GLU B 1 334 ? 10.484 -32.562 -2.174 1 98 334 GLU B N 1
ATOM 6060 C CA . GLU B 1 334 ? 10 -33.594 -1.271 1 98 334 GLU B CA 1
ATOM 6061 C C . GLU B 1 334 ? 8.492 -33.5 -1.077 1 98 334 GLU B C 1
ATOM 6063 O O . GLU B 1 334 ? 7.789 -34.5 -1.14 1 98 334 GLU B O 1
ATOM 6068 N N . SER B 1 335 ? 8.023 -32.312 -0.778 1 98.5 335 SER B N 1
ATOM 6069 C CA . SER B 1 335 ? 6.594 -32.156 -0.567 1 98.5 335 SER B CA 1
ATOM 6070 C C . SER B 1 335 ? 5.809 -32.438 -1.843 1 98.5 335 SER B C 1
ATOM 6072 O O . SER B 1 335 ? 4.742 -33.062 -1.797 1 98.5 335 SER B O 1
ATOM 6074 N N . ALA B 1 336 ? 6.305 -32 -2.994 1 98.62 336 ALA B N 1
ATOM 6075 C CA . ALA B 1 336 ? 5.66 -32.312 -4.266 1 98.62 336 ALA B CA 1
ATOM 6076 C C . ALA B 1 336 ? 5.582 -33.812 -4.496 1 98.62 336 ALA B C 1
ATOM 6078 O O . ALA B 1 336 ? 4.562 -34.344 -4.969 1 98.62 336 ALA B O 1
ATOM 6079 N N . THR B 1 337 ? 6.621 -34.469 -4.18 1 98.5 337 THR B N 1
ATOM 6080 C CA . THR B 1 337 ? 6.691 -35.938 -4.367 1 98.5 337 THR B CA 1
ATOM 6081 C C . THR B 1 337 ? 5.602 -36.625 -3.562 1 98.5 337 THR B C 1
ATOM 6083 O O . THR B 1 337 ? 4.957 -37.562 -4.059 1 98.5 337 THR B O 1
ATOM 6086 N N . ILE B 1 338 ? 5.398 -36.188 -2.383 1 98.69 338 ILE B N 1
ATOM 6087 C CA . ILE B 1 338 ? 4.383 -36.781 -1.521 1 98.69 338 ILE B CA 1
ATOM 6088 C C . ILE B 1 338 ? 3.01 -36.625 -2.174 1 98.69 338 ILE B C 1
ATOM 6090 O O . ILE B 1 338 ? 2.236 -37.594 -2.217 1 98.69 338 ILE B O 1
ATOM 6094 N N . VAL B 1 339 ? 2.699 -35.5 -2.676 1 98.81 339 VAL B N 1
ATOM 6095 C CA . VAL B 1 3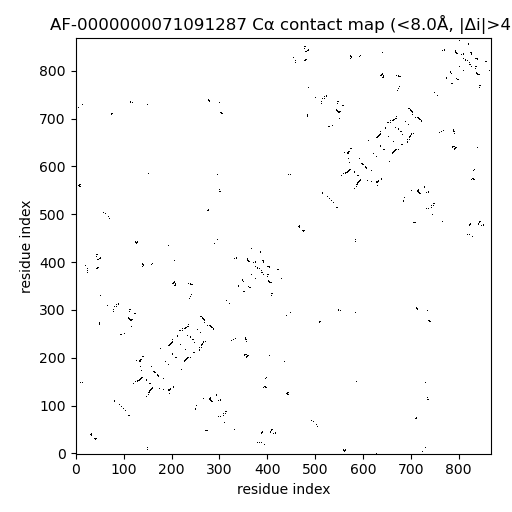39 ? 1.398 -35.25 -3.287 1 98.81 339 VAL B CA 1
ATOM 6096 C C . VAL B 1 339 ? 1.279 -36.031 -4.586 1 98.81 339 VAL B C 1
ATOM 6098 O O . VAL B 1 339 ? 0.236 -36.656 -4.863 1 98.81 339 VAL B O 1
ATOM 6101 N N . MET B 1 340 ? 2.332 -36.062 -5.398 1 98.75 340 MET B N 1
ATOM 6102 C CA . MET B 1 340 ? 2.312 -36.812 -6.656 1 98.75 340 MET B CA 1
ATOM 6103 C C . MET B 1 340 ? 2.055 -38.281 -6.41 1 98.75 340 MET B C 1
ATOM 6105 O O . MET B 1 340 ? 1.271 -38.906 -7.125 1 98.75 340 MET B O 1
ATOM 6109 N N . GLU B 1 341 ? 2.736 -38.812 -5.457 1 98.69 341 GLU B N 1
ATOM 6110 C CA . GLU B 1 341 ? 2.547 -40.219 -5.133 1 98.69 341 GLU B CA 1
ATOM 6111 C C . GLU B 1 341 ? 1.108 -40.5 -4.711 1 98.69 341 GLU B C 1
ATOM 6113 O O . GLU B 1 341 ? 0.528 -41.531 -5.105 1 98.69 341 GLU B O 1
ATOM 6118 N N . THR B 1 342 ? 0.553 -39.656 -3.914 1 98.75 342 THR B N 1
ATOM 6119 C CA . THR B 1 342 ? -0.834 -39.781 -3.49 1 98.75 342 THR B CA 1
ATOM 6120 C C . THR B 1 342 ? -1.776 -39.719 -4.688 1 98.75 342 THR B C 1
ATOM 6122 O O . THR B 1 342 ? -2.717 -40.531 -4.785 1 98.75 342 THR B O 1
ATOM 6125 N N . LEU B 1 343 ? -1.569 -38.812 -5.582 1 98.81 343 LEU B N 1
ATOM 6126 C CA . LEU B 1 343 ? -2.404 -38.656 -6.77 1 98.81 343 LEU B CA 1
ATOM 6127 C C . LEU B 1 343 ? -2.312 -39.906 -7.652 1 98.81 343 LEU B C 1
ATOM 612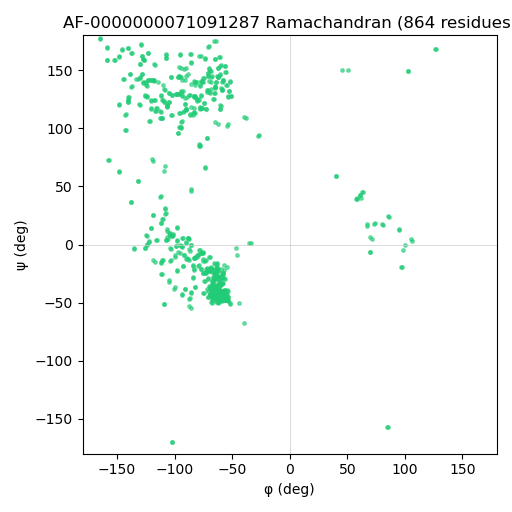9 O O . LEU B 1 343 ? -3.311 -40.312 -8.234 1 98.81 343 LEU B O 1
ATOM 6133 N N . LYS B 1 344 ? -1.121 -40.438 -7.723 1 98.56 344 LYS B N 1
ATOM 6134 C CA . LYS B 1 344 ? -0.957 -41.688 -8.469 1 98.56 344 LYS B CA 1
ATOM 6135 C C . LYS B 1 344 ? -1.772 -42.812 -7.84 1 98.56 344 LYS B C 1
ATOM 6137 O O . LYS B 1 344 ? -2.438 -43.562 -8.547 1 98.56 344 LYS B O 1
ATOM 6142 N N . GLU B 1 345 ? -1.711 -42.906 -6.566 1 98.31 345 GLU B N 1
ATOM 6143 C CA . GLU B 1 345 ? -2.482 -43.906 -5.848 1 98.31 345 GLU B CA 1
ATOM 6144 C C . GLU B 1 345 ? -3.979 -43.75 -6.109 1 98.31 345 GLU B C 1
ATOM 6146 O O . GLU B 1 345 ? -4.711 -44.75 -6.191 1 98.31 345 GLU B O 1
ATOM 6151 N N . LEU B 1 346 ? -4.395 -42.562 -6.273 1 98.12 346 LEU B N 1
ATOM 6152 C CA . LEU B 1 346 ? -5.805 -42.25 -6.465 1 98.12 346 LEU B CA 1
ATOM 6153 C C . LEU B 1 346 ? -6.188 -42.344 -7.938 1 98.12 346 LEU B C 1
ATOM 6155 O O . LEU B 1 346 ? -7.352 -42.156 -8.297 1 98.12 346 LEU B O 1
ATOM 6159 N N . ASP B 1 347 ? -5.199 -42.562 -8.812 1 97.88 347 ASP B N 1
ATOM 6160 C CA . ASP B 1 347 ? -5.387 -42.594 -10.258 1 97.88 347 ASP B CA 1
ATOM 6161 C C . ASP B 1 347 ? -5.891 -41.219 -10.758 1 97.88 347 ASP B C 1
ATOM 6163 O O . ASP B 1 347 ? -6.844 -41.156 -11.539 1 97.88 347 ASP B O 1
ATOM 6167 N N . VAL B 1 348 ? -5.367 -40.219 -10.211 1 98.25 348 VAL B N 1
ATOM 6168 C CA . VAL B 1 348 ? -5.66 -38.844 -10.625 1 98.25 348 VAL B CA 1
ATOM 6169 C C . VAL B 1 348 ? -4.504 -38.281 -11.469 1 98.25 348 VAL B C 1
ATOM 6171 O O . VAL B 1 348 ? -3.402 -38.094 -10.953 1 98.25 348 VAL B O 1
ATOM 6174 N N . PRO B 1 349 ? -4.727 -38.062 -12.766 1 98.06 349 PRO B N 1
ATOM 6175 C CA . PRO B 1 349 ? -3.668 -37.438 -13.562 1 98.06 349 PRO B CA 1
ATOM 6176 C C . PRO B 1 349 ? -3.326 -36.031 -13.094 1 98.06 349 PRO B C 1
ATOM 6178 O O . PRO B 1 349 ? -4.18 -35.344 -12.531 1 98.06 349 PRO B O 1
ATOM 6181 N N . PHE B 1 350 ? -2.139 -35.656 -13.312 1 98.5 350 PHE B N 1
ATOM 6182 C CA . PHE B 1 350 ? -1.714 -34.312 -12.922 1 98.5 350 PHE B CA 1
ATOM 6183 C C . PHE B 1 350 ? -0.595 -33.812 -13.828 1 98.5 350 PHE B C 1
ATOM 6185 O O . PHE B 1 350 ? 0.03 -34.594 -14.547 1 98.5 350 PHE B O 1
ATOM 6192 N N . VAL B 1 351 ? -0.426 -32.5 -13.883 1 98.31 351 VAL B N 1
ATOM 6193 C CA . VAL B 1 351 ? 0.738 -31.891 -14.516 1 98.31 351 VAL B CA 1
ATOM 6194 C C . VAL B 1 351 ? 1.944 -31.984 -13.586 1 98.31 351 VAL B C 1
ATOM 6196 O O . VAL B 1 351 ? 1.908 -31.5 -12.453 1 98.31 351 VAL B O 1
ATOM 6199 N N . LYS B 1 352 ? 2.969 -32.719 -14.055 1 97.69 352 LYS B N 1
ATOM 6200 C CA . LYS B 1 352 ? 4.16 -32.812 -13.219 1 97.69 352 LYS B CA 1
ATOM 6201 C C . LYS B 1 352 ? 4.77 -31.422 -12.969 1 97.69 352 LYS B C 1
ATOM 6203 O O . LYS B 1 352 ? 5.184 -30.734 -13.906 1 97.69 352 LYS B O 1
ATOM 6208 N N . PRO B 1 353 ? 4.789 -31.016 -11.727 1 97.88 353 PRO B N 1
ATOM 6209 C CA . PRO B 1 353 ? 5.348 -29.688 -11.438 1 97.88 353 PRO B CA 1
ATOM 6210 C C . PRO B 1 353 ? 6.875 -29.672 -11.484 1 97.88 353 PRO B C 1
ATOM 6212 O O . PRO B 1 353 ? 7.52 -30.641 -11.078 1 97.88 353 PRO B O 1
ATOM 6215 N N . SER B 1 354 ? 7.418 -28.594 -12.023 1 97.81 354 SER B N 1
ATOM 6216 C CA . SER B 1 354 ? 8.859 -28.375 -11.984 1 97.81 354 SER B CA 1
ATOM 6217 C C . SER B 1 354 ? 9.219 -27.219 -11.062 1 97.81 354 SER B C 1
ATOM 6219 O O . SER B 1 354 ? 10.383 -27.031 -10.703 1 97.81 354 SER B O 1
ATOM 6221 N N . ALA B 1 355 ? 8.281 -26.422 -10.648 1 98 355 ALA B N 1
ATOM 6222 C CA . ALA B 1 355 ? 8.484 -25.188 -9.883 1 98 355 ALA B CA 1
ATOM 6223 C C . ALA B 1 355 ? 7.219 -24.797 -9.125 1 98 355 ALA B C 1
ATOM 6225 O O . ALA B 1 355 ? 6.164 -25.422 -9.305 1 98 355 ALA B O 1
ATOM 6226 N N . GLY B 1 356 ? 7.391 -23.844 -8.258 1 98 356 GLY B N 1
ATOM 6227 C CA . GLY B 1 356 ? 6.25 -23.281 -7.551 1 98 356 GLY B CA 1
ATOM 6228 C C . GLY B 1 356 ? 5.871 -24.078 -6.312 1 98 356 GLY B C 1
ATOM 6229 O O . GLY B 1 356 ? 6.723 -24.703 -5.688 1 98 356 GLY B O 1
ATOM 6230 N N . LEU B 1 357 ? 4.625 -23.922 -5.914 1 98.69 357 LEU B N 1
ATOM 6231 C CA . LEU B 1 357 ? 4.18 -24.422 -4.617 1 98.69 357 LEU B CA 1
ATOM 6232 C C . LEU B 1 357 ? 2.998 -25.375 -4.773 1 98.69 357 LEU B C 1
ATOM 6234 O O . LEU B 1 357 ? 2.363 -25.75 -3.783 1 98.69 357 LEU B O 1
ATOM 6238 N N . PHE B 1 358 ? 2.607 -25.766 -5.984 1 98.38 358 PHE B N 1
ATOM 6239 C CA . PHE B 1 358 ? 1.304 -26.391 -6.195 1 98.38 358 PHE B CA 1
ATOM 6240 C C . PHE B 1 358 ? 1.362 -27.391 -7.336 1 98.38 358 PHE B C 1
ATOM 6242 O O . PHE B 1 358 ? 2.322 -27.406 -8.109 1 98.38 358 PHE B O 1
ATOM 6249 N N . ILE B 1 359 ? 0.394 -28.234 -7.375 1 98.69 359 ILE B N 1
ATOM 6250 C CA . ILE B 1 359 ? 0.187 -29.234 -8.422 1 98.69 359 ILE B CA 1
ATOM 6251 C C . ILE B 1 359 ? -1.22 -29.078 -9 1 98.69 359 ILE B C 1
ATOM 6253 O O . ILE B 1 359 ? -2.193 -28.953 -8.258 1 98.69 359 ILE B O 1
ATOM 6257 N N . TRP B 1 360 ? -1.284 -28.984 -10.297 1 98.75 360 TRP B N 1
ATOM 6258 C CA . TRP B 1 360 ? -2.537 -28.938 -11.039 1 98.75 360 TRP B CA 1
ATOM 6259 C C . TRP B 1 360 ? -2.996 -30.344 -11.422 1 98.75 360 TRP B C 1
ATOM 6261 O O . TRP B 1 360 ? -2.322 -31.031 -12.188 1 98.75 360 TRP B O 1
ATOM 6271 N N . ALA B 1 361 ? -4.148 -30.781 -10.906 1 98.69 361 ALA B N 1
ATOM 6272 C CA . ALA B 1 361 ? -4.527 -32.188 -11.008 1 98.69 361 ALA B CA 1
ATOM 6273 C C . ALA B 1 361 ? -5.934 -32.344 -11.578 1 98.69 361 ALA B C 1
ATOM 6275 O O . ALA B 1 361 ? -6.801 -31.484 -11.344 1 98.69 361 ALA B O 1
ATOM 6276 N N . ASP B 1 362 ? -6.133 -33.406 -12.32 1 98.12 362 ASP B N 1
ATOM 6277 C CA . ASP B 1 362 ? -7.375 -33.719 -13.023 1 98.12 362 ASP B CA 1
ATOM 6278 C C . ASP B 1 362 ? -8.25 -34.656 -12.203 1 98.12 362 ASP B C 1
ATOM 6280 O O . ASP B 1 362 ? -8.078 -35.875 -12.266 1 98.12 362 ASP B O 1
ATOM 6284 N N . PHE B 1 363 ? -9.281 -34.094 -11.547 1 97.75 363 PHE B N 1
ATOM 6285 C CA . PHE B 1 363 ? -10.133 -34.875 -10.672 1 97.75 363 PHE B CA 1
ATOM 6286 C C . PHE B 1 363 ? -11.414 -35.312 -11.383 1 97.75 363 PHE B C 1
ATOM 6288 O O . PHE B 1 363 ? -12.359 -35.75 -10.742 1 97.75 363 PHE B O 1
ATOM 6295 N N . ARG B 1 364 ? -11.594 -35.25 -12.656 1 95.12 364 ARG B N 1
ATOM 6296 C CA . ARG B 1 364 ? -12.805 -35.5 -13.422 1 95.12 364 ARG B CA 1
ATOM 6297 C C . ARG B 1 364 ? -13.32 -36.906 -13.195 1 95.12 364 ARG B C 1
ATOM 6299 O O . ARG B 1 364 ? -14.523 -37.156 -13.242 1 95.12 364 ARG B O 1
ATOM 6306 N N . LYS B 1 365 ? -12.344 -37.812 -12.977 1 94.25 365 LYS B N 1
ATOM 6307 C CA . LYS B 1 365 ? -12.766 -39.188 -12.734 1 94.25 365 LYS B CA 1
ATOM 6308 C C . LYS B 1 365 ? -13.508 -39.312 -11.414 1 94.25 365 LYS B C 1
ATOM 6310 O O . LYS B 1 365 ? -14.391 -40.156 -11.266 1 94.25 365 LYS B O 1
ATOM 6315 N N . ILE B 1 366 ? -13.141 -38.531 -10.539 1 94.62 366 ILE B N 1
ATOM 6316 C CA . ILE B 1 366 ? -13.727 -38.562 -9.203 1 94.62 366 ILE B CA 1
ATOM 6317 C C . ILE B 1 366 ? -14.984 -37.719 -9.156 1 94.62 366 ILE B C 1
ATOM 6319 O O . ILE B 1 366 ? -16.016 -38.125 -8.625 1 94.62 366 ILE B O 1
ATOM 6323 N N . ILE B 1 367 ? -14.898 -36.438 -9.555 1 92.25 367 ILE B N 1
ATOM 6324 C CA . ILE B 1 367 ? -16 -35.5 -9.523 1 92.25 367 ILE B CA 1
ATOM 6325 C C . ILE B 1 367 ? -17.094 -35.938 -10.492 1 92.25 367 ILE B C 1
ATOM 6327 O O . ILE B 1 367 ? -18.281 -35.719 -10.234 1 92.25 367 ILE B O 1
ATOM 6331 N N . ARG B 1 368 ? -16.922 -36.562 -11.422 1 83.94 368 ARG B N 1
ATOM 6332 C CA . ARG B 1 368 ? -17.875 -37 -12.445 1 83.94 368 ARG B CA 1
ATOM 6333 C C . ARG B 1 368 ? -18.703 -35.812 -12.961 1 83.94 368 ARG B C 1
ATOM 6335 O O . ARG B 1 368 ? -18.875 -34.812 -12.25 1 83.94 368 ARG B O 1
ATOM 6342 N N . SER B 1 369 ? -19.219 -35.719 -14.227 1 84.31 369 SER B N 1
ATOM 6343 C CA . SER B 1 369 ? -19.969 -34.594 -14.836 1 84.31 369 SER B CA 1
ATOM 6344 C C . SER B 1 369 ? -19.391 -33.25 -14.43 1 84.31 369 SER B C 1
ATOM 6346 O O . SER B 1 369 ? -20.078 -32.438 -13.844 1 84.31 369 SER B O 1
ATOM 6348 N N . ALA B 1 370 ? -18.156 -33.094 -14.75 1 85.69 370 ALA B N 1
ATOM 6349 C CA . ALA B 1 370 ? -17.391 -31.938 -14.273 1 85.69 370 ALA B CA 1
ATOM 6350 C C . ALA B 1 370 ? -18.016 -30.625 -14.727 1 85.69 370 ALA B C 1
ATOM 6352 O O . ALA B 1 370 ? -18.312 -30.453 -15.906 1 85.69 370 ALA B O 1
ATOM 6353 N N . SER B 1 371 ? -18.422 -29.797 -13.805 1 92.5 371 SER B N 1
ATOM 6354 C CA . SER B 1 371 ? -18.938 -28.438 -13.93 1 92.5 371 SER B CA 1
ATOM 6355 C C . SER B 1 371 ? -18.406 -27.531 -12.812 1 92.5 371 SER B C 1
ATOM 6357 O O . SER B 1 371 ? -17.734 -28.016 -11.891 1 92.5 371 SER B O 1
ATOM 6359 N N . LYS B 1 372 ? -18.672 -26.328 -13.055 1 91.94 372 LYS B N 1
ATOM 6360 C CA . LYS B 1 372 ? -18.297 -25.406 -11.992 1 91.94 372 LYS B CA 1
ATOM 6361 C C . LYS B 1 372 ? -18.953 -25.781 -10.664 1 91.94 372 LYS B C 1
ATOM 6363 O O . LYS B 1 372 ? -18.297 -25.734 -9.617 1 91.94 372 LYS B O 1
ATOM 6368 N N . GLU B 1 373 ? -20.156 -26.203 -10.695 1 91.06 373 GLU B N 1
ATOM 6369 C CA . GLU B 1 373 ? -20.922 -26.578 -9.508 1 91.06 373 GLU B CA 1
ATOM 6370 C C . GLU B 1 373 ? -20.344 -27.844 -8.859 1 91.06 373 GLU B C 1
ATOM 6372 O O . GLU B 1 373 ? -20.234 -27.906 -7.633 1 91.06 373 GLU B O 1
ATOM 6377 N N . SER B 1 374 ? -20.047 -28.812 -9.695 1 93.31 374 SER B N 1
ATOM 6378 C CA . SER B 1 374 ? -19.531 -30.062 -9.133 1 93.31 374 SER B CA 1
ATOM 6379 C C . SER B 1 374 ? -18.141 -29.859 -8.523 1 93.31 374 SER B C 1
ATOM 6381 O O . SER B 1 374 ? -17.797 -30.5 -7.539 1 93.31 374 SER B O 1
ATOM 6383 N N . GLU B 1 375 ? -17.312 -28.984 -9.156 1 93.75 375 GLU B N 1
ATOM 6384 C CA . GLU B 1 375 ? -16.047 -28.625 -8.547 1 93.75 375 GLU B CA 1
ATOM 6385 C C . GLU B 1 375 ? -16.25 -28.047 -7.148 1 93.75 375 GLU B C 1
ATOM 6387 O O . GLU B 1 375 ? -15.531 -28.406 -6.211 1 93.75 375 GLU B O 1
ATOM 6392 N N . LYS B 1 376 ? -17.188 -27.188 -7.078 1 91.75 376 LYS B N 1
ATOM 6393 C CA . LYS B 1 376 ? -17.5 -26.547 -5.805 1 91.75 376 LYS B CA 1
ATOM 6394 C C . LYS B 1 376 ? -17.984 -27.562 -4.777 1 91.75 376 LYS B C 1
ATOM 6396 O O . LYS B 1 376 ? -17.594 -27.5 -3.605 1 91.75 376 LYS B O 1
ATOM 6401 N N . GLN B 1 377 ? -18.859 -28.453 -5.16 1 92.88 377 GLN B N 1
ATOM 6402 C CA . GLN B 1 377 ? -19.344 -29.5 -4.27 1 92.88 377 GLN B CA 1
ATOM 6403 C C . GLN B 1 377 ? -18.203 -30.359 -3.74 1 92.88 377 GLN B C 1
ATOM 6405 O O . GLN B 1 377 ? -18.188 -30.719 -2.561 1 92.88 377 GLN B O 1
ATOM 6410 N N . PHE B 1 378 ? -17.359 -30.688 -4.633 1 95.81 378 PHE B N 1
ATOM 6411 C CA . PHE B 1 378 ? -16.219 -31.484 -4.211 1 95.81 378 PHE B CA 1
ATOM 6412 C C . PHE B 1 378 ? -15.352 -30.719 -3.221 1 95.81 378 PHE B C 1
ATOM 6414 O O . PHE B 1 378 ? -14.891 -31.281 -2.225 1 95.81 378 PHE B O 1
ATOM 6421 N N . ALA B 1 379 ? -15.086 -29.469 -3.49 1 95.75 379 ALA B N 1
ATOM 6422 C CA . ALA B 1 379 ? -14.305 -28.641 -2.586 1 95.75 379 ALA B CA 1
ATOM 6423 C C . ALA B 1 379 ? -14.945 -28.578 -1.203 1 95.75 379 ALA B C 1
ATOM 6425 O O . ALA B 1 379 ? -14.25 -28.656 -0.185 1 95.75 379 ALA B O 1
ATOM 6426 N N . ILE B 1 380 ? -16.266 -28.422 -1.151 1 94.38 380 ILE B N 1
ATOM 6427 C CA . ILE B 1 380 ? -17 -28.375 0.109 1 94.38 380 ILE B CA 1
ATOM 6428 C C . ILE B 1 380 ? -16.891 -29.719 0.812 1 94.38 380 ILE B C 1
ATOM 6430 O O . ILE B 1 380 ? -16.719 -29.781 2.031 1 94.38 380 ILE B O 1
ATOM 6434 N N . HIS B 1 381 ? -17.047 -30.766 0.015 1 96 381 HIS B N 1
ATOM 6435 C CA . HIS B 1 381 ? -16.875 -32.125 0.562 1 96 381 HIS B CA 1
ATOM 6436 C C . HIS B 1 381 ? -15.508 -32.281 1.2 1 96 381 HIS B C 1
ATOM 6438 O O . HIS B 1 381 ? -15.398 -32.844 2.299 1 96 381 HIS B O 1
ATOM 6444 N N . CYS B 1 382 ? -14.484 -31.875 0.537 1 97.44 382 CYS B N 1
ATOM 6445 C CA . CYS B 1 382 ? -13.133 -31.922 1.085 1 97.44 382 CYS B CA 1
ATOM 6446 C C . CYS B 1 382 ? -13.023 -31.094 2.359 1 97.44 382 CYS B C 1
ATOM 6448 O O . CYS B 1 382 ? -12.352 -31.5 3.312 1 97.44 382 CYS B O 1
ATOM 6450 N N . LEU B 1 383 ? -13.664 -29.922 2.314 1 96.69 383 LEU B N 1
ATOM 6451 C CA . LEU B 1 383 ? -13.672 -29.062 3.494 1 96.69 383 LEU B CA 1
ATOM 6452 C C . LEU B 1 383 ? -14.266 -29.797 4.691 1 96.69 383 LEU B C 1
ATOM 6454 O O . LEU B 1 383 ? -13.773 -29.672 5.812 1 96.69 383 LEU B O 1
ATOM 6458 N N . ASN B 1 384 ? -15.289 -30.484 4.48 1 95.44 384 ASN B N 1
ATOM 6459 C CA . ASN B 1 384 ? -15.938 -31.266 5.535 1 95.44 384 ASN B CA 1
ATOM 6460 C C . ASN B 1 384 ? -15.023 -32.375 6.055 1 95.44 384 ASN B C 1
ATOM 6462 O O . ASN B 1 384 ? -15.234 -32.906 7.152 1 95.44 384 ASN B O 1
ATOM 6466 N N . HIS B 1 385 ? -14.047 -32.75 5.27 1 97 385 HIS B N 1
ATOM 6467 C CA . HIS B 1 385 ? -13.039 -33.688 5.695 1 97 385 HIS B CA 1
ATOM 6468 C C . HIS B 1 385 ? -11.82 -33 6.285 1 97 385 HIS B C 1
ATOM 6470 O O . HIS B 1 385 ? -10.781 -33.625 6.484 1 97 385 HIS B O 1
ATOM 6476 N N . GLY B 1 386 ? -11.914 -31.688 6.426 1 97.38 386 GLY B N 1
ATOM 6477 C CA . GLY B 1 386 ? -10.844 -30.906 7.047 1 97.38 386 GLY B CA 1
ATOM 6478 C C . GLY B 1 386 ? -9.758 -30.5 6.07 1 97.38 386 GLY B C 1
ATOM 6479 O O . GLY B 1 386 ? -8.602 -30.344 6.457 1 97.38 386 GLY B O 1
ATOM 6480 N N . LEU B 1 387 ? -10.133 -30.438 4.836 1 98.12 387 LEU B N 1
ATOM 6481 C CA . LEU B 1 387 ? -9.148 -30.109 3.814 1 98.12 387 LEU B CA 1
ATOM 6482 C C . LEU B 1 387 ? -9.656 -29 2.908 1 98.12 387 LEU B C 1
ATOM 6484 O O . LEU B 1 387 ? -10.727 -29.109 2.316 1 98.12 387 LEU B O 1
ATOM 6488 N N . ALA B 1 388 ? -8.93 -27.891 2.873 1 98.06 388 ALA B N 1
ATOM 6489 C CA . ALA B 1 388 ? -9.242 -26.828 1.919 1 98.06 388 ALA B CA 1
ATOM 6490 C C . ALA B 1 388 ? -8.477 -27.016 0.613 1 98.06 388 ALA B C 1
ATOM 6492 O O . ALA B 1 388 ? -7.246 -27.125 0.618 1 98.06 388 ALA B O 1
ATOM 6493 N N . ILE B 1 389 ? -9.148 -27.141 -0.479 1 97.81 389 ILE B N 1
ATOM 6494 C CA . ILE B 1 389 ? -8.547 -27.25 -1.803 1 97.81 389 ILE B CA 1
ATOM 6495 C C . ILE B 1 389 ? -9.086 -26.156 -2.709 1 97.81 389 ILE B C 1
ATOM 6497 O O . ILE B 1 389 ? -10.07 -25.5 -2.373 1 97.81 389 ILE B O 1
ATOM 6501 N N . ALA B 1 390 ? -8.445 -25.906 -3.836 1 97.12 390 ALA B N 1
ATOM 6502 C CA . ALA B 1 390 ? -8.859 -24.828 -4.742 1 97.12 390 ALA B CA 1
ATOM 6503 C C . ALA B 1 390 ? -9.398 -25.406 -6.051 1 97.12 390 ALA B C 1
ATOM 6505 O O . ALA B 1 390 ? -8.648 -25.953 -6.855 1 97.12 390 ALA B O 1
ATOM 6506 N N . PRO B 1 391 ? -10.68 -25.188 -6.293 1 96.19 391 PRO B N 1
ATOM 6507 C CA . PRO B 1 391 ? -11.258 -25.703 -7.543 1 96.19 391 PRO B CA 1
ATOM 6508 C C . PRO B 1 391 ? -10.727 -24.969 -8.773 1 96.19 391 PRO B C 1
ATOM 6510 O O . PRO B 1 391 ? -10.422 -23.781 -8.703 1 96.19 391 PRO B O 1
ATOM 6513 N N . GLY B 1 392 ? -10.656 -25.672 -9.852 1 96.19 392 GLY B N 1
ATOM 6514 C CA . GLY B 1 392 ? -10.117 -25.141 -11.094 1 96.19 392 GLY B CA 1
ATOM 6515 C C . GLY B 1 392 ? -10.828 -23.891 -11.562 1 96.19 392 GLY B C 1
ATOM 6516 O O . GLY B 1 392 ? -10.211 -23.016 -12.172 1 96.19 392 GLY B O 1
ATOM 6517 N N . ALA B 1 393 ? -12.102 -23.766 -11.242 1 94.38 393 ALA B N 1
ATOM 6518 C CA . ALA B 1 393 ? -12.891 -22.594 -11.641 1 94.38 393 ALA B CA 1
ATOM 6519 C C . ALA B 1 393 ? -12.312 -21.312 -11.055 1 94.38 393 ALA B C 1
ATOM 6521 O O . ALA B 1 393 ? -12.414 -20.25 -11.664 1 94.38 393 ALA B O 1
ATOM 6522 N N . ALA B 1 394 ? -11.664 -21.422 -9.914 1 95.31 394 ALA B N 1
ATOM 6523 C CA . ALA B 1 394 ? -11.055 -20.281 -9.25 1 95.31 394 ALA B CA 1
ATOM 6524 C C . ALA B 1 394 ? -9.844 -19.766 -10.039 1 95.31 394 ALA B C 1
ATOM 6526 O O . ALA B 1 394 ? -9.359 -18.656 -9.789 1 95.31 394 ALA B O 1
ATOM 6527 N N . PHE B 1 395 ? -9.414 -20.5 -11 1 97.19 395 PHE B N 1
ATOM 6528 C CA . PHE B 1 395 ? -8.25 -20.156 -11.805 1 97.19 395 PHE B CA 1
ATOM 6529 C C . PHE B 1 395 ? -8.664 -19.828 -13.234 1 97.19 395 PHE B C 1
ATOM 6531 O O . PHE B 1 395 ? -7.844 -19.891 -14.156 1 97.19 395 PHE B O 1
ATOM 6538 N N . TYR B 1 396 ? -9.922 -19.547 -13.406 1 95.62 396 TYR B N 1
ATOM 6539 C CA . TYR B 1 396 ? -10.5 -19.094 -14.672 1 95.62 396 TYR B CA 1
ATOM 6540 C C . TYR B 1 396 ? -10.242 -20.109 -15.781 1 95.62 396 TYR B C 1
ATOM 6542 O O . TYR B 1 396 ? -9.891 -19.734 -16.906 1 95.62 396 TYR B O 1
ATOM 6550 N N . TYR B 1 397 ? -10.352 -21.328 -15.414 1 96.06 397 TYR B N 1
ATOM 6551 C CA . TYR B 1 397 ? -10.172 -22.406 -16.406 1 96.06 397 TYR B CA 1
ATOM 6552 C C . TYR B 1 397 ? -11.516 -22.844 -16.969 1 96.06 397 TYR B C 1
ATOM 6554 O O . TYR B 1 397 ? -12.531 -22.828 -16.266 1 96.06 397 TYR B O 1
ATOM 6562 N N . ASN B 1 398 ? -11.516 -23.172 -18.203 1 95.06 398 ASN B N 1
ATOM 6563 C CA . ASN B 1 398 ? -12.781 -23.484 -18.875 1 95.06 398 ASN B CA 1
ATOM 6564 C C . ASN B 1 398 ? -13 -24.984 -18.969 1 95.06 398 ASN B C 1
ATOM 6566 O O . ASN B 1 398 ? -14.062 -25.438 -19.406 1 95.06 398 ASN B O 1
ATOM 6570 N N . GLU B 1 399 ? -11.969 -25.75 -18.656 1 96.19 399 GLU B N 1
ATOM 6571 C CA . GLU B 1 399 ? -12.156 -27.188 -18.453 1 96.19 399 GLU B CA 1
ATOM 6572 C C . GLU B 1 399 ? -12.352 -27.5 -16.969 1 96.19 399 GLU B C 1
ATOM 6574 O O . GLU B 1 399 ? -11.414 -27.391 -16.172 1 96.19 399 GLU B O 1
ATOM 6579 N N . PHE B 1 400 ? -13.562 -27.953 -16.641 1 96.38 400 PHE B N 1
ATOM 6580 C CA . PHE B 1 400 ? -13.883 -28.141 -15.227 1 96.38 400 PHE B CA 1
ATOM 6581 C C . PHE B 1 400 ? -13.438 -29.5 -14.742 1 96.38 400 PHE B C 1
ATOM 6583 O O . PHE B 1 400 ? -13.242 -30.422 -15.547 1 96.38 400 PHE B O 1
ATOM 6590 N N . GLY B 1 401 ? -13.242 -29.578 -13.484 1 96.5 401 GLY B N 1
ATOM 6591 C CA . GLY B 1 401 ? -12.828 -30.828 -12.867 1 96.5 401 GLY B CA 1
ATOM 6592 C C . GLY B 1 401 ? -11.375 -30.828 -12.438 1 96.5 401 GLY B C 1
ATOM 6593 O O . GLY B 1 401 ? -10.883 -31.828 -11.906 1 96.5 401 GLY B O 1
ATOM 6594 N N . TRP B 1 402 ? -10.727 -29.719 -12.617 1 97.38 402 TRP B N 1
ATOM 6595 C CA . TRP B 1 402 ? -9.344 -29.578 -12.18 1 97.38 402 TRP B CA 1
ATOM 6596 C C . TRP B 1 402 ? -9.273 -28.953 -10.789 1 97.38 402 TRP B C 1
ATOM 6598 O O . TRP B 1 402 ? -10.18 -28.234 -10.383 1 97.38 402 TRP B O 1
ATOM 6608 N N . ILE B 1 403 ? -8.195 -29.312 -10.078 1 97.56 403 ILE B N 1
ATOM 6609 C CA . ILE B 1 403 ? -7.949 -28.781 -8.734 1 97.56 403 ILE B CA 1
ATOM 6610 C C . ILE B 1 403 ? -6.477 -28.422 -8.594 1 97.56 403 ILE B C 1
ATOM 6612 O O . ILE B 1 403 ? -5.598 -29.141 -9.055 1 97.56 403 ILE B O 1
ATOM 6616 N N . ARG B 1 404 ? -6.23 -27.281 -8.008 1 98.19 404 ARG B N 1
ATOM 6617 C CA . ARG B 1 404 ? -4.871 -26.969 -7.594 1 98.19 404 ARG B CA 1
ATOM 6618 C C . ARG B 1 404 ? -4.625 -27.375 -6.145 1 98.19 404 ARG B C 1
ATOM 6620 O O . ARG B 1 404 ? -5.395 -27.016 -5.25 1 98.19 404 ARG B O 1
ATOM 6627 N N . LEU B 1 405 ? -3.584 -28.109 -5.91 1 98.62 405 LEU B N 1
ATOM 6628 C CA . LEU B 1 405 ? -3.188 -28.547 -4.574 1 98.62 405 LEU B CA 1
ATOM 6629 C C . LEU B 1 405 ? -1.84 -27.953 -4.188 1 98.62 405 LEU B C 1
ATOM 6631 O O . LEU B 1 405 ? -0.823 -28.234 -4.824 1 98.62 405 LEU B O 1
ATOM 6635 N N . VAL B 1 406 ? -1.83 -27.188 -3.18 1 98.56 406 VAL B N 1
ATOM 6636 C CA . VAL B 1 406 ? -0.58 -26.609 -2.691 1 98.56 406 VAL B CA 1
ATOM 6637 C C . VAL B 1 406 ? 0.176 -27.656 -1.863 1 98.56 406 VAL B C 1
ATOM 6639 O O . VAL B 1 406 ? -0.36 -28.188 -0.892 1 98.56 406 VAL B O 1
ATOM 6642 N N . HIS B 1 407 ? 1.379 -27.906 -2.221 1 98.62 407 HIS B N 1
ATOM 6643 C CA . HIS B 1 407 ? 2.139 -28.953 -1.547 1 98.62 407 HIS B CA 1
ATOM 6644 C C . HIS B 1 407 ? 3.154 -28.359 -0.578 1 98.62 407 HIS B C 1
ATOM 6646 O O . HIS B 1 407 ? 3.709 -29.078 0.262 1 98.62 407 HIS B O 1
ATOM 6652 N N . ALA B 1 408 ? 3.445 -27.047 -0.642 1 98.5 408 ALA B N 1
ATOM 6653 C CA . ALA B 1 408 ? 4.523 -26.406 0.101 1 98.5 408 ALA B CA 1
ATOM 6654 C C . ALA B 1 408 ? 4.172 -26.266 1.58 1 98.5 408 ALA B C 1
ATOM 6656 O O . ALA B 1 408 ? 4.055 -25.156 2.104 1 98.5 408 ALA B O 1
ATOM 6657 N N . LEU B 1 409 ? 4.059 -27.375 2.283 1 97.56 409 LEU B N 1
ATOM 6658 C CA . LEU B 1 409 ? 3.738 -27.484 3.703 1 97.56 409 LEU B CA 1
ATOM 6659 C C . LEU B 1 409 ? 4.777 -28.344 4.426 1 97.56 409 LEU B C 1
ATOM 6661 O O . LEU B 1 409 ? 5.5 -29.109 3.793 1 97.56 409 LEU B O 1
ATOM 6665 N N . PRO B 1 410 ? 4.809 -28.141 5.723 1 95.38 410 PRO B N 1
ATOM 6666 C CA . PRO B 1 410 ? 5.586 -29.125 6.48 1 95.38 410 PRO B CA 1
ATOM 6667 C C . PRO B 1 410 ? 5.121 -30.562 6.238 1 95.38 410 PRO B C 1
ATOM 6669 O O . PRO B 1 410 ? 3.92 -30.812 6.109 1 95.38 410 PRO B O 1
ATOM 6672 N N . LYS B 1 411 ? 6.031 -31.469 6.301 1 95.94 411 LYS B N 1
ATOM 6673 C CA . LYS B 1 411 ? 5.781 -32.875 5.934 1 95.94 411 LYS B CA 1
ATOM 6674 C C . LYS B 1 411 ? 4.652 -33.469 6.77 1 95.94 411 LYS B C 1
ATOM 6676 O O . LYS B 1 411 ? 3.77 -34.125 6.238 1 95.94 411 LYS B O 1
ATOM 6681 N N . TYR B 1 412 ? 4.656 -33.219 8.031 1 94.81 412 TYR B N 1
ATOM 6682 C CA . TYR B 1 412 ? 3.658 -33.812 8.914 1 94.81 412 TYR B CA 1
ATOM 6683 C C . TYR B 1 412 ? 2.256 -33.344 8.539 1 94.81 412 TYR B C 1
ATOM 6685 O O . TYR B 1 412 ? 1.305 -34.125 8.562 1 94.81 412 TYR B O 1
ATOM 6693 N N . LYS B 1 413 ? 2.107 -32.094 8.219 1 95.88 413 LYS B N 1
ATOM 6694 C CA . LYS B 1 413 ? 0.826 -31.531 7.812 1 95.88 413 LYS B CA 1
ATOM 6695 C C . LYS B 1 413 ? 0.382 -32.094 6.461 1 95.88 413 LYS B C 1
ATOM 6697 O O . LYS B 1 413 ? -0.804 -32.344 6.254 1 95.88 413 LYS B O 1
ATOM 6702 N N . LEU B 1 414 ? 1.342 -32.219 5.633 1 97.81 414 LEU B N 1
ATOM 6703 C CA . LEU B 1 414 ? 1.062 -32.688 4.277 1 97.81 414 LEU B CA 1
ATOM 6704 C C . LEU B 1 414 ? 0.607 -34.156 4.289 1 97.81 414 LEU B C 1
ATOM 6706 O O . LEU B 1 414 ? -0.337 -34.531 3.584 1 97.81 414 LEU B O 1
ATOM 6710 N N . ILE B 1 415 ? 1.257 -34.969 5.035 1 97.69 415 ILE B N 1
ATOM 6711 C CA . ILE B 1 415 ? 0.902 -36.375 5.145 1 97.69 415 ILE B CA 1
ATOM 6712 C C . ILE B 1 415 ? -0.526 -36.531 5.668 1 97.69 415 ILE B C 1
ATOM 6714 O O . ILE B 1 415 ? -1.322 -37.281 5.129 1 97.69 415 ILE B O 1
ATOM 6718 N N . LYS B 1 416 ? -0.849 -35.75 6.668 1 97.81 416 LYS B N 1
ATOM 6719 C CA . LYS B 1 416 ? -2.209 -35.719 7.199 1 97.81 416 LYS B CA 1
ATOM 6720 C C . LYS B 1 416 ? -3.203 -35.25 6.148 1 97.81 416 LYS B C 1
ATOM 6722 O O . LYS B 1 416 ? -4.293 -35.781 6.012 1 97.81 416 LYS B O 1
ATOM 6727 N N . GLY B 1 417 ? -2.838 -34.219 5.426 1 98.44 417 GLY B N 1
ATOM 6728 C CA . GLY B 1 417 ? -3.676 -33.719 4.352 1 98.44 417 GLY B CA 1
ATOM 6729 C C . GLY B 1 417 ? -3.953 -34.75 3.275 1 98.44 417 GLY B C 1
ATOM 6730 O O . GLY B 1 417 ? -5.078 -34.844 2.775 1 98.44 417 GLY B O 1
ATOM 6731 N N . MET B 1 418 ? -2.965 -35.5 2.945 1 98.69 418 MET B N 1
ATOM 6732 C CA . MET B 1 418 ? -3.125 -36.531 1.918 1 98.69 418 MET B CA 1
ATOM 6733 C C . MET B 1 418 ? -4.055 -37.656 2.396 1 98.69 418 MET B C 1
ATOM 6735 O O . MET B 1 418 ? -4.836 -38.188 1.614 1 98.69 418 MET B O 1
ATOM 6739 N N . LYS B 1 419 ? -3.943 -37.969 3.65 1 98.31 419 LYS B N 1
ATOM 6740 C CA . LYS B 1 419 ? -4.879 -38.938 4.215 1 98.31 419 LYS B CA 1
ATOM 6741 C C . LYS B 1 419 ? -6.316 -38.438 4.098 1 98.31 419 LYS B C 1
ATOM 6743 O O . LYS B 1 419 ? -7.215 -39.219 3.734 1 98.31 419 LYS B O 1
ATOM 6748 N N . ARG B 1 420 ? -6.512 -37.219 4.379 1 98.5 420 ARG B N 1
ATOM 6749 C CA . ARG B 1 420 ? -7.844 -36.625 4.297 1 98.5 420 ARG B CA 1
ATOM 6750 C C . ARG B 1 420 ? -8.328 -36.562 2.852 1 98.5 420 ARG B C 1
ATOM 6752 O O . ARG B 1 420 ? -9.516 -36.75 2.578 1 98.5 420 ARG B O 1
ATOM 6759 N N . LEU B 1 421 ? -7.422 -36.281 1.961 1 98.69 421 LEU B N 1
ATOM 6760 C CA . LEU B 1 421 ? -7.77 -36.25 0.544 1 98.69 421 LEU B CA 1
ATOM 6761 C C . LEU B 1 421 ? -8.242 -37.625 0.079 1 98.69 421 LEU B C 1
ATOM 6763 O O . LEU B 1 421 ? -9.25 -37.75 -0.617 1 98.69 421 LEU B O 1
ATOM 6767 N N . LYS B 1 422 ? -7.492 -38.656 0.444 1 98.44 422 LYS B N 1
ATOM 6768 C CA . LYS B 1 422 ? -7.863 -40 0.076 1 98.44 422 LYS B CA 1
ATOM 6769 C C . LYS B 1 422 ? -9.242 -40.375 0.613 1 98.44 422 LYS B C 1
ATOM 6771 O O . LYS B 1 422 ? -10.062 -40.938 -0.104 1 98.44 422 LYS B O 1
ATOM 6776 N N . ALA B 1 423 ? -9.469 -40 1.845 1 98.12 423 ALA B N 1
ATOM 6777 C CA . ALA B 1 423 ? -10.766 -40.281 2.461 1 98.12 423 ALA B CA 1
ATOM 6778 C C . ALA B 1 423 ? -11.883 -39.531 1.729 1 98.12 423 ALA B C 1
ATOM 6780 O O . ALA B 1 423 ? -12.953 -40.094 1.488 1 98.12 423 ALA B O 1
ATOM 6781 N N . ALA B 1 424 ? -11.664 -38.281 1.442 1 98.06 424 ALA B N 1
ATOM 6782 C CA . ALA B 1 424 ? -12.656 -37.469 0.727 1 98.06 424 ALA B CA 1
ATOM 6783 C C . ALA B 1 424 ? -12.945 -38.062 -0.65 1 98.06 424 ALA B C 1
ATOM 6785 O O . ALA B 1 424 ? -14.102 -38.156 -1.064 1 98.06 424 ALA B O 1
ATOM 6786 N N . CYS B 1 425 ? -11.914 -38.438 -1.35 1 97.5 425 CYS B N 1
ATOM 6787 C CA . CYS B 1 425 ? -12.078 -39 -2.682 1 97.5 425 CYS B CA 1
ATOM 6788 C C . CYS B 1 425 ? -12.867 -40.312 -2.625 1 97.5 425 CYS B C 1
ATOM 6790 O O . CYS B 1 425 ? -13.695 -40.562 -3.492 1 97.5 425 CYS B O 1
ATOM 6792 N N . ALA B 1 426 ? -12.648 -41.031 -1.627 1 96.38 426 ALA B N 1
ATOM 6793 C CA . ALA B 1 426 ? -13.297 -42.344 -1.492 1 96.38 426 ALA B CA 1
ATOM 6794 C C . ALA B 1 426 ? -14.789 -42.188 -1.197 1 96.38 426 ALA B C 1
ATOM 6796 O O . ALA B 1 426 ? -15.602 -43 -1.601 1 96.38 426 ALA B O 1
ATOM 6797 N N . SER B 1 427 ? -15.133 -41.125 -0.563 1 95.81 427 SER B N 1
ATOM 6798 C CA . SER B 1 427 ? -16.5 -40.969 -0.08 1 95.81 427 SER B CA 1
ATOM 6799 C C . SER B 1 427 ? -17.297 -40 -0.951 1 95.81 427 SER B C 1
ATOM 6801 O O . SER B 1 427 ? -18.5 -39.812 -0.729 1 95.81 427 SER B O 1
ATOM 6803 N N . PHE B 1 428 ? -16.641 -39.438 -1.923 1 94.5 428 PHE B N 1
ATOM 6804 C CA . PHE B 1 428 ? -17.344 -38.438 -2.719 1 94.5 428 PHE B CA 1
ATOM 6805 C C . PHE B 1 428 ? -18.281 -39.125 -3.713 1 94.5 428 PHE B C 1
ATOM 6807 O O . PHE B 1 428 ? -17.891 -40.062 -4.406 1 94.5 428 PHE B O 1
ATOM 6814 N N . HIS B 1 429 ? -19.594 -38.875 -3.592 1 83.56 429 HIS B N 1
ATOM 6815 C CA . HIS B 1 429 ? -20.609 -39.281 -4.555 1 83.56 429 HIS B CA 1
ATOM 6816 C C . HIS B 1 429 ? -21.375 -38.062 -5.07 1 83.56 429 HIS B C 1
ATOM 6818 O O . HIS B 1 429 ? -21.75 -37.188 -4.289 1 83.56 429 HIS B O 1
ATOM 6824 N N . THR B 1 430 ? -21.062 -37.688 -6.348 1 67.12 430 THR B N 1
ATOM 6825 C CA . THR B 1 430 ? -21.797 -36.562 -6.891 1 67.12 430 THR B CA 1
ATOM 6826 C C . THR B 1 430 ? -23.297 -36.781 -6.781 1 67.12 430 THR B C 1
ATOM 6828 O O . THR B 1 430 ? -23.797 -37.875 -7.086 1 67.12 430 THR B O 1
ATOM 6831 N N . THR B 1 431 ? -24.016 -36.125 -5.82 1 55.53 431 THR B N 1
ATOM 6832 C CA . THR B 1 431 ? -25.469 -36.25 -5.82 1 55.53 431 THR B CA 1
ATOM 6833 C C . THR B 1 431 ? -26.047 -35.625 -7.078 1 55.53 431 THR B C 1
ATOM 6835 O O . THR B 1 431 ? -25.656 -34.5 -7.473 1 55.53 431 THR B O 1
ATOM 6838 N N . SER B 1 432 ? -26.469 -36.5 -8.008 1 42.22 432 SER B N 1
ATOM 6839 C CA . SER B 1 432 ? -27.359 -36.031 -9.055 1 42.22 432 SER B CA 1
ATOM 6840 C C . SER B 1 432 ? -28.5 -35.188 -8.469 1 42.22 432 SER B C 1
ATOM 6842 O O . SER B 1 432 ? -29.469 -34.906 -9.156 1 42.22 432 SER B O 1
ATOM 6844 N N . LYS B 1 433 ? -28.984 -34.781 -7.5 1 34.59 433 LYS B N 1
ATOM 6845 C CA . LYS B 1 433 ? -30.281 -34.125 -7.539 1 34.59 433 LYS B CA 1
ATOM 6846 C C . LYS B 1 433 ? -30.406 -33.219 -8.773 1 34.59 433 LYS B C 1
ATOM 6848 O O . LYS B 1 433 ? -31.469 -33.156 -9.391 1 34.59 433 LYS B O 1
ATOM 6853 N N . LEU B 1 434 ? -29.75 -31.953 -9.211 1 29.12 434 LEU B N 1
ATOM 6854 C CA . LEU B 1 434 ? -30.938 -31.109 -9.312 1 29.12 434 LEU B CA 1
ATOM 6855 C C . LEU B 1 434 ? -31.734 -31.438 -10.57 1 29.12 434 LEU B C 1
ATOM 6857 O O . LEU B 1 434 ? -31.156 -31.562 -11.656 1 29.12 434 LEU B O 1
#

Organism: Strongylocentrotus purpuratus (NCBI:txid7668)

Nearest PDB structures (foldseek):
  1ynu-assembly1_A  TM=9.154E-01  e=3.929E-39  Malus domestica
  3piu-assembly1_A-2  TM=9.213E-01  e=1.825E-38  Malus domestica
  1b8g-assembly1_B  TM=8.990E-01  e=2.449E-39  Malus domestica
  1m4n-assembly1_A-2  TM=9.054E-01  e=3.105E-38  Malus domestica
  1m7y-assembly1_A  TM=8.984E-01  e=7.988E-38  Malus domestica

Sequence (868 aa):
MASERDISKRVESCSSFEFQLRDINTAYGRNKFDENHNKEGIINLATAYNDAVRDLITEKLNQPDFMTWDSTMLPYGDRNGSLRLRKALSGFLSSCSGQKAPETLDPDKFIVLNGVTSALSAMAYVLCDKGDTILTPAPMYGAIPRDLLFQYGAKTFPVYLSSKAELDGREPFELTVPLLESALEKAKQEGHNVRALFLVNPANPNGTVYTKRQVLEYLTFCKRHDLHCVIDEIYAASIFEESVESSSIFTWHSDELPDKTKTHVIWGMAKDFGMPGCPLGVVYTLNPRVLAGLGLVIEFSQVPIFIQIAVAKLLEDKEWLKMYLPTHNKMLMESATIVMETLKELDVPFVKPSAGLFIWADFRKIIRSASKESEKQFAIHCLNHGLAIAPGAAFYYNEFGWIRLVHALPKYKLIKGMKRLKAACASFHTTSKLMASERDISKRVESCSSFEFQLRDINTAYGRNKFDENHNKEGIINLATAYNDAVRDLITEKLNQPDFMTWDSTMLPYGDRNGSLRLRKALSGFLSSCSGQKAPETLDPDKFIVLNGVTSALSAMAYVLCDKGDTILTPAPMYGAIPRDLLFQYGAKTFPVYLSSKAELDGREPFELTVPLLESALEKAKQEGHNVRALFLVNPANPNGTVYTKRQVLEYLTFCKRHDLHCVIDEIYAASIFEESVESSSIFTWHSDELPDKTKTHVIWGMAKDFGMPGCPLGVVYTLNPRVLAGLGLVIEFSQVPIFIQIAVAKLLEDKEWLKMYLPTHNKMLMESATIVMETLKELDVPFVKPSAGLFIWADFRKIIRSASKESEKQFAIHCLNHGLAIAPGAAFYYNEFGWIRLVHALPKYKLIKGMKRLKAACASFHTTSKL

InterPro domains:
  IPR004839 Aminotransferase, class I/classII, large domain [PF00155] (67-407)
  IPR015421 Pyridoxal phosphate-dependent transferase, major domain [G3DSA:3.40.640.10] (65-317)
  IPR015422 Pyridoxal phosphate-dependent transferase, small domain [G3DSA:3.90.1150.10] (31-420)
  IPR015424 Pyridoxal phosphate-dependent transferase [SSF53383] (37-425)
  IPR050478 Ethylene and sulfur compound biosynthesis-related protein [PTHR43795] (18-424)

Secondary structure (DSSP, 8-state):
-----SS-HHHHHHTT---TTHHHHHHHHHSB-BTTTBTTSBEE-SS---GGGHHHHHHHHTSTTTT---GGGSS---TT--HHHHHHHHHHHTTTTSPPPSSPPPGGGEEEES-HHHHHHHHHHHH--TT-EEEEEES--THHHHHHHTTT--EEEEEEPPSS--TTSPPTT---HHHHHHHHHHHHHTT--EEEEEEESS-TTT-----HHHHHHHHHHHHHTT-EEEEE-TTTT-B--TTPPP--GGGS-GGGSTTGGGEEEEEEHHHHT--TTS--EEEEE--HHHHHHHHHHGGGG---HHHHHHHHHHHH-HHHHHHHHHHHHHHHHHHHHHHHHHHHHTT--BPPPSBSSEEEEE-HHHH-S--HHHHHHHHHHHHHTTEE-EEGGGGT-SSTTEEEEE--S-HHHHHHHHHHHHHHHHH-------/---S-SS-HHHHHHTT---TTHHHHHHHHHSB-BTTTBTTSBEE-SS---GGGHHHHHHHHTSTTTT---GGGSS---TT--HHHHHHHHHHHTTTTSPPPSSPPPGGGEEEES-HHHHHHHHHHHH--TT-EEEEEES--THHHHHHHTTT--EEEEEEPPSS--TTSPPTT---HHHHHHHHHHHHHTT--EEEEEEESS-TTT-----HHHHHHHHHHHHHTT-EEEEE-TTTT-B--TTPPP--GGGS-GGGSTTGGGEEEEEEHHHHT--TTS--EEEEE--HHHHHHHHHHGGGG---HHHHHHHHHHHH-HHHHHHHHHHHHHHHHHHHHHHHHHHHHTT--BPPPSBSSEEEEE-HHHH-S--HHHHHHHHHHHHHTTEE-EEGGGGT-SSTTEEEEE--S-HHHHHHHHHHHHHHHHH-------

Foldseek 3Di:
DPPPDPDDPLCVVCVPPDQPCVVLVVQCVVFPDDPPPHPQAFQEQADFFQAQCVVVLVVVCPPPPLQDDDPVQPDDADLQAHLLLLQLCQVCLLCLQVFHAPDGADSLQKGKFQAVLVVLCLLLQQQHAAQAEEEEEPLAALCNQVSNDRPGNYGYQYLYFACPQDPVGAHGRDDDLVSVVVSVVVCVVVPHHYAAYEEEAVGPPAQHGDDLVRVQRVQVSCVVVVHAYEYEDQFQLFQQAPVDGHNDPSRYDCVSGPDQQRYKYKYWCCNQPRPNVRGMMMIGGPNPSSSVSSSVCRNVGDHRNSSSSSSSVVSPPVVSCVVSSNVNSVLQVVLLVLVVVLCVVVVWDWRRHRGGFKIKIAQCVQLPPFDPVSQSVLQVLLVVLSYHWAFSVSSVHPDGRITITGRSHHPVSSNVSSVSVVVSSVPDDNPPDD/DPPPDPDDPLCVVCVPPDQPCVVLVVQCVVFPDDPPPHPQAFQEQADFFQAQCVVVLVVVCPPPPLQDDDPVQPDDADLQAHLLLLQLCQVCLLCLQVFHAPDGADSLQKGKFQAVLVVLCLLLQQFHAAQAEEEEEPLAALCNQVSNDRPGNYGYQYLYFACPQDPVGAHGRDDDLVSVVVSVVVCVVVPHHYAAYEEEAVGPPAQHGDDLVRVQRVQVSCVVVVHAYEYEDQFQLFQQAPPDGHNDPSRYDCVSGPDQQRYKYKYWCCNQPRPNVRGMMMIGGPNVSSSVSSSVCRNVGDHRNSSSSSSSVVSPPPVSCVVSSNVNSVLQVVLLVVVVVLCVVVVWDWRRHRGGFKIKIAQCVQLPPFDPVSQVVLQVLLVVLSYHWAFSVSSVHPDGRITITGRSHHPVSSNVSSVSVVVSSVPDDNPPDD

Radius of gyration: 28.23 Å; Cα contacts (8 Å, |Δi|>4): 1793; chains: 2; bounding box: 60×87×66 Å

pLDDT: mean 94.12, std 8.93, range [25.59, 98.88]